Protein AF-0000000085029703 (afdb_homodimer)

Radius of gyration: 28.98 Å; Cα contacts (8 Å, |Δi|>4): 1474; chains: 2; bounding box: 60×81×65 Å

Structure (mmCIF, N/CA/C/O backbone):
data_AF-0000000085029703-model_v1
#
loop_
_entity.id
_entity.type
_entity.pdbx_description
1 polymer 'Dicarboxylate carrier MatC domain protein'
#
loop_
_atom_site.group_PDB
_atom_site.id
_atom_site.type_symbol
_atom_site.label_atom_id
_atom_site.label_alt_id
_atom_site.label_comp_id
_atom_site.label_asym_id
_atom_site.label_entity_id
_atom_site.label_seq_id
_atom_site.pdbx_PDB_ins_code
_atom_site.Cartn_x
_atom_site.Cartn_y
_atom_site.Cartn_z
_atom_site.occupancy
_atom_site.B_iso_or_equiv
_atom_site.auth_seq_id
_atom_site.auth_comp_id
_atom_site.auth_asym_id
_atom_site.auth_atom_id
_atom_site.pdbx_PDB_model_num
ATOM 1 N N . MET A 1 1 ? -15.102 -6.289 33.5 1 56.34 1 MET A N 1
ATOM 2 C CA . MET A 1 1 ? -14.773 -4.988 32.938 1 56.34 1 MET A CA 1
ATOM 3 C C . MET A 1 1 ? -15.484 -4.785 31.609 1 56.34 1 MET A C 1
ATOM 5 O O . MET A 1 1 ? -15.562 -5.711 30.797 1 56.34 1 MET A O 1
ATOM 9 N N . GLU A 1 2 ? -16.281 -3.658 31.375 1 85 2 GLU A N 1
ATOM 10 C CA . GLU A 1 2 ? -17.109 -3.316 30.234 1 85 2 GLU A CA 1
ATOM 11 C C . GLU A 1 2 ? -16.281 -3.246 28.953 1 85 2 GLU A C 1
ATOM 13 O O . GLU A 1 2 ? -15.117 -2.852 28.984 1 85 2 GLU A O 1
ATOM 18 N N . LEU A 1 3 ? -16.703 -3.988 28 1 90 3 LEU A N 1
ATOM 19 C CA . LEU A 1 3 ? -16.047 -4.07 26.703 1 90 3 LEU A CA 1
ATOM 20 C C . LEU A 1 3 ? -15.602 -2.689 26.234 1 90 3 LEU A C 1
ATOM 22 O O . LEU A 1 3 ? -14.586 -2.562 25.547 1 90 3 LEU A O 1
ATOM 26 N N . GLY A 1 4 ? -16.297 -1.737 26.703 1 90.5 4 GLY A N 1
ATOM 27 C CA . GLY A 1 4 ? -15.914 -0.371 26.391 1 90.5 4 GLY A CA 1
ATOM 28 C C . GLY A 1 4 ? -14.602 0.05 27.016 1 90.5 4 GLY A C 1
ATOM 29 O O . GLY A 1 4 ? -13.75 0.652 26.344 1 90.5 4 GLY A O 1
ATOM 30 N N . ILE A 1 5 ? -14.398 -0.293 28.234 1 91.88 5 ILE A N 1
ATOM 31 C CA . ILE A 1 5 ? -13.172 0.04 28.953 1 91.88 5 ILE A CA 1
ATOM 32 C C . ILE A 1 5 ? -12 -0.741 28.359 1 91.88 5 ILE A C 1
ATOM 34 O O . ILE A 1 5 ? -10.914 -0.19 28.172 1 91.88 5 ILE A O 1
ATOM 38 N N . ILE A 1 6 ? -12.258 -1.948 28.078 1 93.44 6 ILE A N 1
ATOM 39 C CA . ILE A 1 6 ? -11.211 -2.805 27.547 1 93.44 6 ILE A CA 1
ATOM 40 C C . ILE A 1 6 ? -10.758 -2.268 26.188 1 93.44 6 ILE A C 1
ATOM 42 O O . ILE A 1 6 ? -9.555 -2.229 25.891 1 93.44 6 ILE A O 1
ATOM 46 N N . SER A 1 7 ? -11.742 -1.901 25.375 1 92.5 7 SER A N 1
ATOM 47 C CA . SER A 1 7 ? -11.406 -1.399 24.047 1 92.5 7 SER A CA 1
ATOM 48 C C . SER A 1 7 ? -10.57 -0.124 24.141 1 92.5 7 SER A C 1
ATOM 50 O O . SER A 1 7 ? -9.617 0.05 23.375 1 92.5 7 SER A O 1
ATOM 52 N N . LEU A 1 8 ? -10.883 0.703 25.062 1 90.44 8 LEU A N 1
ATOM 53 C CA . LEU A 1 8 ? -10.125 1.938 25.25 1 90.44 8 LEU A CA 1
ATOM 54 C C . LEU A 1 8 ? -8.734 1.648 25.797 1 90.44 8 LEU A C 1
ATOM 56 O O . LEU A 1 8 ? -7.762 2.301 25.406 1 90.44 8 LEU A O 1
ATOM 60 N N . LEU A 1 9 ? -8.633 0.787 26.672 1 93.12 9 LEU A N 1
ATOM 61 C CA . LEU A 1 9 ? -7.336 0.389 27.219 1 93.12 9 LEU A CA 1
ATOM 62 C C . LEU A 1 9 ? -6.445 -0.196 26.125 1 93.12 9 LEU A C 1
ATOM 64 O O . LEU A 1 9 ? -5.238 0.054 26.109 1 93.12 9 LEU A O 1
ATOM 68 N N . LEU A 1 10 ? -7.062 -0.987 25.297 1 94.38 10 LEU A N 1
ATOM 69 C CA . LEU A 1 10 ? -6.305 -1.574 24.188 1 94.38 10 LEU A CA 1
ATOM 70 C C . LEU A 1 10 ? -5.77 -0.492 23.266 1 94.38 10 LEU A C 1
ATOM 72 O O . LEU A 1 10 ? -4.656 -0.607 22.75 1 94.38 10 LEU A O 1
ATOM 76 N N . LEU A 1 11 ? -6.598 0.52 23.031 1 90.56 11 LEU A N 1
ATOM 77 C CA . LEU A 1 11 ? -6.133 1.641 22.219 1 90.56 11 LEU A CA 1
ATOM 78 C C . LEU A 1 11 ? -4.949 2.336 22.891 1 90.56 11 LEU A C 1
ATOM 80 O O . LEU A 1 11 ? -3.945 2.619 22.234 1 90.56 11 LEU A O 1
ATOM 84 N N . ALA A 1 12 ? -5.023 2.611 24.156 1 90.69 12 ALA A N 1
ATOM 85 C CA . ALA A 1 12 ? -3.939 3.24 24.906 1 90.69 12 ALA A CA 1
ATOM 86 C C . ALA A 1 12 ? -2.68 2.381 24.875 1 90.69 12 ALA A C 1
ATOM 88 O O . ALA A 1 12 ? -1.575 2.895 24.672 1 90.69 12 ALA A O 1
ATOM 89 N N . VAL A 1 13 ? -2.803 1.16 25.047 1 94.69 13 VAL A N 1
ATOM 90 C CA . VAL A 1 13 ? -1.682 0.227 25.016 1 94.69 13 VAL A CA 1
ATOM 91 C C . VAL A 1 13 ? -1.055 0.202 23.625 1 94.69 13 VAL A C 1
ATOM 93 O O . VAL A 1 13 ? 0.168 0.122 23.484 1 94.69 13 VAL A O 1
ATOM 96 N N . ALA A 1 14 ? -1.97 0.22 22.594 1 93.19 14 ALA A N 1
ATOM 97 C CA . ALA A 1 14 ? -1.461 0.235 21.219 1 93.19 14 ALA A CA 1
ATOM 98 C C . ALA A 1 14 ? -0.575 1.453 20.984 1 93.19 14 ALA A C 1
ATOM 100 O O . ALA A 1 14 ? 0.488 1.343 20.359 1 93.19 14 ALA A O 1
ATOM 101 N N . ILE A 1 15 ? -0.989 2.562 21.453 1 89.62 15 ILE A N 1
ATOM 102 C CA . ILE A 1 15 ? -0.232 3.801 21.297 1 89.62 15 ILE A CA 1
ATOM 103 C C . ILE A 1 15 ? 1.086 3.695 22.062 1 89.62 15 ILE A C 1
ATOM 105 O O . ILE A 1 15 ? 2.145 4.055 21.547 1 89.62 15 ILE A O 1
ATOM 109 N N . ALA A 1 16 ? 1.055 3.182 23.25 1 91.5 16 ALA A N 1
ATOM 110 C CA . ALA A 1 16 ? 2.252 3.012 24.062 1 91.5 16 ALA A CA 1
ATOM 111 C C . ALA A 1 16 ? 3.248 2.072 23.391 1 91.5 16 ALA A C 1
ATOM 113 O O . ALA A 1 16 ? 4.445 2.365 23.328 1 91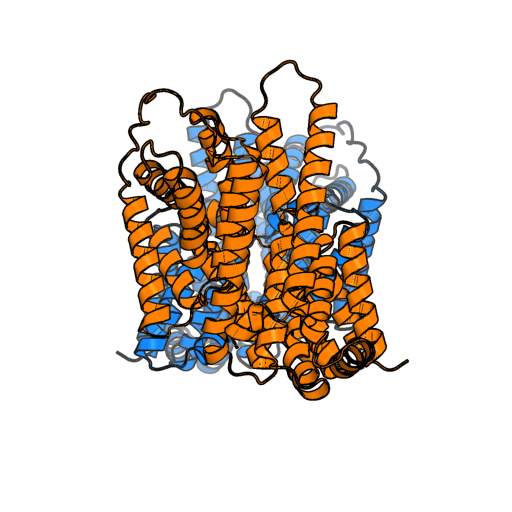.5 16 ALA A O 1
ATOM 114 N N . ILE A 1 17 ? 2.748 1.03 22.891 1 91.69 17 ILE A N 1
ATOM 115 C CA . ILE A 1 17 ? 3.607 0.062 22.219 1 91.69 17 ILE A CA 1
ATOM 116 C C . ILE A 1 17 ? 4.242 0.704 20.984 1 91.69 17 ILE A C 1
ATOM 118 O O . ILE A 1 17 ? 5.434 0.523 20.719 1 91.69 17 ILE A O 1
ATOM 122 N N . GLY A 1 18 ? 3.389 1.373 20.234 1 87.62 18 GLY A N 1
ATOM 123 C CA . GLY A 1 18 ? 3.916 2.07 19.062 1 87.62 18 GLY A CA 1
ATOM 124 C C . GLY A 1 18 ? 5.055 3.016 19.406 1 87.62 18 GLY A C 1
ATOM 125 O O . GLY A 1 18 ? 6.043 3.09 18.672 1 87.62 18 GLY A O 1
ATOM 126 N N . PHE A 1 19 ? 4.914 3.67 20.484 1 84.88 19 PHE A N 1
ATOM 127 C CA . PHE A 1 19 ? 5.906 4.66 20.875 1 84.88 19 PHE A CA 1
ATOM 128 C C . PHE A 1 19 ? 7.16 3.982 21.422 1 84.88 19 PHE A C 1
ATOM 130 O O . PHE A 1 19 ? 8.273 4.32 21.031 1 84.88 19 PHE A O 1
ATOM 137 N N . PHE A 1 20 ? 7.027 2.982 22.297 1 87.12 20 PHE A N 1
ATOM 138 C CA . PHE A 1 20 ? 8.164 2.393 23 1 87.12 20 PHE A CA 1
ATOM 139 C C . PHE A 1 20 ? 8.875 1.374 22.109 1 87.12 20 PHE A C 1
ATOM 141 O O . PHE A 1 20 ? 10.094 1.24 22.172 1 87.12 20 PHE A O 1
ATOM 148 N N . ARG A 1 21 ? 8.109 0.722 21.297 1 85.69 21 ARG A N 1
ATOM 149 C CA . ARG A 1 21 ? 8.703 -0.334 20.484 1 85.69 21 ARG A CA 1
ATOM 150 C C . ARG A 1 21 ? 8.922 0.135 19.047 1 85.69 21 ARG A C 1
ATOM 152 O O . ARG A 1 21 ? 9.398 -0.626 18.203 1 85.69 21 ARG A O 1
ATOM 159 N N . LYS A 1 22 ? 8.516 1.371 18.797 1 84.25 22 LYS A N 1
ATOM 160 C CA . LYS A 1 22 ? 8.695 1.951 17.469 1 84.25 22 LYS A CA 1
ATOM 161 C C . LYS A 1 22 ? 8.055 1.074 16.391 1 84.25 22 LYS A C 1
ATOM 163 O O . LYS A 1 22 ? 8.695 0.752 15.383 1 84.25 22 LYS A O 1
ATOM 168 N N . THR A 1 23 ? 6.949 0.57 16.703 1 89.25 23 THR A N 1
ATOM 169 C CA . THR A 1 23 ? 6.156 -0.233 15.781 1 89.25 23 THR A CA 1
ATOM 170 C C . THR A 1 23 ? 4.945 0.55 15.289 1 89.25 23 THR A C 1
ATOM 172 O O . THR A 1 23 ? 4.391 1.377 16.016 1 89.25 23 THR A O 1
ATOM 175 N N . ASN A 1 24 ? 4.598 0.287 14.07 1 90.81 24 ASN A N 1
ATOM 176 C CA . ASN A 1 24 ? 3.418 0.938 13.508 1 90.81 24 ASN A CA 1
ATOM 177 C C . ASN A 1 24 ? 2.186 0.698 14.375 1 90.81 24 ASN A C 1
ATOM 179 O O . ASN A 1 24 ? 1.762 -0.445 14.555 1 90.81 24 ASN A O 1
ATOM 183 N N . VAL A 1 25 ? 1.639 1.751 14.828 1 91.5 25 VAL A N 1
ATOM 184 C CA . VAL A 1 25 ? 0.515 1.675 15.75 1 91.5 25 VAL A CA 1
ATOM 185 C C . VAL A 1 25 ? -0.679 1.015 15.07 1 91.5 25 VAL A C 1
ATOM 187 O O . VAL A 1 25 ? -1.453 0.299 15.703 1 91.5 25 VAL A O 1
ATOM 190 N N . GLY A 1 26 ? -0.904 1.265 13.797 1 92.62 26 GLY A N 1
ATOM 191 C CA . GLY A 1 26 ? -1.99 0.657 13.047 1 92.62 26 GLY A CA 1
ATOM 192 C C . GLY A 1 26 ? -1.951 -0.86 13.062 1 92.62 26 GLY A C 1
ATOM 193 O O . GLY A 1 26 ? -2.986 -1.511 13.211 1 92.62 26 GLY A O 1
ATOM 194 N N . LEU A 1 27 ? -0.775 -1.431 12.922 1 93.56 27 LEU A N 1
ATOM 195 C CA . LEU A 1 27 ? -0.613 -2.879 12.969 1 93.56 27 LEU A CA 1
ATOM 196 C C . LEU A 1 27 ? -1.018 -3.436 14.328 1 93.56 27 LEU A C 1
ATOM 198 O O . LEU A 1 27 ? -1.692 -4.465 14.406 1 93.56 27 LEU A O 1
ATOM 202 N N . VAL A 1 28 ? -0.578 -2.77 15.359 1 94.44 28 VAL A N 1
ATOM 203 C CA . VAL A 1 28 ? -0.922 -3.197 16.719 1 94.44 28 VAL A CA 1
ATOM 204 C C . VAL A 1 28 ? -2.432 -3.098 16.922 1 94.44 28 VAL A C 1
ATOM 206 O O . VAL A 1 28 ? -3.041 -3.975 17.531 1 94.44 28 VAL A O 1
ATOM 209 N N . CYS A 1 29 ? -2.984 -2.043 16.375 1 94.31 29 CYS A N 1
ATOM 210 C CA . CYS A 1 29 ? -4.426 -1.855 16.484 1 94.31 29 CYS A CA 1
ATOM 211 C C . CYS A 1 29 ? -5.18 -2.959 15.758 1 94.31 29 CYS A C 1
ATOM 213 O O . CYS A 1 29 ? -6.238 -3.402 16.203 1 94.31 29 CYS A O 1
ATOM 215 N N . LEU A 1 30 ? -4.695 -3.408 14.641 1 93.94 30 LEU A N 1
ATOM 216 C CA . LEU A 1 30 ? -5.324 -4.504 13.914 1 93.94 30 LEU A CA 1
ATOM 217 C C . LEU A 1 30 ? -5.277 -5.793 14.727 1 93.94 30 LEU A C 1
ATOM 219 O O . LEU A 1 30 ? -6.25 -6.551 14.75 1 93.94 30 LEU A O 1
ATOM 223 N N . LEU A 1 31 ? -4.129 -6.059 15.367 1 94.81 31 LEU A N 1
ATOM 224 C CA . LEU A 1 31 ? -3.994 -7.207 16.266 1 94.81 31 LEU A CA 1
ATOM 225 C C . LEU A 1 31 ? -5.027 -7.148 17.375 1 94.81 31 LEU A C 1
ATOM 227 O O . LEU A 1 31 ? -5.73 -8.133 17.641 1 94.81 31 LEU A O 1
ATOM 231 N N . PHE A 1 32 ? -5.141 -6 18 1 96.5 32 PHE A N 1
ATOM 232 C CA . PHE A 1 32 ? -6.055 -5.848 19.125 1 96.5 32 PHE A CA 1
ATOM 233 C C . PHE A 1 32 ? -7.504 -5.895 18.656 1 96.5 32 PHE A C 1
ATOM 235 O O . PHE A 1 32 ? -8.375 -6.387 19.375 1 96.5 32 PHE A O 1
ATOM 242 N N . ALA A 1 33 ? -7.789 -5.316 17.484 1 94.75 33 ALA A N 1
ATOM 243 C CA . ALA A 1 33 ? -9.133 -5.418 16.922 1 94.75 33 ALA A CA 1
ATOM 244 C C . ALA A 1 33 ? -9.531 -6.875 16.703 1 94.75 33 ALA A C 1
ATOM 246 O O . ALA A 1 33 ? -10.664 -7.262 16.969 1 94.75 33 ALA A O 1
ATOM 247 N N . PHE A 1 34 ? -8.602 -7.688 16.203 1 94.38 34 PHE A N 1
ATOM 248 C CA . PHE A 1 34 ? -8.844 -9.102 15.961 1 94.38 34 PHE A CA 1
ATOM 249 C C . PHE A 1 34 ? -9.117 -9.836 17.266 1 94.38 34 PHE A C 1
ATOM 251 O O . PHE A 1 34 ? -10.102 -10.57 17.391 1 94.38 34 PHE A O 1
ATOM 258 N N . VAL A 1 35 ? -8.289 -9.594 18.266 1 94.12 35 VAL A N 1
ATOM 259 C CA . VAL A 1 35 ? -8.406 -10.266 19.562 1 94.12 35 VAL A CA 1
ATOM 260 C C . VAL A 1 35 ? -9.68 -9.812 20.266 1 94.12 35 VAL A C 1
ATOM 262 O O . VAL A 1 35 ? -10.461 -10.633 20.75 1 94.12 35 VAL A O 1
ATOM 265 N N . LEU A 1 36 ? -9.891 -8.516 20.297 1 94.5 36 LEU A N 1
ATOM 266 C CA . LEU A 1 36 ? -11.07 -7.965 20.953 1 94.5 36 LEU A CA 1
ATOM 267 C C . LEU A 1 36 ? -12.344 -8.43 20.25 1 94.5 36 LEU A C 1
ATOM 269 O O . LEU A 1 36 ? -13.336 -8.742 20.906 1 94.5 36 LEU A O 1
ATOM 273 N N . GLY A 1 37 ? -12.32 -8.344 18.906 1 93.31 37 GLY A N 1
ATOM 274 C CA . GLY A 1 37 ? -13.477 -8.82 18.156 1 93.31 37 GLY A CA 1
ATOM 275 C C . GLY A 1 37 ? -13.852 -10.25 18.484 1 93.31 37 GLY A C 1
ATOM 276 O O . GLY A 1 37 ? -15.031 -10.57 18.672 1 93.31 37 GLY A O 1
ATOM 277 N N . LYS A 1 38 ? -12.93 -11.141 18.641 1 91.06 38 LYS A N 1
ATOM 278 C CA . LYS A 1 38 ? -13.172 -12.539 18.953 1 91.06 38 LYS A CA 1
ATOM 279 C C . LYS A 1 38 ? -13.695 -12.703 20.391 1 91.06 38 LYS A C 1
ATOM 281 O O . LYS A 1 38 ? -14.625 -13.477 20.625 1 91.06 38 LYS A O 1
ATOM 286 N N . VAL A 1 39 ? -13.125 -11.969 21.297 1 91 39 VAL A N 1
ATOM 287 C CA . VAL A 1 39 ? -13.523 -12.062 22.703 1 91 39 VAL A CA 1
ATOM 288 C C . VAL A 1 39 ? -14.93 -11.484 22.875 1 91 39 VAL A C 1
ATOM 290 O O . VAL A 1 39 ? -15.719 -12 23.672 1 91 39 VAL A O 1
ATOM 293 N N . ALA A 1 40 ? -15.227 -10.445 22.141 1 92 40 ALA A N 1
ATOM 294 C CA . ALA A 1 40 ? -16.516 -9.781 22.25 1 92 40 ALA A CA 1
ATOM 295 C C . ALA A 1 40 ? -17.578 -10.484 21.406 1 92 40 ALA A C 1
ATOM 297 O O . ALA A 1 40 ? -18.75 -10.133 21.453 1 92 40 ALA A O 1
ATOM 298 N N . GLY A 1 41 ? -17.188 -11.438 20.578 1 91.56 41 GLY A N 1
ATOM 299 C CA . GLY A 1 41 ? -18.125 -12.164 19.734 1 91.56 41 GLY A CA 1
ATOM 300 C C . GLY A 1 41 ? -18.578 -11.375 18.531 1 91.56 41 GLY A C 1
ATOM 301 O O . GLY A 1 41 ? -19.703 -11.539 18.062 1 91.56 41 GLY A O 1
ATOM 302 N N . ILE A 1 42 ? -17.797 -10.461 18.125 1 92.12 42 ILE A N 1
ATOM 303 C CA . ILE A 1 42 ? -18.109 -9.664 16.953 1 92.12 42 ILE A CA 1
ATOM 304 C C . ILE A 1 42 ? -17.641 -10.383 15.688 1 92.12 42 ILE A C 1
ATOM 306 O O . ILE A 1 42 ? -16.484 -10.789 15.594 1 92.12 42 ILE A O 1
ATOM 310 N N . PRO A 1 43 ? -18.578 -10.547 14.773 1 91.31 43 PRO A N 1
ATOM 311 C CA . PRO A 1 43 ? -18.203 -11.219 13.531 1 91.31 43 PRO A CA 1
ATOM 312 C C . PRO A 1 43 ? -17.062 -10.508 12.797 1 91.31 43 PRO A C 1
ATOM 314 O O . PRO A 1 43 ? -16.969 -9.281 12.859 1 91.31 43 PRO A O 1
ATOM 317 N N . THR A 1 44 ? -16.25 -11.281 12.086 1 89.75 44 THR A N 1
ATOM 318 C CA . THR A 1 44 ? -15.086 -10.773 11.375 1 89.75 44 THR A CA 1
ATOM 319 C C . THR A 1 44 ? -15.492 -9.711 10.359 1 89.75 44 THR A C 1
ATOM 321 O O . THR A 1 44 ? -14.781 -8.719 10.18 1 89.75 44 THR A O 1
ATOM 324 N N . ALA A 1 45 ? -16.562 -9.938 9.727 1 86.38 45 ALA A N 1
ATOM 325 C CA . ALA A 1 45 ? -17.047 -8.984 8.734 1 86.38 45 ALA A CA 1
ATOM 326 C C . ALA A 1 45 ? -17.266 -7.605 9.367 1 86.38 45 ALA A C 1
ATOM 328 O O . ALA A 1 45 ? -16.984 -6.582 8.742 1 86.38 45 ALA A O 1
ATOM 329 N N . GLU A 1 46 ? -17.719 -7.637 10.531 1 89.88 46 GLU A N 1
ATOM 330 C CA . GLU A 1 46 ? -17.969 -6.387 11.234 1 89.88 46 GLU A CA 1
ATOM 331 C C . GLU A 1 46 ? -16.672 -5.707 11.633 1 89.88 46 GLU A C 1
ATOM 333 O O . GLU A 1 46 ? -16.578 -4.477 11.641 1 89.88 46 GLU A O 1
ATOM 338 N N . ILE A 1 47 ? -15.68 -6.465 12.031 1 91.5 47 ILE A N 1
ATOM 339 C CA . ILE A 1 47 ? -14.359 -5.93 12.352 1 91.5 47 ILE A CA 1
ATOM 340 C C . ILE A 1 47 ? -13.773 -5.242 11.117 1 91.5 47 ILE A C 1
ATOM 342 O O . ILE A 1 47 ? -13.273 -4.117 11.203 1 91.5 47 ILE A O 1
ATOM 346 N N . LEU A 1 48 ? -13.945 -5.871 9.992 1 88.56 48 LEU A N 1
ATOM 347 C CA . LEU A 1 48 ? -13.328 -5.41 8.75 1 88.56 48 LEU A CA 1
ATOM 348 C C . LEU A 1 48 ? -14.047 -4.18 8.211 1 88.56 48 LEU A C 1
ATOM 350 O O . LEU A 1 48 ? -13.5 -3.449 7.375 1 88.56 48 LEU A O 1
ATOM 354 N N . LYS A 1 49 ? -15.234 -3.961 8.703 1 86.81 49 LYS A N 1
ATOM 355 C CA . LYS A 1 49 ? -15.961 -2.754 8.312 1 86.81 49 LYS A CA 1
ATOM 356 C C . LYS A 1 49 ? -15.25 -1.502 8.812 1 86.81 49 LYS A C 1
ATOM 358 O O . LYS A 1 49 ? -15.484 -0.402 8.312 1 86.81 49 LYS A O 1
ATOM 363 N N . GLY A 1 50 ? -14.438 -1.719 9.797 1 87.12 50 GLY A N 1
ATOM 364 C CA . GLY A 1 50 ? -13.648 -0.603 10.297 1 87.12 50 GLY A CA 1
ATOM 365 C C . GLY A 1 50 ? -12.586 -0.14 9.32 1 87.12 50 GLY A C 1
ATOM 366 O O . GLY A 1 50 ? -12.078 0.978 9.43 1 87.12 50 GLY A O 1
ATOM 367 N N . PHE A 1 51 ? -12.242 -1.035 8.422 1 86.75 51 PHE A N 1
ATOM 368 C CA . PHE A 1 51 ? -11.367 -0.647 7.32 1 86.75 51 PHE A CA 1
ATOM 369 C C . PHE A 1 51 ? -12.156 0.083 6.238 1 86.75 51 PHE A C 1
ATOM 371 O O . PHE A 1 51 ? -12.844 -0.546 5.43 1 86.75 51 PHE A O 1
ATOM 378 N N . LYS A 1 52 ? -12.109 1.331 6.164 1 83.25 52 LYS A N 1
ATOM 379 C CA . LYS A 1 52 ? -12.906 2.164 5.262 1 83.25 52 LYS A CA 1
ATOM 380 C C . LYS A 1 52 ? -12.219 2.314 3.908 1 83.25 52 LYS A C 1
ATOM 382 O O . LYS A 1 52 ? -11.273 3.09 3.768 1 83.25 52 LYS A O 1
ATOM 387 N N . PRO A 1 53 ? -12.727 1.652 2.957 1 81.56 53 PRO A N 1
ATOM 388 C CA . PRO A 1 53 ? -12.07 1.664 1.649 1 81.56 53 PRO A CA 1
ATOM 389 C C . PRO A 1 53 ? -12.016 3.059 1.029 1 81.56 53 PRO A C 1
ATOM 391 O O . PRO A 1 53 ? -11.023 3.414 0.388 1 81.56 53 PRO A O 1
ATOM 394 N N . ASN A 1 54 ? -13.117 3.832 1.229 1 82.94 54 ASN A N 1
ATOM 395 C CA . ASN A 1 54 ? -13.164 5.168 0.642 1 82.94 54 ASN A CA 1
ATOM 396 C C . ASN A 1 54 ? -12.039 6.051 1.174 1 82.94 54 ASN A C 1
ATOM 398 O O . ASN A 1 54 ? -11.398 6.777 0.41 1 82.94 54 ASN A O 1
ATOM 402 N N . LEU A 1 55 ? -11.891 5.961 2.455 1 82.5 55 LEU A N 1
ATOM 403 C CA . LEU A 1 55 ? -10.82 6.738 3.062 1 82.5 55 LEU A CA 1
ATOM 404 C C . LEU A 1 55 ? -9.461 6.281 2.547 1 82.5 55 LEU A C 1
ATOM 406 O O . LEU A 1 55 ? -8.602 7.109 2.219 1 82.5 55 LEU A O 1
ATOM 410 N N . PHE A 1 56 ? -9.25 5.027 2.479 1 87.56 56 PHE A N 1
ATOM 411 C CA . PHE A 1 56 ? -7.98 4.457 2.045 1 87.56 56 PHE A CA 1
ATOM 412 C C . PHE A 1 56 ? -7.676 4.844 0.602 1 87.56 56 PHE A C 1
ATOM 414 O O . PHE A 1 56 ? -6.555 5.234 0.279 1 87.56 56 PHE A O 1
ATOM 421 N N . ILE A 1 57 ? -8.656 4.824 -0.284 1 86.62 57 ILE A N 1
ATOM 422 C CA . ILE A 1 57 ? -8.523 5.152 -1.698 1 86.62 57 ILE A CA 1
ATOM 423 C C . ILE A 1 57 ? -8.211 6.641 -1.855 1 86.62 57 ILE A C 1
ATOM 425 O O . ILE A 1 57 ? -7.363 7.023 -2.666 1 86.62 57 ILE A O 1
ATOM 429 N N . ASN A 1 58 ? -8.867 7.43 -1.111 1 87.25 58 ASN A N 1
ATOM 430 C CA . ASN A 1 58 ? -8.625 8.867 -1.16 1 87.25 58 ASN A CA 1
ATOM 431 C C . ASN A 1 58 ? -7.191 9.203 -0.766 1 87.25 58 ASN A C 1
ATOM 433 O O . ASN A 1 58 ? -6.512 9.961 -1.462 1 87.25 58 ASN A O 1
ATOM 437 N N . LEU A 1 59 ? -6.766 8.578 0.334 1 86.69 59 LEU A N 1
ATOM 438 C CA . LEU A 1 59 ? -5.418 8.836 0.825 1 86.69 59 LEU A CA 1
ATOM 439 C C . LEU A 1 59 ? -4.371 8.328 -0.161 1 86.69 59 LEU A C 1
ATOM 441 O O . LEU A 1 59 ? -3.406 9.039 -0.469 1 86.69 59 LEU A O 1
ATOM 445 N N . MET A 1 60 ? -4.621 7.203 -0.616 1 89.88 60 MET A N 1
ATOM 446 C CA . MET A 1 60 ? -3.676 6.594 -1.547 1 89.88 60 MET A CA 1
ATOM 447 C C . MET A 1 60 ? -3.625 7.367 -2.859 1 89.88 60 MET A C 1
ATOM 449 O O . MET A 1 60 ? -2.547 7.602 -3.408 1 89.88 60 MET A O 1
ATOM 453 N N . GLY A 1 61 ? -4.758 7.719 -3.42 1 91.38 61 GLY A N 1
ATOM 454 C CA . GLY A 1 61 ? -4.828 8.438 -4.68 1 91.38 61 GLY A CA 1
ATOM 455 C C . GLY A 1 61 ? -4.102 9.773 -4.648 1 91.38 61 GLY A C 1
ATOM 456 O O . GLY A 1 61 ? -3.262 10.047 -5.508 1 91.38 61 GLY A O 1
ATOM 457 N N . VAL A 1 62 ? -4.383 10.516 -3.65 1 89 62 VAL A N 1
ATOM 458 C CA . VAL A 1 62 ? -3.797 11.852 -3.555 1 89 62 VAL A CA 1
ATOM 459 C C . VAL A 1 62 ? -2.289 11.734 -3.33 1 89 62 VAL A C 1
ATOM 461 O O . VAL A 1 62 ? -1.509 12.477 -3.932 1 89 62 VAL A O 1
ATOM 464 N N . THR A 1 63 ? -1.881 10.82 -2.506 1 88.62 63 THR A N 1
ATOM 465 C CA . THR A 1 63 ? -0.458 10.688 -2.209 1 88.62 63 THR A CA 1
ATOM 466 C C . THR A 1 63 ? 0.3 10.156 -3.426 1 88.62 63 THR A C 1
ATOM 468 O O . THR A 1 63 ? 1.458 10.523 -3.645 1 88.62 63 THR A O 1
ATOM 471 N N . LEU A 1 64 ? -0.35 9.312 -4.176 1 92.12 64 LEU A N 1
ATOM 472 C CA . LEU A 1 64 ? 0.294 8.859 -5.402 1 92.12 64 LEU A CA 1
ATOM 473 C C . LEU A 1 64 ? 0.515 10.023 -6.359 1 92.12 64 LEU A C 1
ATOM 475 O O . LEU A 1 64 ? 1.602 10.172 -6.926 1 92.12 64 LEU A O 1
ATOM 479 N N . LEU A 1 65 ? -0.504 10.812 -6.598 1 92.62 65 LEU A N 1
ATOM 480 C CA . LEU A 1 65 ? -0.401 11.961 -7.488 1 92.62 65 LEU A CA 1
ATOM 481 C C . LEU A 1 65 ? 0.751 12.867 -7.078 1 92.62 65 LEU A C 1
ATOM 483 O O . LEU A 1 65 ? 1.568 13.266 -7.91 1 92.62 65 LEU A O 1
ATOM 487 N N . PHE A 1 66 ? 0.907 13.055 -5.879 1 88 66 PHE A N 1
ATOM 488 C CA . PHE A 1 66 ? 1.919 14 -5.426 1 88 66 PHE A CA 1
ATOM 489 C C . PHE A 1 66 ? 3.291 13.336 -5.371 1 88 66 PHE A C 1
ATOM 491 O O . PHE A 1 66 ? 4.316 14.016 -5.461 1 88 66 PHE A O 1
ATOM 498 N N . SER A 1 67 ? 3.254 12.031 -5.152 1 89.81 67 SER A N 1
ATOM 499 C CA . SER A 1 67 ? 4.523 11.328 -5.309 1 89.81 67 SER A CA 1
ATOM 500 C C . SER A 1 67 ? 5.082 11.508 -6.719 1 89.81 67 SER A C 1
ATOM 502 O O . SER A 1 67 ? 6.293 11.641 -6.898 1 89.81 67 SER A O 1
ATOM 504 N N . ILE A 1 68 ? 4.242 11.5 -7.715 1 94.06 68 ILE A N 1
ATOM 505 C CA . ILE A 1 68 ? 4.633 11.703 -9.102 1 94.06 68 ILE A CA 1
ATOM 506 C C . ILE A 1 68 ? 5.203 13.109 -9.281 1 94.06 68 ILE A C 1
ATOM 508 O O . ILE A 1 68 ? 6.27 13.281 -9.875 1 94.06 68 ILE A O 1
ATOM 512 N N . LEU A 1 69 ? 4.512 14.086 -8.711 1 92.44 69 LEU A N 1
ATOM 513 C CA . LEU A 1 69 ? 4.926 15.477 -8.844 1 92.44 69 LEU A CA 1
ATOM 514 C C . LEU A 1 69 ? 6.242 15.719 -8.109 1 92.44 69 LEU A C 1
ATOM 516 O O . LEU A 1 69 ? 7.062 16.531 -8.547 1 92.44 69 LEU A O 1
ATOM 520 N N . ASN A 1 70 ? 6.434 15.055 -7.016 1 88 70 ASN A N 1
ATOM 521 C CA . ASN A 1 70 ? 7.684 15.172 -6.273 1 88 70 ASN A CA 1
ATOM 522 C C . ASN A 1 70 ? 8.844 14.523 -7.027 1 88 70 ASN A C 1
ATOM 524 O O . ASN A 1 70 ? 9.945 15.086 -7.078 1 88 70 ASN A O 1
ATOM 528 N N . LYS A 1 71 ? 8.609 13.414 -7.57 1 90 71 LYS A N 1
ATOM 529 C CA . LYS A 1 71 ? 9.664 12.641 -8.227 1 90 71 LYS A CA 1
ATOM 530 C C . LYS A 1 71 ? 10.141 13.344 -9.492 1 90 71 LYS A C 1
ATOM 532 O O . LYS A 1 71 ? 11.32 13.258 -9.852 1 90 71 LYS A O 1
ATOM 537 N N . ASN A 1 72 ? 9.312 14.008 -10.18 1 94.19 72 ASN A N 1
ATOM 538 C CA . ASN A 1 72 ? 9.758 14.656 -11.406 1 94.19 72 ASN A CA 1
ATOM 539 C C . ASN A 1 72 ? 10.203 16.094 -11.164 1 94.19 72 ASN A C 1
ATOM 541 O O . ASN A 1 72 ? 10.477 16.828 -12.109 1 94.19 72 ASN A O 1
ATOM 545 N N . GLY A 1 73 ? 10.156 16.578 -9.891 1 91.06 73 GLY A N 1
ATOM 546 C CA . GLY A 1 73 ? 10.75 17.859 -9.508 1 91.06 73 GLY A CA 1
ATOM 547 C C . GLY A 1 73 ? 9.789 19.016 -9.617 1 91.06 73 GLY A C 1
ATOM 548 O O . GLY A 1 73 ? 10.172 20.172 -9.398 1 91.06 73 GLY A O 1
ATOM 549 N N . THR A 1 74 ? 8.57 18.75 -9.961 1 91.81 74 THR A N 1
ATOM 550 C CA . THR A 1 74 ? 7.594 19.812 -10.156 1 91.81 74 THR A CA 1
ATOM 551 C C . THR A 1 74 ? 7.395 20.609 -8.867 1 91.81 74 THR A C 1
ATOM 553 O O . THR A 1 74 ? 7.434 21.844 -8.883 1 91.81 74 THR A O 1
ATOM 556 N N . ILE A 1 75 ? 7.199 19.969 -7.75 1 87.88 75 ILE A N 1
ATOM 557 C CA . ILE A 1 75 ? 6.902 20.625 -6.48 1 87.88 75 ILE A CA 1
ATOM 558 C C . ILE A 1 75 ? 8.109 21.438 -6.027 1 87.88 75 ILE A C 1
ATOM 560 O O . ILE A 1 75 ? 7.965 22.562 -5.562 1 87.88 75 ILE A O 1
ATOM 564 N N . GLU A 1 76 ? 9.289 20.859 -6.133 1 86.88 76 GLU A N 1
ATOM 565 C CA . GLU A 1 76 ? 10.508 21.562 -5.734 1 86.88 76 GLU A CA 1
ATOM 566 C C . GLU A 1 76 ? 10.703 22.828 -6.551 1 86.88 76 GLU A C 1
ATOM 568 O O . GLU A 1 76 ? 11.023 23.891 -5.996 1 86.88 76 GLU A O 1
ATOM 573 N N . LEU A 1 77 ? 10.578 22.719 -7.852 1 89.81 77 LEU A N 1
ATOM 574 C CA . LEU A 1 77 ? 10.758 23.875 -8.711 1 89.81 77 LEU A CA 1
ATOM 575 C C . LEU A 1 77 ? 9.695 24.938 -8.43 1 89.81 77 LEU A C 1
ATOM 577 O O . LEU A 1 77 ? 9.992 26.141 -8.43 1 89.81 77 LEU A O 1
ATOM 581 N N . LEU A 1 78 ? 8.5 24.469 -8.273 1 87.44 78 LEU A N 1
ATOM 582 C CA . LEU A 1 78 ? 7.418 25.391 -7.938 1 87.44 78 LEU A CA 1
ATOM 583 C C . LEU A 1 78 ? 7.723 26.125 -6.645 1 87.44 78 LEU A C 1
ATOM 585 O O . LEU A 1 78 ? 7.508 27.344 -6.555 1 87.44 78 LEU A O 1
ATOM 589 N N . ALA A 1 79 ? 8.172 25.438 -5.648 1 84.69 79 ALA A N 1
ATOM 590 C CA . ALA A 1 79 ? 8.523 26.031 -4.359 1 84.69 79 ALA A CA 1
ATOM 591 C C . ALA A 1 79 ? 9.625 27.078 -4.512 1 84.69 79 ALA A C 1
ATOM 593 O O . ALA A 1 79 ? 9.523 28.172 -3.977 1 84.69 79 ALA A O 1
ATOM 594 N N . ARG A 1 80 ? 10.664 26.75 -5.223 1 84.62 80 ARG A N 1
ATOM 595 C CA . ARG A 1 80 ? 11.781 27.656 -5.441 1 84.62 80 ARG A CA 1
ATOM 596 C C . ARG A 1 80 ? 11.336 28.906 -6.188 1 84.62 80 ARG A C 1
ATOM 598 O O . ARG A 1 80 ? 11.812 30 -5.91 1 84.62 80 ARG A O 1
ATOM 605 N N . LYS A 1 81 ? 10.477 28.719 -7.102 1 87 81 LYS A N 1
ATOM 606 C CA . LYS A 1 81 ? 9.977 29.859 -7.871 1 87 81 LYS A CA 1
ATOM 607 C C . LYS A 1 81 ? 9.156 30.781 -6.988 1 87 81 LYS A C 1
ATOM 609 O O . LYS A 1 81 ? 9.164 32 -7.191 1 87 81 LYS A O 1
ATOM 614 N N . ILE A 1 82 ? 8.422 30.25 -6.105 1 84 82 ILE A N 1
ATOM 615 C CA . ILE A 1 82 ? 7.633 31.047 -5.184 1 84 82 ILE A CA 1
ATOM 616 C C . ILE A 1 82 ? 8.562 31.891 -4.301 1 84 82 ILE A C 1
ATOM 618 O O . ILE A 1 82 ? 8.352 33.094 -4.121 1 84 82 ILE A O 1
ATOM 622 N N . VAL A 1 83 ? 9.609 31.266 -3.801 1 81.56 83 VAL A N 1
ATOM 623 C CA . VAL A 1 83 ? 10.547 31.938 -2.91 1 81.56 83 VAL A CA 1
ATOM 624 C C . VAL A 1 83 ? 11.32 33 -3.686 1 81.56 83 VAL A C 1
ATOM 626 O O . VAL A 1 83 ? 11.641 34.062 -3.139 1 81.56 83 VAL A O 1
ATOM 629 N N . SER A 1 84 ? 11.625 32.719 -4.902 1 83.38 84 SER A N 1
ATOM 630 C CA . SER A 1 84 ? 12.375 33.656 -5.715 1 83.38 84 SER A CA 1
ATOM 631 C C . SER A 1 84 ? 11.57 34.938 -5.973 1 83.38 84 SER A C 1
ATOM 633 O O . SER A 1 84 ? 12.141 36 -6.207 1 83.38 84 SER A O 1
ATOM 635 N N . LEU A 1 85 ? 10.312 34.812 -5.984 1 83.69 85 LEU A N 1
ATOM 636 C CA . LEU A 1 85 ? 9.445 35.969 -6.219 1 83.69 85 LEU A CA 1
ATOM 637 C C . LEU A 1 85 ? 9.562 36.969 -5.078 1 83.69 85 LEU A C 1
ATOM 639 O O . LEU A 1 85 ? 9.234 38.125 -5.246 1 83.69 85 LEU A O 1
ATOM 643 N N . ALA A 1 86 ? 9.992 36.469 -3.895 1 83.25 86 ALA A N 1
ATOM 644 C CA . ALA A 1 86 ? 10.102 37.344 -2.729 1 83.25 86 ALA A CA 1
ATOM 645 C C . ALA A 1 86 ? 11.258 38.344 -2.895 1 83.25 86 ALA A C 1
ATOM 647 O O . ALA A 1 86 ? 11.297 39.375 -2.23 1 83.25 86 ALA A O 1
ATOM 648 N N . GLY A 1 87 ? 12.18 38.062 -3.828 1 78.31 87 GLY A N 1
ATOM 649 C CA . GLY A 1 87 ? 13.273 38.969 -4.109 1 78.31 87 GLY A CA 1
ATOM 650 C C . GLY A 1 87 ? 14.258 39.094 -2.957 1 78.31 87 GLY A C 1
ATOM 651 O O . GLY A 1 87 ? 14.711 38.094 -2.406 1 78.31 87 GLY A O 1
ATOM 652 N N . SER A 1 88 ? 14.625 40.469 -2.668 1 77.06 88 SER A N 1
ATOM 653 C CA . SER A 1 88 ? 15.641 40.75 -1.655 1 77.06 88 SER A CA 1
ATOM 654 C C . SER A 1 88 ? 15.031 41.406 -0.431 1 77.06 88 SER A C 1
ATOM 656 O O . SER A 1 88 ? 15.758 41.938 0.409 1 77.06 88 SER A O 1
ATOM 658 N N . ASN A 1 89 ? 13.789 41.344 -0.397 1 83.19 89 ASN A N 1
ATOM 659 C CA . ASN A 1 89 ? 13.148 41.969 0.749 1 83.19 89 ASN A CA 1
ATOM 660 C C . ASN A 1 89 ? 13.141 41.062 1.965 1 83.19 89 ASN A C 1
ATOM 662 O O . ASN A 1 89 ? 12.539 40 1.928 1 83.19 89 ASN A O 1
ATOM 666 N N . LYS A 1 90 ? 13.711 41.531 3.047 1 83.38 90 LYS A N 1
ATOM 667 C CA . LYS A 1 90 ? 13.922 40.75 4.246 1 83.38 90 LYS A CA 1
ATOM 668 C C . LYS A 1 90 ? 12.594 40.312 4.875 1 83.38 90 LYS A C 1
ATOM 670 O O . LYS A 1 90 ? 12.508 39.281 5.543 1 83.38 90 LYS A O 1
ATOM 675 N N . TYR A 1 91 ? 11.562 41.125 4.703 1 88.62 91 TYR A N 1
ATOM 676 C CA . TYR A 1 91 ? 10.273 40.812 5.293 1 88.62 91 TYR A CA 1
ATOM 677 C C . TYR A 1 91 ? 9.461 39.906 4.371 1 88.62 91 TYR A C 1
ATOM 679 O O . TYR A 1 91 ? 8.57 39.188 4.82 1 88.62 91 TYR A O 1
ATOM 687 N N . LEU A 1 92 ? 9.781 39.906 3.186 1 91.06 92 LEU A N 1
ATOM 688 C CA . LEU A 1 92 ? 8.984 39.156 2.217 1 91.06 92 LEU A CA 1
ATOM 689 C C . LEU A 1 92 ? 9.445 37.688 2.125 1 91.06 92 LEU A C 1
ATOM 691 O O . LEU A 1 92 ? 8.656 36.812 1.806 1 91.06 92 LEU A O 1
ATOM 695 N N . ILE A 1 93 ? 10.688 37.469 2.48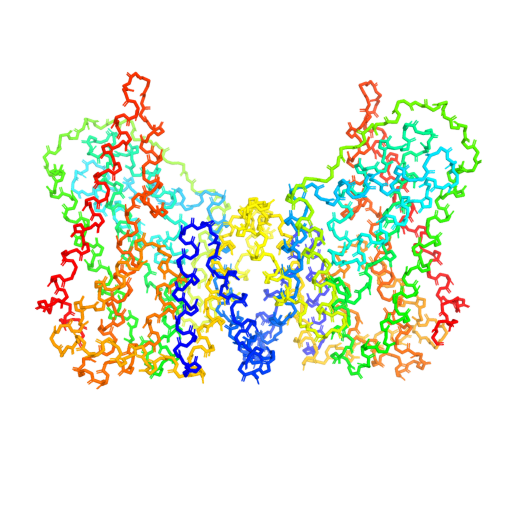 1 91.19 93 ILE A N 1
ATOM 696 C CA . ILE A 1 93 ? 11.242 36.125 2.34 1 91.19 93 ILE A CA 1
ATOM 697 C C . ILE A 1 93 ? 10.562 35.188 3.328 1 91.19 93 ILE A C 1
ATOM 699 O O . ILE A 1 93 ? 10.031 34.156 2.936 1 91.19 93 ILE A O 1
ATOM 703 N N . PRO A 1 94 ? 10.516 35.562 4.641 1 94.75 94 PRO A N 1
ATOM 704 C CA . PRO A 1 94 ? 9.805 34.688 5.57 1 94.75 94 PRO A CA 1
ATOM 705 C C . PRO A 1 94 ? 8.336 34.5 5.211 1 94.75 94 PRO A C 1
ATOM 707 O O . PRO A 1 94 ? 7.785 33.406 5.348 1 94.75 94 PRO A O 1
ATOM 710 N N . ILE A 1 95 ? 7.715 35.562 4.715 1 95.5 95 ILE A N 1
ATOM 711 C CA . ILE A 1 95 ? 6.316 35.5 4.305 1 95.5 95 ILE A CA 1
ATOM 712 C C . ILE A 1 95 ? 6.176 34.562 3.111 1 95.5 95 ILE A C 1
ATOM 714 O O . ILE A 1 95 ? 5.246 33.75 3.059 1 95.5 95 ILE A O 1
ATOM 718 N N . ALA A 1 96 ? 7.086 34.625 2.213 1 94.19 96 ALA A N 1
ATOM 719 C CA . ALA A 1 96 ? 7.066 33.781 1.032 1 94.19 96 ALA A CA 1
ATOM 720 C C . ALA A 1 96 ? 7.258 32.312 1.415 1 94.19 96 ALA A C 1
ATOM 722 O O . ALA A 1 96 ? 6.609 31.422 0.852 1 94.19 96 ALA A O 1
ATOM 723 N N . VAL A 1 97 ? 8.156 32.094 2.293 1 94.81 97 VAL A N 1
ATOM 724 C CA . VAL A 1 97 ? 8.422 30.734 2.744 1 94.81 97 VAL A CA 1
ATOM 725 C C . VAL A 1 97 ? 7.188 30.156 3.432 1 94.81 97 VAL A C 1
ATOM 727 O O . VAL A 1 97 ? 6.824 29 3.207 1 94.81 97 VAL A O 1
ATOM 730 N N . PHE A 1 98 ? 6.531 30.953 4.258 1 96.88 98 PHE A N 1
ATOM 731 C CA . PHE A 1 98 ? 5.293 30.531 4.902 1 96.88 98 PHE A CA 1
ATOM 732 C C . PHE A 1 98 ? 4.219 30.234 3.863 1 96.88 98 PHE A C 1
ATOM 734 O O . PHE A 1 98 ? 3.555 29.203 3.939 1 96.88 98 PHE A O 1
ATOM 741 N N . LEU A 1 99 ? 4.055 31.125 2.955 1 95.31 99 LEU A N 1
ATOM 742 C CA . LEU A 1 99 ? 3.016 31 1.939 1 95.31 99 LEU A CA 1
ATOM 743 C C . LEU A 1 99 ? 3.275 29.781 1.051 1 95.31 99 LEU A C 1
ATOM 745 O O . LEU A 1 99 ? 2.336 29.109 0.625 1 95.31 99 LEU A O 1
ATOM 749 N N . MET A 1 100 ? 4.488 29.594 0.757 1 93.25 100 MET A N 1
ATOM 750 C CA . MET A 1 100 ? 4.848 28.406 -0.022 1 93.25 100 MET A CA 1
ATOM 751 C C . MET A 1 100 ? 4.43 27.125 0.699 1 93.25 100 MET A C 1
ATOM 753 O O . MET A 1 100 ? 3.812 26.25 0.101 1 93.25 100 MET A O 1
ATOM 757 N N . GLY A 1 101 ? 4.742 27.031 1.949 1 95 101 GLY A N 1
ATOM 758 C CA . GLY A 1 101 ? 4.328 25.891 2.736 1 95 101 GLY A CA 1
ATOM 759 C C . GLY A 1 101 ? 2.82 25.719 2.799 1 95 101 GLY A C 1
ATOM 760 O O . GLY A 1 101 ? 2.299 24.625 2.564 1 95 101 GLY A O 1
ATOM 761 N N . ALA A 1 102 ? 2.152 26.781 3.035 1 96.06 102 ALA A N 1
ATOM 762 C CA . ALA A 1 102 ? 0.701 26.766 3.193 1 96.06 102 ALA A CA 1
ATOM 763 C C . ALA A 1 102 ? 0.011 26.406 1.881 1 96.06 102 ALA A C 1
ATOM 765 O O . ALA A 1 102 ? -0.869 25.547 1.85 1 96.06 102 ALA A O 1
ATOM 766 N N . LEU A 1 103 ? 0.374 27 0.836 1 93.56 103 LEU A N 1
ATOM 767 C CA . LEU A 1 103 ? -0.287 26.844 -0.454 1 93.56 103 LEU A CA 1
ATOM 768 C C . LEU A 1 103 ? 0.004 25.469 -1.043 1 93.56 103 LEU A C 1
ATOM 770 O O . LEU A 1 103 ? -0.908 24.781 -1.508 1 93.56 103 LEU A O 1
ATOM 774 N N . LEU A 1 104 ? 1.256 25.078 -0.985 1 91.31 104 LEU A N 1
ATOM 775 C CA . LEU A 1 104 ? 1.628 23.797 -1.585 1 91.31 104 LEU A CA 1
ATOM 776 C C . LEU A 1 104 ? 1.033 22.641 -0.799 1 91.31 104 LEU A C 1
ATOM 778 O O . LEU A 1 104 ? 0.682 21.609 -1.379 1 91.31 104 LEU A O 1
ATOM 782 N N . THR A 1 105 ? 0.935 22.812 0.463 1 93.69 105 THR A N 1
ATOM 783 C CA . THR A 1 105 ? 0.274 21.797 1.271 1 93.69 105 THR A CA 1
ATOM 784 C C . THR A 1 105 ? -1.221 21.75 0.967 1 93.69 105 THR A C 1
ATOM 786 O O . THR A 1 105 ? -1.789 20.672 0.776 1 93.69 105 THR A O 1
ATOM 789 N N . GLY A 1 106 ? -1.802 22.859 0.875 1 93.69 106 GLY A N 1
ATOM 790 C CA . GLY A 1 106 ? -3.248 23 0.805 1 93.69 106 GLY A CA 1
ATOM 791 C C . GLY A 1 106 ? -3.82 22.609 -0.544 1 93.69 106 GLY A C 1
ATOM 792 O O . GLY A 1 106 ? -5.008 22.312 -0.655 1 93.69 106 GLY A O 1
ATOM 793 N N . ILE A 1 107 ? -3.016 22.516 -1.52 1 87.56 107 ILE A N 1
ATOM 794 C CA . ILE A 1 107 ? -3.533 22.25 -2.857 1 87.56 107 ILE A CA 1
ATOM 795 C C . ILE A 1 107 ? -3.715 20.75 -3.045 1 87.56 107 ILE A C 1
ATOM 797 O O . ILE A 1 107 ? -4.297 20.297 -4.039 1 87.56 107 ILE A O 1
ATOM 801 N N . GLY A 1 108 ? -3.168 19.953 -2.059 1 84.06 108 GLY A N 1
ATOM 802 C CA . GLY A 1 108 ? -3.543 18.562 -2.242 1 84.06 108 GLY A CA 1
ATOM 803 C C . GLY A 1 108 ? -2.678 17.609 -1.45 1 84.06 108 GLY A C 1
ATOM 804 O O . GLY A 1 108 ? -3.189 16.812 -0.661 1 84.06 108 GLY A O 1
ATOM 805 N N . PRO A 1 109 ? -1.368 17.625 -1.587 1 79.44 109 PRO A N 1
ATOM 806 C CA . PRO A 1 109 ? -0.482 16.594 -1.034 1 79.44 109 PRO A CA 1
ATOM 807 C C . PRO A 1 109 ? -0.593 16.484 0.484 1 79.44 109 PRO A C 1
ATOM 809 O O . PRO A 1 109 ? -0.311 15.422 1.046 1 79.44 109 PRO A O 1
ATOM 812 N N . GLY A 1 110 ? -1.037 17.562 1.094 1 88.38 110 GLY A N 1
ATOM 813 C CA . GLY A 1 110 ? -1.004 17.562 2.547 1 88.38 110 GLY A CA 1
ATOM 814 C C . GLY A 1 110 ? 0.358 17.922 3.111 1 88.38 110 GLY A C 1
ATOM 815 O O . GLY A 1 110 ? 1.26 18.312 2.369 1 88.38 110 GLY A O 1
ATOM 816 N N . SER A 1 111 ? 0.461 17.797 4.395 1 89.81 111 SER A N 1
ATOM 817 C CA . SER A 1 111 ? 1.648 18.312 5.074 1 89.81 111 SER A CA 1
ATOM 818 C C . SER A 1 111 ? 2.775 17.281 5.059 1 89.81 111 SER A C 1
ATOM 820 O O . SER A 1 111 ? 3.953 17.641 5.055 1 89.81 111 SER A O 1
ATOM 822 N N . ILE A 1 112 ? 2.484 16.078 4.965 1 82.56 112 ILE A N 1
ATOM 823 C CA . ILE A 1 112 ? 3.477 15.023 5.164 1 82.56 112 ILE A CA 1
ATOM 824 C C . ILE A 1 112 ? 4.547 15.117 4.082 1 82.56 112 ILE A C 1
ATOM 826 O O . ILE A 1 112 ? 5.738 15.25 4.383 1 82.56 112 ILE A O 1
ATOM 830 N N . PRO A 1 113 ? 4.242 15.141 2.832 1 83.12 113 PRO A N 1
ATOM 831 C CA . PRO A 1 113 ? 5.305 15.25 1.831 1 83.12 113 PRO A CA 1
ATOM 832 C C . PRO A 1 113 ? 6 16.609 1.852 1 83.12 113 PRO A C 1
ATOM 834 O O . PRO A 1 113 ? 7.199 16.703 1.584 1 83.12 113 PRO A O 1
ATOM 837 N N . LEU A 1 114 ? 5.281 17.609 2.166 1 89.06 114 LEU A N 1
ATOM 838 C CA . LEU A 1 114 ? 5.859 18.938 2.1 1 89.06 114 LEU A CA 1
ATOM 839 C C . LEU A 1 114 ? 6.793 19.188 3.279 1 89.06 114 LEU A C 1
ATOM 841 O O . LEU A 1 114 ? 7.777 19.922 3.154 1 89.06 114 LEU A O 1
ATOM 845 N N . LEU A 1 115 ? 6.496 18.609 4.379 1 89.62 115 LEU A N 1
ATOM 846 C CA . LEU A 1 115 ? 7.367 18.75 5.543 1 89.62 115 LEU A CA 1
ATOM 847 C C . LEU A 1 115 ? 8.719 18.109 5.289 1 89.62 115 LEU A C 1
ATOM 849 O O . LEU A 1 115 ? 9.727 18.5 5.891 1 89.62 115 LEU A O 1
ATOM 853 N N . ALA A 1 116 ? 8.781 17.25 4.363 1 81.38 116 ALA A N 1
ATOM 854 C CA . ALA A 1 116 ? 10.031 16.562 4.02 1 81.38 116 ALA A CA 1
ATOM 855 C C . ALA A 1 116 ? 10.914 17.438 3.143 1 81.38 116 ALA A C 1
ATOM 857 O O . ALA A 1 116 ? 12.141 17.328 3.168 1 81.38 116 ALA A O 1
ATOM 858 N N . ILE A 1 117 ? 10.336 18.344 2.443 1 83.81 117 ILE A N 1
ATOM 859 C CA . ILE A 1 117 ? 11.117 19.125 1.487 1 83.81 117 ILE A CA 1
ATOM 860 C C . ILE A 1 117 ? 11.344 20.531 2.025 1 83.81 117 ILE A C 1
ATOM 862 O O . ILE A 1 117 ? 12.305 21.203 1.654 1 83.81 117 ILE A O 1
ATOM 866 N N . MET A 1 118 ? 10.508 20.969 2.91 1 90.69 118 MET A N 1
ATOM 867 C CA . MET A 1 118 ? 10.5 22.359 3.357 1 90.69 118 MET A CA 1
ATOM 868 C C . MET A 1 118 ? 11.828 22.719 4.012 1 90.69 118 MET A C 1
ATOM 870 O O . MET A 1 118 ? 12.43 23.75 3.668 1 90.69 118 MET A O 1
ATOM 874 N N . PRO A 1 119 ? 12.383 21.891 4.898 1 90.25 119 PRO A N 1
ATOM 875 C CA . PRO A 1 119 ? 13.664 22.25 5.504 1 90.25 119 PRO A CA 1
ATOM 876 C C . PRO A 1 119 ? 14.797 22.328 4.48 1 90.25 119 PRO A C 1
ATOM 878 O O . PRO A 1 119 ? 15.672 23.188 4.594 1 90.25 119 PRO A O 1
ATOM 881 N N . ALA A 1 120 ? 14.773 21.5 3.506 1 86.19 120 ALA A N 1
ATOM 882 C CA . ALA A 1 120 ? 15.812 21.453 2.48 1 86.19 120 ALA A CA 1
ATOM 883 C C . ALA A 1 120 ? 15.812 22.719 1.635 1 86.19 120 ALA A C 1
ATOM 885 O O . ALA A 1 120 ? 16.828 23.062 1.021 1 86.19 120 ALA A O 1
ATOM 886 N N . ILE A 1 121 ? 14.742 23.391 1.621 1 88.19 121 ILE A N 1
ATOM 887 C CA . ILE A 1 121 ? 14.633 24.625 0.851 1 88.19 121 ILE A CA 1
ATOM 888 C C . ILE A 1 121 ? 14.867 25.812 1.763 1 88.19 121 ILE A C 1
ATOM 890 O O . ILE A 1 121 ? 15.633 26.719 1.423 1 88.19 121 ILE A O 1
ATOM 894 N N . ALA A 1 122 ? 14.281 25.781 2.904 1 92.5 122 ALA A N 1
ATOM 895 C CA . ALA A 1 122 ? 14.281 26.922 3.811 1 92.5 122 ALA A CA 1
ATOM 896 C C . ALA A 1 122 ? 15.656 27.156 4.414 1 92.5 122 ALA A C 1
ATOM 898 O O . ALA A 1 122 ? 16.094 28.297 4.574 1 92.5 122 ALA A O 1
ATOM 899 N N . ILE A 1 123 ? 16.406 26.109 4.734 1 91 123 ILE A N 1
ATOM 900 C CA . ILE A 1 123 ? 17.656 26.219 5.484 1 91 123 ILE A CA 1
ATOM 901 C C . ILE A 1 123 ? 18.734 26.828 4.594 1 91 123 ILE A C 1
ATOM 903 O O . ILE A 1 123 ? 19.375 27.828 4.973 1 91 123 ILE A O 1
ATOM 907 N N . PRO A 1 124 ? 18.969 26.297 3.393 1 85.75 124 PRO A N 1
ATOM 908 C CA . PRO A 1 124 ? 19.953 26.969 2.535 1 85.75 124 PRO A CA 1
ATOM 909 C C . PRO A 1 124 ? 19.578 28.406 2.225 1 85.75 124 PRO A C 1
ATOM 911 O O . PRO A 1 124 ? 20.438 29.281 2.125 1 85.75 124 PRO A O 1
ATOM 914 N N . LEU A 1 125 ? 18.359 28.688 2.051 1 87.31 125 LEU A N 1
ATOM 915 C CA . LEU A 1 125 ? 17.891 30.047 1.807 1 87.31 125 LEU A CA 1
ATOM 916 C C . LEU A 1 125 ? 18.219 30.953 2.988 1 87.31 125 LEU A C 1
ATOM 918 O O . LEU A 1 125 ? 18.625 32.094 2.801 1 87.31 125 LEU A O 1
ATOM 922 N N . ALA A 1 126 ? 17.953 30.469 4.148 1 90.81 126 ALA A N 1
ATOM 923 C CA . ALA A 1 126 ? 18.25 31.234 5.359 1 90.81 126 ALA A CA 1
ATOM 924 C C . ALA A 1 126 ? 19.734 31.578 5.438 1 90.81 126 ALA A C 1
ATOM 926 O O . ALA A 1 126 ? 20.094 32.719 5.758 1 90.81 126 ALA A O 1
ATOM 927 N N . ARG A 1 127 ? 20.531 30.672 5.152 1 86.62 127 ARG A N 1
ATOM 928 C CA . ARG A 1 127 ? 21.969 30.891 5.195 1 86.62 127 ARG A CA 1
ATOM 929 C C . ARG A 1 127 ? 22.391 31.906 4.145 1 86.62 127 ARG A C 1
ATOM 931 O O . ARG A 1 127 ? 23.234 32.781 4.414 1 86.62 127 ARG A O 1
ATOM 938 N N . ALA A 1 128 ? 21.844 31.719 3.061 1 83.5 128 ALA A N 1
ATOM 939 C CA . ALA A 1 128 ? 22.203 32.594 1.951 1 83.5 128 ALA A CA 1
ATOM 940 C C . ALA A 1 128 ? 21.766 34.031 2.23 1 83.5 128 ALA A C 1
ATOM 942 O O . ALA A 1 128 ? 22.406 35 1.766 1 83.5 128 ALA A O 1
ATOM 943 N N . ARG A 1 129 ? 20.75 34.156 2.963 1 87.81 129 ARG A N 1
ATOM 944 C CA . ARG A 1 129 ? 20.188 35.5 3.119 1 87.81 129 ARG A CA 1
ATOM 945 C C . ARG A 1 129 ? 20.469 36.031 4.512 1 87.81 129 ARG A C 1
ATOM 947 O O . ARG A 1 129 ? 20.094 37.188 4.82 1 87.81 129 ARG A O 1
ATOM 954 N N . GLY A 1 130 ? 21.062 35.25 5.305 1 87.69 130 GLY A N 1
ATOM 955 C CA . GLY A 1 130 ? 21.531 35.719 6.594 1 87.69 130 GLY A CA 1
ATOM 956 C C . GLY A 1 130 ? 20.531 35.5 7.711 1 87.69 130 GLY A C 1
ATOM 957 O O . GLY A 1 130 ? 20.641 36.094 8.789 1 87.69 130 GLY A O 1
ATOM 958 N N . TYR A 1 131 ? 19.469 34.719 7.453 1 91.81 131 TYR A N 1
ATOM 959 C CA . TYR A 1 131 ? 18.516 34.375 8.5 1 91.81 131 TYR A CA 1
ATOM 960 C C . TYR A 1 131 ? 19.047 33.219 9.359 1 91.81 131 TYR A C 1
ATOM 962 O O . TYR A 1 131 ? 19.984 32.531 8.969 1 91.81 131 TYR A O 1
ATOM 970 N N . ASN A 1 132 ? 18.531 33.188 10.586 1 93.69 132 ASN A N 1
ATOM 971 C CA . ASN A 1 132 ? 18.688 31.953 11.328 1 93.69 132 ASN A CA 1
ATOM 972 C C . ASN A 1 132 ? 18.047 30.766 10.602 1 93.69 132 ASN A C 1
ATOM 974 O O . ASN A 1 132 ? 16.859 30.797 10.297 1 93.69 132 ASN A O 1
ATOM 978 N N . PRO A 1 133 ? 18.812 29.781 10.32 1 93.56 133 PRO A N 1
ATOM 979 C CA . PRO A 1 133 ? 18.266 28.656 9.555 1 93.56 133 PRO A CA 1
ATOM 980 C C . PRO A 1 133 ? 17.094 27.969 10.266 1 93.56 133 PRO A C 1
ATOM 982 O O . PRO A 1 133 ? 16.156 27.531 9.609 1 93.56 133 PRO A O 1
ATOM 985 N N . LEU A 1 134 ? 17.141 27.859 11.523 1 95.12 134 LEU A N 1
ATOM 986 C CA . LEU A 1 134 ? 16.047 27.25 12.273 1 95.12 134 LEU A CA 1
ATOM 987 C C . LEU A 1 134 ? 14.789 28.094 12.18 1 95.12 134 LEU A C 1
ATOM 989 O O . LEU A 1 134 ? 13.68 27.547 12.094 1 95.12 134 LEU A O 1
ATOM 993 N N . MET A 1 135 ? 14.938 29.328 12.18 1 95.94 135 MET A N 1
ATOM 994 C CA . MET A 1 135 ? 13.805 30.234 12.07 1 95.94 135 MET A CA 1
ATOM 995 C C . MET A 1 135 ? 13.016 29.984 10.789 1 95.94 135 MET A C 1
ATOM 997 O O . MET A 1 135 ? 11.805 29.766 10.828 1 95.94 135 MET A O 1
ATOM 1001 N N . LEU A 1 136 ? 13.719 29.984 9.703 1 95.19 136 LEU A N 1
ATOM 1002 C CA . LEU A 1 136 ? 13.039 29.875 8.414 1 95.19 136 LEU A CA 1
ATOM 1003 C C . LEU A 1 136 ? 12.469 28.469 8.227 1 95.19 136 LEU A C 1
ATOM 1005 O O . LEU A 1 136 ? 11.422 28.312 7.59 1 95.19 136 LEU A O 1
ATOM 1009 N N . ALA A 1 137 ? 13.164 27.5 8.766 1 95.69 137 ALA A N 1
ATOM 1010 C CA . ALA A 1 137 ? 12.633 26.156 8.727 1 95.69 137 ALA A CA 1
ATOM 1011 C C . ALA A 1 137 ? 11.305 26.062 9.484 1 95.69 137 ALA A C 1
ATOM 1013 O O . ALA A 1 137 ? 10.336 25.484 8.984 1 95.69 137 ALA A O 1
ATOM 1014 N N . ILE A 1 138 ? 11.234 26.625 10.68 1 97.12 138 ILE A N 1
ATOM 1015 C CA . ILE A 1 138 ? 10.023 26.609 11.5 1 97.12 138 ILE A CA 1
ATOM 1016 C C . ILE A 1 138 ? 8.914 27.375 10.789 1 97.12 138 ILE A C 1
ATOM 1018 O O . ILE A 1 138 ? 7.762 26.938 10.773 1 97.12 138 ILE A O 1
ATOM 1022 N N . ILE A 1 139 ? 9.266 28.484 10.195 1 97.5 139 ILE A N 1
ATOM 1023 C CA . ILE A 1 139 ? 8.281 29.297 9.484 1 97.5 139 ILE A CA 1
ATOM 1024 C C . ILE A 1 139 ? 7.715 28.5 8.305 1 97.5 139 ILE A C 1
ATOM 1026 O O . ILE A 1 139 ? 6.5 28.469 8.102 1 97.5 139 ILE A O 1
ATOM 1030 N N . GLY A 1 140 ? 8.586 27.922 7.516 1 96.44 140 GLY A N 1
ATOM 1031 C CA . GLY A 1 140 ? 8.125 27.094 6.414 1 96.44 140 GLY A CA 1
ATOM 1032 C C . GLY A 1 140 ? 7.219 25.953 6.859 1 96.44 140 GLY A C 1
ATOM 1033 O O . GLY A 1 140 ? 6.156 25.734 6.273 1 96.44 140 GLY A O 1
ATOM 1034 N N . CYS A 1 141 ? 7.594 25.234 7.895 1 96.75 141 CYS A N 1
ATOM 1035 C CA . CYS A 1 141 ? 6.809 24.125 8.414 1 96.75 141 CYS A CA 1
ATOM 1036 C C . CYS A 1 141 ? 5.484 24.609 9 1 96.75 141 CYS A C 1
ATOM 1038 O O . CYS A 1 141 ? 4.473 23.922 8.914 1 96.75 141 CYS A O 1
ATOM 1040 N N . SER A 1 142 ? 5.539 25.781 9.633 1 97.5 142 SER A N 1
ATOM 1041 C CA . SER A 1 142 ? 4.305 26.359 10.141 1 97.5 142 SER A CA 1
ATOM 1042 C C . SER A 1 142 ? 3.324 26.656 9.008 1 97.5 142 SER A C 1
ATOM 1044 O O . SER A 1 142 ? 2.109 26.562 9.195 1 97.5 142 SER A O 1
ATOM 1046 N N . GLY A 1 143 ? 3.855 27.109 7.898 1 97.19 143 GLY A N 1
ATOM 1047 C CA . GLY A 1 143 ? 3.01 27.234 6.723 1 97.19 143 GLY A CA 1
ATOM 1048 C C . GLY A 1 143 ? 2.346 25.922 6.324 1 97.19 143 GLY A C 1
ATOM 1049 O O . GLY A 1 143 ? 1.149 25.891 6.027 1 97.19 143 GLY A O 1
ATOM 1050 N N . CYS A 1 144 ? 3.098 24.859 6.352 1 96.31 144 CYS A N 1
ATOM 1051 C CA . CYS A 1 144 ? 2.555 23.531 6.062 1 96.31 144 CYS A CA 1
ATOM 1052 C C . CYS A 1 144 ? 1.454 23.172 7.051 1 96.31 144 CYS A C 1
ATOM 1054 O O . CYS A 1 144 ? 0.425 22.609 6.66 1 96.31 144 CYS A O 1
ATOM 1056 N N . PHE A 1 145 ? 1.666 23.516 8.352 1 97.19 145 PHE A N 1
ATOM 1057 C CA . PHE A 1 145 ? 0.66 23.266 9.375 1 97.19 145 PHE A CA 1
ATOM 1058 C C . PHE A 1 145 ? -0.635 24 9.055 1 97.19 145 PHE A C 1
ATOM 1060 O O . PHE A 1 145 ? -1.725 23.438 9.188 1 97.19 145 PHE A O 1
ATOM 1067 N N . GLY A 1 146 ? -0.466 25.188 8.648 1 96.44 146 GLY A N 1
ATOM 1068 C CA . GLY A 1 146 ? -1.624 26.016 8.344 1 96.44 146 GLY A CA 1
ATOM 1069 C C . GLY A 1 146 ? -2.463 25.469 7.207 1 96.44 146 GLY A C 1
ATOM 1070 O O . GLY A 1 146 ? -3.693 25.516 7.258 1 96.44 146 GLY A O 1
ATOM 1071 N N . GLY A 1 147 ? -1.849 24.953 6.188 1 95.44 147 GLY A N 1
ATOM 1072 C CA . GLY A 1 147 ? -2.545 24.469 5.008 1 95.44 147 GLY A CA 1
ATOM 1073 C C . GLY A 1 147 ? -3.014 23.031 5.145 1 95.44 147 GLY A C 1
ATOM 1074 O O . GLY A 1 147 ? -3.652 22.484 4.238 1 95.44 147 GLY A O 1
ATOM 1075 N N . ARG A 1 148 ? -2.82 22.438 6.191 1 94.69 148 ARG A N 1
ATOM 1076 C CA . ARG A 1 148 ? -2.938 21 6.41 1 94.69 148 ARG A CA 1
ATOM 1077 C C . ARG A 1 148 ? -4.391 20.547 6.34 1 94.69 148 ARG A C 1
ATOM 1079 O O . ARG A 1 148 ? -4.68 19.422 5.93 1 94.69 148 ARG A O 1
ATOM 1086 N N . MET A 1 149 ? -5.344 21.438 6.684 1 96.06 149 MET A N 1
ATOM 1087 C CA . MET A 1 149 ? -6.73 21.016 6.852 1 96.06 149 MET A CA 1
ATOM 1088 C C . MET A 1 149 ? -7.578 21.438 5.652 1 96.06 149 MET A C 1
ATOM 1090 O O . MET A 1 149 ? -8.797 21.547 5.758 1 96.06 149 MET A O 1
ATOM 1094 N N . SER A 1 150 ? -6.891 21.641 4.52 1 93.44 150 SER A N 1
ATOM 1095 C CA . SER A 1 150 ? -7.645 21.828 3.285 1 93.44 150 SER A CA 1
ATOM 1096 C C . SER A 1 150 ? -8.523 20.625 2.982 1 93.44 150 SER A C 1
ATOM 1098 O O . SER A 1 150 ? -8.172 19.484 3.318 1 93.44 150 SER A O 1
ATOM 1100 N N . PRO A 1 151 ? -9.727 20.828 2.389 1 89.62 151 PRO A N 1
ATOM 1101 C CA . PRO A 1 151 ? -10.68 19.734 2.168 1 89.62 151 PRO A CA 1
ATOM 1102 C C . PRO A 1 151 ? -10.18 18.703 1.158 1 89.62 151 PRO A C 1
ATOM 1104 O O . PRO A 1 151 ? -10.773 17.641 1.024 1 89.62 151 PRO A O 1
ATOM 1107 N N . ILE A 1 152 ? -9.078 18.938 0.46 1 88 152 ILE A N 1
ATOM 1108 C CA . ILE A 1 152 ? -8.609 18 -0.559 1 88 152 ILE A CA 1
ATOM 1109 C C . ILE A 1 152 ? -7.305 17.359 -0.106 1 88 152 ILE A C 1
ATOM 1111 O O . ILE A 1 152 ? -6.707 16.562 -0.841 1 88 152 ILE A O 1
ATOM 1115 N N . THR A 1 153 ? -6.812 17.734 1.069 1 91.81 153 THR A N 1
ATOM 1116 C CA . THR A 1 153 ? -5.617 17.109 1.617 1 91.81 153 THR A CA 1
ATOM 1117 C C . THR A 1 153 ? -5.977 15.805 2.334 1 91.81 153 THR A C 1
ATOM 1119 O O . THR A 1 153 ? -7.105 15.641 2.805 1 91.81 153 THR A O 1
ATOM 1122 N N . PRO A 1 154 ? -5.043 14.859 2.379 1 88.94 154 PRO A N 1
ATOM 1123 C CA . PRO A 1 154 ? -5.309 13.633 3.133 1 88.94 154 PRO A CA 1
ATOM 1124 C C . PRO A 1 154 ? -5.719 13.906 4.578 1 88.94 154 PRO A C 1
ATOM 1126 O O . PRO A 1 154 ? -6.621 13.25 5.098 1 88.94 154 PRO A O 1
ATOM 1129 N N . GLU A 1 155 ? -5.113 14.852 5.246 1 93.44 155 GLU A N 1
ATOM 1130 C CA . GLU A 1 155 ? -5.426 15.188 6.629 1 93.44 155 GLU A CA 1
ATOM 1131 C C . GLU A 1 155 ? -6.828 15.781 6.75 1 93.44 155 GLU A C 1
ATOM 1133 O O . GLU A 1 155 ? -7.57 15.445 7.672 1 93.44 155 GLU A O 1
ATOM 1138 N N . GLY A 1 156 ? -7.129 16.656 5.832 1 93.81 156 GLY A N 1
ATOM 1139 C CA . GLY A 1 156 ? -8.477 17.203 5.816 1 93.81 156 GLY A CA 1
ATOM 1140 C C . GLY A 1 156 ? -9.547 16.172 5.543 1 93.81 156 GLY A C 1
ATOM 1141 O O . GLY A 1 156 ? -10.547 16.094 6.262 1 93.81 156 GLY A O 1
ATOM 1142 N N . LEU A 1 157 ? -9.305 15.375 4.547 1 89.69 157 LEU A N 1
ATOM 1143 C CA . LEU A 1 157 ? -10.258 14.336 4.176 1 89.69 157 LEU A CA 1
ATOM 1144 C C . LEU A 1 157 ? -10.555 13.414 5.359 1 89.69 157 LEU A C 1
ATOM 1146 O O . LEU A 1 157 ? -11.711 13.094 5.621 1 89.69 157 LEU A O 1
ATOM 1150 N N . LEU A 1 158 ? -9.57 13.023 6.02 1 91.19 158 LEU A N 1
ATOM 1151 C CA . LEU A 1 158 ? -9.742 12.148 7.176 1 91.19 158 LEU A CA 1
ATOM 1152 C C . LEU A 1 158 ? -10.516 12.852 8.281 1 91.19 158 LEU A C 1
ATOM 1154 O O . LEU A 1 158 ? -11.484 12.305 8.82 1 91.19 158 LEU A O 1
ATOM 1158 N N . SER A 1 159 ? -10.078 14.023 8.625 1 94.56 159 SER A N 1
ATOM 1159 C CA . SER A 1 159 ? -10.688 14.766 9.727 1 94.56 159 SER A CA 1
ATOM 1160 C C . SER A 1 159 ? -12.164 15.016 9.469 1 94.56 159 SER A C 1
ATOM 1162 O O . SER A 1 159 ? -13 14.805 10.359 1 94.56 159 SER A O 1
ATOM 1164 N N . TYR A 1 160 ? -12.469 15.398 8.305 1 93.81 160 TYR A N 1
ATOM 1165 C CA . TYR A 1 160 ? -13.859 15.727 7.984 1 93.81 160 TYR A CA 1
ATOM 1166 C C . TYR A 1 160 ? -14.703 14.461 7.883 1 93.81 160 TYR A C 1
ATOM 1168 O O . TYR A 1 160 ? -15.891 14.469 8.219 1 93.81 160 TYR A O 1
ATOM 1176 N N . ASP A 1 161 ? -14.094 13.43 7.438 1 89.94 161 ASP A N 1
ATOM 1177 C CA . ASP A 1 161 ? -14.789 12.148 7.441 1 89.94 161 ASP A CA 1
ATOM 1178 C C . ASP A 1 161 ? -15.117 11.703 8.867 1 89.94 161 ASP A C 1
ATOM 1180 O O . ASP A 1 161 ? -16.203 11.188 9.133 1 89.94 161 ASP A O 1
ATOM 1184 N N . LEU A 1 162 ? -14.25 11.859 9.75 1 91.44 162 LEU A N 1
ATOM 1185 C CA . LEU A 1 162 ? -14.438 11.484 11.141 1 91.44 162 LEU A CA 1
ATOM 1186 C C . LEU A 1 162 ? -15.531 12.336 11.789 1 91.44 162 LEU A C 1
ATOM 1188 O O . LEU A 1 162 ? -16.328 11.828 12.578 1 91.44 162 LEU A O 1
ATOM 1192 N N . LEU A 1 163 ? -15.578 13.594 11.469 1 93.69 163 LEU A N 1
ATOM 1193 C CA . LEU A 1 163 ? -16.609 14.477 11.992 1 93.69 163 LEU A CA 1
ATOM 1194 C C . LEU A 1 163 ? -17.984 14.086 11.453 1 93.69 163 LEU A C 1
ATOM 1196 O O . LEU A 1 163 ? -18.969 14.078 12.188 1 93.69 163 LEU A O 1
ATOM 1200 N N . ARG A 1 164 ? -17.984 13.766 10.188 1 90.69 164 ARG A N 1
ATOM 1201 C CA . ARG A 1 164 ? -19.234 13.336 9.562 1 90.69 164 ARG A CA 1
ATOM 1202 C C . ARG A 1 164 ? -19.766 12.07 10.234 1 90.69 164 ARG A C 1
ATOM 1204 O O . ARG A 1 164 ? -20.969 11.953 10.477 1 90.69 164 ARG A O 1
ATOM 1211 N N . GLN A 1 165 ? -18.922 11.25 10.539 1 84.62 165 GLN A N 1
ATOM 1212 C CA . GLN A 1 165 ? -19.312 9.992 11.18 1 84.62 165 GLN A CA 1
ATOM 1213 C C . GLN A 1 165 ? -19.859 10.234 12.578 1 84.62 165 GLN A C 1
ATOM 1215 O O . GLN A 1 165 ? -20.641 9.438 13.094 1 84.62 165 GLN A O 1
ATOM 1220 N N . SER A 1 166 ? -19.453 11.312 13.18 1 87.38 166 SER A N 1
ATOM 1221 C CA . SER A 1 166 ? -19.938 11.648 14.523 1 87.38 166 SER A CA 1
ATOM 1222 C C . SER A 1 166 ? -21.266 12.398 14.469 1 87.38 166 SER A C 1
ATOM 1224 O O . SER A 1 166 ? -21.797 12.797 15.508 1 87.38 166 SER A O 1
ATOM 1226 N N . GLY A 1 167 ? -21.734 12.641 13.242 1 88.69 167 GLY A N 1
ATOM 1227 C CA . GLY A 1 167 ? -23.047 13.258 13.078 1 88.69 167 GLY A CA 1
ATOM 1228 C C . GLY A 1 167 ? -22.969 14.758 12.867 1 88.69 167 GLY A C 1
ATOM 1229 O O . GLY A 1 167 ? -24 15.445 12.922 1 88.69 167 GLY A O 1
ATOM 1230 N N . LEU A 1 168 ? -21.797 15.25 12.617 1 92.81 168 LEU A N 1
ATOM 1231 C CA . LEU A 1 168 ? -21.641 16.688 12.406 1 92.81 168 LEU A CA 1
ATOM 1232 C C . LEU A 1 168 ? -21.641 17.016 10.914 1 92.81 168 LEU A C 1
ATOM 1234 O O . LEU A 1 168 ? -21.344 16.156 10.078 1 92.81 168 LEU A O 1
ATOM 1238 N N . ASP A 1 169 ? -22.062 18.234 10.602 1 91.44 169 ASP A N 1
ATOM 1239 C CA . ASP A 1 169 ? -21.953 18.719 9.227 1 91.44 169 ASP A CA 1
ATOM 1240 C C . ASP A 1 169 ? -20.516 19.031 8.867 1 91.44 169 ASP A C 1
ATOM 1242 O O . ASP A 1 169 ? -20 20.109 9.188 1 91.44 169 ASP A O 1
ATOM 1246 N N . ALA A 1 170 ? -19.922 18.172 8.156 1 88.12 170 ALA A N 1
ATOM 1247 C CA . ALA A 1 170 ? -18.516 18.266 7.812 1 88.12 170 ALA A CA 1
ATOM 1248 C C . ALA A 1 170 ? -18.25 19.453 6.875 1 88.12 170 ALA A C 1
ATOM 1250 O O . ALA A 1 170 ? -17.234 20.141 6.996 1 88.12 170 ALA A O 1
ATOM 1251 N N . VAL A 1 171 ? -19.156 19.719 5.996 1 86.5 171 VAL A N 1
ATOM 1252 C CA . VAL A 1 171 ? -19 20.781 5.008 1 86.5 171 VAL A CA 1
ATOM 1253 C C . VAL A 1 171 ? -18.969 22.125 5.711 1 86.5 171 VAL A C 1
ATOM 1255 O O . VAL A 1 171 ? -18.125 22.984 5.406 1 86.5 171 VAL A O 1
ATOM 1258 N N . ALA A 1 172 ? -19.812 22.234 6.664 1 87.88 172 ALA A N 1
ATOM 1259 C CA . ALA A 1 172 ? -19.891 23.484 7.418 1 87.88 172 ALA A CA 1
ATOM 1260 C C . ALA A 1 172 ? -18.672 23.656 8.312 1 87.88 172 ALA A C 1
ATOM 1262 O O . ALA A 1 172 ? -18.266 24.797 8.602 1 87.88 172 ALA A O 1
ATOM 1263 N N . ALA A 1 173 ? -18.047 22.594 8.695 1 93.12 173 ALA A N 1
ATOM 1264 C CA . ALA A 1 173 ? -16.938 22.625 9.633 1 93.12 173 ALA A CA 1
ATOM 1265 C C . ALA A 1 173 ? -15.625 22.984 8.93 1 93.12 173 ALA A C 1
ATOM 1267 O O . ALA A 1 173 ? -14.664 23.406 9.57 1 93.12 173 ALA A O 1
ATOM 1268 N N . VAL A 1 174 ? -15.562 22.844 7.625 1 93 174 VAL A N 1
ATOM 1269 C CA . VAL A 1 174 ? -14.336 23.016 6.852 1 93 174 VAL A CA 1
ATOM 1270 C C . VAL A 1 174 ? -13.789 24.422 7.055 1 93 174 VAL A C 1
ATOM 1272 O O . VAL A 1 174 ? -12.617 24.594 7.402 1 93 174 VAL A O 1
ATOM 1275 N N . ARG A 1 175 ? -14.633 25.406 6.863 1 92.81 175 ARG A N 1
ATOM 1276 C CA . ARG A 1 175 ? -14.188 26.797 6.926 1 92.81 175 ARG A CA 1
ATOM 1277 C C . ARG A 1 175 ? -13.594 27.125 8.297 1 92.81 175 ARG A C 1
ATOM 1279 O O . ARG A 1 175 ? -12.523 27.734 8.391 1 92.81 175 ARG A O 1
ATOM 1286 N N . SER A 1 176 ? -14.297 26.75 9.328 1 95.38 176 SER A N 1
ATOM 1287 C CA . SER A 1 176 ? -13.883 27.094 10.688 1 95.38 176 SER A CA 1
ATOM 1288 C C . SER A 1 176 ? -12.594 26.375 11.07 1 95.38 176 SER A C 1
ATOM 1290 O O . SER A 1 176 ? -11.672 26.984 11.602 1 95.38 176 SER A O 1
ATOM 1292 N N . ILE A 1 177 ? -12.492 25.109 10.812 1 96.12 177 ILE A N 1
ATOM 1293 C CA . ILE A 1 177 ? -11.336 24.312 11.195 1 96.12 177 ILE A CA 1
ATOM 1294 C C . ILE A 1 177 ? -10.117 24.75 10.398 1 96.12 177 ILE A C 1
ATOM 1296 O O . ILE A 1 177 ? -9.031 24.922 10.953 1 96.12 177 ILE A O 1
ATOM 1300 N N . TYR A 1 178 ? -10.32 24.938 9.102 1 96.44 178 TYR A N 1
ATOM 1301 C CA . TYR A 1 178 ? -9.227 25.375 8.242 1 96.44 178 TYR A CA 1
ATOM 1302 C C . TYR A 1 178 ? -8.719 26.75 8.656 1 96.44 178 TYR A C 1
ATOM 1304 O O . TYR A 1 178 ? -7.508 26.984 8.711 1 96.44 178 TYR A O 1
ATOM 1312 N N . THR A 1 179 ? -9.633 27.703 8.953 1 96.56 179 THR A N 1
ATOM 1313 C CA . THR A 1 179 ? -9.266 29.062 9.367 1 96.56 179 THR A CA 1
ATOM 1314 C C . THR A 1 179 ? -8.516 29.031 10.695 1 96.56 179 THR A C 1
ATOM 1316 O O . THR A 1 179 ? -7.492 29.703 10.844 1 96.56 179 THR A O 1
ATOM 1319 N N . ALA A 1 180 ? -9.047 28.297 11.656 1 97 180 ALA A N 1
ATOM 1320 C CA . ALA A 1 180 ? -8.391 28.188 12.953 1 97 180 ALA A CA 1
ATOM 1321 C C . ALA A 1 180 ? -6.98 27.625 12.812 1 97 180 ALA A C 1
ATOM 1323 O O . ALA A 1 180 ? -6.043 28.109 13.453 1 97 180 ALA A O 1
ATOM 1324 N N . GLN A 1 181 ? -6.836 26.578 12 1 97.31 181 GLN A N 1
ATOM 1325 C CA . GLN A 1 181 ? -5.531 25.969 11.781 1 97.31 181 GLN A CA 1
ATOM 1326 C C . GLN A 1 181 ? -4.566 26.953 11.117 1 97.31 181 GLN A C 1
ATOM 1328 O O . GLN A 1 181 ? -3.389 27 11.477 1 97.31 181 GLN A O 1
ATOM 1333 N N . MET A 1 182 ? -5.07 27.688 10.133 1 97.38 182 MET A N 1
ATOM 1334 C CA . MET A 1 182 ? -4.266 28.688 9.43 1 97.38 182 MET A CA 1
ATOM 1335 C C . MET A 1 182 ? -3.795 29.766 10.391 1 97.38 182 MET A C 1
ATOM 1337 O O . MET A 1 182 ? -2.621 30.156 10.383 1 97.38 182 MET A O 1
ATOM 1341 N N . ILE A 1 183 ? -4.645 30.25 11.203 1 97.38 183 ILE A N 1
ATOM 1342 C CA . ILE A 1 183 ? -4.309 31.281 12.172 1 97.38 183 ILE A CA 1
ATOM 1343 C C . ILE A 1 183 ? -3.217 30.766 13.109 1 97.38 183 ILE A C 1
ATOM 1345 O O . ILE A 1 183 ? -2.277 31.484 13.438 1 97.38 183 ILE A O 1
ATOM 1349 N N . SER A 1 184 ? -3.359 29.531 13.57 1 97.44 184 SER A N 1
ATOM 1350 C CA . SER A 1 184 ? -2.35 28.938 14.438 1 97.44 184 SER A CA 1
ATOM 1351 C C . SER A 1 184 ? -0.993 28.859 13.75 1 97.44 184 SER A C 1
ATOM 1353 O O . SER A 1 184 ? 0.041 29.125 14.367 1 97.44 184 SER A O 1
ATOM 1355 N N . GLY A 1 185 ? -1.025 28.453 12.445 1 97.56 185 GLY A N 1
ATOM 1356 C CA . GLY A 1 185 ? 0.214 28.453 11.68 1 97.56 185 GLY A CA 1
ATOM 1357 C C . GLY A 1 185 ? 0.853 29.828 11.594 1 97.56 185 GLY A C 1
ATOM 1358 O O . GLY A 1 185 ? 2.068 29.969 11.75 1 97.56 185 GLY A O 1
ATOM 1359 N N . ILE A 1 186 ? 0.087 30.859 11.367 1 97.81 186 ILE A N 1
ATOM 1360 C CA . ILE A 1 186 ? 0.564 32.219 11.266 1 97.81 186 ILE A CA 1
ATOM 1361 C C . ILE A 1 186 ? 1.155 32.688 12.602 1 97.81 186 ILE A C 1
ATOM 1363 O O . ILE A 1 186 ? 2.213 33.312 12.641 1 97.81 186 ILE A O 1
ATOM 1367 N N . LEU A 1 187 ? 0.481 32.312 13.688 1 97.69 187 LEU A N 1
ATOM 1368 C CA . LEU A 1 187 ? 0.947 32.719 15.016 1 97.69 187 LEU A CA 1
ATOM 1369 C C . LEU A 1 187 ? 2.309 32.094 15.312 1 97.69 187 LEU A C 1
ATOM 1371 O O . LEU A 1 187 ? 3.184 32.75 15.883 1 97.69 187 LEU A O 1
ATOM 1375 N N . ILE A 1 188 ? 2.48 30.859 14.969 1 97.69 188 ILE A N 1
ATOM 1376 C CA . ILE A 1 188 ? 3.756 30.188 15.195 1 97.69 188 ILE A CA 1
ATOM 1377 C C . ILE A 1 188 ? 4.844 30.844 14.352 1 97.69 188 ILE A C 1
ATOM 1379 O O . ILE A 1 188 ? 5.957 31.062 14.82 1 97.69 188 ILE A O 1
ATOM 1383 N N . ALA A 1 189 ? 4.512 31.078 13.07 1 97.81 189 ALA A N 1
ATOM 1384 C CA . ALA A 1 189 ? 5.465 31.734 12.172 1 97.81 189 ALA A CA 1
ATOM 1385 C C . ALA A 1 189 ? 5.875 33.094 12.719 1 97.81 189 ALA A C 1
ATOM 1387 O O . ALA A 1 189 ? 7.055 33.438 12.695 1 97.81 189 ALA A O 1
ATOM 1388 N N . LEU A 1 190 ? 4.949 33.875 13.188 1 97.19 190 LEU A N 1
ATOM 1389 C CA . LEU A 1 190 ? 5.219 35.188 13.75 1 97.19 190 LEU A CA 1
ATOM 1390 C C . LEU A 1 190 ? 6.074 35.094 15.008 1 97.19 190 LEU A C 1
ATOM 1392 O O . LEU A 1 190 ? 6.984 35.875 15.219 1 97.19 190 LEU A O 1
ATOM 1396 N N . ALA A 1 191 ? 5.73 34.125 15.852 1 97.25 191 ALA A N 1
ATOM 1397 C CA . ALA A 1 191 ? 6.516 33.906 17.062 1 97.25 191 ALA A CA 1
ATOM 1398 C C . ALA A 1 191 ? 7.969 33.594 16.719 1 97.25 191 ALA A C 1
ATOM 1400 O O . ALA A 1 191 ? 8.891 34.094 17.375 1 97.25 191 ALA A O 1
ATOM 1401 N N . ALA A 1 192 ? 8.172 32.719 15.758 1 97.19 192 ALA A N 1
ATOM 1402 C CA . ALA A 1 192 ? 9.523 32.375 15.344 1 97.19 192 ALA A CA 1
ATOM 1403 C C . ALA A 1 192 ? 10.258 33.594 14.781 1 97.19 192 ALA A C 1
ATOM 1405 O O . ALA A 1 192 ? 11.438 33.812 15.078 1 97.19 192 ALA A O 1
ATOM 1406 N N . PHE A 1 193 ? 9.594 34.375 13.945 1 96.81 193 PHE A N 1
ATOM 1407 C CA . PHE A 1 193 ? 10.172 35.562 13.336 1 96.81 193 PHE A CA 1
ATOM 1408 C C . PHE A 1 193 ? 10.633 36.531 14.398 1 96.81 193 PHE A C 1
ATOM 1410 O O . PHE A 1 193 ? 11.719 37.125 14.289 1 96.81 193 PHE A O 1
ATOM 1417 N N . VAL A 1 194 ? 9.859 36.719 15.43 1 95.75 194 VAL A N 1
ATOM 1418 C CA . VAL A 1 194 ? 10.156 37.656 16.484 1 95.75 194 VAL A CA 1
ATOM 1419 C C . VAL A 1 194 ? 11.234 37.094 17.406 1 95.75 194 VAL A C 1
ATOM 1421 O O . VAL A 1 194 ? 12.172 37.812 17.797 1 95.75 194 VAL A O 1
ATOM 1424 N N . TYR A 1 195 ? 11.086 35.844 17.797 1 96.25 195 TYR A N 1
ATOM 1425 C CA . TYR A 1 195 ? 12.008 35.188 18.734 1 96.25 195 TYR A CA 1
ATOM 1426 C C . TYR A 1 195 ? 13.43 35.219 18.188 1 96.25 195 TYR A C 1
ATOM 1428 O O . TYR A 1 195 ? 14.383 35.5 18.922 1 96.25 195 TYR A O 1
ATOM 1436 N N . TYR A 1 196 ? 13.633 34.938 16.906 1 95.88 196 TYR A N 1
ATOM 1437 C CA . TYR A 1 196 ? 14.969 34.844 16.328 1 95.88 196 TYR A CA 1
ATOM 1438 C C . TYR A 1 196 ? 15.375 36.188 15.734 1 95.88 196 TYR A C 1
ATOM 1440 O O . TYR A 1 196 ? 16.359 36.281 15.008 1 95.88 196 TYR A O 1
ATOM 1448 N N . LYS A 1 197 ? 14.578 37.188 15.906 1 93.94 197 LYS A N 1
ATOM 1449 C CA . LYS A 1 197 ? 14.867 38.562 15.492 1 93.94 197 LYS A CA 1
ATOM 1450 C C . LYS A 1 197 ? 15.094 38.656 13.984 1 93.94 197 LYS A C 1
ATOM 1452 O O . LYS A 1 197 ? 16.078 39.219 13.523 1 93.94 197 LYS A O 1
ATO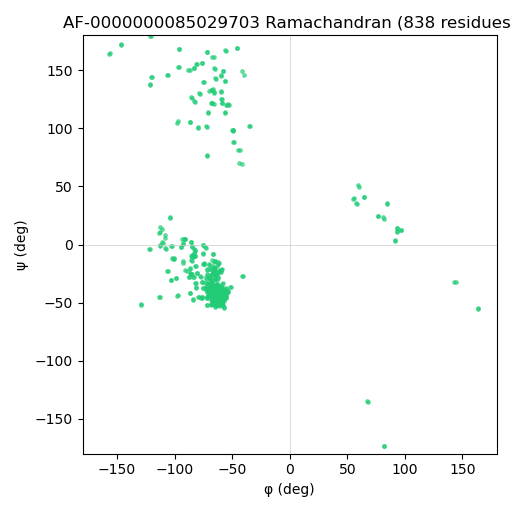M 1457 N N . GLY A 1 198 ? 14.188 38.094 13.289 1 91.56 198 GLY A N 1
ATOM 1458 C CA . GLY A 1 198 ? 14.266 38.125 11.836 1 91.56 198 GLY A CA 1
ATOM 1459 C C . GLY A 1 198 ? 14.203 39.531 11.25 1 91.56 198 GLY A C 1
ATOM 1460 O O . GLY A 1 198 ? 14.664 39.75 10.125 1 91.56 198 GLY A O 1
ATOM 1461 N N . TYR A 1 199 ? 13.75 40.469 12.039 1 89.88 199 TYR A N 1
ATOM 1462 C CA . TYR A 1 199 ? 13.586 41.844 11.562 1 89.88 199 TYR A CA 1
ATOM 1463 C C . TYR A 1 199 ? 14.906 42.594 11.641 1 89.88 199 TYR A C 1
ATOM 1465 O O . TYR A 1 199 ? 15.039 43.688 11.07 1 89.88 199 TYR A O 1
ATOM 1473 N N . ARG A 1 200 ? 15.93 42 12.227 1 89 200 ARG A N 1
ATOM 1474 C CA . ARG A 1 200 ? 17.188 42.719 12.406 1 89 200 ARG A CA 1
ATOM 1475 C C . ARG A 1 200 ? 18.266 42.188 11.469 1 89 200 ARG A C 1
ATOM 1477 O O . ARG A 1 200 ? 19.406 42.656 11.484 1 89 200 ARG A O 1
ATOM 1484 N N . ILE A 1 201 ? 17.906 41.375 10.625 1 85.5 201 ILE A N 1
ATOM 1485 C CA . ILE A 1 201 ? 18.922 40.75 9.781 1 85.5 201 ILE A CA 1
ATOM 1486 C C . ILE A 1 201 ? 19.391 41.75 8.727 1 85.5 201 ILE A C 1
ATOM 1488 O O . ILE A 1 201 ? 18.625 42.625 8.297 1 85.5 201 ILE A O 1
ATOM 1492 N N . GLN A 1 202 ? 20.703 41.719 8.508 1 76.69 202 GLN A N 1
ATOM 1493 C CA . GLN A 1 202 ? 21.297 42.469 7.398 1 76.69 202 GLN A CA 1
ATOM 1494 C C . GLN A 1 202 ? 21.531 41.562 6.188 1 76.69 202 GLN A C 1
ATOM 1496 O O . GLN A 1 202 ? 22.344 40.656 6.242 1 76.69 202 GLN A O 1
ATOM 1501 N N . MET A 1 203 ? 20.625 41.75 5.207 1 75.88 203 MET A N 1
ATOM 1502 C CA . MET A 1 203 ? 20.672 40.875 4.039 1 75.88 203 MET A CA 1
ATOM 1503 C C . MET A 1 203 ? 21.953 41.094 3.242 1 75.88 203 MET A C 1
ATOM 1505 O O . MET A 1 203 ? 22.344 42.25 2.98 1 75.88 203 MET A O 1
ATOM 1509 N N . PRO A 1 204 ? 22.672 39.938 3.145 1 69.69 204 PRO A N 1
ATOM 1510 C CA . PRO A 1 204 ? 23.859 40.094 2.312 1 69.69 204 PRO A CA 1
ATOM 1511 C C . PRO A 1 204 ? 23.547 40.594 0.914 1 69.69 204 PRO A C 1
ATOM 1513 O O . PRO A 1 204 ? 22.422 40.469 0.438 1 69.69 204 PRO A O 1
ATOM 1516 N N . GLU A 1 205 ? 24.406 41.5 0.359 1 59.06 205 GLU A N 1
ATOM 1517 C CA . GLU A 1 205 ? 24.266 42.062 -0.982 1 59.06 205 GLU A CA 1
ATOM 1518 C C . GLU A 1 205 ? 23.812 41 -1.977 1 59.06 205 GLU A C 1
ATOM 1520 O O . GLU A 1 205 ? 24.047 39.781 -1.766 1 59.06 205 GLU A O 1
ATOM 1525 N N . LYS A 1 206 ? 23.016 41.375 -2.965 1 57.28 206 LYS A N 1
ATOM 1526 C CA . LYS A 1 206 ? 22.312 40.594 -3.979 1 57.28 206 LYS A CA 1
ATOM 1527 C C . LYS A 1 206 ? 23.188 39.469 -4.539 1 57.28 206 LYS A C 1
ATOM 1529 O O . LYS A 1 206 ? 24.234 39.75 -5.141 1 57.28 206 LYS A O 1
ATOM 1534 N N . GLY A 1 207 ? 23.531 38.438 -3.842 1 51.31 207 GLY A N 1
ATOM 1535 C CA . GLY A 1 207 ? 24.266 37.406 -4.562 1 51.31 207 GLY A CA 1
ATOM 1536 C C . GLY A 1 207 ? 23.531 36.906 -5.801 1 51.31 207 GLY A C 1
ATOM 1537 O O . GLY A 1 207 ? 22.438 37.375 -6.102 1 51.31 207 GLY A O 1
ATOM 1538 N N . THR A 1 208 ? 24.266 36.094 -6.773 1 50.31 208 THR A N 1
ATOM 1539 C CA . THR A 1 208 ? 23.859 35.562 -8.078 1 50.31 208 THR A CA 1
ATOM 1540 C C . THR A 1 208 ? 22.5 34.875 -8 1 50.31 208 THR A C 1
ATOM 1542 O O . THR A 1 208 ? 22.312 33.938 -7.234 1 50.31 208 THR A O 1
ATOM 1545 N N . GLU A 1 209 ? 21.422 35.656 -8.188 1 56.59 209 GLU A N 1
ATOM 1546 C CA . GLU A 1 209 ? 20.109 35.062 -8.367 1 56.59 209 GLU A CA 1
ATOM 1547 C C . GLU A 1 209 ? 20.203 33.75 -9.141 1 56.59 209 GLU A C 1
ATOM 1549 O O . GLU A 1 209 ? 20.828 33.688 -10.195 1 56.59 209 GLU A O 1
ATOM 1554 N N . GLU A 1 210 ? 20.125 32.688 -8.43 1 60.53 210 GLU A N 1
ATOM 1555 C CA . GLU A 1 210 ? 20.078 31.422 -9.133 1 60.53 210 GLU A CA 1
ATOM 1556 C C . GLU A 1 210 ? 19.031 31.438 -10.242 1 60.53 210 GLU A C 1
ATOM 1558 O O . GLU A 1 210 ? 17.891 31.812 -10.008 1 60.53 210 GLU A O 1
ATOM 1563 N N . LYS A 1 211 ? 19.516 31.703 -11.531 1 69.75 211 LYS A N 1
ATOM 1564 C CA . LYS A 1 211 ? 18.609 31.562 -12.672 1 69.75 211 LYS A CA 1
ATOM 1565 C C . LYS A 1 211 ? 17.875 30.219 -12.625 1 69.75 211 LYS A C 1
ATOM 1567 O O . LYS A 1 211 ? 18.484 29.172 -12.719 1 69.75 211 LYS A O 1
ATOM 1572 N N . LEU A 1 212 ? 16.578 30.297 -12.086 1 82.06 212 LEU A N 1
ATOM 1573 C CA . LEU A 1 212 ? 15.766 29.094 -12.031 1 82.06 212 LEU A CA 1
ATOM 1574 C C . LEU A 1 212 ? 15.359 28.641 -13.438 1 82.06 212 LEU A C 1
ATOM 1576 O O . LEU A 1 212 ? 15.086 29.484 -14.297 1 82.06 212 LEU A O 1
ATOM 1580 N N . SER A 1 213 ? 15.508 27.375 -13.75 1 85.38 213 SER A N 1
ATOM 1581 C CA . SER A 1 213 ? 15.133 26.812 -15.047 1 85.38 213 SER A CA 1
ATOM 1582 C C . SER A 1 213 ? 13.625 26.875 -15.258 1 85.38 213 SER A C 1
ATOM 1584 O O . SER A 1 213 ? 12.859 27.031 -14.297 1 85.38 213 SER A O 1
ATOM 1586 N N . GLY A 1 214 ? 13.188 26.953 -16.469 1 89.81 214 GLY A N 1
ATOM 1587 C CA . GLY A 1 214 ? 11.773 26.844 -16.797 1 89.81 214 GLY A CA 1
ATOM 1588 C C . GLY A 1 214 ? 11.211 25.453 -16.531 1 89.81 214 GLY A C 1
ATOM 1589 O O . GLY A 1 214 ? 11.969 24.516 -16.25 1 89.81 214 GLY A O 1
ATOM 1590 N N . PHE A 1 215 ? 9.898 25.406 -16.438 1 93.38 215 PHE A N 1
ATOM 1591 C CA . PHE A 1 215 ? 9.25 24.109 -16.266 1 93.38 215 PHE A CA 1
ATOM 1592 C C . PHE A 1 215 ? 9.422 23.25 -17.516 1 93.38 215 PHE A C 1
ATOM 1594 O O . PHE A 1 215 ? 9.305 23.75 -18.625 1 93.38 215 PHE A O 1
ATOM 1601 N N . THR A 1 216 ? 9.773 22.047 -17.375 1 93.12 216 THR A N 1
ATOM 1602 C CA . THR A 1 216 ? 9.836 21.094 -18.484 1 93.12 216 THR A CA 1
ATOM 1603 C C . THR A 1 216 ? 8.438 20.703 -18.953 1 93.12 216 THR A C 1
ATOM 1605 O O . THR A 1 216 ? 7.445 21.031 -18.297 1 93.12 216 THR A O 1
ATOM 1608 N N . GLY A 1 217 ? 8.383 20.094 -20.109 1 93.94 217 GLY A N 1
ATOM 1609 C CA . GLY A 1 217 ? 7.109 19.641 -20.609 1 93.94 217 GLY A CA 1
ATOM 1610 C C . GLY A 1 217 ? 6.379 18.719 -19.656 1 93.94 217 GLY A C 1
ATOM 1611 O O . GLY A 1 217 ? 5.168 18.859 -19.453 1 93.94 217 GLY A O 1
ATOM 1612 N N . GLN A 1 218 ? 7.121 17.875 -19.094 1 93.75 218 GLN A N 1
ATOM 1613 C CA . GLN A 1 218 ? 6.543 16.922 -18.141 1 93.75 218 GLN A CA 1
ATOM 1614 C C . GLN A 1 218 ? 6.055 17.625 -16.891 1 93.75 218 GLN A C 1
ATOM 1616 O O . GLN A 1 218 ? 5.035 17.25 -16.297 1 93.75 218 GLN A O 1
ATOM 1621 N N . GLN A 1 219 ? 6.793 18.625 -16.469 1 95.56 219 GLN A N 1
ATOM 1622 C CA . GLN A 1 219 ? 6.398 19.375 -15.281 1 95.56 219 GLN A CA 1
ATOM 1623 C C . GLN A 1 219 ? 5.156 20.219 -15.555 1 95.56 219 GLN A C 1
ATOM 1625 O O . GLN A 1 219 ? 4.297 20.359 -14.688 1 95.56 219 GLN A O 1
ATOM 1630 N N . LEU A 1 220 ? 5.074 20.766 -16.734 1 95.75 220 LEU A N 1
ATOM 1631 C CA . LEU A 1 220 ? 3.887 21.516 -17.109 1 95.75 220 LEU A CA 1
ATOM 1632 C C . LEU A 1 220 ? 2.664 20.609 -17.172 1 95.75 220 LEU A C 1
ATOM 1634 O O . LEU A 1 220 ? 1.563 21 -16.797 1 95.75 220 LEU A O 1
ATOM 1638 N N . LEU A 1 221 ? 2.859 19.453 -17.703 1 96.12 221 LEU A N 1
ATOM 1639 C CA . LEU A 1 221 ? 1.782 18.469 -17.719 1 96.12 221 LEU A CA 1
ATOM 1640 C C . LEU A 1 221 ? 1.339 18.109 -16.312 1 96.12 221 LEU A C 1
ATOM 1642 O O . LEU A 1 221 ? 0.145 17.938 -16.047 1 96.12 221 LEU A O 1
ATOM 1646 N N . SER A 1 222 ? 2.283 17.984 -15.43 1 95.56 222 SER A N 1
ATOM 1647 C CA . SER A 1 222 ? 1.995 17.688 -14.031 1 95.56 222 SER A CA 1
ATOM 1648 C C . SER A 1 222 ? 1.203 18.812 -13.375 1 95.56 222 SER A C 1
ATOM 1650 O O . SER A 1 222 ? 0.271 18.562 -12.609 1 95.56 222 SER A O 1
ATOM 1652 N N . LEU A 1 223 ? 1.608 20.031 -13.664 1 94.69 223 LEU A N 1
ATOM 1653 C CA . LEU A 1 223 ? 0.876 21.172 -13.133 1 94.69 223 LEU A CA 1
ATOM 1654 C C . LEU A 1 223 ? -0.544 21.219 -13.688 1 94.69 223 LEU A C 1
ATOM 1656 O O . LEU A 1 223 ? -1.486 21.547 -12.969 1 94.69 223 LEU A O 1
ATOM 1660 N N . LEU A 1 224 ? -0.687 20.906 -14.922 1 96 224 LEU A N 1
ATOM 1661 C CA . LEU A 1 224 ? -2.014 20.812 -15.523 1 96 224 LEU A CA 1
ATOM 1662 C C . LEU A 1 224 ? -2.842 19.719 -14.852 1 96 224 LEU A C 1
ATOM 1664 O O . LEU A 1 224 ? -4.039 19.906 -14.617 1 96 224 LEU A O 1
ATOM 1668 N N . GLY A 1 225 ? -2.201 18.609 -14.625 1 94.88 225 GLY A N 1
ATOM 1669 C CA . GLY A 1 225 ? -2.881 17.531 -13.906 1 94.88 225 GLY A CA 1
ATOM 1670 C C . GLY A 1 225 ? -3.387 17.969 -12.539 1 94.88 225 GLY A C 1
ATOM 1671 O O . GLY A 1 225 ? -4.508 17.625 -12.148 1 94.88 225 GLY A O 1
ATOM 1672 N N . LEU A 1 226 ? -2.555 18.672 -11.852 1 91.38 226 LEU A N 1
ATOM 1673 C CA . LEU A 1 226 ? -2.943 19.203 -10.547 1 91.38 226 LEU A CA 1
ATOM 1674 C C . LEU A 1 226 ? -4.145 20.141 -10.664 1 91.38 226 LEU A C 1
ATOM 1676 O O . LEU A 1 226 ? -5.062 20.078 -9.844 1 91.38 226 LEU A O 1
ATOM 1680 N N . LEU A 1 227 ? -4.145 21 -11.625 1 93.12 227 LEU A N 1
ATOM 1681 C CA . LEU A 1 227 ? -5.246 21.922 -11.859 1 93.12 227 LEU A CA 1
ATOM 1682 C C . LEU A 1 227 ? -6.531 21.172 -12.188 1 93.12 227 LEU A C 1
ATOM 1684 O O . LEU A 1 227 ? -7.602 21.516 -11.68 1 93.12 227 LEU A O 1
ATOM 1688 N N . VAL A 1 228 ? -6.43 20.203 -13.031 1 94.69 228 VAL A N 1
ATOM 1689 C CA . VAL A 1 228 ? -7.59 19.406 -13.414 1 94.69 228 VAL A CA 1
ATOM 1690 C C . VAL A 1 228 ? -8.172 18.719 -12.188 1 94.69 228 VAL A C 1
ATOM 1692 O O . VAL A 1 228 ? -9.391 18.688 -12 1 94.69 228 VAL A O 1
ATOM 1695 N N . MET A 1 229 ? -7.316 18.141 -11.367 1 91.94 229 MET A N 1
ATOM 1696 C CA . MET A 1 229 ? -7.758 17.484 -10.148 1 91.94 229 MET A CA 1
ATOM 1697 C C . MET A 1 229 ? -8.492 18.453 -9.227 1 91.94 229 MET A C 1
ATOM 1699 O O . MET A 1 229 ? -9.578 18.141 -8.727 1 91.94 229 MET A O 1
ATOM 1703 N N . ALA A 1 230 ? -7.934 19.641 -9.039 1 88.12 230 ALA A N 1
ATOM 1704 C CA . ALA A 1 230 ? -8.531 20.656 -8.172 1 88.12 230 ALA A CA 1
ATOM 1705 C C . ALA A 1 230 ? -9.898 21.078 -8.703 1 88.12 230 ALA A C 1
ATOM 1707 O O . ALA A 1 230 ? -10.867 21.172 -7.938 1 88.12 230 ALA A O 1
ATOM 1708 N N . VAL A 1 231 ? -10.008 21.312 -9.977 1 91.19 231 VAL A N 1
ATOM 1709 C CA . VAL A 1 231 ? -11.25 21.781 -10.586 1 91.19 231 VAL A CA 1
ATOM 1710 C C . VAL A 1 231 ? -12.312 20.688 -10.492 1 91.19 231 VAL A C 1
ATOM 1712 O O . VAL A 1 231 ? -13.453 20.969 -10.109 1 91.19 231 VAL A O 1
ATOM 1715 N N . LEU A 1 232 ? -11.953 19.453 -10.781 1 91.44 232 LEU A N 1
ATOM 1716 C CA . LEU A 1 232 ? -12.922 18.359 -10.758 1 91.44 232 LEU A CA 1
ATOM 1717 C C . LEU A 1 232 ? -13.422 18.109 -9.336 1 91.44 232 LEU A C 1
ATOM 1719 O O . LEU A 1 232 ? -14.609 17.859 -9.133 1 91.44 232 LEU A O 1
ATOM 1723 N N . VAL A 1 233 ? -12.578 18.203 -8.328 1 88.19 233 VAL A N 1
ATOM 1724 C CA . VAL A 1 233 ? -12.938 17.891 -6.953 1 88.19 233 VAL A CA 1
ATOM 1725 C C . VAL A 1 233 ? -13.703 19.062 -6.34 1 88.19 233 VAL A C 1
ATOM 1727 O O . VAL A 1 233 ? -14.758 18.875 -5.723 1 88.19 233 VAL A O 1
ATOM 1730 N N . ILE A 1 234 ? -13.242 20.312 -6.535 1 81.88 234 ILE A N 1
ATOM 1731 C CA . ILE A 1 234 ? -13.805 21.469 -5.855 1 81.88 234 ILE A CA 1
ATOM 1732 C C . ILE A 1 234 ? -15.031 21.969 -6.621 1 81.88 234 ILE A C 1
ATOM 1734 O O . ILE A 1 234 ? -16.094 22.188 -6.031 1 81.88 234 ILE A O 1
ATOM 1738 N N . ALA A 1 235 ? -14.922 22.125 -7.953 1 86.44 235 ALA A N 1
ATOM 1739 C CA . ALA A 1 235 ? -16 22.703 -8.75 1 86.44 235 ALA A CA 1
ATOM 1740 C C . ALA A 1 235 ? -17.062 21.672 -9.078 1 86.44 235 ALA A C 1
ATOM 1742 O O . ALA A 1 235 ? -18.266 21.969 -9.039 1 86.44 235 ALA A O 1
ATOM 1743 N N . PHE A 1 236 ? -16.672 20.438 -9.328 1 90.31 236 PHE A N 1
ATOM 1744 C CA . PHE A 1 236 ? -17.625 19.438 -9.781 1 90.31 236 PHE A CA 1
ATOM 1745 C C . PHE A 1 236 ? -17.891 18.391 -8.703 1 90.31 236 PHE A C 1
ATOM 1747 O O . PHE A 1 236 ? -18.578 17.406 -8.938 1 90.31 236 PHE A O 1
ATOM 1754 N N . LYS A 1 237 ? -17.297 18.5 -7.551 1 86.12 237 LYS A N 1
ATOM 1755 C CA . LYS A 1 237 ? -17.531 17.688 -6.367 1 86.12 237 LYS A CA 1
ATOM 1756 C C . LYS A 1 237 ? -17.297 16.203 -6.664 1 86.12 237 LYS A C 1
ATOM 1758 O O . LYS A 1 237 ? -18.062 15.352 -6.234 1 86.12 237 LYS A O 1
ATOM 1763 N N . GLN A 1 238 ? -16.328 16 -7.496 1 90.06 238 GLN A N 1
ATOM 1764 C CA . GLN A 1 238 ? -15.961 14.617 -7.797 1 90.06 238 GLN A CA 1
ATOM 1765 C C . GLN A 1 238 ? -15.156 14 -6.66 1 90.06 238 GLN A C 1
ATOM 1767 O O . GLN A 1 238 ? -14.594 14.719 -5.828 1 90.06 238 GLN A O 1
ATOM 1772 N N . ASN A 1 239 ? -15.203 12.688 -6.598 1 89.25 239 ASN A N 1
ATOM 1773 C CA . ASN A 1 239 ? -14.445 11.969 -5.578 1 89.25 239 ASN A CA 1
ATOM 1774 C C . ASN A 1 239 ? -12.945 12.25 -5.691 1 89.25 239 ASN A C 1
ATOM 1776 O O . ASN A 1 239 ? -12.367 12.125 -6.773 1 89.25 239 ASN A O 1
ATOM 1780 N N . VAL A 1 240 ? -12.375 12.555 -4.582 1 88.06 240 VAL A N 1
ATOM 1781 C CA . VAL A 1 240 ? -10.984 12.984 -4.547 1 88.06 240 VAL A CA 1
ATOM 1782 C C . VAL A 1 240 ? -10.07 11.828 -4.945 1 88.06 240 VAL A C 1
ATOM 1784 O O . VAL A 1 240 ? -9.156 11.992 -5.75 1 88.06 240 VAL A O 1
ATOM 1787 N N . GLY A 1 241 ? -10.312 10.648 -4.387 1 89.56 241 GLY A N 1
ATOM 1788 C CA . GLY A 1 241 ? -9.477 9.484 -4.641 1 89.56 241 GLY A CA 1
ATOM 1789 C C . GLY A 1 241 ? -9.492 9.047 -6.094 1 89.56 241 GLY A C 1
ATOM 1790 O O . GLY A 1 241 ? -8.445 8.938 -6.727 1 89.56 241 GLY A O 1
ATOM 1791 N N . LEU A 1 242 ? -10.617 8.867 -6.641 1 91.56 242 LEU A N 1
ATOM 1792 C CA . LEU A 1 242 ? -10.766 8.406 -8.023 1 91.56 242 LEU A CA 1
ATOM 1793 C C . LEU A 1 242 ? -10.188 9.43 -9 1 91.56 242 LEU A C 1
ATOM 1795 O O . LEU A 1 242 ? -9.547 9.055 -9.977 1 91.56 242 LEU A O 1
ATOM 1799 N N . THR A 1 243 ? -10.438 10.672 -8.719 1 93.25 243 THR A N 1
ATOM 1800 C CA . THR A 1 243 ? -9.914 11.734 -9.57 1 93.25 243 THR A CA 1
ATOM 1801 C C . THR A 1 243 ? -8.391 11.75 -9.547 1 93.25 243 THR A C 1
ATOM 1803 O O . THR A 1 243 ? -7.746 11.859 -10.586 1 93.25 243 THR A O 1
ATOM 1806 N N . SER A 1 244 ? -7.852 11.641 -8.359 1 92.94 244 SER A N 1
ATOM 1807 C CA . SER A 1 244 ? -6.398 11.664 -8.219 1 92.94 244 SER A CA 1
ATOM 1808 C C . SER A 1 244 ? -5.758 10.461 -8.906 1 92.94 244 SER A C 1
ATOM 1810 O O . SER A 1 244 ? -4.715 10.594 -9.555 1 92.94 244 SER A O 1
ATOM 1812 N N . PHE A 1 245 ? -6.355 9.305 -8.789 1 93.69 245 PHE A N 1
ATOM 1813 C CA . PHE A 1 245 ? -5.852 8.117 -9.477 1 93.69 245 PHE A CA 1
ATOM 1814 C C . PHE A 1 245 ? -5.895 8.305 -10.984 1 93.69 245 PHE A C 1
ATOM 1816 O O . PHE A 1 245 ? -4.969 7.902 -11.695 1 93.69 245 PHE A O 1
ATOM 1823 N N . SER A 1 246 ? -6.945 8.859 -11.453 1 95.12 246 SER A N 1
ATOM 1824 C CA . SER A 1 246 ? -7.133 9.062 -12.883 1 95.12 246 SER A CA 1
ATOM 1825 C C . SER A 1 246 ? -6.07 9.992 -13.461 1 95.12 246 SER A C 1
ATOM 1827 O O . SER A 1 246 ? -5.469 9.703 -14.492 1 95.12 246 SER A O 1
ATOM 1829 N N . VAL A 1 247 ? -5.926 11.07 -12.781 1 95.69 247 VAL A N 1
ATOM 1830 C CA . VAL A 1 247 ? -4.91 12.023 -13.219 1 95.69 247 VAL A CA 1
ATOM 1831 C C . VAL A 1 247 ? -3.531 11.367 -13.164 1 95.69 247 VAL A C 1
ATOM 1833 O O . VAL A 1 247 ? -2.715 11.547 -14.07 1 95.69 247 VAL A O 1
ATOM 1836 N N . SER A 1 248 ? -3.275 10.633 -12.086 1 95.62 248 SER A N 1
ATOM 1837 C CA . SER A 1 248 ? -2.004 9.93 -11.945 1 95.62 248 SER A CA 1
ATOM 1838 C C . SER A 1 248 ? -1.784 8.953 -13.094 1 95.62 248 SER A C 1
ATOM 1840 O O . SER A 1 248 ? -0.676 8.844 -13.625 1 95.62 248 SER A O 1
ATOM 1842 N N . ALA A 1 249 ? -2.818 8.234 -13.422 1 95 249 ALA A N 1
ATOM 1843 C CA . ALA A 1 249 ? -2.732 7.273 -14.523 1 95 249 ALA A CA 1
ATOM 1844 C C . ALA A 1 249 ? -2.32 7.965 -15.82 1 95 249 ALA A C 1
ATOM 1846 O O . ALA A 1 249 ? -1.44 7.48 -16.531 1 95 249 ALA A O 1
ATOM 1847 N N . ILE A 1 250 ? -2.893 9.047 -16.125 1 95.88 250 ILE A N 1
ATOM 1848 C CA . ILE A 1 250 ? -2.609 9.789 -17.359 1 95.88 250 ILE A CA 1
ATOM 1849 C C . ILE A 1 250 ? -1.166 10.297 -17.328 1 95.88 250 ILE A C 1
ATOM 1851 O O . ILE A 1 250 ? -0.448 10.188 -18.328 1 95.88 250 ILE A O 1
ATOM 1855 N N . LEU A 1 251 ? -0.752 10.82 -16.203 1 96.12 251 LEU A N 1
ATOM 1856 C CA . LEU A 1 251 ? 0.606 11.336 -16.078 1 96.12 251 LEU A CA 1
ATOM 1857 C C . LEU A 1 251 ? 1.632 10.227 -16.25 1 96.12 251 LEU A C 1
ATOM 1859 O O . LEU A 1 251 ? 2.654 10.414 -16.922 1 96.12 251 LEU A O 1
ATOM 1863 N N . LEU A 1 252 ? 1.372 9.125 -15.656 1 93.94 252 LEU A N 1
ATOM 1864 C CA . LEU A 1 252 ? 2.309 8.008 -15.75 1 93.94 252 LEU A CA 1
ATOM 1865 C C . LEU A 1 252 ? 2.336 7.438 -17.156 1 93.94 252 LEU A C 1
ATOM 1867 O O . LEU A 1 252 ? 3.385 7 -17.641 1 93.94 252 LEU A O 1
ATOM 1871 N N . MET A 1 253 ? 1.187 7.43 -17.844 1 92.69 253 MET A N 1
ATOM 1872 C CA . MET A 1 253 ? 1.13 6.992 -19.234 1 92.69 253 MET A CA 1
ATOM 1873 C C . MET A 1 253 ? 1.974 7.898 -20.125 1 92.69 253 MET A C 1
ATOM 1875 O O . MET A 1 253 ? 2.516 7.453 -21.141 1 92.69 253 MET A O 1
ATOM 1879 N N . CYS A 1 254 ? 2.094 9.109 -19.703 1 93.75 254 CYS A N 1
ATOM 1880 C CA . CYS A 1 254 ? 2.889 10.086 -20.438 1 93.75 254 CYS A CA 1
ATOM 1881 C C . CYS A 1 254 ? 4.332 10.094 -19.953 1 93.75 254 CYS A C 1
ATOM 1883 O O . CYS A 1 254 ? 5.105 10.984 -20.312 1 93.75 254 CYS A O 1
ATOM 1885 N N . HIS A 1 255 ? 4.676 9.219 -19.062 1 92.44 255 HIS A N 1
ATOM 1886 C CA . HIS A 1 255 ? 6.031 9.008 -18.562 1 92.44 255 HIS A CA 1
ATOM 1887 C C . HIS A 1 255 ? 6.531 10.242 -17.812 1 92.44 255 HIS A C 1
ATOM 1889 O O . HIS A 1 255 ? 7.688 10.641 -17.969 1 92.44 255 HIS A O 1
ATOM 1895 N N . ALA A 1 256 ? 5.605 10.789 -17.047 1 93.06 256 ALA A N 1
ATOM 1896 C CA . ALA A 1 256 ? 5.965 11.961 -16.25 1 93.06 256 ALA A CA 1
ATOM 1897 C C . ALA A 1 256 ? 6.926 11.586 -15.125 1 93.06 256 ALA A C 1
ATOM 1899 O O . ALA A 1 256 ? 7.68 12.43 -14.633 1 93.06 256 ALA A O 1
ATOM 1900 N N . ALA A 1 257 ? 6.812 10.375 -14.68 1 92.94 257 ALA A N 1
ATOM 1901 C CA . ALA A 1 257 ? 7.695 9.859 -13.641 1 92.94 257 ALA A CA 1
ATOM 1902 C C . ALA A 1 257 ? 7.766 8.336 -13.688 1 92.94 257 ALA A C 1
ATOM 1904 O O . ALA A 1 257 ? 6.977 7.695 -14.391 1 92.94 257 ALA A O 1
ATOM 1905 N N . SER A 1 258 ? 8.805 7.82 -12.992 1 91.31 258 SER A N 1
ATOM 1906 C CA . SER A 1 258 ? 8.891 6.367 -12.852 1 91.31 258 SER A CA 1
ATOM 1907 C C . SER A 1 258 ? 7.762 5.832 -11.977 1 91.31 258 SER A C 1
ATOM 1909 O O . SER A 1 258 ? 7.578 6.281 -10.844 1 91.31 258 SER A O 1
ATOM 1911 N N . GLU A 1 259 ? 6.961 4.922 -12.539 1 91.25 259 GLU A N 1
ATOM 1912 C CA . GLU A 1 259 ? 5.848 4.336 -11.805 1 91.25 259 GLU A CA 1
ATOM 1913 C C . GLU A 1 259 ? 6.328 3.627 -10.539 1 91.25 259 GLU A C 1
ATOM 1915 O O . GLU A 1 259 ? 5.746 3.799 -9.469 1 91.25 259 GLU A O 1
ATOM 1920 N N . LYS A 1 260 ? 7.301 2.85 -10.656 1 86.38 260 LYS A N 1
ATOM 1921 C CA . LYS A 1 260 ? 7.848 2.088 -9.539 1 86.38 260 LYS A CA 1
ATOM 1922 C C . LYS A 1 260 ? 8.297 3.012 -8.406 1 86.38 260 LYS A C 1
ATOM 1924 O O . LYS A 1 260 ? 7.945 2.801 -7.246 1 86.38 260 LYS A O 1
ATOM 1929 N N . ASP A 1 261 ? 8.969 4.043 -8.773 1 89.69 261 ASP A N 1
ATOM 1930 C CA . ASP A 1 261 ? 9.484 4.973 -7.777 1 89.69 261 ASP A CA 1
ATOM 1931 C C . ASP A 1 261 ? 8.359 5.777 -7.133 1 89.69 261 ASP A C 1
ATOM 1933 O O . ASP A 1 261 ? 8.422 6.102 -5.945 1 89.69 261 ASP A O 1
ATOM 1937 N N . SER A 1 262 ? 7.387 6.078 -7.922 1 91.88 262 SER A N 1
ATOM 1938 C CA . SER A 1 262 ? 6.254 6.84 -7.402 1 91.88 262 SER A CA 1
ATOM 1939 C C . SER A 1 262 ? 5.449 6.023 -6.398 1 91.88 262 SER A C 1
ATOM 1941 O O . SER A 1 262 ? 4.996 6.551 -5.383 1 91.88 262 SER A O 1
ATOM 1943 N N . LEU A 1 263 ? 5.273 4.789 -6.633 1 89.69 263 LEU A N 1
ATOM 1944 C CA . LEU A 1 263 ? 4.539 3.916 -5.727 1 89.69 263 LEU A CA 1
ATOM 1945 C C . LEU A 1 263 ? 5.324 3.689 -4.438 1 89.69 263 LEU A C 1
ATOM 1947 O O . LEU A 1 263 ? 4.746 3.666 -3.348 1 89.69 263 LEU A O 1
ATOM 1951 N N . LYS A 1 264 ? 6.605 3.578 -4.594 1 85.44 264 LYS A N 1
ATOM 1952 C CA . LYS A 1 264 ? 7.465 3.359 -3.434 1 85.44 264 LYS A CA 1
ATOM 1953 C C . LYS A 1 264 ? 7.48 4.586 -2.525 1 85.44 264 LYS A C 1
ATOM 1955 O O . LYS A 1 264 ? 7.684 4.465 -1.315 1 85.44 264 LYS A O 1
ATOM 1960 N N . ALA A 1 265 ? 7.219 5.707 -3.107 1 87 265 ALA A N 1
ATOM 1961 C CA . ALA A 1 265 ? 7.312 6.961 -2.365 1 87 265 ALA A CA 1
ATOM 1962 C C . ALA A 1 265 ? 6.043 7.215 -1.558 1 87 265 ALA A C 1
ATOM 1964 O O . ALA A 1 265 ? 6.008 8.109 -0.707 1 87 265 ALA A O 1
ATOM 1965 N N . ILE A 1 266 ? 5.004 6.434 -1.776 1 88.62 266 ILE A N 1
ATOM 1966 C CA . ILE A 1 266 ? 3.779 6.559 -0.994 1 88.62 266 ILE A CA 1
ATOM 1967 C C . ILE A 1 266 ? 4.059 6.188 0.461 1 88.62 266 ILE A C 1
ATOM 1969 O O . ILE A 1 266 ? 4.762 5.211 0.737 1 88.62 266 ILE A O 1
ATOM 1973 N N . PRO A 1 267 ? 3.629 7.023 1.405 1 86.56 267 PRO A N 1
ATOM 1974 C CA . PRO A 1 267 ? 3.803 6.676 2.818 1 86.56 267 PRO A CA 1
ATOM 1975 C C . PRO A 1 267 ? 2.867 5.555 3.268 1 86.56 267 PRO A C 1
ATOM 1977 O O . PRO A 1 267 ? 1.94 5.793 4.047 1 86.56 267 PRO A O 1
ATOM 1980 N N . TRP A 1 268 ? 3.154 4.402 2.926 1 87.06 268 TRP A N 1
ATOM 1981 C CA . TRP A 1 268 ? 2.316 3.234 3.184 1 87.06 268 TRP A CA 1
ATOM 1982 C C . TRP A 1 268 ? 2.143 3.008 4.68 1 87.06 268 TRP A C 1
ATOM 1984 O O . TRP A 1 268 ? 1.098 2.527 5.125 1 87.06 268 TRP A O 1
ATOM 1994 N N . GLY A 1 269 ? 3.182 3.311 5.465 1 86.5 269 GLY A N 1
ATOM 1995 C CA . GLY A 1 269 ? 3.076 3.199 6.91 1 86.5 269 GLY A CA 1
ATOM 1996 C C . GLY A 1 269 ? 1.956 4.043 7.496 1 86.5 269 GLY A C 1
ATOM 1997 O O . GLY A 1 269 ? 1.24 3.594 8.391 1 86.5 269 GLY A O 1
ATOM 1998 N N . VAL A 1 270 ? 1.826 5.188 6.949 1 85.38 270 VAL A N 1
ATOM 1999 C CA . VAL A 1 270 ? 0.797 6.105 7.426 1 85.38 270 VAL A CA 1
ATOM 2000 C C . VAL A 1 270 ? -0.583 5.582 7.031 1 85.38 270 VAL A C 1
ATOM 2002 O O . VAL A 1 270 ? -1.523 5.629 7.828 1 85.38 270 VAL A O 1
ATOM 2005 N N . LEU A 1 271 ? -0.703 5.098 5.793 1 88.5 271 LEU A N 1
ATOM 2006 C CA . LEU A 1 271 ? -1.977 4.566 5.32 1 88.5 271 LEU A CA 1
ATOM 2007 C C . LEU A 1 271 ? -2.416 3.377 6.168 1 88.5 271 LEU A C 1
ATOM 2009 O O . LEU A 1 271 ? -3.588 3.273 6.539 1 88.5 271 LEU A O 1
ATOM 2013 N N . LEU A 1 272 ? -1.487 2.535 6.512 1 89.5 272 LEU A N 1
ATOM 2014 C CA . LEU A 1 272 ? -1.775 1.379 7.355 1 89.5 272 LEU A CA 1
ATOM 2015 C C . LEU A 1 272 ? -2.152 1.815 8.766 1 89.5 272 LEU A C 1
ATOM 2017 O O . LEU A 1 272 ? -3.035 1.22 9.391 1 89.5 272 LEU A O 1
ATOM 2021 N N . MET A 1 273 ? -1.441 2.83 9.219 1 88.44 273 MET A N 1
ATOM 2022 C CA . MET A 1 273 ? -1.72 3.346 10.555 1 88.44 273 MET A CA 1
ATOM 2023 C C . MET A 1 273 ? -3.146 3.875 10.648 1 88.44 273 MET A C 1
ATOM 2025 O O . MET A 1 273 ? -3.891 3.51 11.562 1 88.44 273 MET A O 1
ATOM 2029 N N . VAL A 1 274 ? -3.543 4.668 9.719 1 87.5 274 VAL A N 1
ATOM 2030 C CA . VAL A 1 274 ? -4.879 5.258 9.703 1 87.5 274 VAL A CA 1
ATOM 2031 C C . VAL A 1 274 ? -5.93 4.156 9.609 1 87.5 274 VAL A C 1
ATOM 2033 O O . VAL A 1 274 ? -6.93 4.176 10.328 1 87.5 274 VAL A O 1
ATOM 2036 N N . SER A 1 275 ? -5.734 3.197 8.734 1 89.81 275 SER A N 1
ATOM 2037 C CA . SER A 1 275 ? -6.68 2.107 8.531 1 89.81 275 SER A CA 1
ATOM 2038 C C . SER A 1 275 ? -6.773 1.214 9.758 1 89.81 275 SER A C 1
ATOM 2040 O O . SER A 1 275 ? -7.863 0.782 10.141 1 89.81 275 SER A O 1
ATOM 2042 N N . GLY A 1 276 ? -5.652 0.887 10.391 1 91.75 276 GLY A N 1
ATOM 2043 C CA . GLY A 1 276 ? -5.637 0.049 11.586 1 91.75 276 GLY A CA 1
ATOM 2044 C C . GLY A 1 276 ? -6.309 0.697 12.781 1 91.75 276 GLY A C 1
ATOM 2045 O O . GLY A 1 276 ? -7.141 0.074 13.445 1 91.75 276 GLY A O 1
ATOM 2046 N N . VAL A 1 277 ? -5.945 1.964 12.984 1 90.62 277 VAL A N 1
ATOM 2047 C CA . VAL A 1 277 ? -6.539 2.68 14.109 1 90.62 277 VAL A CA 1
ATOM 2048 C C . VAL A 1 277 ? -8.047 2.828 13.891 1 90.62 277 VAL A C 1
ATOM 2050 O O . VAL A 1 277 ? -8.836 2.666 14.82 1 90.62 277 VAL A O 1
ATOM 2053 N N . SER A 1 278 ? -8.422 3.098 12.664 1 89.56 278 SER A N 1
ATOM 2054 C CA . SER A 1 278 ? -9.844 3.203 12.344 1 89.56 278 SER A CA 1
ATOM 2055 C C . SER A 1 278 ? -10.57 1.893 12.617 1 89.56 278 SER A C 1
ATOM 2057 O O . SER A 1 278 ? -11.719 1.898 13.07 1 89.56 278 SER A O 1
ATOM 2059 N N . THR A 1 279 ? -9.945 0.811 12.336 1 91.75 279 THR A N 1
ATOM 2060 C CA . THR A 1 279 ? -10.547 -0.499 12.562 1 91.75 279 THR A CA 1
ATOM 2061 C C . THR A 1 279 ? -10.773 -0.741 14.047 1 91.75 279 THR A C 1
ATOM 2063 O O . THR A 1 279 ? -11.836 -1.202 14.453 1 91.75 279 THR A O 1
ATOM 2066 N N . LEU A 1 280 ? -9.773 -0.461 14.891 1 92.88 280 LEU A N 1
ATOM 2067 C CA . LEU A 1 280 ? -9.938 -0.624 16.328 1 92.88 280 LEU A CA 1
ATOM 2068 C C . LEU A 1 280 ? -10.961 0.371 16.875 1 92.88 280 LEU A C 1
ATOM 2070 O O . LEU A 1 280 ? -11.766 0.028 17.734 1 92.88 280 LEU A O 1
ATOM 2074 N N . MET A 1 281 ? -10.953 1.567 16.328 1 88.88 281 MET A N 1
ATOM 2075 C CA . MET A 1 281 ? -11.883 2.598 16.797 1 88.88 281 MET A CA 1
ATOM 2076 C C . MET A 1 281 ? -13.32 2.207 16.484 1 88.88 281 MET A C 1
ATOM 2078 O O . MET A 1 281 ? -14.234 2.533 17.25 1 88.88 281 MET A O 1
ATOM 2082 N N . ASN A 1 282 ? -13.5 1.562 15.328 1 89.44 282 ASN A N 1
ATOM 2083 C CA . ASN A 1 282 ? -14.836 1.043 15.023 1 89.44 282 ASN A CA 1
ATOM 2084 C C . ASN A 1 282 ? -15.352 0.131 16.125 1 89.44 282 ASN A C 1
ATOM 2086 O O . ASN A 1 282 ? -16.531 0.177 16.469 1 89.44 282 ASN A O 1
ATOM 2090 N N . LEU A 1 283 ? -14.516 -0.642 16.703 1 92.5 283 LEU A N 1
ATOM 2091 C CA . LEU A 1 283 ? -14.891 -1.526 17.797 1 92.5 283 LEU A CA 1
ATOM 2092 C C . LEU A 1 283 ? -15.086 -0.739 19.094 1 92.5 283 LEU A C 1
ATOM 2094 O O . LEU A 1 283 ? -15.953 -1.065 19.906 1 92.5 283 LEU A O 1
ATOM 2098 N N . VAL A 1 284 ? -14.266 0.242 19.297 1 89.75 284 VAL A N 1
ATOM 2099 C CA . VAL A 1 284 ? -14.406 1.099 20.469 1 89.75 284 VAL A CA 1
ATOM 2100 C C . VAL A 1 284 ? -15.773 1.767 20.469 1 89.75 284 VAL A C 1
ATOM 2102 O O . VAL A 1 284 ? -16.438 1.832 21.5 1 89.75 284 VAL A O 1
ATOM 2105 N N . ILE A 1 285 ? -16.188 2.199 19.344 1 86.06 285 ILE A N 1
ATOM 2106 C CA . ILE A 1 285 ? -17.5 2.83 19.203 1 86.06 285 ILE A CA 1
ATOM 2107 C C . ILE A 1 285 ? -18.594 1.805 19.469 1 86.06 285 ILE A C 1
ATOM 2109 O O . ILE A 1 285 ? -19.531 2.07 20.234 1 86.06 285 ILE A O 1
ATOM 2113 N N . LYS A 1 286 ? -18.453 0.623 18.938 1 88.06 286 LYS A N 1
ATOM 2114 C CA . LYS A 1 286 ? -19.469 -0.412 19.031 1 88.06 286 LYS A CA 1
ATOM 2115 C C . LYS A 1 286 ? -19.578 -0.948 20.469 1 88.06 286 LYS A C 1
ATOM 2117 O O . LYS A 1 286 ? -20.641 -1.374 20.891 1 88.06 286 LYS A O 1
ATOM 2122 N N . THR A 1 287 ? -18.531 -0.892 21.172 1 91.19 287 THR A N 1
ATOM 2123 C CA . THR A 1 287 ? -18.516 -1.469 22.516 1 91.19 287 THR A CA 1
ATOM 2124 C C . THR A 1 287 ? -18.828 -0.405 23.562 1 91.19 287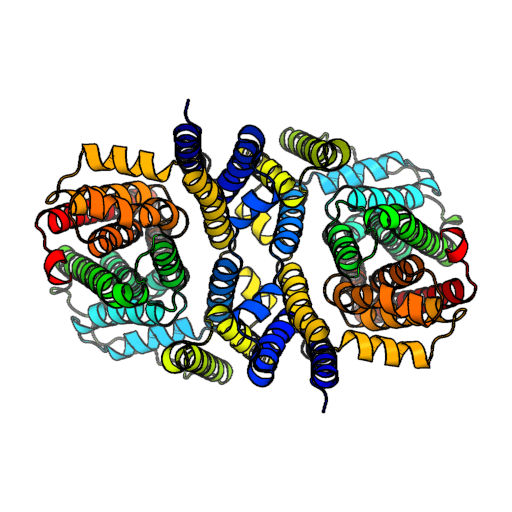 THR A C 1
ATOM 2126 O O . THR A 1 287 ? -18.781 -0.677 24.766 1 91.19 287 THR A O 1
ATOM 2129 N N . GLY A 1 288 ? -19.016 0.854 23.078 1 87.38 288 GLY A N 1
ATOM 2130 C CA . GLY A 1 288 ? -19.391 1.921 23.984 1 87.38 288 GLY A CA 1
ATOM 2131 C C . GLY A 1 288 ? -18.203 2.693 24.531 1 87.38 288 GLY A C 1
ATOM 2132 O O . GLY A 1 288 ? -18.328 3.406 25.531 1 87.38 288 GLY A O 1
ATOM 2133 N N . GLY A 1 289 ? -17.125 2.529 23.969 1 88 289 GLY A N 1
ATOM 2134 C CA . GLY A 1 289 ? -15.914 3.193 24.422 1 88 289 GLY A CA 1
ATOM 2135 C C . GLY A 1 289 ? -15.984 4.703 24.312 1 88 289 GLY A C 1
ATOM 2136 O O . GLY A 1 289 ? -15.43 5.418 25.141 1 88 289 GLY A O 1
ATOM 2137 N N . ILE A 1 290 ? -16.625 5.238 23.359 1 84.56 290 ILE A N 1
ATOM 2138 C CA . ILE A 1 290 ? -16.719 6.676 23.141 1 84.56 290 ILE A CA 1
ATOM 2139 C C . ILE A 1 290 ? -17.453 7.336 24.297 1 84.56 290 ILE A C 1
ATOM 2141 O O . ILE A 1 290 ? -17.078 8.422 24.75 1 84.56 290 ILE A O 1
ATOM 2145 N N . LYS A 1 291 ? -18.516 6.664 24.688 1 84.88 291 LYS A N 1
ATOM 2146 C CA . LYS A 1 291 ? -19.266 7.184 25.828 1 84.88 291 LYS A CA 1
ATOM 2147 C C . LYS A 1 291 ? -18.391 7.27 27.062 1 84.88 291 LYS A C 1
ATOM 2149 O O . LYS A 1 291 ? -18.453 8.25 27.812 1 84.88 291 LYS A O 1
ATOM 2154 N N . LEU A 1 292 ? -17.625 6.281 27.219 1 86.19 292 LEU A N 1
ATOM 2155 C CA . LEU A 1 292 ? -16.75 6.246 28.391 1 86.19 292 LEU A CA 1
ATOM 2156 C C . LEU A 1 292 ? -15.656 7.305 28.281 1 86.19 292 LEU A C 1
ATOM 2158 O O . LEU A 1 292 ? -15.312 7.953 29.266 1 86.19 292 LEU A O 1
ATOM 2162 N N . LEU A 1 293 ? -15.125 7.414 27.094 1 83.12 293 LEU A N 1
ATOM 2163 C CA . LEU A 1 293 ? -14.086 8.422 26.875 1 83.12 293 LEU A CA 1
ATOM 2164 C C . LEU A 1 293 ? -14.641 9.828 27.078 1 83.12 293 LEU A C 1
ATOM 2166 O O . LEU A 1 293 ? -13.984 10.68 27.672 1 83.12 293 LEU A O 1
ATOM 2170 N N . THR A 1 294 ? -15.797 10.031 26.625 1 83.69 294 THR A N 1
ATOM 2171 C CA . THR A 1 294 ? -16.469 11.32 26.797 1 83.69 294 THR A CA 1
ATOM 2172 C C . THR A 1 294 ? -16.719 11.602 28.266 1 83.69 294 THR A C 1
ATOM 2174 O O . THR A 1 294 ? -16.484 12.719 28.734 1 83.69 294 THR A O 1
ATOM 2177 N N . ALA A 1 295 ? -17.141 10.609 28.906 1 84.31 295 ALA A N 1
ATOM 2178 C CA . ALA A 1 295 ? -17.406 10.758 30.328 1 84.31 295 ALA A CA 1
ATOM 2179 C C . ALA A 1 295 ? -16.125 11.07 31.094 1 84.31 295 ALA A C 1
ATOM 2181 O O . ALA A 1 295 ? -16.125 11.914 32 1 84.31 295 ALA A O 1
ATOM 2182 N N . ALA A 1 296 ? -15.07 10.422 30.75 1 83.06 296 ALA A N 1
ATOM 2183 C CA . ALA A 1 296 ? -13.781 10.633 31.406 1 83.06 296 ALA A CA 1
ATOM 2184 C C . ALA A 1 296 ? -13.273 12.055 31.188 1 83.06 296 ALA A C 1
ATOM 2186 O O . ALA A 1 296 ? -12.828 12.719 32.125 1 83.06 296 ALA A O 1
ATOM 2187 N N . LEU A 1 297 ? -13.391 12.555 29.984 1 82.69 297 LEU A N 1
ATOM 2188 C CA . LEU A 1 297 ? -12.906 13.891 29.656 1 82.69 297 LEU A CA 1
ATOM 2189 C C . LEU A 1 297 ? -13.797 14.961 30.266 1 82.69 297 LEU A C 1
ATOM 2191 O O . LEU A 1 297 ? -13.297 16 30.703 1 82.69 297 LEU A O 1
ATOM 2195 N N . SER A 1 298 ? -15.062 14.656 30.266 1 83.62 298 SER A N 1
ATOM 2196 C CA . SER A 1 298 ? -16.031 15.625 30.781 1 83.62 298 SER A CA 1
ATOM 2197 C C . SER A 1 298 ? -15.852 15.867 32.281 1 83.62 298 SER A C 1
ATOM 2199 O O . SER A 1 298 ? -16.25 16.906 32.781 1 83.62 298 SER A O 1
ATOM 2201 N N . THR A 1 299 ? -15.258 14.867 32.906 1 83.62 299 THR A N 1
ATOM 2202 C CA . THR A 1 299 ? -15.086 15 34.344 1 83.62 299 THR A CA 1
ATOM 2203 C C . THR A 1 299 ? -14.164 16.172 34.688 1 83.62 299 THR A C 1
ATOM 2205 O O . THR A 1 299 ? -14.281 16.781 35.75 1 83.62 299 THR A O 1
ATOM 2208 N N . PHE A 1 300 ? -13.297 16.484 33.75 1 81.81 300 PHE A N 1
ATOM 2209 C CA . PHE A 1 300 ? -12.328 17.547 34.031 1 81.81 300 PHE A CA 1
ATOM 2210 C C . PHE A 1 300 ? -12.578 18.766 33.156 1 81.81 300 PHE A C 1
ATOM 2212 O O . PHE A 1 300 ? -11.734 19.656 33.094 1 81.81 300 PHE A O 1
ATOM 2219 N N . MET A 1 301 ? -13.727 18.719 32.5 1 88.06 301 MET A N 1
ATOM 2220 C CA . MET A 1 301 ? -13.969 19.781 31.531 1 88.06 301 MET A CA 1
ATOM 2221 C C . MET A 1 301 ? -15.242 20.547 31.891 1 88.06 301 MET A C 1
ATOM 2223 O O . MET A 1 301 ? -16.156 20 32.5 1 88.06 301 MET A O 1
ATOM 2227 N N . ASN A 1 302 ? -15.219 21.781 31.781 1 88.06 302 ASN A N 1
ATOM 2228 C CA . ASN A 1 302 ? -16.422 22.609 31.75 1 88.06 302 ASN A CA 1
ATOM 2229 C C . ASN A 1 302 ? -16.5 23.422 30.453 1 88.06 302 ASN A C 1
ATOM 2231 O O . ASN A 1 302 ? -15.688 23.25 29.562 1 88.06 302 ASN A O 1
ATOM 2235 N N . SER A 1 303 ? -17.578 24.203 30.328 1 87.69 303 SER A N 1
ATOM 2236 C CA . SER A 1 303 ? -17.828 24.938 29.094 1 87.69 303 SER A CA 1
ATOM 2237 C C . SER A 1 303 ? -16.688 25.891 28.781 1 87.69 303 SER A C 1
ATOM 2239 O O . SER A 1 303 ? -16.422 26.188 27.609 1 87.69 303 SER A O 1
ATOM 2241 N N . TYR A 1 304 ? -15.891 26.281 29.766 1 88.81 304 TYR A N 1
ATOM 2242 C CA . TYR A 1 304 ? -14.828 27.266 29.562 1 88.81 304 TYR A CA 1
ATOM 2243 C C . TYR A 1 304 ? -13.484 26.578 29.375 1 88.81 304 TYR A C 1
ATOM 2245 O O . TYR A 1 304 ? -12.617 27.109 28.656 1 88.81 304 TYR A O 1
ATOM 2253 N N . THR A 1 305 ? -13.297 25.438 29.938 1 92.62 305 THR A N 1
ATOM 2254 C CA . THR A 1 305 ? -11.984 24.812 29.922 1 92.62 305 THR A CA 1
ATOM 2255 C C . THR A 1 305 ? -11.906 23.734 28.844 1 92.62 305 THR A C 1
ATOM 2257 O O . THR A 1 305 ? -10.812 23.281 28.5 1 92.62 305 THR A O 1
ATOM 2260 N N . ALA A 1 306 ? -13.039 23.359 28.281 1 94.94 306 ALA A N 1
ATOM 2261 C CA . ALA A 1 306 ? -13.117 22.219 27.375 1 94.94 306 ALA A CA 1
ATOM 2262 C C . ALA A 1 306 ? -12.18 22.406 26.188 1 94.94 306 ALA A C 1
ATOM 2264 O O . ALA A 1 306 ? -11.414 21.5 25.844 1 94.94 306 ALA A O 1
ATOM 2265 N N . PRO A 1 307 ? -12.195 23.594 25.562 1 95.5 307 PRO A N 1
ATOM 2266 C CA . PRO A 1 307 ? -11.289 23.766 24.422 1 95.5 307 PRO A CA 1
ATOM 2267 C C . PRO A 1 307 ? -9.82 23.641 24.812 1 95.5 307 PRO A C 1
ATOM 2269 O O . PRO A 1 307 ? -9.031 23.031 24.094 1 95.5 307 PRO A O 1
ATOM 2272 N N . ALA A 1 308 ? -9.453 24.156 25.953 1 95.44 308 ALA A N 1
ATOM 2273 C CA . ALA A 1 308 ? -8.07 24.109 26.438 1 95.44 308 ALA A CA 1
ATOM 2274 C C . ALA A 1 308 ? -7.652 22.672 26.75 1 95.44 308 ALA A C 1
ATOM 2276 O O . ALA A 1 308 ? -6.543 22.25 26.406 1 95.44 308 ALA A O 1
ATOM 2277 N N . VAL A 1 309 ? -8.516 21.969 27.391 1 94.69 309 VAL A N 1
ATOM 2278 C CA . VAL A 1 309 ? -8.227 20.594 27.766 1 94.69 309 VAL A CA 1
ATOM 2279 C C . VAL A 1 309 ? -8.07 19.734 26.5 1 94.69 309 VAL A C 1
ATOM 2281 O O . VAL A 1 309 ? -7.164 18.906 26.406 1 94.69 309 VAL A O 1
ATOM 2284 N N . MET A 1 310 ? -8.961 19.922 25.531 1 95.25 310 MET A N 1
ATOM 2285 C CA . MET A 1 310 ? -8.906 19.156 24.281 1 95.25 310 MET A CA 1
ATOM 2286 C C . MET A 1 310 ? -7.621 19.469 23.516 1 95.25 310 MET A C 1
ATOM 2288 O O . MET A 1 310 ? -6.98 18.562 22.984 1 95.25 310 MET A O 1
ATOM 2292 N N . ALA A 1 311 ? -7.262 20.703 23.453 1 95.81 311 ALA A N 1
ATOM 2293 C CA . ALA A 1 311 ? -6.031 21.125 22.781 1 95.81 311 ALA A CA 1
ATOM 2294 C C . ALA A 1 311 ? -4.809 20.5 23.453 1 95.81 311 ALA A C 1
ATOM 2296 O O . ALA A 1 311 ? -3.916 19.984 22.781 1 95.81 311 ALA A O 1
ATOM 2297 N N . CYS A 1 312 ? -4.754 20.578 24.734 1 94.62 312 CYS A N 1
ATOM 2298 C CA . CYS A 1 312 ? -3.635 20.047 25.5 1 94.62 312 CYS A CA 1
ATOM 2299 C C . CYS A 1 312 ? -3.531 18.531 25.359 1 94.62 312 CYS A C 1
ATOM 2301 O O . CYS A 1 312 ? -2.443 18 25.141 1 94.62 312 CYS A O 1
ATOM 2303 N N . THR A 1 313 ? -4.68 17.891 25.469 1 92.69 313 THR A N 1
ATOM 2304 C CA . THR A 1 313 ? -4.707 16.438 25.328 1 92.69 313 THR A CA 1
ATOM 2305 C C . THR A 1 313 ? -4.227 16 23.953 1 92.69 313 THR A C 1
ATOM 2307 O O . THR A 1 313 ? -3.395 15.109 23.828 1 92.69 313 THR A O 1
ATOM 2310 N N . ALA A 1 314 ? -4.766 16.625 22.922 1 95.69 314 ALA A N 1
ATOM 2311 C CA . ALA A 1 314 ? -4.371 16.312 21.562 1 95.69 314 ALA A CA 1
ATOM 2312 C C . ALA A 1 314 ? -2.885 16.578 21.344 1 95.69 314 ALA A C 1
ATOM 2314 O O . ALA A 1 314 ? -2.189 15.773 20.719 1 95.69 314 ALA A O 1
ATOM 2315 N N . GLY A 1 315 ? -2.391 17.688 21.859 1 95.38 315 GLY A N 1
ATOM 2316 C CA . GLY A 1 315 ? -0.99 18.062 21.719 1 95.38 315 GLY A CA 1
ATOM 2317 C C . GLY A 1 315 ? -0.047 17.094 22.406 1 95.38 315 GLY A C 1
ATOM 2318 O O . GLY A 1 315 ? 0.977 16.703 21.844 1 95.38 315 GLY A O 1
ATOM 2319 N N . VAL A 1 316 ? -0.344 16.703 23.594 1 91.62 316 VAL A N 1
ATOM 2320 C CA . VAL A 1 316 ? 0.481 15.766 24.344 1 91.62 316 VAL A CA 1
ATOM 2321 C C . VAL A 1 316 ? 0.505 14.414 23.641 1 91.62 316 VAL A C 1
ATOM 2323 O O . VAL A 1 316 ? 1.565 13.805 23.484 1 91.62 316 VAL A O 1
ATOM 2326 N N . MET A 1 317 ? -0.669 13.992 23.219 1 90.5 317 MET A N 1
ATOM 2327 C CA . MET A 1 317 ? -0.742 12.734 22.469 1 90.5 317 MET A CA 1
ATOM 2328 C C . MET A 1 317 ? 0.108 12.805 21.203 1 90.5 317 MET A C 1
ATOM 2330 O O . MET A 1 317 ? 0.762 11.828 20.844 1 90.5 317 MET A O 1
ATOM 2334 N N . SER A 1 318 ? 0.107 13.922 20.578 1 92.81 318 SER A N 1
ATOM 2335 C CA . SER A 1 318 ? 0.805 14.109 19.312 1 92.81 318 SER A CA 1
ATOM 2336 C C . SER A 1 318 ? 2.316 14.125 19.516 1 92.81 318 SER A C 1
ATOM 2338 O O . SER A 1 318 ? 3.074 13.859 18.578 1 92.81 318 SER A O 1
ATOM 2340 N N . LEU A 1 319 ? 2.791 14.414 20.703 1 88.06 319 LEU A N 1
ATOM 2341 C CA . LEU A 1 319 ? 4.219 14.352 21 1 88.06 319 LEU A CA 1
ATOM 2342 C C . LEU A 1 319 ? 4.742 12.93 20.844 1 88.06 319 LEU A C 1
ATOM 2344 O O . LEU A 1 319 ? 5.918 12.727 20.531 1 88.06 319 LEU A O 1
ATOM 2348 N N . PHE A 1 320 ? 3.811 11.969 21 1 82.06 320 PHE A N 1
ATOM 2349 C CA . PHE A 1 320 ? 4.273 10.586 21.062 1 82.06 320 PHE A CA 1
ATOM 2350 C C . PHE A 1 320 ? 3.639 9.758 19.953 1 82.06 320 PHE A C 1
ATOM 2352 O O . PHE A 1 320 ? 3.893 8.555 19.844 1 82.06 320 PHE A O 1
ATOM 2359 N N . SER A 1 321 ? 2.801 10.352 19.234 1 86.19 321 SER A N 1
ATOM 2360 C CA . SER A 1 321 ? 2.102 9.602 18.203 1 86.19 321 SER A CA 1
ATOM 2361 C C . SER A 1 321 ? 1.808 10.477 16.984 1 86.19 321 SER A C 1
ATOM 2363 O O . SER A 1 321 ? 2.027 11.688 17.016 1 86.19 321 SER A O 1
ATOM 2365 N N . SER A 1 322 ? 1.349 9.867 15.961 1 87.75 322 SER A N 1
ATOM 2366 C CA . SER A 1 322 ? 1.02 10.555 14.719 1 87.75 322 SER A CA 1
ATOM 2367 C C . SER A 1 322 ? -0.32 11.273 14.82 1 87.75 322 SER A C 1
ATOM 2369 O O . SER A 1 322 ? -1.295 10.719 15.328 1 87.75 322 SER A O 1
ATOM 2371 N N . GLY A 1 323 ? -0.331 12.531 14.453 1 91.31 323 GLY A N 1
ATOM 2372 C CA . GLY A 1 323 ? -1.586 13.266 14.398 1 91.31 323 GLY A CA 1
ATOM 2373 C C . GLY A 1 323 ? -2.617 12.609 13.492 1 91.31 323 GLY A C 1
ATOM 2374 O O . GLY A 1 323 ? -3.693 12.219 13.953 1 91.31 323 GLY A O 1
ATOM 2375 N N . LEU A 1 324 ? -2.215 12.383 12.289 1 89.5 324 LEU A N 1
ATOM 2376 C CA . LEU A 1 324 ? -3.088 11.812 11.273 1 89.5 324 LEU A CA 1
ATOM 2377 C C . LEU A 1 324 ? -3.451 10.375 11.609 1 89.5 324 LEU A C 1
ATOM 2379 O O . LEU A 1 324 ? -4.605 9.969 11.461 1 89.5 324 LEU A O 1
ATOM 2383 N N . GLY A 1 325 ? -2.555 9.672 12.102 1 88.12 325 GLY A N 1
ATOM 2384 C CA . GLY A 1 325 ? -2.734 8.242 12.266 1 88.12 325 GLY A CA 1
ATOM 2385 C C . GLY A 1 325 ? -3.4 7.871 13.578 1 88.12 325 GLY A C 1
ATOM 2386 O O . GLY A 1 325 ? -4.082 6.848 13.664 1 88.12 325 GLY A O 1
ATOM 2387 N N . VAL A 1 326 ? -3.217 8.695 14.594 1 90.62 326 VAL A N 1
ATOM 2388 C CA . VAL A 1 326 ? -3.654 8.25 15.906 1 90.62 326 VAL A CA 1
ATOM 2389 C C . VAL A 1 326 ? -4.523 9.32 16.562 1 90.62 326 VAL A C 1
ATOM 2391 O O . VAL A 1 326 ? -5.68 9.07 16.906 1 90.62 326 VAL A O 1
ATOM 2394 N N . VAL A 1 327 ? -4.078 10.516 16.625 1 93.75 327 VAL A N 1
ATOM 2395 C CA . VAL A 1 327 ? -4.73 11.555 17.406 1 93.75 327 VAL A CA 1
ATOM 2396 C C . VAL A 1 327 ? -6.098 11.875 16.812 1 93.75 327 VAL A C 1
ATOM 2398 O O . VAL A 1 327 ? -7.109 11.859 17.516 1 93.75 327 VAL A O 1
ATOM 2401 N N . PHE A 1 328 ? -6.18 12.109 15.516 1 96 328 PHE A N 1
ATOM 2402 C CA . PHE A 1 328 ? -7.422 12.492 14.859 1 96 328 PHE A CA 1
ATOM 2403 C C . PHE A 1 328 ? -8.445 11.359 14.938 1 96 328 PHE A C 1
ATOM 2405 O O . PHE A 1 328 ? -9.555 11.555 15.43 1 96 328 PHE A O 1
ATOM 2412 N N . PRO A 1 329 ? -8.039 10.172 14.555 1 91.12 329 PRO A N 1
ATOM 2413 C CA . PRO A 1 329 ? -9.016 9.078 14.617 1 91.12 329 PRO A CA 1
ATOM 2414 C C . PRO A 1 329 ? -9.5 8.797 16.031 1 91.12 329 PRO A C 1
ATOM 2416 O O . PRO A 1 329 ? -10.617 8.32 16.234 1 91.12 329 PRO A O 1
ATOM 2419 N N . THR A 1 330 ? -8.727 9.164 17.031 1 89.75 330 THR A N 1
ATOM 2420 C CA . THR A 1 330 ? -9.055 8.844 18.422 1 89.75 330 THR A CA 1
ATOM 2421 C C . THR A 1 330 ? -9.969 9.914 19.016 1 89.75 330 THR A C 1
ATOM 2423 O O . THR A 1 330 ? -10.945 9.594 19.703 1 89.75 330 THR A O 1
ATOM 2426 N N . LEU A 1 331 ? -9.727 11.117 18.766 1 93.56 331 LEU A N 1
ATOM 2427 C CA . LEU A 1 331 ? -10.367 12.172 19.531 1 93.56 331 LEU A CA 1
ATOM 2428 C C . LEU A 1 331 ? -11.5 12.812 18.75 1 93.56 331 LEU A C 1
ATOM 2430 O O . LEU A 1 331 ? -12.492 13.266 19.328 1 93.56 331 LEU A O 1
ATOM 2434 N N . LEU A 1 332 ? -11.43 12.867 17.453 1 94.69 332 LEU A N 1
ATOM 2435 C CA . LEU A 1 332 ? -12.406 13.602 16.656 1 94.69 332 LEU A CA 1
ATOM 2436 C C . LEU A 1 332 ? -13.781 12.953 16.766 1 94.69 332 LEU A C 1
ATOM 2438 O O . LEU A 1 332 ? -14.797 13.648 16.844 1 94.69 332 LEU A O 1
ATOM 2442 N N . PRO A 1 333 ? -13.836 11.664 16.812 1 90.81 333 PRO A N 1
ATOM 2443 C CA . PRO A 1 333 ? -15.156 11.047 16.922 1 90.81 333 PRO A CA 1
ATOM 2444 C C . PRO A 1 333 ? -15.859 11.375 18.234 1 90.81 333 PRO A C 1
ATOM 2446 O O . PRO A 1 333 ? -17.062 11.18 18.359 1 90.81 333 PRO A O 1
ATOM 2449 N N . THR A 1 334 ? -15.203 11.891 19.219 1 91.25 334 THR A N 1
ATOM 2450 C CA . THR A 1 334 ? -15.766 12.148 20.547 1 91.25 334 THR A CA 1
ATOM 2451 C C . THR A 1 334 ? -16.312 13.578 20.625 1 91.25 334 THR A C 1
ATOM 2453 O O . THR A 1 334 ? -17.047 13.906 21.562 1 91.25 334 THR A O 1
ATOM 2456 N N . VAL A 1 335 ? -15.961 14.414 19.734 1 94.31 335 VAL A N 1
ATOM 2457 C CA . VAL A 1 335 ? -16.141 15.852 19.922 1 94.31 335 VAL A CA 1
ATOM 2458 C C . VAL A 1 335 ? -17.641 16.188 19.875 1 94.31 335 VAL A C 1
ATOM 2460 O O . VAL A 1 335 ? -18.078 17.109 20.562 1 94.31 335 VAL A O 1
ATOM 2463 N N . ALA A 1 336 ? -18.422 15.5 19.078 1 93 336 ALA A N 1
ATOM 2464 C CA . ALA A 1 336 ? -19.859 15.773 19 1 93 336 ALA A CA 1
ATOM 2465 C C . ALA A 1 336 ? -20.531 15.516 20.344 1 93 336 ALA A C 1
ATOM 2467 O O . ALA A 1 336 ? -21.25 16.375 20.859 1 93 336 ALA A O 1
ATOM 2468 N N . SER A 1 337 ? -20.312 14.352 20.906 1 90.69 337 SER A N 1
ATOM 2469 C CA . SER A 1 337 ? -20.906 13.984 22.188 1 90.69 337 SER A CA 1
ATOM 2470 C C . SER A 1 337 ? -20.344 14.844 23.328 1 90.69 337 SER A C 1
ATOM 2472 O O . SER A 1 337 ? -21.094 15.234 24.234 1 90.69 337 SER A O 1
ATOM 2474 N N . LEU A 1 338 ? -19.094 15.109 23.266 1 92.06 338 LEU A N 1
ATOM 2475 C CA . LEU A 1 338 ? -18.453 15.922 24.297 1 92.06 338 LEU A CA 1
ATOM 2476 C C . LEU A 1 338 ? -19 17.344 24.281 1 92.06 338 LEU A C 1
ATOM 2478 O O . LEU A 1 338 ? -19.234 17.938 25.344 1 92.06 338 LEU A O 1
ATOM 2482 N N . GLY A 1 339 ? -19.094 17.906 23.062 1 93.5 339 GLY A N 1
ATOM 2483 C CA . GLY A 1 339 ? -19.656 19.234 22.938 1 93.5 339 GLY A CA 1
ATOM 2484 C C . GLY A 1 339 ? -21.047 19.359 23.547 1 93.5 339 GLY A C 1
ATOM 2485 O O . GLY A 1 339 ? -21.359 20.344 24.219 1 93.5 339 GLY A O 1
ATOM 2486 N N . GLN A 1 340 ? -21.859 18.406 23.297 1 89.69 340 GLN A N 1
ATOM 2487 C CA . GLN A 1 340 ? -23.219 18.375 23.844 1 89.69 340 GLN A CA 1
ATOM 2488 C C . GLN A 1 340 ? -23.203 18.266 25.359 1 89.69 340 GLN A C 1
ATOM 2490 O O . GLN A 1 340 ? -23.984 18.906 26.047 1 89.69 340 GLN A O 1
ATOM 2495 N N . SER A 1 341 ? -22.328 17.516 25.859 1 88.69 341 SER A N 1
ATOM 2496 C CA . SER A 1 341 ? -22.266 17.25 27.297 1 88.69 341 SER A CA 1
ATOM 2497 C C . SER A 1 341 ? -21.781 18.469 28.062 1 88.69 341 SER A C 1
ATOM 2499 O O . SER A 1 341 ? -22.266 18.75 29.156 1 88.69 341 SER A O 1
ATOM 2501 N N . VAL A 1 342 ? -20.797 19.156 27.516 1 91.81 342 VAL A N 1
ATOM 2502 C CA . VAL A 1 342 ? -20.156 20.234 28.266 1 91.81 342 VAL A CA 1
ATOM 2503 C C . VAL A 1 342 ? -20.703 21.578 27.797 1 91.81 342 VAL A C 1
ATOM 2505 O O . VAL A 1 342 ? -20.453 22.609 28.422 1 91.81 342 VAL A O 1
ATOM 2508 N N . GLY A 1 343 ? -21.406 21.625 26.719 1 91.38 343 GLY A N 1
ATOM 2509 C CA . GLY A 1 343 ? -22.031 22.844 26.234 1 91.38 343 GLY A CA 1
ATOM 2510 C C . GLY A 1 343 ? -21.094 23.703 25.406 1 91.38 343 GLY A C 1
ATOM 2511 O O . GLY A 1 343 ? -21.047 24.922 25.578 1 91.38 343 GLY A O 1
ATOM 2512 N N . VAL A 1 344 ? -20.25 23.141 24.656 1 94 344 VAL A N 1
ATOM 2513 C CA . VAL A 1 344 ? -19.328 23.828 23.766 1 94 344 VAL A CA 1
ATOM 2514 C C . VAL A 1 344 ? -19.578 23.375 22.328 1 94 344 VAL A C 1
ATOM 2516 O O . VAL A 1 344 ? -20.016 22.25 22.094 1 94 344 VAL A O 1
ATOM 2519 N N . ASN A 1 345 ? -19.438 24.297 21.375 1 94.81 345 ASN A N 1
ATOM 2520 C CA . ASN A 1 345 ? -19.547 23.953 19.969 1 94.81 345 ASN A CA 1
ATOM 2521 C C . ASN A 1 345 ? -18.609 22.812 19.594 1 94.81 345 ASN A C 1
ATOM 2523 O O . ASN A 1 345 ? -17.375 22.938 19.719 1 94.81 345 ASN A O 1
ATOM 2527 N N . PRO A 1 346 ? -19.141 21.719 19.094 1 95.31 346 PRO A N 1
ATOM 2528 C CA . PRO A 1 346 ? -18.312 20.562 18.75 1 95.31 346 PRO A CA 1
ATOM 2529 C C . PRO A 1 346 ? -17.234 20.891 17.719 1 95.31 346 PRO A C 1
ATOM 2531 O O . PRO A 1 346 ? -16.141 20.312 17.734 1 95.31 346 PRO A O 1
ATOM 2534 N N . VAL A 1 347 ? -17.531 21.781 16.812 1 96.25 347 VAL A N 1
ATOM 2535 C CA . VAL A 1 347 ? -16.578 22.156 15.781 1 96.25 347 VAL A CA 1
ATOM 2536 C C . VAL A 1 347 ? -15.375 22.875 16.406 1 96.25 347 VAL A C 1
ATOM 2538 O O . VAL A 1 347 ? -14.242 22.734 15.938 1 96.25 347 VAL A O 1
ATOM 2541 N N . GLU A 1 348 ? -15.633 23.672 17.438 1 95.75 348 GLU A N 1
ATOM 2542 C CA . GLU A 1 348 ? -14.539 24.312 18.156 1 95.75 348 GLU A CA 1
ATOM 2543 C C . GLU A 1 348 ? -13.641 23.266 18.828 1 95.75 348 GLU A C 1
ATOM 2545 O O . GLU A 1 348 ? -12.414 23.359 18.734 1 95.75 348 GLU A O 1
ATOM 2550 N N . LEU A 1 349 ? -14.227 22.297 19.453 1 95.62 349 LEU A N 1
ATOM 2551 C CA . LEU A 1 349 ? -13.461 21.219 20.078 1 95.62 349 LEU A CA 1
ATOM 2552 C C . LEU A 1 349 ? -12.656 20.453 19.031 1 95.62 349 LEU A C 1
ATOM 2554 O O . LEU A 1 349 ? -11.5 20.109 19.266 1 95.62 349 LEU A O 1
ATOM 2558 N N . GLY A 1 350 ? -13.312 20.172 17.891 1 96.44 350 GLY A N 1
ATOM 2559 C CA . GLY A 1 350 ? -12.609 19.516 16.797 1 96.44 350 GLY A CA 1
ATOM 2560 C C . GLY A 1 350 ? -11.406 20.312 16.312 1 96.44 350 GLY A C 1
ATOM 2561 O O . GLY A 1 350 ? -10.359 19.734 16 1 96.44 350 GLY A O 1
ATOM 2562 N N . SER A 1 351 ? -11.547 21.594 16.234 1 97.06 351 SER A N 1
ATOM 2563 C CA . SER A 1 351 ? -10.445 22.469 15.828 1 97.06 351 SER A CA 1
ATOM 2564 C C . SER A 1 351 ? -9.281 22.375 16.797 1 97.06 351 SER A C 1
ATOM 2566 O O . SER A 1 351 ? -8.117 22.375 16.391 1 97.06 351 SER A O 1
ATOM 2568 N N . MET A 1 352 ? -9.578 22.312 18.062 1 96.69 352 MET A N 1
ATOM 2569 C CA . MET A 1 352 ? -8.531 22.188 19.078 1 96.69 352 MET A CA 1
ATOM 2570 C C . MET A 1 352 ? -7.797 20.859 18.938 1 96.69 352 MET A C 1
ATOM 2572 O O . MET A 1 352 ? -6.578 20.797 19.125 1 96.69 352 MET A O 1
ATOM 2576 N N . VAL A 1 353 ? -8.539 19.812 18.578 1 96.69 353 VAL A N 1
ATOM 2577 C CA . VAL A 1 353 ? -7.938 18.5 18.375 1 96.69 353 VAL A CA 1
ATOM 2578 C C . VAL A 1 353 ? -6.965 18.547 17.203 1 96.69 353 VAL A C 1
ATOM 2580 O O . VAL A 1 353 ? -5.828 18.094 17.297 1 96.69 353 VAL A O 1
ATOM 2583 N N . VAL A 1 354 ? -7.426 19.141 16.125 1 97.25 354 VAL A N 1
ATOM 2584 C CA . VAL A 1 354 ? -6.629 19.141 14.898 1 97.25 354 VAL A CA 1
ATOM 2585 C C . VAL A 1 354 ? -5.41 20.047 15.078 1 97.25 354 VAL A C 1
ATOM 2587 O O . VAL A 1 354 ? -4.309 19.703 14.641 1 97.25 354 VAL A O 1
ATOM 2590 N N . ILE A 1 355 ? -5.578 21.188 15.734 1 97.44 355 ILE A N 1
ATOM 2591 C CA . ILE A 1 355 ? -4.469 22.109 15.953 1 97.44 355 ILE A CA 1
ATOM 2592 C C . ILE A 1 355 ? -3.457 21.469 16.906 1 97.44 355 ILE A C 1
ATOM 2594 O O . ILE A 1 355 ? -2.262 21.438 16.609 1 97.44 355 ILE A O 1
ATOM 2598 N N . GLY A 1 356 ? -3.953 21 18.016 1 96.31 356 GLY A N 1
ATOM 2599 C CA . GLY A 1 356 ? -3.078 20.328 18.969 1 96.31 356 GLY A CA 1
ATOM 2600 C C . GLY A 1 356 ? -2.338 19.141 18.375 1 96.31 356 GLY A C 1
ATOM 2601 O O . GLY A 1 356 ? -1.14 18.969 18.609 1 96.31 356 GLY A O 1
ATOM 2602 N N . GLY A 1 357 ? -3.072 18.375 17.578 1 95.5 357 GLY A N 1
ATOM 2603 C CA . GLY A 1 357 ? -2.492 17.203 16.953 1 95.5 357 GLY A CA 1
ATOM 2604 C C . GLY A 1 357 ? -1.532 17.547 15.828 1 95.5 357 GLY A C 1
ATOM 2605 O O . GLY A 1 357 ? -0.925 16.641 15.234 1 95.5 357 GLY A O 1
ATOM 2606 N N . THR A 1 358 ? -1.334 18.75 15.477 1 95.75 358 THR A N 1
ATOM 2607 C CA . THR A 1 358 ? -0.521 19.188 14.344 1 95.75 358 THR A CA 1
ATOM 2608 C C . THR A 1 358 ? 0.726 19.922 14.82 1 95.75 358 THR A C 1
ATOM 2610 O O . THR A 1 358 ? 1.842 19.594 14.414 1 95.75 358 THR A O 1
ATOM 2613 N N . ILE A 1 359 ? 0.625 20.812 15.75 1 94.44 359 ILE A N 1
ATOM 2614 C CA . ILE A 1 359 ? 1.635 21.828 16.016 1 94.44 359 ILE A CA 1
ATOM 2615 C C . ILE A 1 359 ? 2.805 21.219 16.766 1 94.44 359 ILE A C 1
ATOM 2617 O O . ILE A 1 359 ? 3.936 21.703 16.688 1 94.44 359 ILE A O 1
ATOM 2621 N N . THR A 1 360 ? 2.592 20.172 17.547 1 93.25 360 THR A N 1
ATOM 2622 C CA . THR A 1 360 ? 3.672 19.562 18.312 1 93.25 360 THR A CA 1
ATOM 2623 C C . THR A 1 360 ? 4.582 18.734 17.422 1 93.25 360 THR A C 1
ATOM 2625 O O . THR A 1 360 ? 5.594 18.203 17.875 1 93.25 360 THR A O 1
ATOM 2628 N N . GLY A 1 361 ? 4.285 18.688 16.188 1 91 361 GLY A N 1
ATOM 2629 C CA . GLY A 1 361 ? 5.113 18.016 15.203 1 91 361 GLY A CA 1
ATOM 2630 C C . GLY A 1 361 ? 6.504 18.594 15.078 1 91 361 GLY A C 1
ATOM 2631 O O . GLY A 1 361 ? 7.414 17.953 14.555 1 91 361 GLY A O 1
ATOM 2632 N N . ILE A 1 362 ? 6.711 19.75 15.578 1 93.38 362 ILE A N 1
ATOM 2633 C CA . ILE A 1 362 ? 8 20.422 15.492 1 93.38 362 ILE A CA 1
ATOM 2634 C C . ILE A 1 362 ? 8.984 19.797 16.469 1 93.38 362 ILE A C 1
ATOM 2636 O O . ILE A 1 362 ? 10.195 20.031 16.375 1 93.38 362 ILE A O 1
ATOM 2640 N N . SER A 1 363 ? 8.484 18.891 17.297 1 92.75 363 SER A N 1
ATOM 2641 C CA . SER A 1 363 ? 9.352 18.188 18.234 1 92.75 363 SER A CA 1
ATOM 2642 C C . SER A 1 363 ? 10.359 17.312 17.516 1 92.75 363 SER A C 1
ATOM 2644 O O . SER A 1 363 ? 10.039 16.703 16.484 1 92.75 363 SER A O 1
ATOM 2646 N N . PRO A 1 364 ? 11.641 17.234 18.078 1 90 364 PRO A N 1
ATOM 2647 C CA . PRO A 1 364 ? 12.664 16.422 17.422 1 90 364 PRO A CA 1
ATOM 2648 C C . PRO A 1 364 ? 12.352 14.93 17.469 1 90 364 PRO A C 1
ATOM 2650 O O . PRO A 1 364 ? 12.961 14.148 16.734 1 90 364 PRO A O 1
ATOM 2653 N N . ILE A 1 365 ? 11.406 14.57 18.297 1 84.06 365 ILE A N 1
ATOM 2654 C CA . ILE A 1 365 ? 11.008 13.172 18.406 1 84.06 365 ILE A CA 1
ATOM 2655 C C . ILE A 1 365 ? 9.953 12.852 17.344 1 84.06 365 ILE A C 1
ATOM 2657 O O . ILE A 1 365 ? 9.703 11.688 17.047 1 84.06 365 ILE A O 1
ATOM 2661 N N . SER A 1 366 ? 9.406 13.891 16.75 1 86.5 366 SER A N 1
ATOM 2662 C CA . SER A 1 366 ? 8.445 13.734 15.672 1 86.5 366 SER A CA 1
ATOM 2663 C C . SER A 1 366 ? 9.117 13.836 14.312 1 86.5 366 SER A C 1
ATOM 2665 O O . SER A 1 366 ? 10.289 14.227 14.219 1 86.5 366 SER A O 1
ATOM 2667 N N . THR A 1 367 ? 8.414 13.492 13.344 1 79.75 367 THR A N 1
ATOM 2668 C CA . THR A 1 367 ? 8.977 13.43 12 1 79.75 367 THR A CA 1
ATOM 2669 C C . THR A 1 367 ? 9.438 14.812 11.539 1 79.75 367 THR A C 1
ATOM 2671 O O . THR A 1 367 ? 10.539 14.953 11 1 79.75 367 THR A O 1
ATOM 2674 N N . THR A 1 368 ? 8.664 15.82 11.734 1 88.69 368 THR A N 1
ATOM 2675 C CA . THR A 1 368 ? 8.992 17.172 11.273 1 88.69 368 THR A CA 1
ATOM 2676 C C . THR A 1 368 ? 10.234 17.688 11.977 1 88.69 368 THR A C 1
ATOM 2678 O O . THR A 1 368 ? 11.18 18.141 11.328 1 88.69 368 THR A O 1
ATOM 2681 N N . GLY A 1 369 ? 10.266 17.641 13.289 1 90.56 369 GLY A N 1
ATOM 2682 C CA . GLY A 1 369 ? 11.43 18.078 14.047 1 90.56 369 GLY A CA 1
ATOM 2683 C C . GLY A 1 369 ? 12.68 17.281 13.742 1 90.56 369 GLY A C 1
ATOM 2684 O O . GLY A 1 369 ? 13.773 17.844 13.648 1 90.56 369 GLY A O 1
ATOM 2685 N N . GLY A 1 370 ? 12.547 16.078 13.609 1 87.94 370 GLY A N 1
ATOM 2686 C CA . GLY A 1 370 ? 13.672 15.227 13.234 1 87.94 370 GLY A CA 1
ATOM 2687 C C . GLY A 1 370 ? 14.273 15.609 11.898 1 87.94 370 GLY A C 1
ATOM 2688 O O . GLY A 1 370 ? 15.5 15.617 11.75 1 87.94 370 GLY A O 1
ATOM 2689 N N . LEU A 1 371 ? 13.414 15.906 10.969 1 86.81 371 LEU A N 1
ATOM 2690 C CA . LEU A 1 371 ? 13.883 16.281 9.633 1 86.81 371 LEU A CA 1
ATOM 2691 C C . LEU A 1 371 ? 14.586 17.625 9.656 1 86.81 371 LEU A C 1
ATOM 2693 O O . LEU A 1 371 ? 15.586 17.828 8.969 1 86.81 371 LEU A O 1
ATOM 2697 N N . ILE A 1 372 ? 14.055 18.5 10.391 1 92 372 ILE A N 1
ATOM 2698 C CA . ILE A 1 372 ? 14.719 19.797 10.555 1 92 372 ILE A CA 1
ATOM 2699 C C . ILE A 1 372 ? 16.125 19.594 11.125 1 92 372 ILE A C 1
ATOM 2701 O O . ILE A 1 372 ? 17.094 20.125 10.594 1 92 372 ILE A O 1
ATOM 2705 N N . MET A 1 373 ? 16.188 18.812 12.156 1 88.62 373 MET A N 1
ATOM 2706 C CA . MET A 1 373 ? 17.453 18.547 12.812 1 88.62 373 MET A CA 1
ATOM 2707 C C . MET A 1 373 ? 18.422 17.828 11.859 1 88.62 373 MET A C 1
ATOM 2709 O O . MET A 1 373 ? 19.609 18.188 11.797 1 88.62 373 MET A O 1
ATOM 2713 N N . ALA A 1 374 ? 17.969 16.938 11.156 1 85.81 374 ALA A N 1
ATOM 2714 C CA . ALA A 1 374 ? 18.797 16.188 10.227 1 85.81 374 ALA A CA 1
ATOM 2715 C C . ALA A 1 374 ? 19.359 17.094 9.133 1 85.81 374 ALA A C 1
ATOM 2717 O O . ALA A 1 374 ? 20.531 17 8.773 1 85.81 374 ALA A O 1
ATOM 2718 N N . THR A 1 375 ? 18.5 17.922 8.602 1 87.56 375 THR A N 1
ATOM 2719 C CA . THR A 1 375 ? 18.922 18.812 7.531 1 87.56 375 THR A CA 1
ATOM 2720 C C . THR A 1 375 ? 19.938 19.828 8.039 1 87.56 375 THR A C 1
ATOM 2722 O O . THR A 1 375 ? 20.906 20.125 7.352 1 87.56 375 THR A O 1
ATOM 2725 N N . LEU A 1 376 ? 19.766 20.328 9.188 1 88.88 376 LEU A N 1
ATOM 2726 C CA . LEU A 1 376 ? 20.688 21.312 9.766 1 88.88 376 LEU A CA 1
ATOM 2727 C C . LEU A 1 376 ? 22.031 20.672 10.07 1 88.88 376 LEU A C 1
ATOM 2729 O O . LEU A 1 376 ? 23.078 21.312 9.867 1 88.88 376 LEU A O 1
ATOM 2733 N N . MET A 1 377 ? 22 19.469 10.562 1 83.19 377 MET A N 1
ATOM 2734 C CA . MET A 1 377 ? 23.234 18.766 10.891 1 83.19 377 MET A CA 1
ATOM 2735 C C . MET A 1 377 ? 24.016 18.406 9.633 1 83.19 377 MET A C 1
ATOM 2737 O O . MET A 1 377 ? 25.25 18.359 9.641 1 83.19 377 MET A O 1
ATOM 2741 N N . ALA A 1 378 ? 23.328 18.109 8.641 1 78.06 378 ALA A N 1
ATOM 2742 C CA . ALA A 1 378 ? 23.969 17.766 7.375 1 78.06 378 ALA A CA 1
ATOM 2743 C C . ALA A 1 378 ? 24.609 19 6.738 1 78.06 378 ALA A C 1
ATOM 2745 O O . ALA A 1 378 ? 25.609 18.891 6.027 1 78.06 378 ALA A O 1
ATOM 2746 N N . ASP A 1 379 ? 24.016 20.062 6.883 1 70.06 379 ASP A N 1
ATOM 2747 C CA . ASP A 1 379 ? 24.469 21.328 6.297 1 70.06 379 ASP A CA 1
ATOM 2748 C C . ASP A 1 379 ? 25.703 21.859 7.027 1 70.06 379 ASP A C 1
ATOM 2750 O O . ASP A 1 379 ? 26.469 22.641 6.469 1 70.06 379 ASP A O 1
ATOM 2754 N N . GLU A 1 380 ? 25.859 21.531 8.297 1 58.72 380 GLU A N 1
ATOM 2755 C CA . GLU A 1 380 ? 26.938 22.094 9.094 1 58.72 380 GLU A CA 1
ATOM 2756 C C . GLU A 1 380 ? 28.281 21.531 8.672 1 58.72 380 GLU A C 1
ATOM 2758 O O . GLU A 1 380 ? 28.391 20.344 8.367 1 58.72 380 GLU A O 1
ATOM 2763 N N . THR A 1 381 ? 29.109 22.484 8.094 1 48.28 381 THR A N 1
ATOM 2764 C CA . THR A 1 381 ? 30.484 22.25 7.672 1 48.28 381 THR A CA 1
ATOM 2765 C C . THR A 1 381 ? 31.25 21.5 8.758 1 48.28 381 THR A C 1
ATOM 2767 O O . THR A 1 381 ? 30.875 21.531 9.93 1 48.28 381 THR A O 1
ATOM 2770 N N . GLU A 1 382 ? 32.531 20.984 8.391 1 44.44 382 GLU A N 1
ATOM 2771 C CA . GLU A 1 382 ? 33.688 20.312 9 1 44.44 382 GLU A CA 1
ATOM 2772 C C . GLU A 1 382 ? 34.25 21.125 10.164 1 44.44 382 GLU A C 1
ATOM 2774 O O . GLU A 1 382 ? 34.281 22.344 10.109 1 44.44 382 GLU A O 1
ATOM 2779 N N . GLY A 1 383 ? 34.188 20.688 11.414 1 48.47 383 GLY A N 1
ATOM 2780 C CA . GLY A 1 383 ? 35.094 21.094 12.469 1 48.47 383 GLY A CA 1
ATOM 2781 C C . GLY A 1 383 ? 34.438 21.219 13.828 1 48.47 383 GLY A C 1
ATOM 2782 O O . GLY A 1 383 ? 35.094 21.422 14.844 1 48.47 383 GLY A O 1
ATOM 2783 N N . THR A 1 384 ? 33.219 21.594 13.836 1 51.19 384 THR A N 1
ATOM 2784 C CA . THR A 1 384 ? 32.719 21.922 15.156 1 51.19 384 THR A CA 1
ATOM 2785 C C . THR A 1 384 ? 32.156 20.688 15.844 1 51.19 384 THR A C 1
ATOM 2787 O O . THR A 1 384 ? 31.938 19.656 15.203 1 51.19 384 THR A O 1
ATOM 2790 N N . ASP A 1 385 ? 32.188 20.547 17.219 1 66.56 385 ASP A N 1
ATOM 2791 C CA . ASP A 1 385 ? 31.625 19.531 18.094 1 66.56 385 ASP A CA 1
ATOM 2792 C C . ASP A 1 385 ? 30.203 19.156 17.688 1 66.56 385 ASP A C 1
ATOM 2794 O O . ASP A 1 385 ? 29.234 19.734 18.188 1 66.56 385 ASP A O 1
ATOM 2798 N N . LYS A 1 386 ? 30 18.312 16.719 1 70.94 386 LYS A N 1
ATOM 2799 C CA . LYS A 1 386 ? 28.75 17.875 16.125 1 70.94 386 LYS A CA 1
ATOM 2800 C C . LYS A 1 386 ? 27.766 17.391 17.188 1 70.94 386 LYS A C 1
ATOM 2802 O O . LYS A 1 386 ? 26.578 17.688 17.125 1 70.94 386 LYS A O 1
ATOM 2807 N N . LYS A 1 387 ? 28.391 16.766 18.156 1 66.56 387 LYS A N 1
ATOM 2808 C CA . LYS A 1 387 ? 27.531 16.188 19.203 1 66.56 387 LYS A CA 1
ATOM 2809 C C . LYS A 1 387 ? 26.922 17.281 20.078 1 66.56 387 LYS A C 1
ATOM 2811 O O . LYS A 1 387 ? 25.75 17.203 20.438 1 66.56 387 LYS A O 1
ATOM 2816 N N . GLY A 1 388 ? 27.688 18.141 20.453 1 69.81 388 GLY A N 1
ATOM 2817 C CA . GLY A 1 388 ? 27.172 19.266 21.219 1 69.81 388 GLY A CA 1
ATOM 2818 C C . GLY A 1 388 ? 26.141 20.078 20.469 1 69.81 388 GLY A C 1
ATOM 2819 O O . GLY A 1 388 ? 25.125 20.469 21.047 1 69.81 388 GLY A O 1
ATOM 2820 N N . GLU A 1 389 ? 26.281 20.281 19.312 1 79.81 389 GLU A N 1
ATOM 2821 C CA . GLU A 1 389 ? 25.344 21.047 18.484 1 79.81 389 GLU A CA 1
ATOM 2822 C C . GLU A 1 389 ? 24.031 20.281 18.297 1 79.81 389 GLU A C 1
ATOM 2824 O O . GLU A 1 389 ? 22.953 20.891 18.266 1 79.81 389 GLU A O 1
ATOM 2829 N N . GLU A 1 390 ? 24.172 19.031 18.141 1 84.44 390 GLU A N 1
ATOM 2830 C CA . GLU A 1 390 ? 22.984 18.188 18 1 84.44 390 GLU A CA 1
ATOM 2831 C C . GLU A 1 390 ? 22.094 18.266 19.234 1 84.44 390 GLU A C 1
ATOM 2833 O O . GLU A 1 390 ? 20.875 18.375 19.125 1 84.44 390 GLU A O 1
ATOM 2838 N N . MET A 1 391 ? 22.719 18.203 20.391 1 85.38 391 MET A N 1
ATOM 2839 C CA . MET A 1 391 ? 21.969 18.281 21.625 1 85.38 391 MET A CA 1
ATOM 2840 C C . MET A 1 391 ? 21.328 19.656 21.797 1 85.38 391 MET A C 1
ATOM 2842 O O . MET A 1 391 ? 20.203 19.766 22.281 1 85.38 391 MET A O 1
ATOM 2846 N N . LYS A 1 392 ? 22.016 20.656 21.469 1 88.94 392 LYS A N 1
ATOM 2847 C CA . LYS A 1 392 ? 21.469 22 21.562 1 88.94 392 LYS A CA 1
ATOM 2848 C C . LYS A 1 392 ? 20.25 22.156 20.656 1 88.94 392 LYS A C 1
ATOM 2850 O O . LYS A 1 392 ? 19.25 22.734 21.047 1 88.94 392 LYS A O 1
ATOM 2855 N N . LEU A 1 393 ? 20.375 21.672 19.469 1 90.81 393 LEU A N 1
ATOM 2856 C CA . LEU A 1 393 ? 19.266 21.734 18.516 1 90.81 393 LEU A CA 1
ATOM 2857 C C . LEU A 1 393 ? 18.078 20.906 19.016 1 90.81 393 LEU A C 1
ATOM 2859 O O . LEU A 1 393 ? 16.922 21.328 18.875 1 90.81 393 LEU A O 1
ATOM 2863 N N . PHE A 1 394 ? 18.391 19.703 19.547 1 90.44 394 PHE A N 1
ATOM 2864 C CA . PHE A 1 394 ? 17.375 18.828 20.125 1 90.44 394 PHE A CA 1
ATOM 2865 C C . PHE A 1 394 ? 16.594 19.562 21.219 1 90.44 394 PHE A C 1
ATOM 2867 O O . PHE A 1 394 ? 15.359 19.547 21.219 1 90.44 394 PHE A O 1
ATOM 2874 N N . MET A 1 395 ? 17.281 20.234 22.047 1 91.25 395 MET A N 1
ATOM 2875 C CA . MET A 1 395 ? 16.656 20.953 23.156 1 91.25 395 MET A CA 1
ATOM 2876 C C . MET A 1 395 ? 15.875 22.156 22.656 1 91.25 395 MET A C 1
ATOM 2878 O O . MET A 1 395 ? 14.789 22.469 23.156 1 91.25 395 MET A O 1
ATOM 2882 N N . GLU A 1 396 ? 16.375 22.812 21.734 1 93.94 396 GLU A N 1
ATOM 2883 C CA . GLU A 1 396 ? 15.711 23.984 21.188 1 93.94 396 GLU A CA 1
ATOM 2884 C C . GLU A 1 396 ? 14.383 23.609 20.547 1 93.94 396 GLU A C 1
ATOM 2886 O O . GLU A 1 396 ? 13.375 24.297 20.75 1 93.94 396 GLU A O 1
ATOM 2891 N N . LEU A 1 397 ? 14.359 22.578 19.766 1 94.94 397 LEU A N 1
ATOM 2892 C CA . LEU A 1 397 ? 13.133 22.125 19.125 1 94.94 397 LEU A CA 1
ATOM 2893 C C . LEU A 1 397 ? 12.133 21.609 20.156 1 94.94 397 LEU A C 1
ATOM 2895 O O . LEU A 1 397 ? 10.922 21.781 19.984 1 94.94 397 LEU A O 1
ATOM 2899 N N . THR A 1 398 ? 12.672 20.938 21.156 1 92.88 398 THR A N 1
ATOM 2900 C CA . THR A 1 398 ? 11.805 20.469 22.234 1 92.88 398 THR A CA 1
ATOM 2901 C C . THR A 1 398 ? 11.141 21.641 22.938 1 92.88 398 THR A C 1
ATOM 2903 O O . THR A 1 398 ? 9.938 21.609 23.219 1 92.88 398 THR A O 1
ATOM 2906 N N . VAL A 1 399 ? 11.875 22.656 23.188 1 94.38 399 VAL A N 1
ATOM 2907 C CA . VAL A 1 399 ? 11.344 23.859 23.844 1 94.38 399 VAL A CA 1
ATOM 2908 C C . VAL A 1 399 ? 10.297 24.5 22.938 1 94.38 399 VAL A C 1
ATOM 2910 O O . VAL A 1 399 ? 9.258 24.969 23.422 1 94.38 399 VAL A O 1
ATOM 2913 N N . TRP A 1 400 ? 10.539 24.547 21.703 1 95.69 400 TRP A N 1
ATOM 2914 C CA . TRP A 1 400 ? 9.562 25.094 20.75 1 95.69 400 TRP A CA 1
ATOM 2915 C C . TRP A 1 400 ? 8.273 24.281 20.781 1 95.69 400 TRP A C 1
ATOM 2917 O O . TRP A 1 400 ? 7.176 24.844 20.828 1 95.69 400 TRP A O 1
ATOM 2927 N N . ALA A 1 401 ? 8.375 22.969 20.703 1 95.88 401 ALA A N 1
ATOM 2928 C CA . ALA A 1 401 ? 7.195 22.109 20.688 1 95.88 401 ALA A CA 1
ATOM 2929 C C . ALA A 1 401 ? 6.363 22.281 21.953 1 95.88 401 ALA A C 1
ATOM 2931 O O . ALA A 1 401 ? 5.145 22.469 21.875 1 95.88 401 ALA A O 1
ATOM 2932 N N . LEU A 1 402 ? 7.02 22.234 23.062 1 94.38 402 LEU A N 1
ATOM 2933 C CA . LEU A 1 402 ? 6.324 22.359 24.344 1 94.38 402 LEU A CA 1
ATOM 2934 C C . LEU A 1 402 ? 5.812 23.797 24.531 1 94.38 402 LEU A C 1
ATOM 2936 O O . LEU A 1 402 ? 4.715 24 25.062 1 94.38 402 LEU A O 1
ATOM 2940 N N . GLY A 1 403 ? 6.652 24.766 24.203 1 95.88 403 GLY A N 1
ATOM 2941 C CA . GLY A 1 403 ? 6.242 26.156 24.297 1 95.88 403 GLY A CA 1
ATOM 2942 C C . GLY A 1 403 ? 5.004 26.484 23.484 1 95.88 403 GLY A C 1
ATOM 2943 O O . GLY A 1 403 ? 4.074 27.125 23.984 1 95.88 403 GLY A O 1
ATOM 2944 N N . ILE A 1 404 ? 4.949 26.031 22.234 1 96.44 404 ILE A N 1
ATOM 2945 C CA . ILE A 1 404 ? 3.809 26.297 21.359 1 96.44 404 ILE A CA 1
ATOM 2946 C C . ILE A 1 404 ? 2.566 25.609 21.922 1 96.44 404 ILE A C 1
ATOM 2948 O O . ILE A 1 404 ? 1.454 26.125 21.812 1 96.44 404 ILE A O 1
ATOM 2952 N N . LEU A 1 405 ? 2.756 24.406 22.469 1 96.12 405 LEU A N 1
ATOM 2953 C CA . LEU A 1 405 ? 1.634 23.688 23.062 1 96.12 405 LEU A CA 1
ATOM 2954 C C . LEU A 1 405 ? 1.056 24.453 24.234 1 96.12 405 LEU A C 1
ATOM 2956 O O . LEU A 1 405 ? -0.165 24.562 24.375 1 96.12 405 LEU A O 1
ATOM 2960 N N . VAL A 1 406 ? 1.928 25 25.094 1 96.31 406 VAL A N 1
ATOM 2961 C CA . VAL A 1 406 ? 1.491 25.781 26.25 1 96.31 406 VAL A CA 1
ATOM 2962 C C . VAL A 1 406 ? 0.736 27.016 25.766 1 96.31 406 VAL A C 1
ATOM 2964 O O . VAL A 1 406 ? -0.334 27.344 26.297 1 96.31 406 VAL A O 1
ATOM 2967 N N . VAL A 1 407 ? 1.266 27.703 24.797 1 96.5 407 VAL A N 1
ATOM 2968 C CA . VAL A 1 407 ? 0.639 28.906 24.266 1 96.5 407 VAL A CA 1
ATOM 2969 C C . VAL A 1 407 ? -0.719 28.562 23.656 1 96.5 407 VAL A C 1
ATOM 2971 O O . VAL A 1 407 ? -1.696 29.281 23.859 1 96.5 407 VAL A O 1
ATOM 2974 N N . LEU A 1 408 ? -0.789 27.484 22.906 1 95.88 408 LEU A N 1
ATOM 2975 C CA . LEU A 1 408 ? -2.047 27.047 22.312 1 95.88 408 LEU A CA 1
ATOM 2976 C C . LEU A 1 408 ? -3.086 26.766 23.391 1 95.88 408 LEU A C 1
ATOM 2978 O O . LEU A 1 408 ? -4.238 27.188 23.266 1 95.88 408 LEU A O 1
ATOM 2982 N N . THR A 1 409 ? -2.688 26.047 24.438 1 95.44 409 THR A N 1
ATOM 2983 C CA . THR A 1 409 ? -3.586 25.688 25.531 1 95.44 409 THR A CA 1
ATOM 2984 C C . THR A 1 409 ? -4.113 26.953 26.219 1 95.44 409 THR A C 1
ATOM 2986 O O . THR A 1 409 ? -5.305 27.047 26.516 1 95.44 409 THR A O 1
ATOM 2989 N N . LEU A 1 410 ? -3.256 27.891 26.391 1 96.06 410 LEU A N 1
ATOM 2990 C CA . LEU A 1 410 ? -3.645 29.141 27.031 1 96.06 410 LEU A CA 1
ATOM 2991 C C . LEU A 1 410 ? -4.594 29.938 26.125 1 96.06 410 LEU A C 1
ATOM 2993 O O . LEU A 1 410 ? -5.594 30.469 26.594 1 96.06 410 LEU A O 1
ATOM 2997 N N . LEU A 1 411 ? -4.293 30 24.859 1 96.12 411 LEU A N 1
ATOM 2998 C CA . LEU A 1 411 ? -5.137 30.719 23.922 1 96.12 411 LEU A CA 1
ATOM 2999 C C . LEU A 1 411 ? -6.52 30.078 23.812 1 96.12 411 LEU A C 1
ATOM 3001 O O . LEU A 1 411 ? -7.531 30.781 23.75 1 96.12 411 LEU A O 1
ATOM 3005 N N . ALA A 1 412 ? -6.551 28.766 23.734 1 95.06 412 ALA A N 1
ATOM 3006 C CA . ALA A 1 412 ? -7.816 28.047 23.688 1 95.06 412 ALA A CA 1
ATOM 3007 C C . ALA A 1 412 ? -8.641 28.281 24.953 1 95.06 412 ALA A C 1
ATOM 3009 O O . ALA A 1 412 ? -9.859 28.453 24.875 1 95.06 412 ALA A O 1
ATOM 3010 N N . GLY A 1 413 ? -8 28.297 26.109 1 92.81 413 GLY A N 1
ATOM 3011 C CA . GLY A 1 413 ? -8.672 28.531 27.375 1 92.81 413 GLY A CA 1
ATOM 3012 C C . GLY A 1 413 ? -9.211 29.938 27.516 1 92.81 413 GLY A C 1
ATOM 3013 O O . GLY A 1 413 ? -10.25 30.156 28.156 1 92.81 413 GLY A O 1
ATOM 3014 N N . LEU A 1 414 ? -8.508 30.906 26.906 1 93.88 414 LEU A N 1
ATOM 3015 C CA . LEU A 1 414 ? -8.922 32.312 26.969 1 93.88 414 LEU A CA 1
ATOM 3016 C C . LEU A 1 414 ? -10 32.625 25.938 1 93.88 414 LEU A C 1
ATOM 3018 O O . LEU A 1 414 ? -10.539 33.719 25.906 1 93.88 414 LEU A O 1
ATOM 3022 N N . GLY A 1 415 ? -10.312 31.641 25.109 1 92.56 415 GLY A N 1
ATOM 3023 C CA . GLY A 1 415 ? -11.367 31.812 24.125 1 92.56 415 GLY A CA 1
ATOM 3024 C C . GLY A 1 415 ? -10.906 32.531 22.875 1 92.56 415 GLY A C 1
ATOM 3025 O O . GLY A 1 415 ? -11.719 33.156 22.172 1 92.56 415 GLY A O 1
ATOM 3026 N N . PHE A 1 416 ? -9.664 32.531 22.609 1 93.12 416 PHE A N 1
ATOM 3027 C CA . PHE A 1 416 ? -9.109 33.219 21.453 1 93.12 416 PHE A CA 1
ATOM 3028 C C . PHE A 1 416 ? -9.75 32.719 20.172 1 93.12 416 PHE A C 1
ATOM 3030 O O . PHE A 1 416 ? -10.094 33.5 19.281 1 93.12 416 PHE A O 1
ATOM 3037 N N . TYR A 1 417 ? -9.984 31.5 20.031 1 93.38 417 TYR A N 1
ATOM 3038 C CA . TYR A 1 417 ? -10.484 30.891 18.797 1 93.38 417 TYR A CA 1
ATOM 3039 C C . TYR A 1 417 ? -12 30.969 18.734 1 93.38 417 TYR A C 1
ATOM 3041 O O . TYR A 1 417 ? -12.602 30.688 17.688 1 93.38 417 TYR A O 1
ATOM 3049 N N . LYS A 1 418 ? -12.703 31.344 19.766 1 90.62 418 LYS A N 1
ATOM 3050 C CA . LYS A 1 418 ? -14.164 31.406 19.812 1 90.62 418 LYS A CA 1
ATOM 3051 C C . LYS A 1 418 ? -14.703 32.375 18.781 1 90.62 418 LYS A C 1
ATOM 3053 O O . LYS A 1 418 ? -15.844 32.25 18.328 1 90.62 418 LYS A O 1
ATOM 3058 N N . ILE A 1 419 ? -13.875 33.25 18.391 1 88.12 419 ILE A N 1
ATOM 3059 C CA . ILE A 1 419 ? -14.281 34.25 17.422 1 88.12 419 ILE A CA 1
ATOM 3060 C C . ILE A 1 419 ? -14.602 33.594 16.078 1 88.12 419 ILE A C 1
ATOM 3062 O O . ILE A 1 419 ? -15.391 34.156 15.297 1 88.12 419 ILE A O 1
ATOM 3066 N N . ILE A 1 420 ? -14.156 32.469 15.844 1 91.5 420 ILE A N 1
ATOM 3067 C CA . ILE A 1 420 ? -14.297 31.781 14.562 1 91.5 420 ILE A CA 1
ATOM 3068 C C . ILE A 1 420 ? -15.586 30.969 14.547 1 91.5 420 ILE A C 1
ATOM 3070 O O . ILE A 1 420 ? -16.141 30.672 13.477 1 91.5 420 ILE A O 1
ATOM 3074 N N . PHE A 1 421 ? -16 30.672 15.719 1 88.31 421 PHE A N 1
ATOM 3075 C CA . PHE A 1 421 ? -17.078 29.703 15.828 1 88.31 421 PHE A CA 1
ATOM 3076 C C . PHE A 1 421 ? -18.359 30.375 16.328 1 88.31 421 PHE A C 1
ATOM 3078 O O . PHE A 1 421 ? -19.469 29.953 15.969 1 88.31 421 PHE A O 1
ATOM 3085 N N . MET B 1 1 ? -23.891 1.953 -28.719 1 56.22 1 MET B N 1
ATOM 3086 C CA . MET B 1 1 ? -23.141 0.778 -28.281 1 56.22 1 MET B CA 1
ATOM 3087 C C . MET B 1 1 ? -23.422 0.452 -26.812 1 56.22 1 MET B C 1
ATOM 3089 O O . MET B 1 1 ? -23.531 1.354 -25.984 1 56.22 1 MET B O 1
ATOM 3093 N N . GLU B 1 2 ? -23.844 -0.826 -26.453 1 85 2 GLU B N 1
ATOM 3094 C CA . GLU B 1 2 ? -24.281 -1.32 -25.141 1 85 2 GLU B CA 1
ATOM 3095 C C . GLU B 1 2 ? -23.172 -1.165 -24.109 1 85 2 GLU B C 1
ATOM 3097 O O . GLU B 1 2 ? -21.984 -1.288 -24.422 1 85 2 GLU B O 1
ATOM 3102 N N . LEU B 1 3 ? -23.5 -0.517 -23.062 1 89.88 3 LEU B N 1
ATOM 3103 C CA . LEU B 1 3 ? -22.594 -0.255 -21.953 1 89.88 3 LEU B CA 1
ATOM 3104 C C . LEU B 1 3 ? -21.734 -1.484 -21.656 1 89.88 3 LEU B C 1
ATOM 3106 O O . LEU B 1 3 ? -20.594 -1.358 -21.234 1 89.88 3 LEU B O 1
ATOM 3110 N N . GLY B 1 4 ? -22.297 -2.58 -21.984 1 90.69 4 GLY B N 1
ATOM 3111 C CA . GLY B 1 4 ? -21.562 -3.816 -21.797 1 90.69 4 GLY B CA 1
ATOM 3112 C C . GLY B 1 4 ? -20.375 -3.949 -22.734 1 90.69 4 GLY B C 1
ATOM 3113 O O . GLY B 1 4 ? -19.281 -4.328 -22.312 1 90.69 4 GLY B O 1
ATOM 3114 N N . ILE B 1 5 ? -20.578 -3.605 -23.969 1 91.94 5 ILE B N 1
ATOM 3115 C CA . ILE B 1 5 ? -19.516 -3.674 -24.969 1 91.94 5 ILE B CA 1
ATOM 3116 C C . ILE B 1 5 ? -18.453 -2.633 -24.656 1 91.94 5 ILE B C 1
ATOM 3118 O O . ILE B 1 5 ? -17.25 -2.918 -24.75 1 91.94 5 ILE B O 1
ATOM 3122 N N . ILE B 1 6 ? -18.891 -1.509 -24.297 1 93.5 6 ILE B N 1
ATOM 3123 C CA . ILE B 1 6 ? -17.953 -0.423 -24 1 93.5 6 ILE B CA 1
ATOM 3124 C C . ILE B 1 6 ? -17.078 -0.808 -22.812 1 93.5 6 ILE B C 1
ATOM 3126 O O . ILE B 1 6 ? -15.867 -0.57 -22.828 1 93.5 6 ILE B O 1
ATOM 3130 N N . SER B 1 7 ? -17.734 -1.367 -21.797 1 92.56 7 SER B N 1
ATOM 3131 C CA . SER B 1 7 ? -16.969 -1.745 -20.609 1 92.56 7 SER B CA 1
ATOM 3132 C C . SER B 1 7 ? -15.922 -2.801 -20.938 1 92.56 7 SER B C 1
ATOM 3134 O O . SER B 1 7 ? -14.797 -2.732 -20.438 1 92.56 7 SER B O 1
ATOM 3136 N N . LEU B 1 8 ? -16.266 -3.697 -21.781 1 90.44 8 LEU B N 1
ATOM 3137 C CA . LEU B 1 8 ? -15.32 -4.738 -22.188 1 90.44 8 LEU B CA 1
ATOM 3138 C C . LEU B 1 8 ? -14.203 -4.152 -23.047 1 90.44 8 LEU B C 1
ATOM 3140 O O . LEU B 1 8 ? -13.039 -4.555 -22.922 1 90.44 8 LEU B O 1
ATOM 3144 N N . LEU B 1 9 ? -14.516 -3.316 -23.906 1 93.19 9 LEU B N 1
ATOM 3145 C CA . LEU B 1 9 ? -13.516 -2.65 -24.734 1 93.19 9 LEU B CA 1
ATOM 3146 C C . LEU B 1 9 ? -12.539 -1.851 -23.875 1 93.19 9 LEU B C 1
ATOM 3148 O O . LEU B 1 9 ? -11.344 -1.82 -24.172 1 93.19 9 LEU B O 1
ATOM 3152 N N . LEU B 1 10 ? -13.102 -1.201 -22.891 1 94.44 10 LEU B N 1
ATOM 3153 C CA . LEU B 1 10 ? -12.242 -0.427 -22 1 94.44 10 LEU B CA 1
ATOM 3154 C C . LEU B 1 10 ? -11.266 -1.336 -21.25 1 94.44 10 LEU B C 1
ATOM 3156 O O . LEU B 1 10 ? -10.117 -0.958 -21.016 1 94.44 10 LEU B O 1
ATOM 3160 N N . LEU B 1 11 ? -11.766 -2.5 -20.859 1 90.5 11 LEU B N 1
ATOM 3161 C CA . LEU B 1 11 ? -10.875 -3.465 -20.219 1 90.5 11 LEU B CA 1
ATOM 3162 C C . LEU B 1 11 ? -9.766 -3.891 -21.172 1 90.5 11 LEU B C 1
ATOM 3164 O O . LEU B 1 11 ? -8.594 -3.924 -20.797 1 90.5 11 LEU B O 1
ATOM 3168 N N . ALA B 1 12 ? -10.086 -4.211 -22.391 1 90.75 12 ALA B N 1
ATOM 3169 C CA . ALA B 1 12 ? -9.102 -4.594 -23.406 1 90.75 12 ALA B CA 1
ATOM 3170 C C . ALA B 1 12 ? -8.102 -3.471 -23.656 1 90.75 12 ALA B C 1
ATOM 3172 O O . ALA B 1 12 ? -6.895 -3.717 -23.75 1 90.75 12 ALA B O 1
ATOM 3173 N N . VAL B 1 13 ? -8.539 -2.312 -23.75 1 94.69 13 VAL B N 1
ATOM 3174 C CA . VAL B 1 13 ? -7.688 -1.15 -23.969 1 94.69 13 VAL B CA 1
ATOM 3175 C C . VAL B 1 13 ? -6.762 -0.948 -22.781 1 94.69 13 VAL B C 1
ATOM 3177 O O . VAL B 1 13 ? -5.594 -0.587 -22.938 1 94.69 13 VAL B O 1
ATOM 3180 N N . ALA B 1 14 ? -7.363 -1.15 -21.547 1 93.12 14 ALA B N 1
ATOM 3181 C CA . ALA B 1 14 ? -6.547 -1.013 -20.344 1 93.12 14 ALA B CA 1
ATOM 3182 C C . ALA B 1 14 ? -5.375 -1.991 -20.359 1 93.12 14 ALA B C 1
ATOM 3184 O O . ALA B 1 14 ? -4.25 -1.626 -20.031 1 93.12 14 ALA B O 1
ATOM 3185 N N . ILE B 1 15 ? -5.633 -3.174 -20.766 1 89.5 15 ILE B N 1
ATOM 3186 C CA . ILE B 1 15 ? -4.602 -4.203 -20.828 1 89.5 15 ILE B CA 1
ATOM 3187 C C . ILE B 1 15 ? -3.57 -3.824 -21.891 1 89.5 15 ILE B C 1
ATOM 3189 O O . ILE B 1 15 ? -2.363 -3.922 -21.656 1 89.5 15 ILE B O 1
ATOM 3193 N N . ALA B 1 16 ? -4.004 -3.365 -23.016 1 91.38 16 ALA B N 1
ATOM 3194 C CA . ALA B 1 16 ? -3.115 -2.949 -24.094 1 91.38 16 ALA B CA 1
ATOM 3195 C C . ALA B 1 16 ? -2.223 -1.793 -23.656 1 91.38 16 ALA B C 1
ATOM 3197 O O . ALA B 1 16 ? -1.014 -1.806 -23.906 1 91.38 16 ALA B O 1
ATOM 3198 N N . ILE B 1 17 ? -2.805 -0.887 -23 1 91.56 17 ILE B N 1
ATOM 3199 C CA . ILE B 1 17 ? -2.047 0.267 -22.531 1 91.56 17 ILE B CA 1
ATOM 3200 C C . ILE B 1 17 ? -1.001 -0.182 -21.516 1 91.56 17 ILE B C 1
ATOM 3202 O O . ILE B 1 17 ? 0.146 0.269 -21.547 1 91.56 17 ILE B O 1
ATOM 3206 N N . GLY B 1 18 ? -1.468 -1 -20.609 1 87.62 18 GLY B N 1
ATOM 3207 C CA . GLY B 1 18 ? -0.527 -1.53 -19.625 1 87.62 18 GLY B CA 1
ATOM 3208 C C . GLY B 1 18 ? 0.677 -2.199 -20.266 1 87.62 18 GLY B C 1
ATOM 3209 O O . GLY B 1 18 ? 1.807 -2.025 -19.797 1 87.62 18 GLY B O 1
ATOM 3210 N N . PHE B 1 19 ? 0.44 -2.902 -21.312 1 85.06 19 PHE B N 1
ATOM 3211 C CA . PHE B 1 19 ? 1.501 -3.652 -21.969 1 85.06 19 PHE B CA 1
ATOM 3212 C C . PHE B 1 19 ? 2.393 -2.723 -22.781 1 85.06 19 PHE B C 1
ATOM 3214 O O . PHE B 1 19 ? 3.619 -2.791 -22.688 1 85.06 19 PHE B O 1
ATOM 3221 N N . PHE B 1 20 ? 1.822 -1.8 -23.547 1 87.12 20 PHE B N 1
ATOM 3222 C CA . PHE B 1 20 ? 2.59 -0.984 -24.484 1 87.12 20 PHE B CA 1
ATOM 3223 C C . PHE B 1 20 ? 3.242 0.191 -23.766 1 87.12 20 PHE B C 1
ATOM 3225 O O . PHE B 1 20 ? 4.352 0.598 -24.109 1 87.12 20 PHE B O 1
ATOM 3232 N N . ARG B 1 21 ? 2.578 0.68 -22.766 1 85.62 21 ARG B N 1
ATOM 3233 C CA . ARG B 1 21 ? 3.098 1.864 -22.078 1 85.62 21 ARG B CA 1
ATOM 3234 C C . ARG B 1 21 ? 3.754 1.493 -20.75 1 85.62 21 ARG B C 1
ATOM 3236 O O . ARG B 1 21 ? 4.242 2.363 -20.031 1 85.62 21 ARG B O 1
ATOM 3243 N N . LYS B 1 22 ? 3.717 0.205 -20.453 1 84.19 22 LYS B N 1
ATOM 3244 C CA . LYS B 1 22 ? 4.34 -0.285 -19.234 1 84.19 22 LYS B CA 1
ATOM 3245 C C . LYS B 1 22 ? 3.801 0.454 -18 1 84.19 22 LYS B C 1
ATOM 3247 O O . LYS B 1 22 ? 4.574 0.937 -17.172 1 84.19 22 LYS B O 1
ATOM 3252 N N . THR B 1 23 ? 2.568 0.695 -18.031 1 89.19 23 THR B N 1
ATOM 3253 C CA . THR B 1 23 ? 1.865 1.323 -16.922 1 89.19 23 THR B CA 1
ATOM 3254 C C . THR B 1 23 ? 1.019 0.3 -16.172 1 89.19 23 THR B C 1
ATOM 3256 O O . THR B 1 23 ? 0.5 -0.645 -16.766 1 89.19 23 THR B O 1
ATOM 3259 N N . ASN B 1 24 ? 0.938 0.507 -14.891 1 90.75 24 ASN B N 1
ATOM 3260 C CA . ASN B 1 24 ? 0.107 -0.379 -14.078 1 90.75 24 ASN B CA 1
ATOM 3261 C C . ASN B 1 24 ? -1.321 -0.448 -14.609 1 90.75 24 ASN B C 1
ATOM 3263 O O . ASN B 1 24 ? -2.023 0.564 -14.648 1 90.75 24 ASN B O 1
ATOM 3267 N N . VAL B 1 25 ? -1.71 -1.614 -14.953 1 91.5 25 VAL B N 1
ATOM 3268 C CA . VAL B 1 25 ? -3.014 -1.82 -15.57 1 91.5 25 VAL B CA 1
ATOM 3269 C C . VAL B 1 25 ? -4.121 -1.427 -14.602 1 91.5 25 VAL B C 1
ATOM 3271 O O . VAL B 1 25 ? -5.168 -0.921 -15.008 1 91.5 25 VAL B O 1
ATOM 3274 N N . GLY B 1 26 ? -3.967 -1.685 -13.32 1 92.69 26 GLY B N 1
ATOM 3275 C CA . GLY B 1 26 ? -4.945 -1.316 -12.312 1 92.69 26 GLY B CA 1
ATOM 3276 C C . GLY B 1 26 ? -5.254 0.168 -12.289 1 92.69 26 GLY B C 1
ATOM 3277 O O . GLY B 1 26 ? -6.418 0.564 -12.164 1 92.69 26 GLY B O 1
ATOM 3278 N N . LEU B 1 27 ? -4.238 0.994 -12.43 1 93.62 27 LEU B N 1
ATOM 3279 C CA . LEU B 1 27 ? -4.422 2.441 -12.461 1 93.62 27 LEU B CA 1
ATOM 3280 C C . LEU B 1 27 ? -5.262 2.852 -13.664 1 93.62 27 LEU B C 1
ATOM 3282 O O . LEU B 1 27 ? -6.152 3.699 -13.547 1 93.62 27 LEU B O 1
ATOM 3286 N N . VAL B 1 28 ? -4.953 2.275 -14.797 1 94.44 28 VAL B N 1
ATOM 3287 C CA . VAL B 1 28 ? -5.703 2.576 -16 1 94.44 28 VAL B CA 1
ATOM 3288 C C . VAL B 1 28 ? -7.156 2.131 -15.836 1 94.44 28 VAL B C 1
ATOM 3290 O O . VAL B 1 28 ? -8.078 2.83 -16.266 1 94.44 28 VAL B O 1
ATOM 3293 N N . CYS B 1 29 ? -7.309 0.993 -15.211 1 94.31 29 CYS B N 1
ATOM 3294 C CA . CYS B 1 29 ? -8.656 0.481 -14.969 1 94.31 29 CYS B CA 1
ATOM 3295 C C . CYS B 1 29 ? -9.43 1.405 -14.039 1 94.31 29 CYS B C 1
ATOM 3297 O O . CYS B 1 29 ? -10.641 1.584 -14.203 1 94.31 29 CYS B O 1
ATOM 3299 N N . LEU B 1 30 ? -8.805 1.983 -13.062 1 93.94 30 LEU B N 1
ATOM 3300 C CA . LEU B 1 30 ? -9.469 2.93 -12.172 1 93.94 30 LEU B CA 1
ATOM 3301 C C . LEU B 1 30 ? -9.914 4.176 -12.938 1 93.94 30 LEU B C 1
ATOM 3303 O O . LEU B 1 30 ? -11.008 4.691 -12.703 1 93.94 30 LEU B O 1
ATOM 3307 N N . LEU B 1 31 ? -9.039 4.668 -13.836 1 94.88 31 LEU B N 1
ATOM 3308 C CA . LEU B 1 31 ? -9.391 5.793 -14.695 1 94.88 31 LEU B CA 1
ATOM 3309 C C . LEU B 1 31 ? -10.625 5.477 -15.531 1 94.88 31 LEU B C 1
ATOM 3311 O O . LEU B 1 31 ? -11.57 6.266 -15.578 1 94.88 31 LEU B O 1
ATOM 3315 N N . PHE B 1 32 ? -10.625 4.316 -16.141 1 96.56 32 PHE B N 1
ATOM 3316 C CA . PHE B 1 32 ? -11.727 3.932 -17.016 1 96.56 32 PHE B CA 1
ATOM 3317 C C . PHE B 1 32 ? -12.992 3.664 -16.203 1 96.56 32 PHE B C 1
ATOM 3319 O O . PHE B 1 32 ? -14.102 3.928 -16.672 1 96.56 32 PHE B O 1
ATOM 3326 N N . ALA B 1 33 ? -12.852 3.064 -15.016 1 94.81 33 ALA B N 1
ATOM 3327 C CA . ALA B 1 33 ? -14.008 2.873 -14.141 1 94.81 33 ALA B CA 1
ATOM 3328 C C . ALA B 1 33 ? -14.656 4.211 -13.789 1 94.81 33 ALA B C 1
ATOM 3330 O O . ALA B 1 33 ? -15.883 4.324 -13.773 1 94.81 33 ALA B O 1
ATOM 3331 N N . PHE B 1 34 ? -13.836 5.223 -13.508 1 94.44 34 PHE B N 1
ATOM 3332 C CA . PHE B 1 34 ? -14.328 6.555 -13.172 1 94.44 34 PHE B CA 1
ATOM 3333 C C . PHE B 1 34 ? -15.07 7.172 -14.352 1 94.44 34 PHE B C 1
ATOM 3335 O O . PHE B 1 34 ? -16.188 7.652 -14.203 1 94.44 34 PHE B O 1
ATOM 3342 N N . VAL B 1 35 ? -14.477 7.094 -15.531 1 94.19 35 VAL B N 1
ATOM 3343 C CA . VAL B 1 35 ? -15.047 7.688 -16.734 1 94.19 35 VAL B CA 1
ATOM 3344 C C . VAL B 1 35 ? -16.312 6.938 -17.125 1 94.19 35 VAL B C 1
ATOM 3346 O O . VAL B 1 35 ? -17.359 7.551 -17.375 1 94.19 35 VAL B O 1
ATOM 3349 N N . LEU B 1 36 ? -16.234 5.629 -17.141 1 94.5 36 LEU B N 1
ATOM 3350 C CA . LEU B 1 36 ? -17.391 4.805 -17.5 1 94.5 36 LEU B CA 1
ATOM 3351 C C . LEU B 1 36 ? -18.516 4.992 -16.5 1 94.5 36 LEU B C 1
ATOM 3353 O O . LEU B 1 36 ? -19.688 5.051 -16.875 1 94.5 36 LEU B O 1
ATOM 3357 N N . GLY B 1 37 ? -18.156 4.949 -15.195 1 93.38 37 GLY B N 1
ATOM 3358 C CA . GLY B 1 37 ? -19.172 5.176 -14.18 1 93.38 37 GLY B CA 1
ATOM 3359 C C . GLY B 1 37 ? -19.922 6.48 -14.367 1 93.38 37 GLY B C 1
ATOM 3360 O O . GLY B 1 37 ? -21.141 6.516 -14.242 1 93.38 37 GLY B O 1
ATOM 3361 N N . LYS B 1 38 ? -19.281 7.539 -14.719 1 91.19 38 LYS B N 1
ATOM 3362 C CA . LYS B 1 38 ? -19.906 8.844 -14.93 1 91.19 38 LYS B CA 1
ATOM 3363 C C . LYS B 1 38 ? -20.781 8.836 -16.172 1 91.19 38 LYS B C 1
ATOM 3365 O O . LYS B 1 38 ? -21.891 9.375 -16.172 1 91.19 38 LYS B O 1
ATOM 3370 N N . VAL B 1 39 ? -20.297 8.242 -17.219 1 91.12 39 VAL B N 1
ATOM 3371 C CA . VAL B 1 39 ? -21.031 8.195 -18.484 1 91.12 39 VAL B CA 1
ATOM 3372 C C . VAL B 1 39 ? -22.281 7.316 -18.328 1 91.12 39 VAL B C 1
ATOM 3374 O O . VAL B 1 39 ? -23.328 7.617 -18.891 1 91.12 39 VAL B O 1
ATOM 3377 N N . ALA B 1 40 ? -22.141 6.258 -17.578 1 92.06 40 ALA B N 1
ATOM 3378 C CA . ALA B 1 40 ? -23.25 5.312 -17.375 1 92.06 40 ALA B CA 1
ATOM 3379 C C . ALA B 1 40 ? -24.188 5.781 -16.281 1 92.06 40 ALA B C 1
ATOM 3381 O O . ALA B 1 40 ? -25.234 5.172 -16.047 1 92.06 40 ALA B O 1
ATOM 3382 N N . GLY B 1 41 ? -23.828 6.828 -15.547 1 91.56 41 GLY B N 1
ATOM 3383 C CA . GLY B 1 41 ? -24.672 7.352 -14.477 1 91.56 41 GLY B CA 1
ATOM 3384 C C . GLY B 1 41 ? -24.625 6.508 -13.219 1 91.56 41 GLY B C 1
ATOM 3385 O O . GLY B 1 41 ? -25.625 6.426 -12.484 1 91.56 41 GLY B O 1
ATOM 3386 N N . ILE B 1 42 ? -23.594 5.809 -13.039 1 92.25 42 ILE B N 1
ATOM 3387 C CA . ILE B 1 42 ? -23.438 4.988 -11.844 1 92.25 42 ILE B CA 1
ATOM 3388 C C . ILE B 1 42 ? -22.844 5.828 -10.719 1 92.25 42 ILE B C 1
ATOM 3390 O O . ILE B 1 42 ? -21.812 6.492 -10.898 1 92.25 42 ILE B O 1
ATOM 3394 N N . PRO B 1 43 ? -23.531 5.809 -9.594 1 91.38 43 PRO B N 1
ATOM 3395 C CA . PRO B 1 43 ? -23.016 6.582 -8.461 1 91.38 43 PRO B CA 1
ATOM 3396 C C . PRO B 1 43 ? -21.609 6.164 -8.055 1 91.38 43 PRO B C 1
ATOM 3398 O O . PRO B 1 43 ? -21.25 4.988 -8.172 1 91.38 43 PRO B O 1
ATOM 3401 N N . THR B 1 44 ? -20.844 7.109 -7.535 1 89.69 44 THR B N 1
ATOM 3402 C CA . THR B 1 44 ? -19.453 6.906 -7.148 1 89.69 44 THR B CA 1
ATOM 3403 C C . THR B 1 44 ? -19.344 5.805 -6.094 1 89.69 44 THR B C 1
ATOM 3405 O O . THR B 1 44 ? -18.406 5.004 -6.125 1 89.69 44 THR B O 1
ATOM 3408 N N . ALA B 1 45 ? -20.266 5.805 -5.219 1 86.38 45 ALA B N 1
ATOM 3409 C CA . ALA B 1 45 ? -20.25 4.789 -4.168 1 86.38 45 ALA B CA 1
ATOM 3410 C C . ALA B 1 45 ? -20.312 3.387 -4.762 1 86.38 45 ALA B C 1
ATOM 3412 O O . ALA B 1 45 ? -19.656 2.465 -4.254 1 86.38 45 ALA B O 1
ATOM 3413 N N . GLU B 1 46 ? -21.031 3.279 -5.777 1 89.81 46 GLU B N 1
ATOM 3414 C CA . GLU B 1 46 ? -21.156 1.985 -6.438 1 89.81 46 GLU B CA 1
ATOM 3415 C C . GLU B 1 46 ? -19.875 1.608 -7.164 1 89.81 46 GLU B C 1
ATOM 3417 O O . GLU B 1 46 ? -19.516 0.431 -7.23 1 89.81 46 GLU B O 1
ATOM 3422 N N . ILE B 1 47 ? -19.203 2.559 -7.773 1 91.56 47 ILE B N 1
ATOM 3423 C CA . ILE B 1 47 ? -17.922 2.33 -8.422 1 91.56 47 ILE B CA 1
ATOM 3424 C C . ILE B 1 47 ? -16.906 1.829 -7.395 1 91.56 47 ILE B C 1
ATOM 3426 O O . ILE B 1 47 ? -16.219 0.841 -7.633 1 91.56 47 ILE B O 1
ATOM 3430 N N . LEU B 1 48 ? -16.938 2.438 -6.23 1 88.69 48 LEU B N 1
ATOM 3431 C CA . LEU B 1 48 ? -15.945 2.166 -5.191 1 88.69 48 LEU B CA 1
ATOM 3432 C C . LEU B 1 48 ? -16.219 0.819 -4.531 1 88.69 48 LEU B C 1
ATOM 3434 O O . LEU B 1 48 ? -15.328 0.258 -3.879 1 88.69 48 LEU B O 1
ATOM 3438 N N . LYS B 1 49 ? -17.406 0.323 -4.723 1 86.81 49 LYS B N 1
ATOM 3439 C CA . LYS B 1 49 ? -17.719 -1.005 -4.203 1 86.81 49 LYS B CA 1
ATOM 3440 C C . LYS B 1 49 ? -16.891 -2.078 -4.898 1 86.81 49 LYS B C 1
ATOM 3442 O O . LYS B 1 49 ? -16.734 -3.184 -4.379 1 86.81 49 LYS B O 1
ATOM 3447 N N . GLY B 1 50 ? -16.422 -1.718 -6.043 1 87.19 50 GLY B N 1
ATOM 3448 C CA . GLY B 1 50 ? -15.555 -2.641 -6.754 1 87.19 50 GLY B CA 1
ATOM 3449 C C . GLY B 1 50 ? -14.203 -2.818 -6.09 1 87.19 50 GLY B C 1
ATOM 3450 O O . GLY B 1 50 ? -13.492 -3.793 -6.355 1 87.19 50 GLY B O 1
ATOM 3451 N N . PHE B 1 51 ? -13.867 -1.843 -5.289 1 86.81 51 PHE B N 1
ATOM 3452 C CA . PHE B 1 51 ? -12.68 -1.989 -4.453 1 86.81 51 PHE B CA 1
ATOM 3453 C C . PHE B 1 51 ? -12.984 -2.846 -3.229 1 86.81 51 PHE B C 1
ATOM 3455 O O . PHE B 1 51 ? -13.555 -2.361 -2.252 1 86.81 51 PHE B O 1
ATOM 3462 N N . LYS B 1 52 ? -12.656 -4.051 -3.203 1 83.25 52 LYS B N 1
ATOM 3463 C CA . LYS B 1 52 ? -13 -5.016 -2.162 1 83.25 52 LYS B CA 1
ATOM 3464 C C . LYS B 1 52 ? -11.984 -4.969 -1.02 1 83.25 52 LYS B C 1
ATOM 3466 O O . LYS B 1 52 ? -10.883 -5.512 -1.134 1 83.25 52 LYS B O 1
ATOM 3471 N N . PRO B 1 53 ? -12.383 -4.41 0.043 1 81.5 53 PRO B N 1
ATOM 3472 C CA . PRO B 1 53 ? -11.438 -4.234 1.147 1 81.5 53 PRO B CA 1
ATOM 3473 C C . PRO B 1 53 ? -10.922 -5.559 1.699 1 81.5 53 PRO B C 1
ATOM 3475 O O . PRO B 1 53 ? -9.75 -5.664 2.072 1 81.5 53 PRO B O 1
ATOM 3478 N N . ASN B 1 54 ? -11.836 -6.57 1.753 1 82.81 54 ASN B N 1
ATOM 3479 C CA . ASN B 1 54 ? -11.438 -7.863 2.299 1 82.81 54 ASN B CA 1
ATOM 3480 C C . ASN B 1 54 ? -10.305 -8.492 1.487 1 82.81 54 ASN B C 1
ATOM 3482 O O . ASN B 1 54 ? -9.352 -9.031 2.053 1 82.81 54 ASN B O 1
ATOM 3486 N N . LEU B 1 55 ? -10.5 -8.406 0.211 1 82.44 55 LEU B N 1
ATOM 3487 C CA . LEU B 1 55 ? -9.453 -8.938 -0.66 1 82.44 55 LEU B CA 1
ATOM 3488 C C . LEU B 1 55 ? -8.148 -8.172 -0.48 1 82.44 55 LEU B C 1
ATOM 3490 O O . LEU B 1 55 ? -7.078 -8.773 -0.394 1 82.44 55 LEU B O 1
ATOM 3494 N N . PHE B 1 56 ? -8.219 -6.895 -0.432 1 87.5 56 PHE B N 1
ATOM 3495 C CA . PHE B 1 56 ? -7.047 -6.039 -0.305 1 87.5 56 PHE B CA 1
ATOM 3496 C C . PHE B 1 56 ? -6.324 -6.309 1.01 1 87.5 56 PHE B C 1
ATOM 3498 O O . PHE B 1 56 ? -5.094 -6.422 1.037 1 87.5 56 PHE B O 1
ATOM 3505 N N . ILE B 1 57 ? -7.039 -6.488 2.105 1 86.5 57 ILE B N 1
ATOM 3506 C CA . ILE B 1 57 ? -6.492 -6.734 3.434 1 86.5 57 ILE B CA 1
ATOM 3507 C C . ILE B 1 57 ? -5.824 -8.109 3.471 1 86.5 57 ILE B C 1
ATOM 3509 O O . ILE B 1 57 ? -4.742 -8.266 4.035 1 86.5 57 ILE B O 1
ATOM 3513 N N . ASN B 1 58 ? -6.453 -9.047 2.891 1 87.25 58 ASN B N 1
ATOM 3514 C CA . ASN B 1 58 ? -5.887 -10.391 2.84 1 87.25 58 ASN B CA 1
ATOM 3515 C C . ASN B 1 58 ? -4.555 -10.406 2.1 1 87.25 58 ASN B C 1
ATOM 3517 O O . ASN B 1 58 ? -3.574 -10.977 2.588 1 87.25 58 ASN B O 1
ATOM 3521 N N . LEU B 1 59 ? -4.562 -9.742 0.948 1 86.69 59 LEU B N 1
ATOM 3522 C CA . LEU B 1 59 ? -3.35 -9.711 0.137 1 86.69 59 LEU B CA 1
ATOM 3523 C C . LEU B 1 59 ? -2.236 -8.953 0.854 1 86.69 59 LEU B C 1
ATOM 3525 O O . LEU B 1 59 ? -1.093 -9.414 0.896 1 86.69 59 LEU B O 1
ATOM 3529 N N . MET B 1 60 ? -2.615 -7.883 1.391 1 89.81 60 MET B N 1
ATOM 3530 C CA . MET B 1 60 ? -1.636 -7.051 2.082 1 89.81 60 MET B CA 1
ATOM 3531 C C . MET B 1 60 ? -1.095 -7.758 3.32 1 89.81 60 MET B C 1
ATOM 3533 O O . MET B 1 60 ? 0.108 -7.727 3.582 1 89.81 60 MET B O 1
ATOM 3537 N N . GLY B 1 61 ? -1.944 -8.352 4.125 1 91.38 61 GLY B N 1
ATOM 3538 C CA . GLY B 1 61 ? -1.541 -9.031 5.344 1 91.38 61 GLY B CA 1
ATOM 3539 C C . GLY B 1 61 ? -0.565 -10.172 5.098 1 91.38 61 GLY B C 1
ATOM 3540 O O . GLY B 1 61 ? 0.5 -10.227 5.719 1 91.38 61 GLY B O 1
ATOM 3541 N N . VAL B 1 62 ? -0.907 -10.984 4.18 1 89 62 VAL B N 1
ATOM 3542 C CA . VAL B 1 62 ? -0.078 -12.156 3.904 1 89 62 VAL B CA 1
ATOM 3543 C C . VAL B 1 62 ? 1.264 -11.711 3.324 1 89 62 VAL B C 1
ATOM 3545 O O . VAL B 1 62 ? 2.312 -12.242 3.697 1 89 62 VAL B O 1
ATOM 3548 N N . THR B 1 63 ? 1.244 -10.75 2.455 1 88.5 63 THR B N 1
ATOM 3549 C CA . THR B 1 63 ? 2.486 -10.305 1.825 1 88.5 63 THR B CA 1
ATOM 3550 C C . THR B 1 63 ? 3.379 -9.594 2.834 1 88.5 63 THR B C 1
ATOM 3552 O O . THR B 1 63 ? 4.605 -9.68 2.756 1 88.5 63 THR B O 1
ATOM 3555 N N . LEU B 1 64 ? 2.76 -8.883 3.744 1 92.06 64 LEU B N 1
ATOM 3556 C CA . LEU B 1 64 ? 3.566 -8.266 4.793 1 92.06 64 LEU B CA 1
ATOM 3557 C C . LEU B 1 64 ? 4.27 -9.328 5.633 1 92.06 64 LEU B C 1
ATOM 3559 O O . LEU B 1 64 ? 5.465 -9.211 5.91 1 92.06 64 LEU B O 1
ATOM 3563 N N . LEU B 1 65 ? 3.543 -10.32 6.078 1 92.56 65 LEU B N 1
ATOM 3564 C CA . LEU B 1 65 ? 4.117 -11.391 6.887 1 92.56 65 LEU B CA 1
ATOM 3565 C C . LEU B 1 65 ? 5.305 -12.031 6.176 1 92.56 65 LEU B C 1
ATOM 3567 O O . LEU B 1 65 ? 6.371 -12.203 6.773 1 92.56 65 LEU B O 1
ATOM 3571 N N . PHE B 1 66 ? 5.199 -12.203 4.977 1 87.88 66 PHE B N 1
ATOM 3572 C CA . PHE B 1 66 ? 6.254 -12.906 4.262 1 87.88 66 PHE B CA 1
ATOM 3573 C C . PHE B 1 66 ? 7.387 -11.953 3.895 1 87.88 66 PHE B C 1
ATOM 3575 O O . PHE B 1 66 ? 8.531 -12.375 3.717 1 87.88 66 PHE B O 1
ATOM 3582 N N . SER B 1 67 ? 7.008 -10.703 3.73 1 89.75 67 SER B N 1
ATOM 3583 C CA . SER B 1 67 ? 8.086 -9.727 3.596 1 89.75 67 SER B CA 1
ATOM 3584 C C . SER B 1 67 ? 8.992 -9.734 4.82 1 89.75 67 SER B C 1
ATOM 3586 O O . SER B 1 67 ? 10.211 -9.586 4.695 1 89.75 67 SER B O 1
ATOM 3588 N N . ILE B 1 68 ? 8.438 -9.883 5.992 1 94.06 68 ILE B N 1
ATOM 3589 C CA . ILE B 1 68 ? 9.195 -9.953 7.238 1 94.06 68 ILE B CA 1
ATOM 3590 C C . ILE B 1 68 ? 10.094 -11.188 7.23 1 94.06 68 ILE B C 1
ATOM 3592 O O . ILE B 1 68 ? 11.281 -11.102 7.535 1 94.06 68 ILE B O 1
ATOM 3596 N N . LEU B 1 69 ? 9.516 -12.312 6.812 1 92.38 69 LEU B N 1
ATOM 3597 C CA . LEU B 1 69 ? 10.258 -13.57 6.797 1 92.38 69 LEU B CA 1
ATOM 3598 C C . LEU B 1 69 ? 11.375 -13.531 5.758 1 92.38 69 LEU B C 1
ATOM 3600 O O . LEU B 1 69 ? 12.438 -14.117 5.965 1 92.38 69 LEU B O 1
ATOM 3604 N N . ASN B 1 70 ? 11.141 -12.867 4.676 1 88 70 ASN B N 1
ATOM 3605 C CA . ASN B 1 70 ? 12.172 -12.719 3.65 1 88 70 ASN B CA 1
ATOM 3606 C C . ASN B 1 70 ? 13.305 -11.805 4.113 1 88 70 ASN B C 1
ATOM 3608 O O . ASN B 1 70 ? 14.477 -12.094 3.883 1 88 70 ASN B O 1
ATOM 3612 N N . LYS B 1 71 ? 12.961 -10.758 4.73 1 90 71 LYS B N 1
ATOM 3613 C CA . LYS B 1 71 ? 13.945 -9.758 5.129 1 90 71 LYS B CA 1
ATOM 3614 C C . LYS B 1 71 ? 14.867 -10.289 6.223 1 90 71 LYS B C 1
ATOM 3616 O O . LYS B 1 71 ? 16.047 -9.93 6.281 1 90 71 LYS B O 1
ATOM 3621 N N . ASN B 1 72 ? 14.391 -11.109 7.066 1 94.19 72 ASN B N 1
ATOM 3622 C CA . ASN B 1 72 ? 15.258 -11.602 8.133 1 94.19 72 ASN B CA 1
ATOM 3623 C C . ASN B 1 72 ? 15.945 -12.906 7.738 1 94.19 72 ASN B C 1
ATOM 3625 O O . ASN B 1 72 ? 16.609 -13.539 8.562 1 94.19 72 ASN B O 1
ATOM 3629 N N . GLY B 1 73 ? 15.711 -13.438 6.516 1 90.94 73 GLY B N 1
ATOM 3630 C CA . GLY B 1 73 ? 16.469 -14.547 5.961 1 90.94 73 GLY B CA 1
ATOM 3631 C C . GLY B 1 73 ? 15.844 -15.898 6.273 1 90.94 73 GLY B C 1
ATOM 3632 O O . GLY B 1 73 ? 16.406 -16.938 5.93 1 90.94 73 GLY B O 1
ATOM 3633 N N . THR B 1 74 ? 14.719 -15.898 6.895 1 91.75 74 THR B N 1
ATOM 3634 C CA . THR B 1 74 ? 14.078 -17.156 7.293 1 91.75 74 THR B CA 1
ATOM 3635 C C . THR B 1 74 ? 13.766 -18.016 6.07 1 91.75 74 THR B C 1
ATOM 3637 O O . THR B 1 74 ? 14.086 -19.203 6.043 1 91.75 74 THR B O 1
ATOM 3640 N N . ILE B 1 75 ? 13.164 -17.453 5.059 1 87.75 75 ILE B N 1
ATOM 3641 C CA . ILE B 1 75 ? 12.734 -18.203 3.879 1 87.75 75 ILE B CA 1
ATOM 3642 C C . ILE B 1 75 ? 13.945 -18.734 3.125 1 87.75 75 ILE B C 1
ATOM 3644 O O . ILE B 1 75 ? 13.953 -19.875 2.678 1 87.75 75 ILE B O 1
ATOM 3648 N N . GLU B 1 76 ? 14.945 -17.906 2.949 1 86.81 76 GLU B N 1
ATOM 3649 C CA . GLU B 1 76 ? 16.156 -18.312 2.248 1 86.81 76 GLU B CA 1
ATOM 3650 C C . GLU B 1 76 ? 16.828 -19.484 2.955 1 86.81 76 GLU B C 1
ATOM 3652 O O . GLU B 1 76 ? 17.234 -20.453 2.309 1 86.81 76 GLU B O 1
ATOM 3657 N N . LEU B 1 77 ? 17 -19.359 4.254 1 89.69 77 LEU B N 1
ATOM 3658 C CA . LEU B 1 77 ? 17.641 -20.438 5.012 1 89.69 77 LEU B CA 1
ATOM 3659 C C . LEU B 1 77 ? 16.812 -21.703 4.969 1 89.69 77 LEU B C 1
ATOM 3661 O O . LEU B 1 77 ? 17.359 -22.812 4.855 1 89.69 77 LEU B O 1
ATOM 3665 N N . LEU B 1 78 ? 15.531 -21.531 5.121 1 87.31 78 LEU B N 1
ATOM 3666 C CA . LEU B 1 78 ? 14.641 -22.688 5.027 1 87.31 78 LEU B CA 1
ATOM 3667 C C . LEU B 1 78 ? 14.789 -23.375 3.678 1 87.31 78 LEU B C 1
ATOM 3669 O O . LEU B 1 78 ? 14.836 -24.609 3.607 1 87.31 78 LEU B O 1
ATOM 3673 N N . ALA B 1 79 ? 14.812 -22.625 2.617 1 84.62 79 ALA B N 1
ATOM 3674 C CA . ALA B 1 79 ? 14.961 -23.156 1.265 1 84.62 79 ALA B CA 1
ATOM 3675 C C . ALA B 1 79 ? 16.281 -23.922 1.117 1 84.62 79 ALA B C 1
ATOM 3677 O O . ALA B 1 79 ? 16.297 -25.031 0.588 1 84.62 79 ALA B O 1
ATOM 3678 N N . ARG B 1 80 ? 17.344 -23.344 1.571 1 84.5 80 ARG B N 1
ATOM 3679 C CA . ARG B 1 80 ? 18.672 -23.969 1.486 1 84.5 80 ARG B CA 1
ATOM 3680 C C . ARG B 1 80 ? 18.703 -25.266 2.279 1 84.5 80 ARG B C 1
ATOM 3682 O O . ARG B 1 80 ? 19.344 -26.25 1.86 1 84.5 80 ARG B O 1
ATOM 3689 N N . LYS B 1 81 ? 18.078 -25.25 3.377 1 86.94 81 LYS B N 1
ATOM 3690 C CA . LYS B 1 81 ? 18.047 -26.453 4.207 1 86.94 81 LYS B CA 1
ATOM 3691 C C . LYS B 1 81 ? 17.266 -27.578 3.527 1 86.94 81 LYS B C 1
ATOM 3693 O O . LYS B 1 81 ? 17.609 -28.75 3.682 1 86.94 81 LYS B O 1
ATOM 3698 N N . ILE B 1 82 ? 16.25 -27.234 2.867 1 83.88 82 ILE B N 1
ATOM 3699 C CA . ILE B 1 82 ? 15.461 -28.234 2.139 1 83.88 82 ILE B CA 1
ATOM 3700 C C . ILE B 1 82 ? 16.312 -28.859 1.035 1 83.88 82 ILE B C 1
ATOM 3702 O O . ILE B 1 82 ? 16.328 -30.078 0.877 1 83.88 82 ILE B O 1
ATOM 3706 N N . VAL B 1 83 ? 17.031 -28.031 0.31 1 81.62 83 VAL B N 1
ATOM 3707 C CA . VAL B 1 83 ? 17.859 -28.5 -0.8 1 81.62 83 VAL B CA 1
ATOM 3708 C C . VAL B 1 83 ? 19.016 -29.344 -0.266 1 81.62 83 VAL B C 1
ATOM 3710 O O . VAL B 1 83 ? 19.422 -30.312 -0.903 1 81.62 83 VAL B O 1
ATOM 3713 N N . SER B 1 84 ? 19.531 -28.938 0.853 1 83.38 84 SER B N 1
ATOM 3714 C CA . SER B 1 84 ? 20.656 -29.672 1.429 1 83.38 84 SER B CA 1
ATOM 3715 C C . SER B 1 84 ? 20.25 -31.078 1.836 1 83.38 84 SER B C 1
ATOM 3717 O O . SER B 1 84 ? 21.078 -31.984 1.885 1 83.38 84 SER B O 1
ATOM 3719 N N . LEU B 1 85 ? 19.031 -31.25 2.162 1 83.62 85 LEU B N 1
ATOM 3720 C CA . LEU B 1 85 ? 18.531 -32.562 2.564 1 83.62 85 LEU B CA 1
ATOM 3721 C C . LEU B 1 85 ? 18.594 -33.531 1.399 1 83.62 85 LEU B C 1
ATOM 3723 O O . LEU B 1 85 ? 18.578 -34.75 1.606 1 83.62 85 LEU B O 1
ATOM 3727 N N . ALA B 1 86 ? 18.578 -33 0.164 1 83.19 86 ALA B N 1
ATOM 3728 C CA . ALA B 1 86 ? 18.594 -33.844 -1.021 1 83.19 86 ALA B CA 1
ATOM 3729 C C . ALA B 1 86 ? 19.953 -34.531 -1.183 1 83.19 86 ALA B C 1
ATOM 3731 O O . ALA B 1 86 ? 20.047 -35.562 -1.874 1 83.19 86 ALA B O 1
ATOM 3732 N N . GLY B 1 87 ? 20.984 -34.031 -0.491 1 78.25 87 GLY B N 1
ATOM 3733 C CA . GLY B 1 87 ? 22.281 -34.688 -0.519 1 78.25 87 GLY B CA 1
ATOM 3734 C C . GLY B 1 87 ? 22.953 -34.594 -1.88 1 78.25 87 GLY B C 1
ATOM 3735 O O . GLY B 1 87 ? 23.016 -33.531 -2.494 1 78.25 87 GLY B O 1
ATOM 3736 N N . SER B 1 88 ? 23.547 -35.844 -2.311 1 77 88 SER B N 1
ATOM 3737 C CA . SER B 1 88 ? 24.312 -35.906 -3.549 1 77 88 SER B CA 1
ATOM 3738 C C . SER B 1 88 ? 23.594 -36.75 -4.605 1 77 88 SER B C 1
ATOM 3740 O O . SER B 1 88 ? 24.188 -37.125 -5.613 1 77 88 SER B O 1
ATOM 3742 N N . ASN B 1 89 ? 22.391 -36.969 -4.328 1 83.19 89 ASN B N 1
ATOM 3743 C CA . ASN B 1 89 ? 21.656 -37.75 -5.301 1 83.19 89 ASN B CA 1
ATOM 3744 C C . ASN B 1 89 ? 21.141 -36.906 -6.449 1 83.19 89 ASN B C 1
ATOM 3746 O O . ASN B 1 89 ? 20.344 -35.969 -6.234 1 83.19 89 ASN B O 1
ATOM 3750 N N . LYS B 1 90 ? 21.516 -37.281 -7.656 1 83.25 90 LYS B N 1
ATOM 3751 C CA . LYS B 1 90 ? 21.234 -36.469 -8.844 1 83.25 90 LYS B CA 1
ATOM 3752 C C . LYS B 1 90 ? 19.734 -36.375 -9.109 1 83.25 90 LYS B C 1
ATOM 3754 O O . LYS B 1 90 ? 19.25 -35.438 -9.703 1 83.25 90 LYS B O 1
ATOM 3759 N N . TYR B 1 91 ? 18.984 -37.406 -8.711 1 88.62 91 TYR B N 1
ATOM 3760 C CA . TYR B 1 91 ? 17.547 -37.375 -8.945 1 88.62 91 TYR B CA 1
ATOM 3761 C C . TYR B 1 91 ? 16.812 -36.656 -7.82 1 88.62 91 TYR B C 1
ATOM 3763 O O . TYR B 1 91 ? 15.703 -36.156 -8.016 1 88.62 91 TYR B O 1
ATOM 3771 N N . LEU B 1 92 ? 17.406 -36.562 -6.746 1 91.12 92 LEU B N 1
ATOM 3772 C CA . LEU B 1 92 ? 16.734 -36 -5.586 1 91.12 92 LEU B CA 1
ATOM 3773 C C . LEU B 1 92 ? 16.859 -34.469 -5.566 1 91.12 92 LEU B C 1
ATOM 3775 O O . LEU B 1 92 ? 16 -33.781 -5.039 1 91.12 92 LEU B O 1
ATOM 3779 N N . ILE B 1 93 ? 17.906 -34 -6.215 1 91.19 93 ILE B N 1
ATOM 3780 C CA . ILE B 1 93 ? 18.156 -32.562 -6.172 1 91.19 93 ILE B CA 1
ATOM 3781 C C . ILE B 1 93 ? 17.062 -31.812 -6.934 1 91.19 93 ILE B C 1
ATOM 3783 O O . ILE B 1 93 ? 16.422 -30.906 -6.398 1 91.19 93 ILE B O 1
ATOM 3787 N N . PRO B 1 94 ? 16.781 -32.219 -8.211 1 94.69 94 PRO B N 1
ATOM 3788 C CA . PRO B 1 94 ? 15.695 -31.547 -8.914 1 94.69 94 PRO B CA 1
ATOM 3789 C C . PRO B 1 94 ? 14.352 -31.703 -8.195 1 94.69 94 PRO B C 1
ATOM 3791 O O . PRO B 1 94 ? 13.555 -30.766 -8.164 1 94.69 94 PRO B O 1
ATOM 3794 N N . ILE B 1 95 ? 14.117 -32.844 -7.605 1 95.5 95 ILE B N 1
ATOM 3795 C CA . ILE B 1 95 ? 12.883 -33.094 -6.867 1 95.5 95 ILE B CA 1
ATOM 3796 C C . ILE B 1 95 ? 12.828 -32.188 -5.645 1 95.5 95 ILE B C 1
ATOM 3798 O O . ILE B 1 95 ? 11.773 -31.594 -5.344 1 95.5 95 ILE B O 1
ATOM 3802 N N . ALA B 1 96 ? 13.93 -32.031 -5 1 94.19 96 ALA B N 1
ATOM 3803 C CA . ALA B 1 96 ? 14.008 -31.172 -3.826 1 94.19 96 ALA B CA 1
ATOM 3804 C C . ALA B 1 96 ? 13.758 -29.703 -4.199 1 94.19 96 ALA B C 1
ATOM 3806 O O . ALA B 1 96 ? 13.086 -28.984 -3.469 1 94.19 96 ALA B O 1
ATOM 3807 N N . VAL B 1 97 ? 14.336 -29.312 -5.266 1 94.75 97 VAL B N 1
ATOM 3808 C CA . VAL B 1 97 ? 14.172 -27.938 -5.727 1 94.75 97 VAL B CA 1
ATOM 3809 C C . VAL B 1 97 ? 12.711 -27.672 -6.078 1 94.75 97 VAL B C 1
ATOM 3811 O O . VAL B 1 97 ? 12.164 -26.625 -5.734 1 94.75 97 VAL B O 1
ATOM 3814 N N . PHE B 1 98 ? 12.078 -28.641 -6.742 1 96.81 98 PHE B N 1
ATOM 3815 C CA . PHE B 1 98 ? 10.656 -28.531 -7.051 1 96.81 98 PHE B CA 1
ATOM 3816 C C . PHE B 1 98 ? 9.828 -28.438 -5.777 1 96.81 98 PHE B C 1
ATOM 3818 O O . PHE B 1 98 ? 8.945 -27.578 -5.656 1 96.81 98 PHE B O 1
ATOM 3825 N N . LEU B 1 99 ? 10.094 -29.328 -4.875 1 95.19 99 LEU B N 1
ATOM 3826 C CA . LEU B 1 99 ? 9.328 -29.406 -3.635 1 95.19 99 LEU B CA 1
ATOM 3827 C C . LEU B 1 99 ? 9.516 -28.141 -2.801 1 95.19 99 LEU B C 1
ATOM 3829 O O . LEU B 1 99 ? 8.586 -27.672 -2.141 1 95.19 99 LEU B O 1
ATOM 3833 N N . MET B 1 100 ? 10.688 -27.672 -2.803 1 93.25 100 MET B N 1
ATOM 3834 C CA . MET B 1 100 ? 10.953 -26.406 -2.1 1 93.25 100 MET B CA 1
ATOM 3835 C C . MET B 1 100 ? 10.094 -25.281 -2.662 1 93.25 100 MET B C 1
ATOM 3837 O O . MET B 1 100 ? 9.461 -24.547 -1.905 1 93.25 100 MET B O 1
ATOM 3841 N N . GLY B 1 101 ? 10.062 -25.156 -3.953 1 94.94 101 GLY B N 1
ATOM 3842 C CA . GLY B 1 101 ? 9.219 -24.156 -4.582 1 94.94 101 GLY B CA 1
ATOM 3843 C C . GLY B 1 101 ? 7.746 -24.328 -4.273 1 94.94 101 GLY B C 1
ATOM 3844 O O . GLY B 1 101 ? 7.066 -23.375 -3.887 1 94.94 101 GLY B O 1
ATOM 3845 N N . ALA B 1 102 ? 7.305 -25.531 -4.363 1 96.06 102 ALA B N 1
ATOM 3846 C CA . ALA B 1 102 ? 5.891 -25.844 -4.164 1 96.06 102 ALA B CA 1
ATOM 3847 C C . ALA B 1 102 ? 5.48 -25.609 -2.713 1 96.06 102 ALA B C 1
ATOM 3849 O O . ALA B 1 102 ? 4.461 -24.969 -2.441 1 96.06 102 ALA B O 1
ATOM 3850 N N . LEU B 1 103 ? 6.207 -26.078 -1.806 1 93.5 103 LEU B N 1
ATOM 3851 C CA . LEU B 1 103 ? 5.863 -26.047 -0.388 1 93.5 103 LEU B CA 1
ATOM 3852 C C . LEU B 1 103 ? 5.969 -24.625 0.152 1 93.5 103 LEU B C 1
ATOM 3854 O O . LEU B 1 103 ? 5.066 -24.141 0.846 1 93.5 103 LEU B O 1
ATOM 3858 N N . LEU B 1 104 ? 7.047 -23.969 -0.197 1 91.19 104 LEU B N 1
ATOM 3859 C CA . LEU B 1 104 ? 7.258 -22.609 0.33 1 91.19 104 LEU B CA 1
ATOM 3860 C C . LEU B 1 104 ? 6.238 -21.641 -0.253 1 91.19 104 LEU B C 1
ATOM 3862 O O . LEU B 1 104 ? 5.816 -20.703 0.424 1 91.19 104 LEU B O 1
ATOM 3866 N N . THR B 1 105 ? 5.875 -21.875 -1.455 1 93.69 105 THR B N 1
ATOM 3867 C CA . THR B 1 105 ? 4.824 -21.047 -2.049 1 93.69 105 THR B CA 1
ATOM 3868 C C . THR B 1 105 ? 3.479 -21.344 -1.391 1 93.69 105 THR B C 1
ATOM 3870 O O . THR B 1 105 ? 2.744 -20.406 -1.038 1 93.69 105 THR B O 1
ATOM 3873 N N . GLY B 1 106 ? 3.201 -22.547 -1.188 1 93.69 106 GLY B N 1
ATOM 3874 C CA . GLY B 1 106 ? 1.887 -23.016 -0.772 1 93.69 106 GLY B CA 1
ATOM 3875 C C . GLY B 1 106 ? 1.588 -22.719 0.687 1 93.69 106 GLY B C 1
ATOM 3876 O O . GLY B 1 106 ? 0.424 -22.688 1.093 1 93.69 106 GLY B O 1
ATOM 3877 N N . ILE B 1 107 ? 2.568 -22.422 1.434 1 87.44 107 ILE B N 1
ATOM 3878 C CA . ILE B 1 107 ? 2.348 -22.234 2.863 1 87.44 107 ILE B CA 1
ATOM 3879 C C . ILE B 1 107 ? 1.879 -20.812 3.135 1 87.44 107 ILE B C 1
ATOM 3881 O O . ILE B 1 107 ? 1.479 -20.484 4.254 1 87.44 107 ILE B O 1
ATOM 3885 N N . GLY B 1 108 ? 1.975 -19.953 2.076 1 83.88 108 GLY B N 1
ATOM 3886 C CA . GLY B 1 108 ? 1.348 -18.672 2.389 1 83.88 108 GLY B CA 1
ATOM 3887 C C . GLY B 1 108 ? 1.745 -17.562 1.437 1 83.88 108 GLY B C 1
ATOM 3888 O O . GLY B 1 108 ? 0.885 -16.922 0.822 1 83.88 108 GLY B O 1
ATOM 3889 N N . PRO B 1 109 ? 3.02 -17.281 1.239 1 79.25 109 PRO B N 1
ATOM 3890 C CA . PRO B 1 109 ? 3.482 -16.094 0.519 1 79.25 109 PRO B CA 1
ATOM 3891 C C . PRO B 1 109 ? 2.98 -16.047 -0.923 1 79.25 109 PRO B C 1
ATOM 3893 O O . PRO B 1 109 ? 2.863 -14.961 -1.504 1 79.25 109 PRO B O 1
ATOM 3896 N N . GLY B 1 110 ? 2.664 -17.203 -1.436 1 88.38 110 GLY B N 1
ATOM 3897 C CA . GLY B 1 110 ? 2.342 -17.25 -2.854 1 88.38 110 GLY B CA 1
ATOM 3898 C C . GLY B 1 110 ? 3.57 -17.297 -3.742 1 88.38 110 GLY B C 1
ATOM 3899 O O . GLY B 1 110 ? 4.691 -17.453 -3.254 1 88.38 110 GLY B O 1
ATOM 3900 N N . SER B 1 111 ? 3.328 -17.203 -5.004 1 89.88 111 SER B N 1
ATOM 3901 C CA . SER B 1 111 ? 4.395 -17.453 -5.969 1 89.88 111 SER B CA 1
ATOM 3902 C C . SER B 1 111 ? 5.234 -16.188 -6.195 1 89.88 111 SER B C 1
ATOM 3904 O O . SER B 1 111 ? 6.426 -16.281 -6.492 1 89.88 111 SER B O 1
ATOM 3906 N N . ILE B 1 112 ? 4.711 -15.086 -5.984 1 82.5 112 ILE B N 1
ATOM 3907 C CA . ILE B 1 112 ? 5.363 -13.844 -6.387 1 82.5 112 ILE B CA 1
ATOM 3908 C C . ILE B 1 112 ? 6.66 -13.664 -5.598 1 82.5 112 ILE B C 1
ATOM 3910 O O . ILE B 1 112 ? 7.734 -13.531 -6.184 1 82.5 112 ILE B O 1
ATOM 3914 N N . PRO B 1 113 ? 6.672 -13.711 -4.32 1 83.06 113 PRO B N 1
ATOM 3915 C CA . PRO B 1 113 ? 7.945 -13.555 -3.611 1 83.06 113 PRO B CA 1
ATOM 3916 C C . PRO B 1 113 ? 8.898 -14.719 -3.846 1 83.06 113 PRO B C 1
ATOM 3918 O O . PRO B 1 113 ? 10.117 -14.531 -3.883 1 83.06 113 PRO B O 1
ATOM 3921 N N . LEU B 1 114 ? 8.375 -15.859 -4.012 1 89 114 LEU B N 1
ATOM 3922 C CA . LEU B 1 114 ? 9.234 -17.031 -4.129 1 89 114 LEU B CA 1
ATOM 3923 C C . LEU B 1 114 ? 9.883 -17.094 -5.512 1 89 114 LEU B C 1
ATOM 3925 O O . LEU B 1 114 ? 11.008 -17.578 -5.656 1 89 114 LEU B O 1
ATOM 3929 N N . LEU B 1 115 ? 9.203 -16.625 -6.492 1 89.75 115 LEU B N 1
ATOM 3930 C CA . LEU B 1 115 ? 9.773 -16.594 -7.836 1 89.75 115 LEU B CA 1
ATOM 3931 C C . LEU B 1 115 ? 10.961 -15.641 -7.898 1 89.75 115 LEU B C 1
ATOM 3933 O O . LEU B 1 115 ? 11.844 -15.805 -8.742 1 89.75 115 LEU B O 1
ATOM 3937 N N . ALA B 1 116 ? 11.039 -14.766 -6.988 1 81.25 116 ALA B N 1
ATOM 3938 C CA . ALA B 1 116 ? 12.141 -13.805 -6.938 1 81.25 116 ALA B CA 1
ATOM 3939 C C . ALA B 1 116 ? 13.391 -14.43 -6.324 1 81.25 116 ALA B C 1
ATOM 3941 O O . ALA B 1 116 ? 14.516 -14.031 -6.641 1 81.25 116 ALA B O 1
ATOM 3942 N N . ILE B 1 117 ? 13.227 -15.422 -5.543 1 83.69 117 ILE B N 1
ATOM 3943 C CA . ILE B 1 117 ? 14.375 -15.969 -4.832 1 83.69 117 ILE B CA 1
ATOM 3944 C C . ILE B 1 117 ? 14.773 -17.312 -5.445 1 83.69 117 ILE B C 1
ATOM 3946 O O . ILE B 1 117 ? 15.93 -17.719 -5.336 1 83.69 117 ILE B O 1
ATOM 3950 N N . MET B 1 118 ? 13.875 -17.953 -6.105 1 90.75 118 MET B N 1
ATOM 3951 C CA . MET B 1 118 ? 14.078 -19.312 -6.578 1 90.75 118 MET B CA 1
ATOM 3952 C C . MET B 1 118 ? 15.25 -19.391 -7.543 1 90.75 118 MET B C 1
ATOM 3954 O O . MET B 1 118 ? 16.141 -20.234 -7.387 1 90.75 118 MET B O 1
ATOM 3958 N N . PRO B 1 119 ? 15.367 -18.484 -8.516 1 90.19 119 PRO B N 1
ATOM 3959 C CA . PRO B 1 119 ? 16.516 -18.562 -9.43 1 90.19 119 PRO B CA 1
ATOM 3960 C C . PRO B 1 119 ? 17.844 -18.359 -8.719 1 90.19 119 PRO B C 1
ATOM 3962 O O . PRO B 1 119 ? 18.844 -19 -9.062 1 90.19 119 PRO B O 1
ATOM 3965 N N . ALA B 1 120 ? 17.875 -17.516 -7.738 1 86.12 120 ALA B N 1
ATOM 3966 C CA . ALA B 1 120 ? 19.094 -17.203 -6.996 1 86.12 120 ALA B CA 1
ATOM 3967 C C . ALA B 1 120 ? 19.594 -18.422 -6.211 1 86.12 120 ALA B C 1
ATOM 3969 O O . ALA B 1 120 ? 20.766 -18.516 -5.871 1 86.12 120 ALA B O 1
ATOM 3970 N N . ILE B 1 121 ? 18.719 -19.312 -5.953 1 88 121 ILE B N 1
ATOM 3971 C CA . ILE B 1 121 ? 19.094 -20.516 -5.215 1 88 121 ILE B CA 1
ATOM 3972 C C . ILE B 1 121 ? 19.375 -21.656 -6.191 1 88 121 ILE B C 1
ATOM 3974 O O . ILE B 1 121 ? 20.375 -22.344 -6.074 1 88 121 ILE B O 1
ATOM 3978 N N . ALA B 1 122 ? 18.531 -21.781 -7.156 1 92.38 122 ALA B N 1
ATOM 3979 C CA . ALA B 1 122 ? 18.562 -22.922 -8.062 1 92.38 122 ALA B CA 1
ATOM 3980 C C . ALA B 1 122 ? 19.781 -22.844 -8.992 1 92.38 122 ALA B C 1
ATOM 3982 O O . ALA B 1 122 ? 20.406 -23.875 -9.281 1 92.38 122 ALA B O 1
ATOM 3983 N N . ILE B 1 123 ? 20.172 -21.672 -9.461 1 90.94 123 ILE B N 1
ATOM 3984 C CA . ILE B 1 123 ? 21.188 -21.516 -10.492 1 90.94 123 ILE B CA 1
ATOM 3985 C C . ILE B 1 123 ? 22.562 -21.844 -9.914 1 90.94 123 ILE B C 1
ATOM 3987 O O . ILE B 1 123 ? 23.297 -22.672 -10.461 1 90.94 123 ILE B O 1
ATOM 3991 N N . PRO B 1 124 ? 22.953 -21.234 -8.781 1 85.75 124 PRO B N 1
ATOM 3992 C CA . PRO B 1 124 ? 24.234 -21.641 -8.211 1 85.75 124 PRO B CA 1
ATOM 3993 C C . PRO B 1 124 ? 24.266 -23.125 -7.859 1 85.75 124 PRO B C 1
ATOM 3995 O O . PRO B 1 124 ? 25.312 -23.766 -7.996 1 85.75 124 PRO B O 1
ATOM 3998 N N . LEU B 1 125 ? 23.234 -23.672 -7.402 1 87.19 125 LEU B N 1
ATOM 3999 C CA . LEU B 1 125 ? 23.156 -25.094 -7.094 1 87.19 125 LEU B CA 1
ATOM 4000 C C . LEU B 1 125 ? 23.391 -25.938 -8.344 1 87.19 125 LEU B C 1
ATOM 4002 O O . LEU B 1 125 ? 24.078 -26.953 -8.305 1 87.19 125 LEU B O 1
ATOM 4006 N N . ALA B 1 126 ? 22.766 -25.547 -9.391 1 90.69 126 ALA B N 1
ATOM 4007 C CA . ALA B 1 126 ? 22.922 -26.266 -10.664 1 90.69 126 ALA B CA 1
ATOM 4008 C C . ALA B 1 126 ? 24.375 -26.266 -11.109 1 90.69 126 ALA B C 1
ATOM 4010 O O . ALA B 1 126 ? 24.906 -27.297 -11.531 1 90.69 126 ALA B O 1
ATOM 4011 N N . ARG B 1 127 ? 24.984 -25.188 -11 1 86.44 127 ARG B N 1
ATOM 4012 C CA . ARG B 1 127 ? 26.391 -25.078 -11.391 1 86.44 127 ARG B CA 1
ATOM 4013 C C . ARG B 1 127 ? 27.266 -25.953 -10.508 1 86.44 127 ARG B C 1
ATOM 4015 O O . ARG B 1 127 ? 28.188 -26.609 -10.992 1 86.44 127 ARG B O 1
ATOM 4022 N N . ALA B 1 128 ? 26.969 -25.875 -9.312 1 83.44 128 ALA B N 1
ATOM 4023 C CA . ALA B 1 128 ? 27.766 -26.609 -8.352 1 83.44 128 ALA B CA 1
ATOM 4024 C C . ALA B 1 128 ? 27.625 -28.109 -8.562 1 83.44 128 ALA B C 1
ATOM 4026 O O . ALA B 1 128 ? 28.562 -28.875 -8.289 1 83.44 128 ALA B O 1
ATOM 4027 N N . ARG B 1 129 ? 26.516 -28.469 -9.031 1 87.81 129 ARG B N 1
ATOM 4028 C CA . ARG B 1 129 ? 26.25 -29.906 -9.086 1 87.81 129 ARG B CA 1
ATOM 4029 C C . ARG B 1 129 ? 26.297 -30.422 -10.516 1 87.81 129 ARG B C 1
ATOM 4031 O O . ARG B 1 129 ? 26.109 -31.609 -10.766 1 87.81 129 ARG B O 1
ATOM 4038 N N . GLY B 1 130 ? 26.484 -29.516 -11.406 1 87.5 130 GLY B N 1
ATOM 4039 C CA . GLY B 1 130 ? 26.719 -29.922 -12.781 1 87.5 130 GLY B CA 1
ATOM 4040 C C . GLY B 1 130 ? 25.453 -29.969 -13.617 1 87.5 130 GLY B C 1
ATOM 4041 O O . GLY B 1 130 ? 25.438 -30.547 -14.711 1 87.5 130 GLY B O 1
ATOM 4042 N N . TYR B 1 131 ? 24.344 -29.422 -13.086 1 91.81 131 TYR B N 1
ATOM 4043 C CA . TYR B 1 131 ? 23.125 -29.328 -13.867 1 91.81 131 TYR B CA 1
ATOM 4044 C C . TYR B 1 131 ? 23.141 -28.125 -14.789 1 91.81 131 TYR B C 1
ATOM 4046 O O . TYR B 1 131 ? 23.953 -27.219 -14.609 1 91.81 131 TYR B O 1
ATOM 4054 N N . ASN B 1 132 ? 22.359 -28.234 -15.852 1 93.62 132 ASN B N 1
ATOM 4055 C CA . ASN B 1 132 ? 22.047 -27.016 -16.578 1 93.62 132 ASN B CA 1
ATOM 4056 C C . ASN B 1 132 ? 21.344 -25.984 -15.68 1 93.62 132 ASN B C 1
ATOM 4058 O O . ASN B 1 132 ? 20.297 -26.281 -15.094 1 93.62 132 ASN B O 1
ATOM 4062 N N . PRO B 1 133 ? 21.906 -24.844 -15.562 1 93.5 133 PRO B N 1
ATOM 4063 C CA . PRO B 1 133 ? 21.328 -23.859 -14.648 1 93.5 133 PRO B CA 1
ATOM 4064 C C . PRO B 1 133 ? 19.891 -23.484 -15.031 1 93.5 133 PRO B C 1
ATOM 4066 O O . PRO B 1 133 ? 19.062 -23.234 -14.156 1 93.5 133 PRO B O 1
ATOM 4069 N N . LEU B 1 134 ? 19.609 -23.391 -16.266 1 95.06 134 LEU B N 1
ATOM 4070 C CA . LEU B 1 134 ? 18.266 -23.062 -16.703 1 95.06 134 LEU B CA 1
ATOM 4071 C C . LEU B 1 134 ? 17.281 -24.172 -16.328 1 95.06 134 LEU B C 1
ATOM 4073 O O . LEU B 1 134 ? 16.141 -23.891 -15.969 1 95.06 134 LEU B O 1
ATOM 4077 N N . MET B 1 135 ? 17.703 -25.344 -16.406 1 95.94 135 MET B N 1
ATOM 4078 C CA . MET B 1 135 ? 16.859 -26.484 -16.062 1 95.94 135 MET B CA 1
ATOM 4079 C C . MET B 1 135 ? 16.375 -26.391 -14.617 1 95.94 135 MET B C 1
ATOM 4081 O O . MET B 1 135 ? 15.18 -26.453 -14.352 1 95.94 135 MET B O 1
ATOM 4085 N N . LEU B 1 136 ? 17.297 -26.203 -13.727 1 95.12 136 LEU B N 1
ATOM 4086 C CA . LEU B 1 136 ? 16.953 -26.203 -12.312 1 95.12 136 LEU B CA 1
ATOM 4087 C C . LEU B 1 136 ? 16.141 -24.969 -11.945 1 95.12 136 LEU B C 1
ATOM 4089 O O . LEU B 1 136 ? 15.266 -25.031 -11.07 1 95.12 136 LEU B O 1
ATOM 4093 N N . ALA B 1 137 ? 16.453 -23.875 -12.609 1 95.62 137 ALA B N 1
ATOM 4094 C CA . ALA B 1 137 ? 15.641 -22.672 -12.406 1 95.62 137 ALA B CA 1
ATOM 4095 C C . ALA B 1 137 ? 14.195 -22.906 -12.812 1 95.62 137 ALA B C 1
ATOM 4097 O O . ALA B 1 137 ? 13.266 -22.562 -12.078 1 95.62 137 ALA B O 1
ATOM 4098 N N . ILE B 1 138 ? 13.961 -23.516 -13.977 1 97.06 138 ILE B N 1
ATOM 4099 C CA . ILE B 1 138 ? 12.617 -23.797 -14.477 1 97.06 138 ILE B CA 1
ATOM 4100 C C . ILE B 1 138 ? 11.914 -24.781 -13.539 1 97.06 138 ILE B C 1
ATOM 4102 O O . ILE B 1 138 ? 10.734 -24.609 -13.227 1 97.06 138 ILE B O 1
ATOM 4106 N N . ILE B 1 139 ? 12.648 -25.766 -13.078 1 97.5 139 ILE B N 1
ATOM 4107 C CA . ILE B 1 139 ? 12.07 -26.766 -12.18 1 97.5 139 ILE B CA 1
ATOM 4108 C C . ILE B 1 139 ? 11.648 -26.094 -10.875 1 97.5 139 ILE B C 1
ATOM 4110 O O . ILE B 1 139 ? 10.547 -26.328 -10.383 1 97.5 139 ILE B O 1
ATOM 4114 N N . GLY B 1 140 ? 12.523 -25.297 -10.305 1 96.44 140 GLY B N 1
ATOM 4115 C CA . GLY B 1 140 ? 12.172 -24.562 -9.102 1 96.44 140 GLY B CA 1
ATOM 4116 C C . GLY B 1 140 ? 10.953 -23.688 -9.281 1 96.44 140 GLY B C 1
ATOM 4117 O O . GLY B 1 140 ? 10.039 -23.688 -8.445 1 96.44 140 GLY B O 1
ATOM 4118 N N . CYS B 1 141 ? 10.883 -22.922 -10.352 1 96.75 141 CYS B N 1
ATOM 4119 C CA . CYS B 1 141 ? 9.766 -22.031 -10.633 1 96.75 141 CYS B CA 1
ATOM 4120 C C . CYS B 1 141 ? 8.492 -22.828 -10.891 1 96.75 141 CYS B C 1
ATOM 4122 O O . CYS B 1 141 ? 7.395 -22.375 -10.547 1 96.75 141 CYS B O 1
ATOM 4124 N N . SER B 1 142 ? 8.656 -23.969 -11.555 1 97.5 142 SER B N 1
ATOM 4125 C CA . SER B 1 142 ? 7.496 -24.828 -11.766 1 97.5 142 SER B CA 1
ATOM 4126 C C . SER B 1 142 ? 6.914 -25.297 -10.438 1 97.5 142 SER B C 1
ATOM 4128 O O . SER B 1 142 ? 5.703 -25.5 -10.32 1 97.5 142 SER B O 1
ATOM 4130 N N . GLY B 1 143 ? 7.793 -25.578 -9.5 1 97.19 143 GLY B N 1
ATOM 4131 C CA . GLY B 1 143 ? 7.312 -25.859 -8.156 1 97.19 143 GLY B CA 1
ATOM 4132 C C . GLY B 1 143 ? 6.484 -24.734 -7.574 1 97.19 143 GLY B C 1
ATOM 4133 O O . GLY B 1 143 ? 5.422 -24.969 -6.996 1 97.19 143 GLY B O 1
ATOM 4134 N N . CYS B 1 144 ? 6.945 -23.531 -7.754 1 96.25 144 CYS B N 1
ATOM 4135 C CA . CYS B 1 144 ? 6.207 -22.359 -7.301 1 96.25 144 CYS B CA 1
ATOM 4136 C C . CYS B 1 144 ? 4.844 -22.266 -7.98 1 96.25 144 CYS B C 1
ATOM 4138 O O . CYS B 1 144 ? 3.844 -21.953 -7.34 1 96.25 144 CYS B O 1
ATOM 4140 N N . PHE B 1 145 ? 4.805 -22.594 -9.305 1 97.12 145 PHE B N 1
ATOM 4141 C CA . PHE B 1 145 ? 3.549 -22.609 -10.047 1 97.12 145 PHE B CA 1
ATOM 4142 C C . PHE B 1 145 ? 2.574 -23.625 -9.438 1 97.12 145 PHE B C 1
ATOM 4144 O O . PHE B 1 145 ? 1.388 -23.328 -9.281 1 97.12 145 PHE B O 1
ATOM 4151 N N . GLY B 1 146 ? 3.102 -24.719 -9.117 1 96.38 146 GLY B N 1
ATOM 4152 C CA . GLY B 1 146 ? 2.271 -25.781 -8.562 1 96.38 146 GLY B CA 1
ATOM 4153 C C . GLY B 1 146 ? 1.636 -25.406 -7.238 1 96.38 146 GLY B C 1
ATOM 4154 O O . GLY B 1 146 ? 0.47 -25.719 -6.996 1 96.38 146 GLY B O 1
ATOM 4155 N N . GLY B 1 147 ? 2.342 -24.734 -6.387 1 95.38 147 GLY B N 1
ATOM 4156 C CA . GLY B 1 147 ? 1.859 -24.375 -5.062 1 95.38 147 GLY B CA 1
ATOM 4157 C C . GLY B 1 147 ? 1.057 -23.094 -5.039 1 95.38 147 GLY B C 1
ATOM 4158 O O . GLY B 1 147 ? 0.555 -22.688 -3.988 1 95.38 147 GLY B O 1
ATOM 4159 N N . ARG B 1 148 ? 0.861 -22.516 -6.09 1 94.62 148 ARG B N 1
ATOM 4160 C CA . ARG B 1 148 ? 0.37 -21.141 -6.234 1 94.62 148 ARG B CA 1
ATOM 4161 C C . ARG B 1 148 ? -1.086 -21.031 -5.793 1 94.62 148 ARG B C 1
ATOM 4163 O O . ARG B 1 148 ? -1.512 -20 -5.289 1 94.62 148 ARG B O 1
ATOM 4170 N N . MET B 1 149 ? -1.873 -22.125 -5.918 1 96 149 MET B N 1
ATOM 4171 C CA . MET B 1 149 ? -3.318 -22.031 -5.73 1 96 149 MET B CA 1
ATOM 4172 C C . MET B 1 149 ? -3.727 -22.594 -4.375 1 96 149 MET B C 1
ATOM 4174 O O . MET B 1 149 ? -4.879 -22.984 -4.18 1 96 149 MET B O 1
ATOM 4178 N N . SER B 1 150 ? -2.752 -22.609 -3.451 1 93.44 150 SER B N 1
ATOM 4179 C CA . SER B 1 150 ? -3.121 -22.938 -2.076 1 93.44 150 SER B CA 1
ATOM 4180 C C . SER B 1 150 ? -4.148 -21.953 -1.531 1 93.44 150 SER B C 1
ATOM 4182 O O . SER B 1 150 ? -4.152 -20.781 -1.908 1 93.44 150 SER B O 1
ATOM 4184 N N . PRO B 1 151 ? -5.094 -22.422 -0.666 1 89.5 151 PRO B N 1
ATOM 4185 C CA . PRO B 1 151 ? -6.188 -21.562 -0.187 1 89.5 151 PRO B CA 1
ATOM 4186 C C . PRO B 1 151 ? -5.703 -20.422 0.697 1 89.5 151 PRO B C 1
ATOM 4188 O O . PRO B 1 151 ? -6.473 -19.5 0.998 1 89.5 151 PRO B O 1
ATOM 4191 N N . ILE B 1 152 ? -4.445 -20.375 1.097 1 87.88 152 ILE B N 1
ATOM 4192 C CA . ILE B 1 152 ? -3.973 -19.328 1.998 1 87.88 152 ILE B CA 1
ATOM 4193 C C . ILE B 1 152 ? -2.998 -18.406 1.261 1 87.88 152 ILE B C 1
ATOM 4195 O O . ILE B 1 152 ? -2.441 -17.484 1.85 1 87.88 152 ILE B O 1
ATOM 4199 N N . THR B 1 153 ? -2.729 -18.703 -0.013 1 91.75 153 THR B N 1
ATOM 4200 C CA . THR B 1 153 ? -1.883 -17.828 -0.815 1 91.75 153 THR B CA 1
ATOM 4201 C C . THR B 1 153 ? -2.691 -16.672 -1.383 1 91.75 153 THR B C 1
ATOM 4203 O O . THR B 1 153 ? -3.906 -16.781 -1.561 1 91.75 153 THR B O 1
ATOM 4206 N N . PRO B 1 154 ? -2.039 -15.531 -1.626 1 88.88 154 PRO B N 1
ATOM 4207 C CA . PRO B 1 154 ? -2.748 -14.414 -2.254 1 88.88 154 PRO B CA 1
ATOM 4208 C C . PRO B 1 154 ? -3.428 -14.812 -3.562 1 88.88 154 PRO B C 1
ATOM 4210 O O . PRO B 1 154 ? -4.559 -14.391 -3.828 1 88.88 154 PRO B O 1
ATOM 4213 N N . GLU B 1 155 ? -2.803 -15.609 -4.379 1 93.38 155 GLU B N 1
ATOM 4214 C CA . GLU B 1 155 ? -3.359 -16.047 -5.656 1 93.38 155 GLU B CA 1
ATOM 4215 C C . GLU B 1 155 ? -4.574 -16.953 -5.445 1 93.38 155 GLU B C 1
ATOM 4217 O O . GLU B 1 155 ? -5.578 -16.828 -6.148 1 93.38 155 GLU B O 1
ATOM 4222 N N . GLY B 1 156 ? -4.445 -17.844 -4.512 1 93.81 156 GLY B N 1
ATOM 4223 C CA . GLY B 1 156 ? -5.578 -18.703 -4.184 1 93.81 156 GLY B CA 1
ATOM 4224 C C . GLY B 1 156 ? -6.758 -17.922 -3.627 1 93.81 156 GLY B C 1
ATOM 4225 O O . GLY B 1 156 ? -7.891 -18.094 -4.082 1 93.81 156 GLY B O 1
ATOM 4226 N N . LEU B 1 157 ? -6.465 -17.078 -2.701 1 89.56 157 LEU B N 1
ATOM 4227 C CA . LEU B 1 157 ? -7.508 -16.266 -2.076 1 89.56 157 LEU B CA 1
ATOM 4228 C C . LEU B 1 157 ? -8.281 -15.477 -3.123 1 89.56 157 LEU B C 1
ATOM 4230 O O . LEU B 1 157 ? -9.516 -15.43 -3.09 1 89.56 157 LEU B O 1
ATOM 4234 N N . LEU B 1 158 ? -7.613 -14.891 -3.992 1 91.06 158 LEU B N 1
ATOM 4235 C CA . LEU B 1 158 ? -8.258 -14.102 -5.043 1 91.06 158 LEU B CA 1
ATOM 4236 C C . LEU B 1 158 ? -9.094 -15 -5.953 1 91.06 158 LEU B C 1
ATOM 4238 O O . LEU B 1 158 ? -10.258 -14.695 -6.223 1 91.06 158 LEU B O 1
ATOM 4242 N N . SER B 1 159 ? -8.492 -16.031 -6.422 1 94.56 159 SER B N 1
ATOM 4243 C CA . SER B 1 159 ? -9.164 -16.922 -7.363 1 94.56 159 SER B CA 1
ATOM 4244 C C . SER B 1 159 ? -10.445 -17.5 -6.766 1 94.56 159 SER B C 1
ATOM 4246 O O . SER B 1 159 ? -11.492 -17.516 -7.414 1 94.56 159 SER B O 1
ATOM 4248 N N . TYR B 1 160 ? -10.359 -17.922 -5.574 1 93.75 160 TYR B N 1
ATOM 4249 C CA . TYR B 1 160 ? -11.516 -18.531 -4.934 1 93.75 160 TYR B CA 1
ATOM 4250 C C . TYR B 1 160 ? -12.57 -17.5 -4.594 1 93.75 160 TYR B C 1
ATOM 4252 O O . TYR B 1 160 ? -13.773 -17.781 -4.633 1 93.75 160 TYR B O 1
ATOM 4260 N N . ASP B 1 161 ? -12.125 -16.344 -4.277 1 89.81 161 ASP B N 1
ATOM 4261 C CA . ASP B 1 161 ? -13.078 -15.258 -4.07 1 89.81 161 ASP B CA 1
ATOM 4262 C C . ASP B 1 161 ? -13.828 -14.938 -5.359 1 89.81 161 ASP B C 1
ATOM 4264 O O . ASP B 1 161 ? -15.039 -14.695 -5.332 1 89.81 161 ASP B O 1
ATOM 4268 N N . LEU B 1 162 ? -13.188 -14.922 -6.426 1 91.31 162 LEU B N 1
ATOM 4269 C CA . LEU B 1 162 ? -13.797 -14.633 -7.719 1 91.31 162 LEU B CA 1
ATOM 4270 C C . LEU B 1 162 ? -14.789 -15.719 -8.109 1 91.31 162 LEU B C 1
ATOM 4272 O O . LEU B 1 162 ? -15.852 -15.43 -8.664 1 91.31 162 LEU B O 1
ATOM 4276 N N . LEU B 1 163 ? -14.469 -16.953 -7.824 1 93.69 163 LEU B N 1
ATOM 4277 C CA . LEU B 1 163 ? -15.375 -18.062 -8.109 1 93.69 163 LEU B CA 1
ATOM 4278 C C . LEU B 1 163 ? -16.625 -17.969 -7.238 1 93.69 163 LEU B C 1
ATOM 4280 O O . LEU B 1 163 ? -17.734 -18.219 -7.715 1 93.69 163 LEU B O 1
ATOM 4284 N N . ARG B 1 164 ? -16.391 -17.641 -6.004 1 90.62 164 ARG B N 1
ATOM 4285 C CA . ARG B 1 164 ? -17.5 -17.484 -5.086 1 90.62 164 ARG B CA 1
ATOM 4286 C C . ARG B 1 164 ? -18.453 -16.391 -5.566 1 90.62 164 ARG B C 1
ATOM 4288 O O . ARG B 1 164 ? -19.672 -16.547 -5.508 1 90.62 164 ARG B O 1
ATOM 4295 N N . GLN B 1 165 ? -17.938 -15.398 -6.035 1 84.69 165 GLN B N 1
ATOM 4296 C CA . GLN B 1 165 ? -18.734 -14.281 -6.523 1 84.69 165 GLN B CA 1
ATOM 4297 C C . GLN B 1 165 ? -19.531 -14.68 -7.758 1 84.69 165 GLN B C 1
ATOM 4299 O O . GLN B 1 165 ? -20.578 -14.086 -8.039 1 84.69 165 GLN B O 1
ATOM 4304 N N . SER B 1 166 ? -19.062 -15.648 -8.469 1 87.44 166 SER B N 1
ATOM 4305 C CA . SER B 1 166 ? -19.75 -16.125 -9.664 1 87.44 166 SER B CA 1
ATOM 4306 C C . SER B 1 166 ? -20.828 -17.141 -9.312 1 87.44 166 SER B C 1
ATOM 4308 O O . SER B 1 166 ? -21.484 -17.688 -10.203 1 87.44 166 SER B O 1
ATOM 4310 N N . GLY B 1 167 ? -20.922 -17.453 -8.023 1 88.69 167 GLY B N 1
ATOM 4311 C CA . GLY B 1 167 ? -21.984 -18.344 -7.566 1 88.69 167 GLY B CA 1
ATOM 4312 C C . GLY B 1 167 ? -21.516 -19.797 -7.426 1 88.69 167 GLY B C 1
ATOM 4313 O O . GLY B 1 167 ? -22.344 -20.688 -7.254 1 88.69 167 GLY B O 1
ATOM 4314 N N . LEU B 1 168 ? -20.234 -20 -7.484 1 92.81 168 LEU B N 1
ATOM 4315 C CA . LEU B 1 168 ? -19.719 -21.344 -7.363 1 92.81 168 LEU B CA 1
ATOM 4316 C C . LEU B 1 168 ? -19.281 -21.641 -5.934 1 92.81 168 LEU B C 1
ATOM 4318 O O . LEU B 1 168 ? -19 -20.719 -5.168 1 92.81 168 LEU B O 1
ATOM 4322 N N . ASP B 1 169 ? -19.328 -22.906 -5.559 1 91.56 169 ASP B N 1
ATOM 4323 C CA . ASP B 1 169 ? -18.781 -23.328 -4.27 1 91.56 169 ASP B CA 1
ATOM 4324 C C . ASP B 1 169 ? -17.25 -23.297 -4.277 1 91.56 169 ASP B C 1
ATOM 4326 O O . ASP B 1 169 ? -16.609 -24.234 -4.742 1 91.56 169 ASP B O 1
ATOM 4330 N N . ALA B 1 170 ? -16.719 -22.297 -3.719 1 88.19 170 ALA B N 1
ATOM 4331 C CA . ALA B 1 170 ? -15.281 -22.078 -3.734 1 88.19 170 ALA B CA 1
ATOM 4332 C C . ALA B 1 170 ? -14.547 -23.141 -2.924 1 88.19 170 ALA B C 1
ATOM 4334 O O . ALA B 1 170 ? -13.461 -23.578 -3.309 1 88.19 170 ALA B O 1
ATOM 4335 N N . VAL B 1 171 ? -15.125 -23.578 -1.854 1 86.56 171 VAL B N 1
ATOM 4336 C CA . VAL B 1 171 ? -14.484 -24.547 -0.972 1 86.56 171 VAL B CA 1
ATOM 4337 C C . VAL B 1 171 ? -14.328 -25.875 -1.702 1 86.56 171 VAL B C 1
ATOM 4339 O O . VAL B 1 171 ? -13.266 -26.5 -1.638 1 86.56 171 VAL B O 1
ATOM 4342 N N . ALA B 1 172 ? -15.344 -26.188 -2.426 1 87.81 172 ALA B N 1
ATOM 4343 C CA . ALA B 1 172 ? -15.32 -27.438 -3.178 1 87.81 172 ALA B CA 1
ATOM 4344 C C . ALA B 1 172 ? -14.336 -27.359 -4.344 1 87.81 172 ALA B C 1
ATOM 4346 O O . ALA B 1 172 ? -13.766 -28.375 -4.758 1 87.81 172 ALA B O 1
ATOM 4347 N N . ALA B 1 173 ? -14.078 -26.188 -4.828 1 93.12 173 ALA B N 1
ATOM 4348 C CA . ALA B 1 173 ? -13.242 -25.984 -6.008 1 93.12 173 ALA B CA 1
ATOM 4349 C C . ALA B 1 173 ? -11.766 -26.016 -5.648 1 93.12 173 ALA B C 1
ATOM 4351 O O . ALA B 1 173 ? -10.914 -26.234 -6.516 1 93.12 173 ALA B O 1
ATOM 4352 N N . VAL B 1 174 ? -11.414 -25.844 -4.395 1 93.12 174 VAL B N 1
ATOM 4353 C CA . VAL B 1 174 ? -10.031 -25.703 -3.945 1 93.12 174 VAL B CA 1
ATOM 4354 C C . VAL B 1 174 ? -9.242 -26.969 -4.32 1 93.12 174 VAL B C 1
ATOM 4356 O O . VAL B 1 174 ? -8.188 -26.875 -4.945 1 93.12 174 VAL B O 1
ATOM 4359 N N . ARG B 1 175 ? -9.773 -28.109 -3.961 1 92.75 175 ARG B N 1
ATOM 4360 C CA . ARG B 1 175 ? -9.055 -29.359 -4.176 1 92.75 175 ARG B CA 1
ATOM 4361 C C . ARG B 1 175 ? -8.758 -29.578 -5.656 1 92.75 175 ARG B C 1
ATOM 4363 O O . ARG B 1 175 ? -7.633 -29.922 -6.027 1 92.75 175 ARG B O 1
ATOM 4370 N N . SER B 1 176 ? -9.75 -29.406 -6.469 1 95.38 176 SER B N 1
ATOM 4371 C CA . SER B 1 176 ? -9.617 -29.672 -7.895 1 95.38 176 SER B CA 1
ATOM 4372 C C . SER B 1 176 ? -8.656 -28.688 -8.555 1 95.38 176 SER B C 1
ATOM 4374 O O . SER B 1 176 ? -7.773 -29.094 -9.32 1 95.38 176 SER B O 1
ATOM 4376 N N . ILE B 1 177 ? -8.781 -27.422 -8.289 1 96.12 177 ILE B N 1
ATOM 4377 C CA . ILE B 1 177 ? -7.961 -26.391 -8.922 1 96.12 177 ILE B CA 1
ATOM 4378 C C . ILE B 1 177 ? -6.512 -26.531 -8.453 1 96.12 177 ILE B C 1
ATOM 4380 O O . ILE B 1 177 ? -5.586 -26.469 -9.266 1 96.12 177 ILE B O 1
ATOM 4384 N N . TYR B 1 178 ? -6.352 -26.734 -7.156 1 96.5 178 TYR B N 1
ATOM 4385 C CA . TYR B 1 178 ? -5.012 -26.891 -6.598 1 96.5 178 TYR B CA 1
ATOM 4386 C C . TYR B 1 178 ? -4.32 -28.125 -7.168 1 96.5 178 TYR B C 1
ATOM 4388 O O . TYR B 1 178 ? -3.141 -28.078 -7.52 1 96.5 178 TYR B O 1
ATOM 4396 N N . THR B 1 179 ? -5.047 -29.266 -7.27 1 96.56 179 THR B N 1
ATOM 4397 C CA . THR B 1 179 ? -4.496 -30.516 -7.801 1 96.56 179 THR B CA 1
ATOM 4398 C C . THR B 1 179 ? -4.117 -30.344 -9.273 1 96.56 179 THR B C 1
ATOM 4400 O O . THR B 1 179 ? -3.037 -30.781 -9.688 1 96.56 179 THR B O 1
ATOM 4403 N N . ALA B 1 180 ? -5.02 -29.766 -10.047 1 97 180 ALA B N 1
ATOM 4404 C CA . ALA B 1 180 ? -4.738 -29.562 -11.461 1 97 180 ALA B CA 1
ATOM 4405 C C . ALA B 1 180 ? -3.502 -28.688 -11.656 1 97 180 ALA B C 1
ATOM 4407 O O . ALA B 1 180 ? -2.666 -28.969 -12.516 1 97 180 ALA B O 1
ATOM 4408 N N . GLN B 1 181 ? -3.402 -27.625 -10.867 1 97.25 181 GLN B N 1
ATOM 4409 C CA . GLN B 1 181 ? -2.258 -26.719 -10.953 1 97.25 181 GLN B CA 1
ATOM 4410 C C . GLN B 1 181 ? -0.965 -27.438 -10.578 1 97.25 181 GLN B C 1
ATOM 4412 O O . GLN B 1 181 ? 0.073 -27.234 -11.211 1 97.25 181 GLN B O 1
ATOM 4417 N N . MET B 1 182 ? -1.034 -28.25 -9.516 1 97.31 182 MET B N 1
ATOM 4418 C CA . MET B 1 182 ? 0.119 -29.016 -9.062 1 97.31 182 MET B CA 1
ATOM 4419 C C . MET B 1 182 ? 0.576 -30 -10.141 1 97.31 182 MET B C 1
ATOM 4421 O O . MET B 1 182 ? 1.771 -30.094 -10.43 1 97.31 182 MET B O 1
ATOM 4425 N N . ILE B 1 183 ? -0.321 -30.672 -10.734 1 97.31 183 ILE B N 1
ATOM 4426 C CA . ILE B 1 183 ? -0.005 -31.625 -11.789 1 97.31 183 ILE B CA 1
ATOM 4427 C C . ILE B 1 183 ? 0.678 -30.891 -12.953 1 97.31 183 ILE B C 1
ATOM 4429 O O . ILE B 1 183 ? 1.651 -31.391 -13.516 1 97.31 183 ILE B O 1
ATOM 4433 N N . SER B 1 184 ? 0.161 -29.734 -13.32 1 97.38 184 SER B N 1
ATOM 4434 C CA . SER B 1 184 ? 0.768 -28.953 -14.398 1 97.38 184 SER B CA 1
ATOM 4435 C C . SER B 1 184 ? 2.201 -28.562 -14.055 1 97.38 184 SER B C 1
ATOM 4437 O O . SER B 1 184 ? 3.082 -28.594 -14.914 1 97.38 184 SER B O 1
ATOM 4439 N N . GLY B 1 185 ? 2.389 -28.125 -12.758 1 97.56 185 GLY B N 1
ATOM 4440 C CA . GLY B 1 185 ? 3.744 -27.844 -12.32 1 97.56 185 GLY B CA 1
ATOM 4441 C C . GLY B 1 185 ? 4.68 -29.031 -12.438 1 97.56 185 GLY B C 1
ATOM 4442 O O . GLY B 1 185 ? 5.816 -28.891 -12.891 1 97.56 185 GLY B O 1
ATOM 4443 N N . ILE B 1 186 ? 4.242 -30.188 -12.062 1 97.75 186 ILE B N 1
ATOM 4444 C CA . ILE B 1 186 ? 5.031 -31.422 -12.117 1 97.75 186 ILE B CA 1
ATOM 4445 C C . ILE B 1 186 ? 5.363 -31.75 -13.57 1 97.75 186 ILE B C 1
ATOM 4447 O O . ILE B 1 186 ? 6.496 -32.125 -13.891 1 97.75 186 ILE B O 1
ATOM 4451 N N . LEU B 1 187 ? 4.383 -31.609 -14.445 1 97.62 187 LEU B N 1
ATOM 4452 C CA . LEU B 1 187 ? 4.586 -31.906 -15.859 1 97.62 187 LEU B CA 1
ATOM 4453 C C . LEU B 1 187 ? 5.656 -31.016 -16.469 1 97.62 187 LEU B C 1
ATOM 4455 O O . LEU B 1 187 ? 6.496 -31.469 -17.25 1 97.62 187 LEU B O 1
ATOM 4459 N N . ILE B 1 188 ? 5.621 -29.75 -16.141 1 97.69 188 ILE B N 1
ATOM 4460 C CA . ILE B 1 188 ? 6.617 -28.812 -16.656 1 97.69 188 ILE B CA 1
ATOM 4461 C C . ILE B 1 188 ? 7.996 -29.172 -16.109 1 97.69 188 ILE B C 1
ATOM 4463 O O . ILE B 1 188 ? 8.984 -29.156 -16.844 1 97.69 188 ILE B O 1
ATOM 4467 N N . ALA B 1 189 ? 8.055 -29.453 -14.797 1 97.81 189 ALA B N 1
ATOM 4468 C CA . ALA B 1 189 ? 9.312 -29.844 -14.18 1 97.81 189 ALA B CA 1
ATOM 4469 C C . ALA B 1 189 ? 9.883 -31.094 -14.852 1 97.81 189 ALA B C 1
ATOM 4471 O O . ALA B 1 189 ? 11.078 -31.172 -15.125 1 97.81 189 ALA B O 1
ATOM 4472 N N . LEU B 1 190 ? 9.07 -32.094 -15.094 1 97.19 190 LEU B N 1
ATOM 4473 C CA . LEU B 1 190 ? 9.484 -33.312 -15.75 1 97.19 190 LEU B CA 1
ATOM 4474 C C . LEU B 1 190 ? 9.961 -33.062 -17.172 1 97.19 190 LEU B C 1
ATOM 4476 O O . LEU B 1 190 ? 10.945 -33.625 -17.625 1 97.19 190 LEU B O 1
ATOM 4480 N N . ALA B 1 191 ? 9.219 -32.219 -17.875 1 97.25 191 ALA B N 1
ATOM 4481 C CA . ALA B 1 191 ? 9.609 -31.859 -19.234 1 97.25 191 ALA B CA 1
ATOM 4482 C C . ALA B 1 191 ? 10.992 -31.219 -19.25 1 97.25 191 ALA B C 1
ATOM 4484 O O . ALA B 1 191 ? 11.812 -31.5 -20.125 1 97.25 191 ALA B O 1
ATOM 4485 N N . ALA B 1 192 ? 11.219 -30.297 -18.328 1 97.19 192 ALA B N 1
ATOM 4486 C CA . ALA B 1 192 ? 12.516 -29.641 -18.25 1 97.19 192 ALA B CA 1
ATOM 4487 C C . ALA B 1 192 ? 13.625 -30.641 -17.922 1 97.19 192 ALA B C 1
ATOM 4489 O O . ALA B 1 192 ? 14.711 -30.594 -18.5 1 97.19 192 ALA B O 1
ATOM 4490 N N . PHE B 1 193 ? 13.367 -31.516 -16.969 1 96.81 193 PHE B N 1
ATOM 4491 C CA . PHE B 1 193 ? 14.336 -32.531 -16.547 1 96.81 193 PHE B CA 1
ATOM 4492 C C . PHE B 1 193 ? 14.742 -33.406 -17.719 1 96.81 193 PHE B C 1
ATOM 4494 O O . PHE B 1 193 ? 15.922 -33.719 -17.891 1 96.81 193 PHE B O 1
ATOM 4501 N N . VAL B 1 194 ? 13.797 -33.781 -18.531 1 95.75 194 VAL B N 1
ATOM 4502 C CA . VAL B 1 194 ? 14.039 -34.688 -19.672 1 95.75 194 VAL B CA 1
ATOM 4503 C C . VAL B 1 194 ? 14.703 -33.906 -20.812 1 95.75 194 VAL B C 1
ATOM 4505 O O . VAL B 1 194 ? 15.656 -34.375 -21.422 1 95.75 194 VAL B O 1
ATOM 4508 N N . TYR B 1 195 ? 14.18 -32.719 -21.109 1 96.25 195 TYR B N 1
ATOM 4509 C CA . TYR B 1 195 ? 14.68 -31.922 -22.219 1 96.25 195 TYR B CA 1
ATOM 4510 C C . TYR B 1 195 ? 16.156 -31.609 -22.047 1 96.25 195 TYR B C 1
ATOM 4512 O O . TYR B 1 195 ? 16.938 -31.672 -23 1 96.25 195 TYR B O 1
ATOM 4520 N N . TYR B 1 196 ? 16.594 -31.234 -20.844 1 95.88 196 TYR B N 1
ATOM 4521 C CA . TYR B 1 196 ? 17.969 -30.844 -20.609 1 95.88 196 TYR B CA 1
ATOM 4522 C C . TYR B 1 196 ? 18.812 -32.031 -20.172 1 95.88 196 TYR B C 1
ATOM 4524 O O . TYR B 1 196 ? 19.938 -31.875 -19.703 1 95.88 196 TYR B O 1
ATOM 4532 N N . LYS B 1 197 ? 18.234 -33.188 -20.172 1 93.94 197 LYS B N 1
ATOM 4533 C CA . LYS B 1 197 ? 18.922 -34.469 -19.875 1 93.94 197 LYS B CA 1
ATOM 4534 C C . LYS B 1 197 ? 19.531 -34.438 -18.469 1 93.94 197 LYS B C 1
ATOM 4536 O O . LYS B 1 197 ? 20.703 -34.75 -18.281 1 93.94 197 LYS B O 1
ATOM 4541 N N . GLY B 1 198 ? 18.719 -34.094 -17.562 1 91.56 198 GLY B N 1
ATOM 4542 C CA . GLY B 1 198 ? 19.156 -34.062 -16.172 1 91.56 198 GLY B CA 1
ATOM 4543 C C . GLY B 1 198 ? 19.562 -35.406 -15.633 1 91.56 198 GLY B C 1
ATOM 4544 O O . GLY B 1 198 ? 20.312 -35.5 -14.664 1 91.56 198 GLY B O 1
ATOM 4545 N N . TYR B 1 199 ? 19.141 -36.469 -16.297 1 89.88 199 TYR B N 1
ATOM 4546 C CA . TYR B 1 199 ? 19.422 -37.812 -15.844 1 89.88 199 TYR B CA 1
ATOM 4547 C C . TYR B 1 199 ? 20.812 -38.281 -16.266 1 89.88 199 TYR B C 1
ATOM 4549 O O . TYR B 1 199 ? 21.328 -39.281 -15.781 1 89.88 199 TYR B O 1
ATOM 4557 N N . ARG B 1 200 ? 21.5 -37.469 -17.062 1 89 200 ARG B N 1
ATOM 4558 C CA . ARG B 1 200 ? 22.797 -37.875 -17.578 1 89 200 ARG B CA 1
ATOM 4559 C C . ARG B 1 200 ? 23.922 -37.094 -16.906 1 89 200 ARG B C 1
ATOM 4561 O O . ARG B 1 200 ? 25.094 -37.281 -17.219 1 89 200 ARG B O 1
ATOM 4568 N N . ILE B 1 201 ? 23.609 -36.344 -15.984 1 85.5 201 ILE B N 1
ATOM 4569 C CA . ILE B 1 201 ? 24.641 -35.5 -15.391 1 85.5 201 ILE B CA 1
ATOM 4570 C C . ILE B 1 201 ? 25.547 -36.344 -14.508 1 85.5 201 ILE B C 1
ATOM 4572 O O . ILE B 1 201 ? 25.125 -37.344 -13.922 1 85.5 201 ILE B O 1
ATOM 4576 N N . GLN B 1 202 ? 26.844 -36.031 -14.609 1 76.62 202 GLN B N 1
ATOM 4577 C CA . GLN B 1 202 ? 27.828 -36.594 -13.695 1 76.62 202 GLN B CA 1
ATOM 4578 C C . GLN B 1 202 ? 28.125 -35.625 -12.547 1 76.62 202 GLN B C 1
ATOM 4580 O O . GLN B 1 202 ? 28.672 -34.562 -12.766 1 76.62 202 GLN B O 1
ATOM 4585 N N . MET B 1 203 ? 27.578 -36 -11.383 1 75.88 203 MET B N 1
ATOM 4586 C CA . MET B 1 203 ? 27.703 -35.094 -10.234 1 75.88 203 MET B CA 1
ATOM 4587 C C . MET B 1 203 ? 29.156 -35 -9.781 1 75.88 203 MET B C 1
ATOM 4589 O O . MET B 1 203 ? 29.844 -36 -9.656 1 75.88 203 MET B O 1
ATOM 4593 N N . PRO B 1 204 ? 29.578 -33.688 -9.828 1 69.62 204 PRO B N 1
ATOM 4594 C CA . PRO B 1 204 ? 30.938 -33.531 -9.32 1 69.62 204 PRO B CA 1
ATOM 4595 C C . PRO B 1 204 ? 31.109 -34.062 -7.902 1 69.62 204 PRO B C 1
ATOM 4597 O O . PRO B 1 204 ? 30.125 -34.188 -7.16 1 69.62 204 PRO B O 1
ATOM 4600 N N . GLU B 1 205 ? 32.25 -34.719 -7.602 1 58.97 205 GLU B N 1
ATOM 4601 C CA . GLU B 1 205 ? 32.562 -35.281 -6.285 1 58.97 205 GLU B CA 1
ATOM 4602 C C . GLU B 1 205 ? 32.125 -34.312 -5.176 1 58.97 205 GLU B C 1
ATOM 4604 O O . GLU B 1 205 ? 32.031 -33.094 -5.398 1 58.97 205 GLU B O 1
ATOM 4609 N N . LYS B 1 206 ? 31.75 -34.844 -4.031 1 57.41 206 LYS B N 1
ATOM 4610 C CA . LYS B 1 206 ? 31.156 -34.25 -2.846 1 57.41 206 LYS B CA 1
ATOM 4611 C C . LYS B 1 206 ? 31.859 -32.938 -2.492 1 57.41 206 LYS B C 1
ATOM 4613 O O . LYS B 1 206 ? 33.031 -32.906 -2.166 1 57.41 206 LYS B O 1
ATOM 4618 N N . GLY B 1 207 ? 31.75 -31.859 -3.217 1 51.28 207 GLY B N 1
ATOM 4619 C CA . GLY B 1 207 ? 32.375 -30.656 -2.67 1 51.28 207 GLY B CA 1
ATOM 4620 C C . GLY B 1 207 ? 31.875 -30.312 -1.278 1 51.28 207 GLY B C 1
ATOM 4621 O O . GLY B 1 207 ? 31.031 -31.016 -0.723 1 51.28 207 GLY B O 1
ATOM 4622 N N . THR B 1 208 ? 32.625 -29.297 -0.495 1 50.53 208 THR B N 1
ATOM 4623 C CA . THR B 1 208 ? 32.438 -28.844 0.882 1 50.53 208 THR B CA 1
ATOM 4624 C C . THR B 1 208 ? 30.984 -28.5 1.161 1 50.53 208 THR B C 1
ATOM 4626 O O . THR B 1 208 ? 30.406 -27.625 0.498 1 50.53 208 THR B O 1
ATOM 4629 N N . GLU B 1 209 ? 30.188 -29.484 1.579 1 56.69 209 GLU B N 1
ATOM 4630 C CA . GLU B 1 209 ? 28.859 -29.203 2.09 1 56.69 209 GLU B CA 1
ATOM 4631 C C . GLU B 1 209 ? 28.844 -27.875 2.857 1 56.69 209 GLU B C 1
ATOM 4633 O O . GLU B 1 209 ? 29.688 -27.641 3.725 1 56.69 209 GLU B O 1
ATOM 4638 N N . GLU B 1 210 ? 28.359 -26.891 2.223 1 60.44 210 GLU B N 1
ATOM 4639 C CA . GLU B 1 210 ? 28.219 -25.625 2.953 1 60.44 210 GLU B CA 1
ATOM 4640 C C . GLU B 1 210 ? 27.5 -25.844 4.285 1 60.44 210 GLU B C 1
ATOM 4642 O O . GLU B 1 210 ? 26.453 -26.5 4.34 1 60.44 210 GLU B O 1
ATOM 4647 N N . LYS B 1 211 ? 28.312 -25.953 5.383 1 70 211 LYS B N 1
ATOM 4648 C CA . LYS B 1 211 ? 27.719 -26 6.711 1 70 211 LYS B CA 1
ATOM 4649 C C . LYS B 1 211 ? 26.703 -24.859 6.891 1 70 211 LYS B C 1
ATOM 4651 O O . LYS B 1 211 ? 27.062 -23.688 6.863 1 70 211 LYS B O 1
ATOM 4656 N N . LEU B 1 212 ? 25.391 -25.25 6.699 1 81.75 212 LEU B N 1
ATOM 4657 C CA . LEU B 1 212 ? 24.344 -24.266 6.883 1 81.75 212 LEU B CA 1
ATOM 4658 C C . LEU B 1 212 ? 24.188 -23.891 8.359 1 81.75 212 LEU B C 1
ATOM 4660 O O . LEU B 1 212 ? 24.344 -24.75 9.234 1 81.75 212 LEU B O 1
ATOM 4664 N N . SER B 1 213 ? 24.125 -22.609 8.648 1 85.31 213 SER B N 1
ATOM 4665 C CA . SER B 1 213 ? 23.953 -22.109 10.008 1 85.31 213 SER B CA 1
ATOM 4666 C C . SER B 1 213 ? 22.594 -22.516 10.578 1 85.31 213 SER B C 1
ATOM 4668 O O . SER B 1 213 ? 21.688 -22.859 9.828 1 85.31 213 SER B O 1
ATOM 4670 N N . GLY B 1 214 ? 22.5 -22.672 11.859 1 89.75 214 GLY B N 1
ATOM 4671 C CA . GLY B 1 214 ? 21.219 -22.859 12.523 1 89.75 214 GLY B CA 1
ATOM 4672 C C . GLY B 1 214 ? 20.312 -21.656 12.438 1 89.75 214 GLY B C 1
ATOM 4673 O O . GLY B 1 214 ? 20.75 -20.578 12.023 1 89.75 214 GLY B O 1
ATOM 4674 N N . PHE B 1 215 ? 19.047 -21.906 12.672 1 93.31 215 PHE B N 1
ATOM 4675 C CA . PHE B 1 215 ? 18.094 -20.797 12.695 1 93.31 215 PHE B CA 1
ATOM 4676 C C . PHE B 1 215 ? 18.359 -19.891 13.891 1 93.31 215 PHE B C 1
ATOM 4678 O O . PHE B 1 215 ? 18.641 -20.359 14.992 1 93.31 215 PHE B O 1
ATOM 4685 N N . THR B 1 216 ? 18.391 -18.625 13.711 1 93 216 THR B N 1
ATOM 4686 C CA . THR B 1 216 ? 18.5 -17.656 14.797 1 93 216 THR B CA 1
ATOM 4687 C C . THR B 1 216 ? 17.203 -17.578 15.602 1 93 216 THR B C 1
ATOM 4689 O O . THR B 1 216 ? 16.188 -18.125 15.188 1 93 216 THR B O 1
ATOM 4692 N N . GLY B 1 217 ? 17.312 -16.969 16.75 1 93.88 217 GLY B N 1
ATOM 4693 C CA . GLY B 1 217 ? 16.125 -16.797 17.562 1 93.88 217 GLY B CA 1
ATOM 4694 C C . GLY B 1 217 ? 14.992 -16.094 16.844 1 93.88 217 GLY B C 1
ATOM 4695 O O . GLY B 1 217 ? 13.836 -16.5 16.938 1 93.88 217 GLY B O 1
ATOM 4696 N N . GLN B 1 218 ? 15.367 -15.109 16.125 1 93.75 218 GLN B N 1
ATOM 4697 C CA . GLN B 1 218 ? 14.375 -14.344 15.383 1 93.75 218 GLN B CA 1
ATOM 4698 C C . GLN B 1 218 ? 13.766 -15.18 14.258 1 93.75 218 GLN B C 1
ATOM 4700 O O . GLN B 1 218 ? 12.578 -15.047 13.961 1 93.75 218 GLN B O 1
ATOM 4705 N N . GLN B 1 219 ? 14.586 -15.992 13.656 1 95.56 219 GLN B N 1
ATOM 4706 C CA . GLN B 1 219 ? 14.094 -16.844 12.578 1 95.56 219 GLN B CA 1
ATOM 4707 C C . GLN B 1 219 ? 13.18 -17.938 13.117 1 95.56 219 GLN B C 1
ATOM 4709 O O . GLN B 1 219 ? 12.195 -18.297 12.477 1 95.56 219 GLN B O 1
ATOM 4714 N N . LEU B 1 220 ? 13.516 -18.453 14.258 1 95.69 220 LEU B N 1
ATOM 4715 C CA . LEU B 1 220 ? 12.656 -19.453 14.891 1 95.69 220 LEU B CA 1
ATOM 4716 C C . LEU B 1 220 ? 11.312 -18.844 15.273 1 95.69 220 LEU B C 1
ATOM 4718 O O . LEU B 1 220 ? 10.273 -19.484 15.156 1 95.69 220 LEU B O 1
ATOM 4722 N N . LEU B 1 221 ? 11.367 -17.656 15.773 1 96.06 221 LEU B N 1
ATOM 4723 C CA . LEU B 1 221 ? 10.133 -16.938 16.094 1 96.06 221 LEU B CA 1
ATOM 4724 C C . LEU B 1 221 ? 9.289 -16.734 14.828 1 96.06 221 LEU B C 1
ATOM 4726 O O . LEU B 1 221 ? 8.062 -16.844 14.875 1 96.06 221 LEU B O 1
ATOM 4730 N N . SER B 1 222 ? 9.945 -16.438 13.75 1 95.44 222 SER B N 1
ATOM 4731 C CA . SER B 1 222 ? 9.266 -16.234 12.469 1 95.44 222 SER B CA 1
ATOM 4732 C C . SER B 1 222 ? 8.609 -17.531 12 1 95.44 222 SER B C 1
ATOM 4734 O O . SER B 1 222 ? 7.488 -17.516 11.484 1 95.44 222 SER B O 1
ATOM 4736 N N . LEU B 1 223 ? 9.328 -18.609 12.148 1 94.62 223 LEU B N 1
ATOM 4737 C CA . LEU B 1 223 ? 8.766 -19.906 11.781 1 94.62 223 LEU B CA 1
ATOM 4738 C C . LEU B 1 223 ? 7.574 -20.25 12.664 1 94.62 223 LEU B C 1
ATOM 4740 O O . LEU B 1 223 ? 6.582 -20.812 12.188 1 94.62 223 LEU B O 1
ATOM 4744 N N . LEU B 1 224 ? 7.672 -19.953 13.906 1 95.94 224 LEU B N 1
ATOM 4745 C CA . LEU B 1 224 ? 6.543 -20.156 14.812 1 95.94 224 LEU B CA 1
ATOM 4746 C C . LEU B 1 224 ? 5.352 -19.297 14.391 1 95.94 224 LEU B C 1
ATOM 4748 O O . LEU B 1 224 ? 4.207 -19.734 14.461 1 95.94 224 LEU B O 1
ATOM 4752 N N . GLY B 1 225 ? 5.648 -18.062 14.039 1 94.69 225 GLY B N 1
ATOM 4753 C CA . GLY B 1 225 ? 4.594 -17.203 13.539 1 94.69 225 GLY B CA 1
ATOM 4754 C C . GLY B 1 225 ? 3.879 -17.766 12.328 1 94.69 225 GLY B C 1
ATOM 4755 O O . GLY B 1 225 ? 2.652 -17.688 12.234 1 94.69 225 GLY B O 1
ATOM 4756 N N . LEU B 1 226 ? 4.652 -18.297 11.445 1 91.19 226 LEU B N 1
ATOM 4757 C CA . LEU B 1 226 ? 4.086 -18.922 10.258 1 91.19 226 LEU B CA 1
ATOM 4758 C C . LEU B 1 226 ? 3.191 -20.109 10.648 1 91.19 226 LEU B C 1
ATOM 4760 O O . LEU B 1 226 ? 2.111 -20.281 10.078 1 91.19 226 LEU B O 1
ATOM 4764 N N . LEU B 1 227 ? 3.619 -20.906 11.539 1 93.06 227 LEU B N 1
ATOM 4765 C CA . LEU B 1 227 ? 2.85 -22.062 12.008 1 93.06 227 LEU B CA 1
ATOM 4766 C C . LEU B 1 227 ? 1.549 -21.609 12.664 1 93.06 227 LEU B C 1
ATOM 4768 O O . LEU B 1 227 ? 0.491 -22.188 12.422 1 93.06 227 LEU B O 1
ATOM 4772 N N . VAL B 1 228 ? 1.637 -20.625 13.492 1 94.62 228 VAL B N 1
ATOM 4773 C CA . VAL B 1 228 ? 0.457 -20.094 14.172 1 94.62 228 VAL B CA 1
ATOM 4774 C C . VAL B 1 228 ? -0.547 -19.594 13.141 1 94.62 228 VAL B C 1
ATOM 4776 O O . VAL B 1 228 ? -1.749 -19.844 13.258 1 94.62 228 VAL B O 1
ATOM 4779 N N . MET B 1 229 ? -0.068 -18.859 12.148 1 91.81 229 MET B N 1
ATOM 4780 C CA . MET B 1 229 ? -0.935 -18.344 11.094 1 91.81 229 MET B CA 1
ATOM 4781 C C . MET B 1 229 ? -1.632 -19.484 10.359 1 91.81 229 MET B C 1
ATOM 4783 O O . MET B 1 229 ? -2.846 -19.438 10.148 1 91.81 229 MET B O 1
ATOM 4787 N N . ALA B 1 230 ? -0.886 -20.531 10.016 1 87.94 230 ALA B N 1
ATOM 4788 C CA . ALA B 1 230 ? -1.437 -21.672 9.289 1 87.94 230 ALA B CA 1
ATOM 4789 C C . ALA B 1 230 ? -2.502 -22.375 10.117 1 87.94 230 ALA B C 1
ATOM 4791 O O . ALA B 1 230 ? -3.576 -22.703 9.609 1 87.94 230 ALA B O 1
ATOM 4792 N N . VAL B 1 231 ? -2.242 -22.594 11.367 1 91.12 231 VAL B N 1
ATOM 4793 C CA . VAL B 1 231 ? -3.16 -23.297 12.25 1 91.12 231 VAL B CA 1
ATOM 4794 C C . VAL B 1 231 ? -4.434 -22.484 12.445 1 91.12 231 VAL B C 1
ATOM 4796 O O . VAL B 1 231 ? -5.543 -23.016 12.344 1 91.12 231 VAL B O 1
ATOM 4799 N N . LEU B 1 232 ? -4.297 -21.203 12.672 1 91.38 232 LEU B N 1
ATOM 4800 C CA . LEU B 1 232 ? -5.461 -20.359 12.914 1 91.38 232 LEU B CA 1
ATOM 4801 C C . LEU B 1 232 ? -6.336 -20.266 11.672 1 91.38 232 LEU B C 1
ATOM 4803 O O . LEU B 1 232 ? -7.562 -20.281 11.766 1 91.38 232 LEU B O 1
ATOM 4807 N N . VAL B 1 233 ? -5.766 -20.188 10.5 1 87.94 233 VAL B N 1
ATOM 4808 C CA . VAL B 1 233 ? -6.512 -20 9.258 1 87.94 233 VAL B CA 1
ATOM 4809 C C . VAL B 1 233 ? -7.121 -21.328 8.812 1 87.94 233 VAL B C 1
ATOM 4811 O O . VAL B 1 233 ? -8.305 -21.406 8.477 1 87.94 233 VAL B O 1
ATOM 4814 N N . ILE B 1 234 ? -6.355 -22.438 8.852 1 81.69 234 ILE B N 1
ATOM 4815 C CA . ILE B 1 234 ? -6.797 -23.703 8.297 1 81.69 234 ILE B CA 1
ATOM 4816 C C . ILE B 1 234 ? -7.652 -24.453 9.32 1 81.69 234 ILE B C 1
ATOM 4818 O O . ILE B 1 234 ? -8.742 -24.922 9 1 81.69 234 ILE B O 1
ATOM 4822 N N . ALA B 1 235 ? -7.199 -24.547 10.578 1 86.25 235 ALA B N 1
ATOM 4823 C CA . ALA B 1 235 ? -7.887 -25.328 11.602 1 86.25 235 ALA B CA 1
ATOM 4824 C C . ALA B 1 235 ? -9.055 -24.562 12.203 1 86.25 235 ALA B C 1
ATOM 4826 O O . ALA B 1 235 ? -10.125 -25.125 12.445 1 86.25 235 ALA B O 1
ATOM 4827 N N . PHE B 1 236 ? -8.898 -23.25 12.375 1 90.12 236 PHE B N 1
ATOM 4828 C CA . PHE B 1 236 ? -9.922 -22.5 13.086 1 90.12 236 PHE B CA 1
ATOM 4829 C C . PHE B 1 236 ? -10.664 -21.562 12.133 1 90.12 236 PHE B C 1
ATOM 4831 O O . PHE B 1 236 ? -11.469 -20.734 12.562 1 90.12 236 PHE B O 1
ATOM 4838 N N . LYS B 1 237 ? -10.352 -21.562 10.867 1 85.88 237 LYS B N 1
ATOM 4839 C CA . LYS B 1 237 ? -11.055 -20.844 9.805 1 85.88 237 LYS B CA 1
ATOM 4840 C C . LYS B 1 237 ? -11.078 -19.344 10.078 1 85.88 237 LYS B C 1
ATOM 4842 O O . LYS B 1 237 ? -12.109 -18.688 9.883 1 85.88 237 LYS B O 1
ATOM 4847 N N . GLN B 1 238 ? -10.008 -18.906 10.656 1 89.94 238 GLN B N 1
ATOM 4848 C CA . GLN B 1 238 ? -9.898 -17.469 10.898 1 89.94 238 GLN B CA 1
ATOM 4849 C C . GLN B 1 238 ? -9.555 -16.719 9.617 1 89.94 238 GLN B C 1
ATOM 4851 O O . GLN B 1 238 ? -9.07 -17.312 8.656 1 89.94 238 GLN B O 1
ATOM 4856 N N . ASN B 1 239 ? -9.906 -15.453 9.609 1 89.19 239 ASN B N 1
ATOM 4857 C CA . ASN B 1 239 ? -9.602 -14.609 8.461 1 89.19 239 ASN B CA 1
ATOM 4858 C C . ASN B 1 239 ? -8.102 -14.539 8.195 1 89.19 239 ASN B C 1
ATOM 4860 O O . ASN B 1 239 ? -7.316 -14.266 9.109 1 89.19 239 ASN B O 1
ATOM 4864 N N . VAL B 1 240 ? -7.77 -14.742 6.98 1 87.94 240 VAL B N 1
ATOM 4865 C CA . VAL B 1 240 ? -6.367 -14.852 6.594 1 87.94 240 VAL B CA 1
ATOM 4866 C C . VAL B 1 240 ? -5.676 -13.5 6.789 1 87.94 240 VAL B C 1
ATOM 4868 O O . VAL B 1 240 ? -4.574 -13.438 7.34 1 87.94 240 VAL B O 1
ATOM 4871 N N . GLY B 1 241 ? -6.297 -12.422 6.344 1 89.38 241 GLY B N 1
ATOM 4872 C CA . GLY B 1 241 ? -5.703 -11.094 6.422 1 89.38 241 GLY B CA 1
ATOM 4873 C C . GLY B 1 241 ? -5.465 -10.633 7.844 1 89.38 241 GLY B C 1
ATOM 4874 O O . GLY B 1 241 ? -4.34 -10.273 8.203 1 89.38 241 GLY B O 1
ATOM 4875 N N . LEU B 1 242 ? -6.438 -10.688 8.648 1 91.44 242 LEU B N 1
ATOM 4876 C CA . LEU B 1 242 ? -6.344 -10.234 10.031 1 91.44 242 LEU B CA 1
ATOM 4877 C C . LEU B 1 242 ? -5.332 -11.07 10.812 1 91.44 242 LEU B C 1
ATOM 4879 O O . LEU B 1 242 ? -4.566 -10.539 11.617 1 91.44 242 LEU B O 1
ATOM 4883 N N . THR B 1 243 ? -5.355 -12.352 10.562 1 93.19 243 THR B N 1
ATOM 4884 C CA . THR B 1 243 ? -4.418 -13.242 11.242 1 93.19 243 THR B CA 1
ATOM 4885 C C . THR B 1 243 ? -2.98 -12.914 10.836 1 93.19 243 THR B C 1
ATOM 4887 O O . THR B 1 243 ? -2.094 -12.852 11.688 1 93.19 243 THR B O 1
ATOM 4890 N N . SER B 1 244 ? -2.785 -12.727 9.562 1 92.94 244 SER B N 1
ATOM 4891 C CA . SER B 1 244 ? -1.443 -12.43 9.078 1 92.94 244 SER B CA 1
ATOM 4892 C C . SER B 1 244 ? -0.939 -11.094 9.625 1 92.94 244 SER B C 1
ATOM 4894 O O . SER B 1 244 ? 0.232 -10.969 9.984 1 92.94 244 SER B O 1
ATOM 4896 N N . PHE B 1 245 ? -1.788 -10.102 9.688 1 93.56 245 PHE B N 1
ATOM 4897 C CA . PHE B 1 245 ? -1.414 -8.812 10.266 1 93.56 245 PHE B CA 1
ATOM 4898 C C . PHE B 1 245 ? -1.042 -8.969 11.734 1 93.56 245 PHE B C 1
ATOM 4900 O O . PHE B 1 245 ? -0.087 -8.344 12.203 1 93.56 245 PHE B O 1
ATOM 4907 N N . SER B 1 246 ? -1.791 -9.727 12.414 1 95.06 246 SER B N 1
ATOM 4908 C CA . SER B 1 246 ? -1.573 -9.922 13.844 1 95.06 246 SER B CA 1
ATOM 4909 C C . SER B 1 246 ? -0.223 -10.578 14.109 1 95.06 246 SER B C 1
ATOM 4911 O O . SER B 1 246 ? 0.532 -10.133 14.977 1 95.06 246 SER B O 1
ATOM 4913 N N . VAL B 1 247 ? -0.011 -11.609 13.383 1 95.62 247 VAL B N 1
ATOM 4914 C CA . VAL B 1 247 ? 1.269 -12.297 13.531 1 95.62 247 VAL B CA 1
ATOM 4915 C C . VAL B 1 247 ? 2.408 -11.352 13.164 1 95.62 247 VAL B C 1
ATOM 4917 O O . VAL B 1 247 ? 3.441 -11.32 13.836 1 95.62 247 VAL B O 1
ATOM 4920 N N . SER B 1 248 ? 2.225 -10.609 12.086 1 95.5 248 SER B N 1
ATOM 4921 C CA . SER B 1 248 ? 3.232 -9.641 11.656 1 95.5 248 SER B CA 1
ATOM 4922 C C . SER B 1 248 ? 3.498 -8.609 12.75 1 95.5 248 SER B C 1
ATOM 4924 O O . SER B 1 248 ? 4.648 -8.242 12.992 1 95.5 248 SER B O 1
ATOM 4926 N N . ALA B 1 249 ? 2.438 -8.133 13.336 1 94.94 249 ALA B N 1
ATOM 4927 C CA . ALA B 1 249 ? 2.57 -7.148 14.414 1 94.94 249 ALA B CA 1
ATOM 4928 C C . ALA B 1 249 ? 3.432 -7.691 15.547 1 94.94 249 ALA B C 1
ATOM 4930 O O . ALA B 1 249 ? 4.328 -7 16.047 1 94.94 249 ALA B O 1
ATOM 4931 N N . ILE B 1 250 ? 3.217 -8.875 15.953 1 95.88 250 ILE B N 1
ATOM 4932 C CA . ILE B 1 250 ? 3.951 -9.5 17.047 1 95.88 250 ILE B CA 1
ATOM 4933 C C . ILE B 1 250 ? 5.418 -9.664 16.656 1 95.88 250 ILE B C 1
ATOM 4935 O O . ILE B 1 250 ? 6.316 -9.367 17.453 1 95.88 250 ILE B O 1
ATOM 4939 N N . LEU B 1 251 ? 5.652 -10.109 15.453 1 96.12 251 LEU B N 1
ATOM 4940 C CA . LEU B 1 251 ? 7.02 -10.312 14.992 1 96.12 251 LEU B CA 1
ATOM 4941 C C . LEU B 1 251 ? 7.781 -8.984 14.938 1 96.12 251 LEU B C 1
ATOM 4943 O O . LEU B 1 251 ? 8.945 -8.922 15.328 1 96.12 251 LEU B O 1
ATOM 4947 N N . LEU B 1 252 ? 7.137 -7.992 14.453 1 93.88 252 LEU B N 1
ATOM 4948 C CA . LEU B 1 252 ? 7.789 -6.695 14.344 1 93.88 252 LEU B CA 1
ATOM 4949 C C . LEU B 1 252 ? 8.031 -6.094 15.727 1 93.88 252 LEU B C 1
ATOM 4951 O O . LEU B 1 252 ? 9.039 -5.418 15.945 1 93.88 252 LEU B O 1
ATOM 4955 N N . MET B 1 253 ? 7.117 -6.32 16.656 1 92.62 253 MET B N 1
ATOM 4956 C CA . MET B 1 253 ? 7.305 -5.871 18.031 1 92.62 253 MET B CA 1
ATOM 4957 C C . MET B 1 253 ? 8.523 -6.535 18.656 1 92.62 253 MET B C 1
ATOM 4959 O O . MET B 1 253 ? 9.188 -5.949 19.516 1 92.62 253 MET B O 1
ATOM 4963 N N . CYS B 1 254 ? 8.805 -7.707 18.188 1 93.69 254 CYS B N 1
ATOM 4964 C CA . CYS B 1 254 ? 9.953 -8.453 18.688 1 93.69 254 CYS B CA 1
ATOM 4965 C C . CYS B 1 254 ? 11.203 -8.148 17.859 1 93.69 254 CYS B C 1
ATOM 4967 O O . CYS B 1 254 ? 12.219 -8.828 18 1 93.69 254 CYS B O 1
ATOM 4969 N N . HIS B 1 255 ? 11.109 -7.238 16.938 1 92.31 255 HIS B N 1
ATOM 4970 C CA . HIS B 1 255 ? 12.219 -6.746 16.125 1 92.31 255 HIS B CA 1
ATOM 4971 C C . HIS B 1 255 ? 12.789 -7.852 15.242 1 92.31 255 HIS B C 1
ATOM 4973 O O . HIS B 1 255 ? 14 -7.98 15.109 1 92.31 255 HIS B O 1
ATOM 4979 N N . ALA B 1 256 ? 11.852 -8.617 14.719 1 93.06 256 ALA B N 1
ATOM 4980 C CA . ALA B 1 256 ? 12.258 -9.695 13.82 1 93.06 256 ALA B CA 1
ATOM 4981 C C . ALA B 1 256 ? 12.805 -9.141 12.508 1 93.06 256 ALA B C 1
ATOM 4983 O O . ALA B 1 256 ? 13.594 -9.805 11.828 1 93.06 256 ALA B O 1
ATOM 4984 N N . ALA B 1 257 ? 12.312 -8.016 12.133 1 93 257 ALA B N 1
ATOM 4985 C CA . ALA B 1 257 ? 12.781 -7.336 10.93 1 93 257 ALA B CA 1
ATOM 4986 C C . ALA B 1 257 ? 12.508 -5.836 11.008 1 93 257 ALA B C 1
ATOM 4988 O O . ALA B 1 257 ? 11.789 -5.375 11.898 1 93 257 ALA B O 1
ATOM 4989 N N . SER B 1 258 ? 13.195 -5.109 10.094 1 91.44 258 SER B N 1
ATOM 4990 C CA . SER B 1 258 ? 12.914 -3.682 9.984 1 91.44 258 SER B CA 1
ATOM 4991 C C . SER B 1 258 ? 11.516 -3.438 9.43 1 91.44 258 SER B C 1
ATOM 4993 O O . SER B 1 258 ? 11.164 -3.947 8.359 1 91.44 258 SER B O 1
ATOM 4995 N N . GLU B 1 259 ? 10.695 -2.727 10.188 1 91.44 259 GLU B N 1
ATOM 4996 C CA . GLU B 1 259 ? 9.328 -2.428 9.766 1 91.44 259 GLU B CA 1
ATOM 4997 C C . GLU B 1 259 ? 9.32 -1.666 8.445 1 91.44 259 GLU B C 1
ATOM 4999 O O . GLU B 1 259 ? 8.547 -1.995 7.539 1 91.44 259 GLU B O 1
ATOM 5004 N N . LYS B 1 260 ? 10.094 -0.685 8.352 1 86.5 260 LYS B N 1
ATOM 5005 C CA . LYS B 1 260 ? 10.164 0.149 7.152 1 86.5 260 LYS B CA 1
ATOM 5006 C C . LYS B 1 260 ? 10.523 -0.681 5.922 1 86.5 260 LYS B C 1
ATOM 5008 O O . LYS B 1 260 ? 9.859 -0.588 4.891 1 86.5 260 LYS B O 1
ATOM 5013 N N . ASP B 1 261 ? 11.477 -1.531 6.086 1 89.81 261 ASP B N 1
ATOM 5014 C CA . ASP B 1 261 ? 11.93 -2.346 4.961 1 89.81 261 ASP B CA 1
ATOM 5015 C C . ASP B 1 261 ? 10.891 -3.4 4.59 1 89.81 261 ASP B C 1
ATOM 5017 O O . ASP B 1 261 ? 10.734 -3.74 3.416 1 89.81 261 ASP B O 1
ATOM 5021 N N . SER B 1 262 ? 10.234 -3.885 5.586 1 91.94 262 SER B N 1
ATOM 5022 C CA . SER B 1 262 ? 9.211 -4.898 5.336 1 91.94 262 SER B CA 1
ATOM 5023 C C . SER B 1 262 ? 8.023 -4.312 4.582 1 91.94 262 SER B C 1
ATOM 5025 O O . SER B 1 262 ? 7.465 -4.957 3.691 1 91.94 262 SER B O 1
ATOM 5027 N N . LEU B 1 263 ? 7.637 -3.145 4.883 1 89.75 263 LEU B N 1
ATOM 5028 C CA . LEU B 1 263 ? 6.523 -2.484 4.207 1 89.75 263 LEU B CA 1
ATOM 5029 C C . LEU B 1 263 ? 6.898 -2.125 2.773 1 89.75 263 LEU B C 1
ATOM 5031 O O . LEU B 1 263 ? 6.078 -2.268 1.859 1 89.75 263 LEU B O 1
ATOM 5035 N N . LYS B 1 264 ? 8.125 -1.72 2.613 1 85.44 264 LYS B N 1
ATOM 5036 C CA . LYS B 1 264 ? 8.602 -1.348 1.284 1 85.44 264 LYS B CA 1
ATOM 5037 C C . LYS B 1 264 ? 8.672 -2.564 0.365 1 85.44 264 LYS B C 1
ATOM 5039 O O . LYS B 1 264 ? 8.539 -2.436 -0.854 1 85.44 264 LYS B O 1
ATOM 5044 N N . ALA B 1 265 ? 8.82 -3.699 0.966 1 87.12 265 ALA B N 1
ATOM 5045 C CA . ALA B 1 265 ? 9.008 -4.922 0.187 1 87.12 265 ALA B CA 1
ATOM 5046 C C . ALA B 1 265 ? 7.672 -5.48 -0.292 1 87.12 265 ALA B C 1
ATOM 5048 O O . ALA B 1 265 ? 7.633 -6.383 -1.131 1 87.12 265 ALA B O 1
ATOM 5049 N N . ILE B 1 266 ? 6.57 -4.945 0.192 1 88.75 266 ILE B N 1
ATOM 5050 C CA . ILE B 1 266 ? 5.254 -5.363 -0.271 1 88.75 266 ILE B CA 1
ATOM 5051 C C . ILE B 1 266 ? 5.074 -4.98 -1.739 1 88.75 266 ILE B C 1
ATOM 5053 O O . ILE B 1 266 ? 5.453 -3.879 -2.15 1 88.75 266 ILE B O 1
ATOM 5057 N N . PRO B 1 267 ? 4.629 -5.922 -2.578 1 86.56 267 PRO B N 1
ATOM 5058 C CA . PRO B 1 267 ? 4.367 -5.582 -3.979 1 86.56 267 PRO B CA 1
ATOM 5059 C C . PRO B 1 267 ? 3.123 -4.715 -4.152 1 86.56 267 PRO B C 1
ATOM 5061 O O . PRO B 1 267 ? 2.109 -5.176 -4.684 1 86.56 267 PRO B O 1
ATOM 5064 N N . TRP B 1 268 ? 3.221 -3.514 -3.863 1 87.12 268 TRP B N 1
ATOM 5065 C CA . TRP B 1 268 ? 2.105 -2.572 -3.873 1 87.12 268 TRP B CA 1
ATOM 5066 C C . TRP B 1 268 ? 1.521 -2.434 -5.273 1 87.12 268 TRP B C 1
ATOM 5068 O O . TRP B 1 268 ? 0.319 -2.213 -5.434 1 87.12 268 TRP B O 1
ATOM 5078 N N . GLY B 1 269 ? 2.383 -2.512 -6.289 1 86.62 269 GLY B N 1
ATOM 5079 C CA . GLY B 1 269 ? 1.904 -2.467 -7.664 1 86.62 269 GLY B CA 1
ATOM 5080 C C . GLY B 1 269 ? 0.895 -3.555 -7.98 1 86.62 269 GLY B C 1
ATOM 5081 O O . GLY B 1 269 ? -0.102 -3.305 -8.656 1 86.62 269 GLY B O 1
ATOM 5082 N N . VAL B 1 270 ? 1.158 -4.691 -7.449 1 85.38 270 VAL B N 1
ATOM 5083 C CA . VAL B 1 270 ? 0.276 -5.828 -7.688 1 85.38 270 VAL B CA 1
ATOM 5084 C C . VAL B 1 270 ? -1.045 -5.621 -6.953 1 85.38 270 VAL B C 1
ATOM 5086 O O . VAL B 1 270 ? -2.117 -5.902 -7.496 1 85.38 270 VAL B O 1
ATOM 5089 N N . LEU B 1 271 ? -0.961 -5.141 -5.715 1 88.5 271 LEU B N 1
ATOM 5090 C CA . LEU B 1 271 ? -2.168 -4.898 -4.93 1 88.5 271 LEU B CA 1
ATOM 5091 C C . LEU B 1 271 ? -3.057 -3.861 -5.609 1 88.5 271 LEU B C 1
ATOM 5093 O O . LEU B 1 271 ? -4.277 -4.035 -5.684 1 88.5 271 LEU B O 1
ATOM 5097 N N . LEU B 1 272 ? -2.455 -2.84 -6.141 1 89.5 272 LEU B N 1
ATOM 5098 C CA . LEU B 1 272 ? -3.191 -1.802 -6.852 1 89.5 272 LEU B CA 1
ATOM 5099 C C . LEU B 1 272 ? -3.793 -2.35 -8.141 1 89.5 272 LEU B C 1
ATOM 5101 O O . LEU B 1 272 ? -4.91 -1.985 -8.516 1 89.5 272 LEU B O 1
ATOM 5105 N N . MET B 1 273 ? -3.004 -3.191 -8.781 1 88.44 273 MET B N 1
ATOM 5106 C CA . MET B 1 273 ? -3.475 -3.793 -10.023 1 88.44 273 MET B CA 1
ATOM 5107 C C . MET B 1 273 ? -4.723 -4.633 -9.781 1 88.44 273 MET B C 1
ATOM 5109 O O . MET B 1 273 ? -5.73 -4.473 -10.477 1 88.44 273 MET B O 1
ATOM 5113 N N . VAL B 1 274 ? -4.699 -5.473 -8.812 1 87.44 274 VAL B N 1
ATOM 5114 C CA . VAL B 1 274 ? -5.82 -6.348 -8.492 1 87.44 274 VAL B CA 1
ATOM 5115 C C . VAL B 1 274 ? -7.039 -5.508 -8.109 1 87.44 274 VAL B C 1
ATOM 5117 O O . VAL B 1 274 ? -8.148 -5.773 -8.57 1 87.44 274 VAL B O 1
ATOM 5120 N N . SER B 1 275 ? -6.852 -4.512 -7.285 1 89.88 275 SER B N 1
ATOM 5121 C CA . SER B 1 275 ? -7.941 -3.658 -6.824 1 89.88 275 SER B CA 1
ATOM 5122 C C . SER B 1 275 ? -8.531 -2.842 -7.969 1 89.88 275 SER B C 1
ATOM 5124 O O . SER B 1 275 ? -9.75 -2.676 -8.055 1 89.88 275 SER B O 1
ATOM 5126 N N . GLY B 1 276 ? -7.699 -2.283 -8.844 1 91.81 276 GLY B N 1
ATOM 5127 C CA . GLY B 1 276 ? -8.164 -1.498 -9.977 1 91.81 276 GLY B CA 1
ATOM 5128 C C . GLY B 1 276 ? -8.945 -2.314 -10.992 1 91.81 276 GLY B C 1
ATOM 5129 O O . GLY B 1 276 ? -10.031 -1.914 -11.414 1 91.81 276 GLY B O 1
ATOM 5130 N N . VAL B 1 277 ? -8.367 -3.475 -11.312 1 90.5 277 VAL B N 1
ATOM 5131 C CA . VAL B 1 277 ? -9.047 -4.336 -12.273 1 90.5 277 VAL B CA 1
ATOM 5132 C C . VAL B 1 277 ? -10.375 -4.816 -11.695 1 90.5 277 VAL B C 1
ATOM 5134 O O . VAL B 1 277 ? -11.383 -4.859 -12.406 1 90.5 277 VAL B O 1
ATOM 5137 N N . SER B 1 278 ? -10.375 -5.133 -10.43 1 89.5 278 SER B N 1
ATOM 5138 C CA . SER B 1 278 ? -11.609 -5.543 -9.773 1 89.5 278 SER B CA 1
ATOM 5139 C C . SER B 1 278 ? -12.656 -4.441 -9.828 1 89.5 278 SER B C 1
ATOM 5141 O O . SER B 1 278 ? -13.852 -4.715 -9.984 1 89.5 278 SER B O 1
ATOM 5143 N N . THR B 1 279 ? -12.242 -3.238 -9.672 1 91.75 279 THR B N 1
ATOM 5144 C CA . THR B 1 279 ? -13.164 -2.104 -9.711 1 91.75 279 THR B CA 1
ATOM 5145 C C . THR B 1 279 ? -13.789 -1.961 -11.094 1 91.75 279 THR B C 1
ATOM 5147 O O . THR B 1 279 ? -15 -1.764 -11.211 1 91.75 279 THR B O 1
ATOM 5150 N N . LEU B 1 280 ? -12.992 -2.029 -12.148 1 92.88 280 LEU B N 1
ATOM 5151 C CA . LEU B 1 280 ? -13.539 -1.95 -13.5 1 92.88 280 LEU B CA 1
ATOM 5152 C C . LEU B 1 280 ? -14.406 -3.166 -13.812 1 92.88 280 LEU B C 1
ATOM 5154 O O . LEU B 1 280 ? -15.453 -3.039 -14.445 1 92.88 280 LEU B O 1
ATOM 5158 N N . MET B 1 281 ? -14 -4.316 -13.328 1 88.88 281 MET B N 1
ATOM 5159 C CA . MET B 1 281 ? -14.75 -5.543 -13.578 1 88.88 281 MET B CA 1
ATOM 5160 C C . MET B 1 281 ? -16.125 -5.484 -12.922 1 88.88 281 MET B C 1
ATOM 5162 O O . MET B 1 281 ? -17.094 -6.027 -13.445 1 88.88 281 MET B O 1
ATOM 5166 N N . ASN B 1 282 ? -16.156 -4.863 -11.734 1 89.5 282 ASN B N 1
ATOM 5167 C CA . ASN B 1 282 ? -17.453 -4.656 -11.094 1 89.5 282 ASN B CA 1
ATOM 5168 C C . ASN B 1 282 ? -18.422 -3.912 -12.016 1 89.5 282 ASN B C 1
ATOM 5170 O O . ASN B 1 282 ? -19.609 -4.238 -12.062 1 89.5 282 ASN B O 1
ATOM 5174 N N . LEU B 1 283 ? -17.938 -2.982 -12.75 1 92.5 283 LEU B N 1
ATOM 5175 C CA . LEU B 1 283 ? -18.766 -2.234 -13.695 1 92.5 283 LEU B CA 1
ATOM 5176 C C . LEU B 1 283 ? -19.078 -3.076 -14.922 1 92.5 283 LEU B C 1
ATOM 5178 O O . LEU B 1 283 ? -20.172 -2.977 -15.484 1 92.5 283 LEU B O 1
ATOM 5182 N N . VAL B 1 284 ? -18.141 -3.852 -15.352 1 89.75 284 VAL B N 1
ATOM 5183 C CA . VAL B 1 284 ? -18.359 -4.746 -16.484 1 89.75 284 VAL B CA 1
ATOM 5184 C C . VAL B 1 284 ? -19.5 -5.707 -16.156 1 89.75 284 VAL B C 1
ATOM 5186 O O . VAL B 1 284 ? -20.375 -5.949 -17 1 89.75 284 VAL B O 1
ATOM 5189 N N . ILE B 1 285 ? -19.516 -6.195 -14.984 1 86.19 285 ILE B N 1
ATOM 5190 C CA . ILE B 1 285 ? -20.578 -7.098 -14.539 1 86.19 285 ILE B CA 1
ATOM 5191 C C . ILE B 1 285 ? -21.906 -6.359 -14.508 1 86.19 285 ILE B C 1
ATOM 5193 O O . ILE B 1 285 ? -22.922 -6.848 -15.031 1 86.19 285 ILE B O 1
ATOM 5197 N N . LYS B 1 286 ? -21.906 -5.164 -13.984 1 88.12 286 LYS B N 1
ATOM 5198 C CA . LYS B 1 286 ? -23.141 -4.391 -13.797 1 88.12 286 LYS B CA 1
ATOM 5199 C C . LYS B 1 286 ? -23.703 -3.934 -15.141 1 88.12 286 LYS B C 1
ATOM 5201 O O . LYS B 1 286 ? -24.922 -3.777 -15.281 1 88.12 286 LYS B O 1
ATOM 5206 N N . THR B 1 287 ? -22.875 -3.762 -16.094 1 91.25 287 THR B N 1
ATOM 5207 C CA . THR B 1 287 ? -23.328 -3.234 -17.375 1 91.25 287 THR B CA 1
ATOM 5208 C C . THR B 1 287 ? -23.641 -4.371 -18.344 1 91.25 287 THR B C 1
ATOM 5210 O O . THR B 1 287 ? -23.953 -4.129 -19.516 1 91.25 287 THR B O 1
ATOM 5213 N N . GLY B 1 288 ? -23.406 -5.629 -17.875 1 87.44 288 GLY B N 1
ATOM 5214 C CA . GLY B 1 288 ? -23.75 -6.777 -18.688 1 87.44 288 GLY B CA 1
ATOM 5215 C C . GLY B 1 288 ? -22.594 -7.277 -19.531 1 87.44 288 GLY B C 1
ATOM 5216 O O . GLY B 1 288 ? -22.781 -8.031 -20.484 1 87.44 288 GLY B O 1
ATOM 5217 N N . GLY B 1 289 ? -21.469 -6.855 -19.234 1 88.12 289 GLY B N 1
ATOM 5218 C CA . GLY B 1 289 ? -20.281 -7.238 -20 1 88.12 289 GLY B CA 1
ATOM 5219 C C . GLY B 1 289 ? -19.984 -8.727 -19.922 1 88.12 289 GLY B C 1
ATOM 5220 O O . GLY B 1 289 ? -19.5 -9.312 -20.891 1 88.12 289 GLY B O 1
ATOM 5221 N N . ILE B 1 290 ? -20.234 -9.367 -18.859 1 84.62 290 ILE B N 1
ATOM 5222 C CA . ILE B 1 290 ? -19.938 -10.781 -18.672 1 84.62 290 ILE B CA 1
ATOM 5223 C C . ILE B 1 290 ? -20.766 -11.625 -19.625 1 84.62 290 ILE B C 1
ATOM 5225 O O . ILE B 1 290 ? -20.266 -12.602 -20.203 1 84.62 290 ILE B O 1
ATOM 5229 N N . LYS B 1 291 ? -22 -11.219 -19.719 1 84.94 291 LYS B N 1
ATOM 5230 C CA . LYS B 1 291 ? -22.875 -11.93 -20.656 1 84.94 291 LYS B CA 1
ATOM 5231 C C . LYS B 1 291 ? -22.328 -11.844 -22.078 1 84.94 291 LYS B C 1
ATOM 5233 O O . LYS B 1 291 ? -22.344 -12.836 -22.812 1 84.94 291 LYS B O 1
ATOM 5238 N N . LEU B 1 292 ? -21.875 -10.711 -22.391 1 86.25 292 LEU B N 1
ATOM 5239 C CA . LEU B 1 292 ? -21.328 -10.508 -23.734 1 86.25 292 LEU B CA 1
ATOM 5240 C C . LEU B 1 292 ? -20.047 -11.289 -23.922 1 86.25 292 LEU B C 1
ATOM 5242 O O . LEU B 1 292 ? -19.812 -11.867 -24.984 1 86.25 292 LEU B O 1
ATOM 5246 N N . LEU B 1 293 ? -19.234 -11.234 -22.906 1 83.25 293 LEU B N 1
ATOM 5247 C CA . LEU B 1 293 ? -17.969 -11.969 -22.984 1 83.25 293 LEU B CA 1
ATOM 5248 C C . LEU B 1 293 ? -18.219 -13.469 -23.078 1 83.25 293 LEU B C 1
ATOM 5250 O O . LEU B 1 293 ? -17.547 -14.164 -23.844 1 83.25 293 LEU B O 1
ATOM 5254 N N . THR B 1 294 ? -19.156 -13.93 -22.359 1 83.75 294 THR B N 1
ATOM 5255 C CA . THR B 1 294 ? -19.531 -15.336 -22.406 1 83.75 294 THR B CA 1
ATOM 5256 C C . THR B 1 294 ? -20.062 -15.711 -23.781 1 83.75 294 THR B C 1
ATOM 5258 O O . THR B 1 294 ? -19.703 -16.75 -24.328 1 83.75 294 THR B O 1
ATOM 5261 N N . ALA B 1 295 ? -20.828 -14.867 -24.266 1 84.38 295 ALA B N 1
ATOM 5262 C CA . ALA B 1 295 ? -21.391 -15.109 -25.594 1 84.38 295 ALA B CA 1
ATOM 5263 C C . ALA B 1 295 ? -20.297 -15.141 -26.656 1 84.38 295 ALA B C 1
ATOM 5265 O O . ALA B 1 295 ? -20.328 -15.984 -27.562 1 84.38 295 ALA B O 1
ATOM 5266 N N . ALA B 1 296 ? -19.375 -14.25 -26.562 1 83.25 296 ALA B N 1
ATOM 5267 C CA . ALA B 1 296 ? -18.266 -14.18 -27.516 1 83.25 296 ALA B CA 1
ATOM 5268 C C . ALA B 1 296 ? -17.406 -15.445 -27.469 1 83.25 296 ALA B C 1
ATOM 5270 O O . ALA B 1 296 ? -17.062 -16.016 -28.5 1 83.25 296 ALA B O 1
ATOM 5271 N N . LEU B 1 297 ? -17.125 -15.938 -26.297 1 82.88 297 LEU B N 1
ATOM 5272 C CA . LEU B 1 297 ? -16.281 -17.109 -26.109 1 82.88 297 LEU B CA 1
ATOM 5273 C C . LEU B 1 297 ? -17.031 -18.375 -26.531 1 82.88 297 LEU B C 1
ATOM 5275 O O . LEU B 1 297 ? -16.422 -19.297 -27.109 1 82.88 297 LEU B O 1
ATOM 5279 N N . SER B 1 298 ? -18.297 -18.359 -26.219 1 83.62 298 SER B N 1
ATOM 5280 C CA . SER B 1 298 ? -19.109 -19.547 -26.516 1 83.62 298 SER B CA 1
ATOM 5281 C C . SER B 1 298 ? -19.25 -19.766 -28.016 1 83.62 298 SER B C 1
ATOM 5283 O O . SER B 1 298 ? -19.531 -20.891 -28.453 1 83.62 298 SER B O 1
ATOM 5285 N N . THR B 1 299 ? -19.062 -18.672 -28.75 1 83.69 299 THR B N 1
ATOM 5286 C CA . THR B 1 299 ? -19.219 -18.812 -30.188 1 83.69 299 THR B CA 1
ATOM 5287 C C . THR B 1 299 ? -18.156 -19.75 -30.766 1 83.69 299 THR B C 1
ATOM 5289 O O . THR B 1 299 ? -18.391 -20.391 -31.797 1 83.69 299 THR B O 1
ATOM 5292 N N . PHE B 1 300 ? -17.047 -19.844 -30.078 1 81.75 300 PHE B N 1
ATOM 5293 C CA . PHE B 1 300 ? -15.969 -20.656 -30.625 1 81.75 300 PHE B CA 1
ATOM 5294 C C . PHE B 1 300 ? -15.711 -21.891 -29.766 1 81.75 300 PHE B C 1
ATOM 5296 O O . PHE B 1 300 ? -14.703 -22.562 -29.922 1 81.75 300 PHE B O 1
ATOM 5303 N N . MET B 1 301 ? -16.641 -22.078 -28.844 1 88.06 301 MET B N 1
ATOM 5304 C CA . MET B 1 301 ? -16.406 -23.141 -27.891 1 88.06 301 MET B CA 1
ATOM 5305 C C . MET B 1 301 ? -17.516 -24.172 -27.922 1 88.06 301 MET B C 1
ATOM 5307 O O . MET B 1 301 ? -18.656 -23.859 -28.297 1 88.06 301 MET B O 1
ATOM 5311 N N . ASN B 1 302 ? -17.203 -25.391 -27.875 1 88.06 302 ASN B N 1
ATOM 5312 C CA . ASN B 1 302 ? -18.156 -26.453 -27.578 1 88.06 302 ASN B CA 1
ATOM 5313 C C . ASN B 1 302 ? -17.734 -27.234 -26.328 1 88.06 302 ASN B C 1
ATOM 5315 O O . ASN B 1 302 ? -16.797 -26.844 -25.641 1 88.06 302 ASN B O 1
ATOM 5319 N N . SER B 1 303 ? -18.547 -28.219 -25.969 1 87.75 303 SER B N 1
ATOM 5320 C CA . SER B 1 303 ? -18.312 -28.969 -24.734 1 87.75 303 SER B CA 1
ATOM 5321 C C . SER B 1 303 ? -16.953 -29.641 -24.734 1 87.75 303 SER B C 1
ATOM 5323 O O . SER B 1 303 ? -16.344 -29.828 -23.672 1 87.75 303 SER B O 1
ATOM 5325 N N . TYR B 1 304 ? -16.344 -29.859 -25.891 1 88.81 304 TYR B N 1
ATOM 5326 C CA . TYR B 1 304 ? -15.078 -30.578 -25.984 1 88.81 304 TYR B CA 1
ATOM 5327 C C . TYR B 1 304 ? -13.906 -29.609 -26.094 1 88.81 304 TYR B C 1
ATOM 5329 O O . TYR B 1 304 ? -12.805 -29.906 -25.625 1 88.81 304 TYR B O 1
ATOM 5337 N N . THR B 1 305 ? -14.133 -28.469 -26.641 1 92.69 305 THR B N 1
ATOM 5338 C CA . THR B 1 305 ? -13.023 -27.562 -26.938 1 92.69 305 THR B CA 1
ATOM 5339 C C . THR B 1 305 ? -12.938 -26.469 -25.875 1 92.69 305 THR B C 1
ATOM 5341 O O . THR B 1 305 ? -11.93 -25.766 -25.797 1 92.69 305 THR B O 1
ATOM 5344 N N . ALA B 1 306 ? -13.945 -26.344 -25.047 1 94.88 306 ALA B N 1
ATOM 5345 C CA . ALA B 1 306 ? -14.055 -25.219 -24.109 1 94.88 306 ALA B CA 1
ATOM 5346 C C . ALA B 1 306 ? -12.844 -25.156 -23.188 1 94.88 306 ALA B C 1
ATOM 5348 O O . ALA B 1 306 ? -12.234 -24.094 -23.016 1 94.88 306 ALA B O 1
ATOM 5349 N N . PRO B 1 307 ? -12.438 -26.297 -22.609 1 95.5 307 PRO B N 1
ATOM 5350 C CA . PRO B 1 307 ? -11.266 -26.219 -21.734 1 95.5 307 PRO B CA 1
ATOM 5351 C C . PRO B 1 307 ? -10 -25.781 -22.469 1 95.5 307 PRO B C 1
ATOM 5353 O O . PRO B 1 307 ? -9.227 -24.984 -21.938 1 95.5 307 PRO B O 1
ATOM 5356 N N . ALA B 1 308 ? -9.812 -26.234 -23.688 1 95.44 308 ALA B N 1
ATOM 5357 C CA . ALA B 1 308 ? -8.641 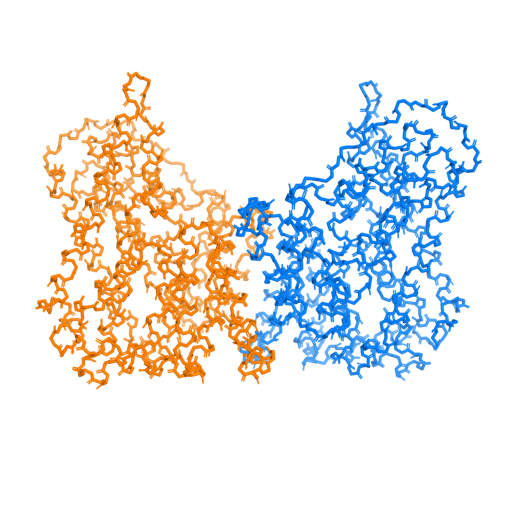-25.891 -24.484 1 95.44 308 ALA B CA 1
ATOM 5358 C C . ALA B 1 308 ? -8.648 -24.406 -24.828 1 95.44 308 ALA B C 1
ATOM 5360 O O . ALA B 1 308 ? -7.617 -23.734 -24.766 1 95.44 308 ALA B O 1
ATOM 5361 N N . VAL B 1 309 ? -9.781 -23.922 -25.234 1 94.69 309 VAL B N 1
ATOM 5362 C CA . VAL B 1 309 ? -9.914 -22.516 -25.609 1 94.69 309 VAL B CA 1
ATOM 5363 C C . VAL B 1 309 ? -9.648 -21.625 -24.406 1 94.69 309 VAL B C 1
ATOM 5365 O O . VAL B 1 309 ? -8.961 -20.609 -24.516 1 94.69 309 VAL B O 1
ATOM 5368 N N . MET B 1 310 ? -10.219 -21.984 -23.25 1 95.25 310 MET B N 1
ATOM 5369 C CA . MET B 1 310 ? -10.031 -21.203 -22.031 1 95.25 310 MET B CA 1
ATOM 5370 C C . MET B 1 310 ? -8.562 -21.188 -21.609 1 95.25 310 MET B C 1
ATOM 5372 O O . MET B 1 310 ? -8.031 -20.141 -21.219 1 95.25 310 MET B O 1
ATOM 5376 N N . ALA B 1 311 ? -7.926 -22.312 -21.672 1 95.75 311 ALA B N 1
ATOM 5377 C CA . ALA B 1 311 ? -6.512 -22.422 -21.328 1 95.75 311 ALA B CA 1
ATOM 5378 C C . ALA B 1 311 ? -5.66 -21.562 -22.266 1 95.75 311 ALA B C 1
ATOM 5380 O O . ALA B 1 311 ? -4.77 -20.828 -21.812 1 95.75 311 ALA B O 1
ATOM 5381 N N . CYS B 1 312 ? -5.906 -21.641 -23.531 1 94.62 312 CYS B N 1
ATOM 5382 C CA . CYS B 1 312 ? -5.16 -20.891 -24.547 1 94.62 312 CYS B CA 1
ATOM 5383 C C . CYS B 1 312 ? -5.367 -19.391 -24.375 1 94.62 312 CYS B C 1
ATOM 5385 O O . CYS B 1 312 ? -4.41 -18.625 -24.406 1 94.62 312 CYS B O 1
ATOM 5387 N N . THR B 1 313 ? -6.625 -19.031 -24.172 1 92.69 313 THR B N 1
ATOM 5388 C CA . THR B 1 313 ? -6.945 -17.609 -24 1 92.69 313 THR B CA 1
ATOM 5389 C C . THR B 1 313 ? -6.254 -17.047 -22.766 1 92.69 313 THR B C 1
ATOM 5391 O O . THR B 1 313 ? -5.641 -15.984 -22.812 1 92.69 313 THR B O 1
ATOM 5394 N N . ALA B 1 314 ? -6.375 -17.75 -21.656 1 95.69 314 ALA B N 1
ATOM 5395 C CA . ALA B 1 314 ? -5.738 -17.328 -20.422 1 95.69 314 ALA B CA 1
ATOM 5396 C C . ALA B 1 314 ? -4.223 -17.25 -20.578 1 95.69 314 ALA B C 1
ATOM 5398 O O . ALA B 1 314 ? -3.598 -16.297 -20.109 1 95.69 314 ALA B O 1
ATOM 5399 N N . GLY B 1 315 ? -3.645 -18.219 -21.234 1 95.31 315 GLY B N 1
ATOM 5400 C CA . GLY B 1 315 ? -2.205 -18.25 -21.453 1 95.31 315 GLY B CA 1
ATOM 5401 C C . GLY B 1 315 ? -1.703 -17.125 -22.312 1 95.31 315 GLY B C 1
ATOM 5402 O O . GLY B 1 315 ? -0.69 -16.484 -22 1 95.31 315 GLY B O 1
ATOM 5403 N N . VAL B 1 316 ? -2.352 -16.844 -23.391 1 91.5 316 VAL B N 1
ATOM 5404 C CA . VAL B 1 316 ? -1.972 -15.766 -24.281 1 91.5 316 VAL B CA 1
ATOM 5405 C C . VAL B 1 316 ? -2.084 -14.422 -23.562 1 91.5 316 VAL B C 1
ATOM 5407 O O . VAL B 1 316 ? -1.186 -13.578 -23.672 1 91.5 316 VAL B O 1
ATOM 5410 N N . MET B 1 317 ? -3.18 -14.266 -22.859 1 90.44 317 MET B N 1
ATOM 5411 C CA . MET B 1 317 ? -3.35 -13.039 -22.078 1 90.44 317 MET B CA 1
ATOM 5412 C C . MET B 1 317 ? -2.225 -12.875 -21.062 1 90.44 317 MET B C 1
ATOM 5414 O O . MET B 1 317 ? -1.735 -11.766 -20.844 1 90.44 317 MET B O 1
ATOM 5418 N N . SER B 1 318 ? -1.82 -13.953 -20.5 1 92.75 318 SER B N 1
ATOM 5419 C CA . SER B 1 318 ? -0.812 -13.938 -19.453 1 92.75 318 SER B CA 1
ATOM 5420 C C . SER B 1 318 ? 0.569 -13.617 -20 1 92.75 318 SER B C 1
ATOM 5422 O O . SER B 1 318 ? 1.451 -13.164 -19.266 1 92.75 318 SER B O 1
ATOM 5424 N N . LEU B 1 319 ? 0.789 -13.82 -21.281 1 87.94 319 LEU B N 1
ATOM 5425 C CA . LEU B 1 319 ? 2.049 -13.445 -21.922 1 87.94 319 LEU B CA 1
ATOM 5426 C C . LEU B 1 319 ? 2.258 -11.938 -21.859 1 87.94 319 LEU B C 1
ATOM 5428 O O . LEU B 1 319 ? 3.396 -11.461 -21.844 1 87.94 319 LEU B O 1
ATOM 5432 N N . PHE B 1 320 ? 1.126 -11.219 -21.734 1 81.88 320 PHE B N 1
ATOM 5433 C CA . PHE B 1 320 ? 1.235 -9.766 -21.875 1 81.88 320 PHE B CA 1
ATOM 5434 C C . PHE B 1 320 ? 0.72 -9.078 -20.609 1 81.88 320 PHE B C 1
ATOM 5436 O O . PHE B 1 320 ? 0.709 -7.844 -20.531 1 81.88 320 PHE B O 1
ATOM 5443 N N . SER B 1 321 ? 0.248 -9.82 -19.734 1 86 321 SER B N 1
ATOM 5444 C CA . SER B 1 321 ? -0.326 -9.219 -18.547 1 86 321 SER B CA 1
ATOM 5445 C C . SER B 1 321 ? -0.103 -10.102 -17.312 1 86 321 SER B C 1
ATOM 5447 O O . SER B 1 321 ? 0.393 -11.227 -17.438 1 86 321 SER B O 1
ATOM 5449 N N . SER B 1 322 ? -0.437 -9.578 -16.203 1 87.75 322 SER B N 1
ATOM 5450 C CA . SER B 1 322 ? -0.283 -10.297 -14.938 1 87.75 322 SER B CA 1
ATOM 5451 C C . SER B 1 322 ? -1.405 -11.312 -14.734 1 87.75 322 SER B C 1
ATOM 5453 O O . SER B 1 322 ? -2.576 -11 -14.961 1 87.75 322 SER B O 1
ATOM 5455 N N . GLY B 1 323 ? -1.043 -12.531 -14.406 1 91.31 323 GLY B N 1
ATOM 5456 C CA . GLY B 1 323 ? -2.045 -13.531 -14.07 1 91.31 323 GLY B CA 1
ATOM 5457 C C . GLY B 1 323 ? -2.947 -13.109 -12.922 1 91.31 323 GLY B C 1
ATOM 5458 O O . GLY B 1 323 ? -4.16 -12.984 -13.094 1 91.31 323 GLY B O 1
ATOM 5459 N N . LEU B 1 324 ? -2.322 -12.758 -11.844 1 89.56 324 LEU B N 1
ATOM 5460 C CA . LEU B 1 324 ? -3.027 -12.375 -10.625 1 89.56 324 LEU B CA 1
ATOM 5461 C C . LEU B 1 324 ? -3.781 -11.062 -10.828 1 89.56 324 LEU B C 1
ATOM 5463 O O . LEU B 1 324 ? -4.926 -10.93 -10.391 1 89.56 324 LEU B O 1
ATOM 5467 N N . GLY B 1 325 ? -3.211 -10.195 -11.5 1 88 325 GLY B N 1
ATOM 5468 C CA . GLY B 1 325 ? -3.748 -8.852 -11.57 1 88 325 GLY B CA 1
ATOM 5469 C C . GLY B 1 325 ? -4.781 -8.672 -12.664 1 88 325 GLY B C 1
ATOM 5470 O O . GLY B 1 325 ? -5.68 -7.836 -12.555 1 88 325 GLY B O 1
ATOM 5471 N N . VAL B 1 326 ? -4.668 -9.461 -13.727 1 90.69 326 VAL B N 1
ATOM 5472 C CA . VAL B 1 326 ? -5.504 -9.156 -14.883 1 90.69 326 VAL B CA 1
ATOM 5473 C C . VAL B 1 326 ? -6.242 -10.414 -15.328 1 90.69 326 VAL B C 1
ATOM 5475 O O . VAL B 1 326 ? -7.473 -10.438 -15.375 1 90.69 326 VAL B O 1
ATOM 5478 N N . VAL B 1 327 ? -5.562 -11.477 -15.531 1 93.75 327 VAL B N 1
ATOM 5479 C CA . VAL B 1 327 ? -6.137 -12.664 -16.156 1 93.75 327 VAL B CA 1
ATOM 5480 C C . VAL B 1 327 ? -7.211 -13.266 -15.25 1 93.75 327 VAL B C 1
ATOM 5482 O O . VAL B 1 327 ? -8.344 -13.5 -15.688 1 93.75 327 VAL B O 1
ATOM 5485 N N . PHE B 1 328 ? -6.922 -13.477 -13.992 1 95.94 328 PHE B N 1
ATOM 5486 C CA . PHE B 1 328 ? -7.848 -14.117 -13.062 1 95.94 328 PHE B CA 1
ATOM 5487 C C . PHE B 1 328 ? -9.086 -13.242 -12.852 1 95.94 328 PHE B C 1
ATOM 5489 O O . PHE B 1 328 ? -10.211 -13.695 -13.062 1 95.94 328 PHE B O 1
ATOM 5496 N N . PRO B 1 329 ? -8.883 -11.977 -12.547 1 91.06 329 PRO B N 1
ATOM 5497 C CA . PRO B 1 329 ? -10.062 -11.141 -12.328 1 91.06 329 PRO B CA 1
ATOM 5498 C C . PRO B 1 329 ? -10.93 -11.016 -13.586 1 91.06 329 PRO B C 1
ATOM 5500 O O . PRO B 1 329 ? -12.141 -10.805 -13.484 1 91.06 329 PRO B O 1
ATOM 5503 N N . THR B 1 330 ? -10.352 -11.219 -14.758 1 89.75 330 THR B N 1
ATOM 5504 C CA . THR B 1 330 ? -11.07 -11.016 -16.016 1 89.75 330 THR B CA 1
ATOM 5505 C C . THR B 1 330 ? -11.836 -12.281 -16.406 1 89.75 330 THR B C 1
ATOM 5507 O O . THR B 1 330 ? -13 -12.203 -16.797 1 89.75 330 THR B O 1
ATOM 5510 N N . LEU B 1 331 ? -11.273 -13.398 -16.25 1 93.56 331 LEU B N 1
ATOM 5511 C CA . LEU B 1 331 ? -11.828 -14.594 -16.875 1 93.56 331 LEU B CA 1
ATOM 5512 C C . LEU B 1 331 ? -12.562 -15.453 -15.852 1 93.56 331 LEU B C 1
ATOM 5514 O O . LEU B 1 331 ? -13.531 -16.141 -16.188 1 93.56 331 LEU B O 1
ATOM 5518 N N . LEU B 1 332 ? -12.172 -15.453 -14.625 1 94.69 332 LEU B N 1
ATOM 5519 C CA . LEU B 1 332 ? -12.742 -16.359 -13.641 1 94.69 332 LEU B CA 1
ATOM 5520 C C . LEU B 1 332 ? -14.211 -16.047 -13.391 1 94.69 332 LEU B C 1
ATOM 5522 O O . LEU B 1 332 ? -15.031 -16.953 -13.227 1 94.69 332 LEU B O 1
ATOM 5526 N N . PRO B 1 333 ? -14.555 -14.805 -13.383 1 90.75 333 PRO B N 1
ATOM 5527 C CA . PRO B 1 333 ? -15.969 -14.508 -13.148 1 90.75 333 PRO B CA 1
ATOM 5528 C C . PRO B 1 333 ? -16.875 -15.023 -14.266 1 90.75 333 PRO B C 1
ATOM 5530 O O . PRO B 1 333 ? -18.094 -15.102 -14.094 1 90.75 333 PRO B O 1
ATOM 5533 N N . THR B 1 334 ? -16.391 -15.398 -15.398 1 91.25 334 THR B N 1
ATOM 5534 C CA . THR B 1 334 ? -17.188 -15.812 -16.547 1 91.25 334 THR B CA 1
ATOM 5535 C C . THR B 1 334 ? -17.391 -17.328 -16.547 1 91.25 334 THR B C 1
ATOM 5537 O O . THR B 1 334 ? -18.234 -17.844 -17.266 1 91.25 334 THR B O 1
ATOM 5540 N N . VAL B 1 335 ? -16.656 -18.047 -15.773 1 94.38 335 VAL B N 1
ATOM 5541 C CA . VAL B 1 335 ? -16.547 -19.484 -15.953 1 94.38 335 VAL B CA 1
ATOM 5542 C C . VAL B 1 335 ? -17.859 -20.156 -15.57 1 94.38 335 VAL B C 1
ATOM 5544 O O . VAL B 1 335 ? -18.25 -21.172 -16.141 1 94.38 335 VAL B O 1
ATOM 5547 N N . ALA B 1 336 ? -18.562 -19.641 -14.57 1 93 336 ALA B N 1
ATOM 5548 C CA . ALA B 1 336 ? -19.844 -20.219 -14.164 1 93 336 ALA B CA 1
ATOM 5549 C C . ALA B 1 336 ? -20.859 -20.172 -15.297 1 93 336 ALA B C 1
ATOM 5551 O O . ALA B 1 336 ? -21.469 -21.188 -15.641 1 93 336 ALA B O 1
ATOM 5552 N N . SER B 1 337 ? -21.047 -19 -15.859 1 90.69 337 SER B N 1
ATOM 5553 C CA . SER B 1 337 ? -22 -18.812 -16.953 1 90.69 337 SER B CA 1
ATOM 5554 C C . SER B 1 337 ? -21.562 -19.562 -18.203 1 90.69 337 SER B C 1
ATOM 5556 O O . SER B 1 337 ? -22.391 -20.125 -18.922 1 90.69 337 SER B O 1
ATOM 5558 N N . LEU B 1 338 ? -20.297 -19.531 -18.469 1 92.06 338 LEU B N 1
ATOM 5559 C CA . LEU B 1 338 ? -19.766 -20.203 -19.641 1 92.06 338 LEU B CA 1
ATOM 5560 C C . LEU B 1 338 ? -19.953 -21.719 -19.531 1 92.06 338 LEU B C 1
ATOM 5562 O O . LEU B 1 338 ? -20.297 -22.375 -20.516 1 92.06 338 LEU B O 1
ATOM 5566 N N . GLY B 1 339 ? -19.625 -22.25 -18.344 1 93.5 339 GLY B N 1
ATOM 5567 C CA . GLY B 1 339 ? -19.828 -23.672 -18.125 1 93.5 339 GLY B CA 1
ATOM 5568 C C . GLY B 1 339 ? -21.25 -24.109 -18.375 1 93.5 339 GLY B C 1
ATOM 5569 O O . GLY B 1 339 ? -21.484 -25.172 -18.984 1 93.5 339 GLY B O 1
ATOM 5570 N N . GLN B 1 340 ? -22.172 -23.359 -17.922 1 89.62 340 GLN B N 1
ATOM 5571 C CA . GLN B 1 340 ? -23.578 -23.656 -18.125 1 89.62 340 GLN B CA 1
ATOM 5572 C C . GLN B 1 340 ? -23.969 -23.578 -19.594 1 89.62 340 GLN B C 1
ATOM 5574 O O . GLN B 1 340 ? -24.734 -24.422 -20.078 1 89.62 340 GLN B O 1
ATOM 5579 N N . SER B 1 341 ? -23.438 -22.672 -20.25 1 88.62 341 SER B N 1
ATOM 5580 C CA . SER B 1 341 ? -23.797 -22.438 -21.656 1 88.62 341 SER B CA 1
ATOM 5581 C C . SER B 1 341 ? -23.234 -23.531 -22.562 1 88.62 341 SER B C 1
ATOM 5583 O O . SER B 1 341 ? -23.891 -23.953 -23.516 1 88.62 341 SER B O 1
ATOM 5585 N N . VAL B 1 342 ? -22.031 -23.984 -22.297 1 91.81 342 VAL B N 1
ATOM 5586 C CA . VAL B 1 342 ? -21.375 -24.906 -23.203 1 91.81 342 VAL B CA 1
ATOM 5587 C C . VAL B 1 342 ? -21.453 -26.328 -22.656 1 91.81 342 VAL B C 1
ATOM 5589 O O . VAL B 1 342 ? -21.141 -27.297 -23.359 1 91.81 342 VAL B O 1
ATOM 5592 N N . GLY B 1 343 ? -21.859 -26.484 -21.422 1 91.38 343 GLY B N 1
ATOM 5593 C CA . GLY B 1 343 ? -22.047 -27.812 -20.844 1 91.38 343 GLY B CA 1
ATOM 5594 C C . GLY B 1 343 ? -20.766 -28.406 -20.297 1 91.38 343 GLY B C 1
ATOM 5595 O O . GLY B 1 343 ? -20.484 -29.594 -20.516 1 91.38 343 GLY B O 1
ATOM 5596 N N . VAL B 1 344 ? -19.922 -27.672 -19.781 1 94 344 VAL B N 1
ATOM 5597 C CA . VAL B 1 344 ? -18.688 -28.109 -19.156 1 94 344 VAL B CA 1
ATOM 5598 C C . VAL B 1 344 ? -18.656 -27.688 -17.688 1 94 344 VAL B C 1
ATOM 5600 O O . VAL B 1 344 ? -19.266 -26.672 -17.312 1 94 344 VAL B O 1
ATOM 5603 N N . ASN B 1 345 ? -18.094 -28.516 -16.828 1 94.81 345 ASN B N 1
ATOM 5604 C CA . ASN B 1 345 ? -17.922 -28.172 -15.422 1 94.81 345 ASN B CA 1
ATOM 5605 C C . ASN B 1 345 ? -17.203 -26.828 -15.25 1 94.81 345 ASN B C 1
ATOM 5607 O O . ASN B 1 345 ? -16.062 -26.672 -15.68 1 94.81 345 ASN B O 1
ATOM 5611 N N . PRO B 1 346 ? -17.844 -25.875 -14.602 1 95.38 346 PRO B N 1
ATOM 5612 C CA . PRO B 1 346 ? -17.234 -24.547 -14.43 1 95.38 346 PRO B CA 1
ATOM 5613 C C . PRO B 1 346 ? -15.891 -24.594 -13.703 1 95.38 346 PRO B C 1
ATOM 5615 O O . PRO B 1 346 ? -15.008 -23.781 -13.977 1 95.38 346 PRO B O 1
ATOM 5618 N N . VAL B 1 347 ? -15.75 -25.5 -12.797 1 96.19 347 VAL B N 1
ATOM 5619 C CA . VAL B 1 347 ? -14.508 -25.609 -12.031 1 96.19 347 VAL B CA 1
ATOM 5620 C C . VAL B 1 347 ? -13.375 -26.062 -12.945 1 96.19 347 VAL B C 1
ATOM 5622 O O . VAL B 1 347 ? -12.227 -25.656 -12.766 1 96.19 347 VAL B O 1
ATOM 5625 N N . GLU B 1 348 ? -13.688 -26.922 -13.914 1 95.81 348 GLU B N 1
ATOM 5626 C CA . GLU B 1 348 ? -12.695 -27.312 -14.906 1 95.81 348 GLU B CA 1
ATOM 5627 C C . GLU B 1 348 ? -12.234 -26.125 -15.734 1 95.81 348 GLU B C 1
ATOM 5629 O O . GLU B 1 348 ? -11.039 -25.922 -15.945 1 95.81 348 GLU B O 1
ATOM 5634 N N . LEU B 1 349 ? -13.172 -25.328 -16.172 1 95.56 349 LEU B N 1
ATOM 5635 C CA . LEU B 1 349 ? -12.844 -24.109 -16.922 1 95.56 349 LEU B CA 1
ATOM 5636 C C . LEU B 1 349 ? -12 -23.156 -16.078 1 95.56 349 LEU B C 1
ATOM 5638 O O . LEU B 1 349 ? -11.047 -22.562 -16.578 1 95.56 349 LEU B O 1
ATOM 5642 N N . GLY B 1 350 ? -12.398 -23 -14.805 1 96.38 350 GLY B N 1
ATOM 5643 C CA . GLY B 1 350 ? -11.617 -22.188 -13.891 1 96.38 350 GLY B CA 1
ATOM 5644 C C . GLY B 1 350 ? -10.188 -22.672 -13.742 1 96.38 350 GLY B C 1
ATOM 5645 O O . GLY B 1 350 ? -9.258 -21.859 -13.68 1 96.38 350 GLY B O 1
ATOM 5646 N N . SER B 1 351 ? -10.016 -23.938 -13.68 1 97.06 351 SER B N 1
ATOM 5647 C CA . SER B 1 351 ? -8.68 -24.531 -13.57 1 97.06 351 SER B CA 1
ATOM 5648 C C . SER B 1 351 ? -7.84 -24.203 -14.797 1 97.06 351 SER B C 1
ATOM 5650 O O . SER B 1 351 ? -6.645 -23.922 -14.68 1 97.06 351 SER B O 1
ATOM 5652 N N . MET B 1 352 ? -8.453 -24.25 -15.953 1 96.62 352 MET B N 1
ATOM 5653 C CA . MET B 1 352 ? -7.734 -23.922 -17.188 1 96.62 352 MET B CA 1
ATOM 5654 C C . MET B 1 352 ? -7.305 -22.453 -17.188 1 96.62 352 MET B C 1
ATOM 5656 O O . MET B 1 352 ? -6.219 -22.125 -17.672 1 96.62 352 MET B O 1
ATOM 5660 N N . VAL B 1 353 ? -8.156 -21.594 -16.625 1 96.69 353 VAL B N 1
ATOM 5661 C CA . VAL B 1 353 ? -7.832 -20.172 -16.547 1 96.69 353 VAL B CA 1
ATOM 5662 C C . VAL B 1 353 ? -6.617 -19.969 -15.633 1 96.69 353 VAL B C 1
ATOM 5664 O O . VAL B 1 353 ? -5.676 -19.266 -16 1 96.69 353 VAL B O 1
ATOM 5667 N N . VAL B 1 354 ? -6.656 -20.625 -14.492 1 97.19 354 VAL B N 1
ATOM 5668 C CA . VAL B 1 354 ? -5.605 -20.406 -13.5 1 97.19 354 VAL B CA 1
ATOM 5669 C C . VAL B 1 354 ? -4.297 -21.016 -13.992 1 97.19 354 VAL B C 1
ATOM 5671 O O . VAL B 1 354 ? -3.229 -20.422 -13.828 1 97.19 354 VAL B O 1
ATOM 5674 N N . ILE B 1 355 ? -4.352 -22.172 -14.633 1 97.44 355 ILE B N 1
ATOM 5675 C CA . ILE B 1 355 ? -3.15 -22.828 -15.148 1 97.44 355 ILE B CA 1
ATOM 5676 C C . ILE B 1 355 ? -2.572 -22 -16.297 1 97.44 355 ILE B C 1
ATOM 5678 O O . ILE B 1 355 ? -1.382 -21.672 -16.297 1 97.44 355 ILE B O 1
ATOM 5682 N N . GLY B 1 356 ? -3.428 -21.688 -17.234 1 96.31 356 GLY B N 1
ATOM 5683 C CA . GLY B 1 356 ? -2.986 -20.859 -18.359 1 96.31 356 GLY B CA 1
ATOM 5684 C C . GLY B 1 356 ? -2.408 -19.531 -17.922 1 96.31 356 GLY B C 1
ATOM 5685 O O . GLY B 1 356 ? -1.379 -19.094 -18.438 1 96.31 356 GLY B O 1
ATOM 5686 N N . GLY B 1 357 ? -3.074 -18.922 -16.938 1 95.5 357 GLY B N 1
ATOM 5687 C CA . GLY B 1 357 ? -2.639 -17.641 -16.438 1 95.5 357 GLY B CA 1
ATOM 5688 C C . GLY B 1 357 ? -1.385 -17.719 -15.586 1 95.5 357 GLY B C 1
ATOM 5689 O O . GLY B 1 357 ? -0.879 -16.703 -15.109 1 95.5 357 GLY B O 1
ATOM 5690 N N . THR B 1 358 ? -0.836 -18.844 -15.336 1 95.75 358 THR B N 1
ATOM 5691 C CA . THR B 1 358 ? 0.302 -19.047 -14.445 1 95.75 358 THR B CA 1
ATOM 5692 C C . THR B 1 358 ? 1.53 -19.5 -15.234 1 95.75 358 THR B C 1
ATOM 5694 O O . THR B 1 358 ? 2.607 -18.906 -15.094 1 95.75 358 THR B O 1
ATOM 5697 N N . ILE B 1 359 ? 1.407 -20.406 -16.125 1 94.44 359 ILE B N 1
ATOM 5698 C CA . ILE B 1 359 ? 2.529 -21.188 -16.656 1 94.44 359 ILE B CA 1
ATOM 5699 C C . ILE B 1 359 ? 3.303 -20.344 -17.672 1 94.44 359 ILE B C 1
ATOM 5701 O O . ILE B 1 359 ? 4.5 -20.547 -17.875 1 94.44 359 ILE B O 1
ATOM 5705 N N . THR B 1 360 ? 2.682 -19.391 -18.344 1 93.19 360 THR B N 1
ATOM 5706 C CA . THR B 1 360 ? 3.371 -18.562 -19.328 1 93.19 360 THR B CA 1
ATOM 5707 C C . THR B 1 360 ? 4.262 -17.531 -18.656 1 93.19 360 THR B C 1
ATOM 5709 O O . THR B 1 360 ? 4.98 -16.797 -19.328 1 93.19 360 THR B O 1
ATOM 5712 N N . GLY B 1 361 ? 4.273 -17.531 -17.375 1 90.94 361 GLY B N 1
ATOM 5713 C CA . GLY B 1 361 ? 5.137 -16.656 -16.609 1 90.94 361 GLY B CA 1
ATOM 5714 C C . GLY B 1 361 ? 6.613 -16.906 -16.844 1 90.94 361 GLY B C 1
ATOM 5715 O O . GLY B 1 361 ? 7.453 -16.047 -16.531 1 90.94 361 GLY B O 1
ATOM 5716 N N . ILE B 1 362 ? 6.941 -17.984 -17.422 1 93.38 362 ILE B N 1
ATOM 5717 C CA . ILE B 1 362 ? 8.336 -18.344 -17.688 1 93.38 362 ILE B CA 1
ATOM 5718 C C . ILE B 1 362 ? 8.875 -17.531 -18.844 1 93.38 362 ILE B C 1
ATOM 5720 O O . ILE B 1 362 ? 10.094 -17.469 -19.062 1 93.38 362 ILE B O 1
ATOM 5724 N N . SER B 1 363 ? 7.996 -16.797 -19.5 1 92.69 363 SER B N 1
ATOM 5725 C CA . SER B 1 363 ? 8.414 -15.93 -20.609 1 92.69 363 SER B CA 1
ATOM 5726 C C . SER B 1 363 ? 9.352 -14.828 -20.109 1 92.69 363 SER B C 1
ATOM 5728 O O . SER B 1 363 ? 9.164 -14.281 -19.016 1 92.69 363 SER B O 1
ATOM 5730 N N . PRO B 1 364 ? 10.414 -14.484 -20.969 1 89.94 364 PRO B N 1
ATOM 5731 C CA . PRO B 1 364 ? 11.352 -13.438 -20.562 1 89.94 364 PRO B CA 1
ATOM 5732 C C . PRO B 1 364 ? 10.703 -12.062 -20.469 1 89.94 364 PRO B C 1
ATOM 5734 O O . PRO B 1 364 ? 11.281 -11.141 -19.891 1 89.94 364 PRO B O 1
ATOM 5737 N N . ILE B 1 365 ? 9.523 -11.945 -21.047 1 83.62 365 ILE B N 1
ATOM 5738 C CA . ILE B 1 365 ? 8.805 -10.68 -21.016 1 83.62 365 ILE B CA 1
ATOM 5739 C C . ILE B 1 365 ? 8.008 -10.586 -19.719 1 83.62 365 ILE B C 1
ATOM 5741 O O . ILE B 1 365 ? 7.582 -9.492 -19.312 1 83.62 365 ILE B O 1
ATOM 5745 N N . SER B 1 366 ? 7.867 -11.703 -19.031 1 86.56 366 SER B N 1
ATOM 5746 C CA . SER B 1 366 ? 7.184 -11.75 -17.75 1 86.56 366 SER B CA 1
ATOM 5747 C C . SER B 1 366 ? 8.18 -11.656 -16.594 1 86.56 366 SER B C 1
ATOM 5749 O O . SER B 1 366 ? 9.391 -11.766 -16.797 1 86.56 366 SER B O 1
ATOM 5751 N N . THR B 1 367 ? 7.664 -11.461 -15.484 1 79.75 367 THR B N 1
ATOM 5752 C CA . THR B 1 367 ? 8.5 -11.234 -14.312 1 79.75 367 THR B CA 1
ATOM 5753 C C . THR B 1 367 ? 9.367 -12.453 -14.023 1 79.75 367 THR B C 1
ATOM 5755 O O . THR B 1 367 ? 10.562 -12.328 -13.766 1 79.75 367 THR B O 1
ATOM 5758 N N . THR B 1 368 ? 8.82 -13.617 -14.055 1 88.69 368 THR B N 1
ATOM 5759 C CA . THR B 1 368 ? 9.547 -14.836 -13.727 1 88.69 368 THR B CA 1
ATOM 5760 C C . THR B 1 368 ? 10.672 -15.078 -14.734 1 88.69 368 THR B C 1
ATOM 5762 O O . THR B 1 368 ? 11.828 -15.297 -14.344 1 88.69 368 THR B O 1
ATOM 5765 N N . GLY B 1 369 ? 10.367 -15.062 -16.016 1 90.44 369 GLY B N 1
ATOM 5766 C CA . GLY B 1 369 ? 11.383 -15.25 -17.031 1 90.44 369 GLY B CA 1
ATOM 5767 C C . GLY B 1 369 ? 12.453 -14.18 -17.016 1 90.44 369 GLY B C 1
ATOM 5768 O O . GLY B 1 369 ? 13.633 -14.469 -17.219 1 90.44 369 GLY B O 1
ATOM 5769 N N . GLY B 1 370 ? 12.086 -13.023 -16.812 1 87.88 370 GLY B N 1
ATOM 5770 C CA . GLY B 1 370 ? 13.039 -11.938 -16.703 1 87.88 370 GLY B CA 1
ATOM 5771 C C . GLY B 1 370 ? 14.023 -12.125 -15.562 1 87.88 370 GLY B C 1
ATOM 5772 O O . GLY B 1 370 ? 15.219 -11.859 -15.719 1 87.88 370 GLY B O 1
ATOM 5773 N N . LEU B 1 371 ? 13.508 -12.602 -14.469 1 86.69 371 LEU B N 1
ATOM 5774 C CA . LEU B 1 371 ? 14.359 -12.812 -13.297 1 86.69 371 LEU B CA 1
ATOM 5775 C C . LEU B 1 371 ? 15.32 -13.969 -13.539 1 86.69 371 LEU B C 1
ATOM 5777 O O . LEU B 1 371 ? 16.484 -13.914 -13.117 1 86.69 371 LEU B O 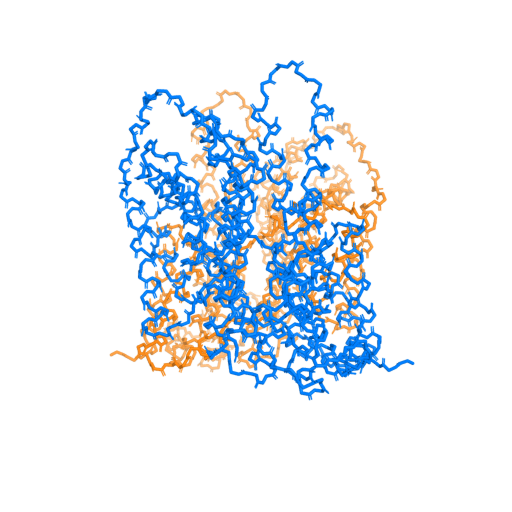1
ATOM 5781 N N . ILE B 1 372 ? 14.852 -14.961 -14.148 1 92 372 ILE B N 1
ATOM 5782 C CA . ILE B 1 372 ? 15.727 -16.062 -14.508 1 92 372 ILE B CA 1
ATOM 5783 C C . ILE B 1 372 ? 16.859 -15.562 -15.391 1 92 372 ILE B C 1
ATOM 5785 O O . ILE B 1 372 ? 18.031 -15.844 -15.125 1 92 372 ILE B O 1
ATOM 5789 N N . MET B 1 373 ? 16.5 -14.82 -16.375 1 88.56 373 MET B N 1
ATOM 5790 C CA . MET B 1 373 ? 17.469 -14.281 -17.312 1 88.56 373 MET B CA 1
ATOM 5791 C C . MET B 1 373 ? 18.453 -13.352 -16.609 1 88.56 373 MET B C 1
ATOM 5793 O O . MET B 1 373 ? 19.656 -13.414 -16.844 1 88.56 373 MET B O 1
ATOM 5797 N N . ALA B 1 374 ? 17.984 -12.562 -15.789 1 85.69 374 ALA B N 1
ATOM 5798 C CA . ALA B 1 374 ? 18.828 -11.617 -15.062 1 85.69 374 ALA B CA 1
ATOM 5799 C C . ALA B 1 374 ? 19.828 -12.344 -14.172 1 85.69 374 ALA B C 1
ATOM 5801 O O . ALA B 1 374 ? 21 -11.969 -14.102 1 85.69 374 ALA B O 1
ATOM 5802 N N . THR B 1 375 ? 19.344 -13.32 -13.477 1 87.56 375 THR B N 1
ATOM 5803 C CA . THR B 1 375 ? 20.188 -14.062 -12.562 1 87.56 375 THR B CA 1
ATOM 5804 C C . THR B 1 375 ? 21.266 -14.844 -13.328 1 87.56 375 THR B C 1
ATOM 5806 O O . THR B 1 375 ? 22.422 -14.883 -12.914 1 87.56 375 THR B O 1
ATOM 5809 N N . LEU B 1 376 ? 20.938 -15.391 -14.414 1 88.75 376 LEU B N 1
ATOM 5810 C CA . LEU B 1 376 ? 21.875 -16.156 -15.227 1 88.75 376 LEU B CA 1
ATOM 5811 C C . LEU B 1 376 ? 22.938 -15.242 -15.836 1 88.75 376 LEU B C 1
ATOM 5813 O O . LEU B 1 376 ? 24.109 -15.609 -15.906 1 88.75 376 LEU B O 1
ATOM 5817 N N . MET B 1 377 ? 22.516 -14.086 -16.266 1 82.94 377 MET B N 1
ATOM 5818 C CA . MET B 1 377 ? 23.453 -13.133 -16.875 1 82.94 377 MET B CA 1
ATOM 5819 C C . MET B 1 377 ? 24.406 -12.562 -15.828 1 82.94 377 MET B C 1
ATOM 5821 O O . MET B 1 377 ? 25.547 -12.258 -16.141 1 82.94 377 MET B O 1
ATOM 5825 N N . ALA B 1 378 ? 23.922 -12.406 -14.68 1 77.94 378 ALA B N 1
ATOM 5826 C CA . ALA B 1 378 ? 24.766 -11.898 -13.602 1 77.94 378 ALA B CA 1
ATOM 5827 C C . ALA B 1 378 ? 25.797 -12.945 -13.18 1 77.94 378 ALA B C 1
ATOM 5829 O O . ALA B 1 378 ? 26.891 -12.594 -12.727 1 77.94 378 ALA B O 1
ATOM 5830 N N . ASP B 1 379 ? 25.438 -14.109 -13.211 1 69.75 379 ASP B N 1
ATOM 5831 C CA . ASP B 1 379 ? 26.281 -15.227 -12.789 1 69.75 379 ASP B CA 1
ATOM 5832 C C . ASP B 1 379 ? 27.391 -15.484 -13.812 1 69.75 379 ASP B C 1
ATOM 5834 O O . ASP B 1 379 ? 28.438 -16.047 -13.477 1 69.75 379 ASP B O 1
ATOM 5838 N N . GLU B 1 380 ? 27.156 -15.188 -15.07 1 58.66 380 GLU B N 1
ATOM 5839 C CA . GLU B 1 380 ? 28.125 -15.523 -16.125 1 58.66 380 GLU B CA 1
ATOM 5840 C C . GLU B 1 380 ? 29.359 -14.648 -16.031 1 58.66 380 GLU B C 1
ATOM 5842 O O . GLU B 1 380 ? 29.266 -13.453 -15.719 1 58.66 380 GLU B O 1
ATOM 5847 N N . THR B 1 381 ? 30.5 -15.367 -15.703 1 48.41 381 THR B N 1
ATOM 5848 C CA . THR B 1 381 ? 31.844 -14.812 -15.633 1 48.41 381 THR B CA 1
ATOM 5849 C C . THR B 1 381 ? 32.125 -13.938 -16.859 1 48.41 381 THR B C 1
ATOM 5851 O O . THR B 1 381 ? 31.5 -14.094 -17.906 1 48.41 381 THR B O 1
ATOM 5854 N N . GLU B 1 382 ? 33.312 -13.133 -16.797 1 45.03 382 GLU B N 1
ATOM 5855 C CA . GLU B 1 382 ? 34.094 -12.242 -17.641 1 45.03 382 GLU B CA 1
ATOM 5856 C C . GLU B 1 382 ? 34.531 -12.938 -18.938 1 45.03 382 GLU B C 1
ATOM 5858 O O . GLU B 1 382 ? 34.875 -14.117 -18.922 1 45.03 382 GLU B O 1
ATOM 5863 N N . GLY B 1 383 ? 34.094 -12.555 -20.109 1 48.59 383 GLY B N 1
ATOM 5864 C CA . GLY B 1 383 ? 34.781 -12.773 -21.359 1 48.59 383 GLY B CA 1
ATOM 5865 C C . GLY B 1 383 ? 33.844 -13.086 -22.516 1 48.59 383 GLY B C 1
ATOM 5866 O O . GLY B 1 383 ? 34.281 -13.164 -23.672 1 48.59 383 GLY B O 1
ATOM 5867 N N . THR B 1 384 ? 32.781 -13.719 -22.234 1 51.25 384 THR B N 1
ATOM 5868 C CA . THR B 1 384 ? 32.031 -14.195 -23.406 1 51.25 384 THR B CA 1
ATOM 5869 C C . THR B 1 384 ? 31.078 -13.125 -23.906 1 51.25 384 THR B C 1
ATOM 5871 O O . THR B 1 384 ? 30.812 -12.141 -23.203 1 51.25 384 THR B O 1
ATOM 5874 N N . ASP B 1 385 ? 30.734 -13.031 -25.234 1 66.56 385 ASP B N 1
ATOM 5875 C CA . ASP B 1 385 ? 29.766 -12.172 -25.922 1 66.56 385 ASP B CA 1
ATOM 5876 C C . ASP B 1 385 ? 28.438 -12.117 -25.172 1 66.56 385 ASP B C 1
ATOM 5878 O O . ASP B 1 385 ? 27.547 -12.914 -25.422 1 66.56 385 ASP B O 1
ATOM 5882 N N . LYS B 1 386 ? 28.297 -11.32 -24.141 1 70.75 386 LYS B N 1
ATOM 5883 C CA . LYS B 1 386 ? 27.156 -11.156 -23.25 1 70.75 386 LYS B CA 1
ATOM 5884 C C . LYS B 1 386 ? 25.875 -10.938 -24.031 1 70.75 386 LYS B C 1
ATOM 5886 O O . LYS B 1 386 ? 24.828 -11.484 -23.672 1 70.75 386 LYS B O 1
ATOM 5891 N N . LYS B 1 387 ? 26.062 -10.219 -25.109 1 66.69 387 LYS B N 1
ATOM 5892 C CA . LYS B 1 387 ? 24.875 -9.883 -25.891 1 66.69 387 LYS B CA 1
ATOM 5893 C C . LYS B 1 387 ? 24.344 -11.109 -26.625 1 66.69 387 LYS B C 1
ATOM 5895 O O . LYS B 1 387 ? 23.125 -11.312 -26.688 1 66.69 387 LYS B O 1
ATOM 5900 N N . GLY B 1 388 ? 25.156 -11.773 -27.172 1 69.81 388 GLY B N 1
ATOM 5901 C CA . GLY B 1 388 ? 24.75 -13.008 -27.844 1 69.81 388 GLY B CA 1
ATOM 5902 C C . GLY B 1 388 ? 24.141 -14.016 -26.891 1 69.81 388 GLY B C 1
ATOM 5903 O O . GLY B 1 388 ? 23.125 -14.641 -27.203 1 69.81 388 GLY B O 1
ATOM 5904 N N . GLU B 1 389 ? 24.594 -14.156 -25.797 1 79.69 389 GLU B N 1
ATOM 5905 C CA . GLU B 1 389 ? 24.094 -15.086 -24.797 1 79.69 389 GLU B CA 1
ATOM 5906 C C . GLU B 1 389 ? 22.719 -14.633 -24.266 1 79.69 389 GLU B C 1
ATOM 5908 O O . GLU B 1 389 ? 21.859 -15.469 -24 1 79.69 389 GLU B O 1
ATOM 5913 N N . GLU B 1 390 ? 22.609 -13.375 -24.125 1 84.5 390 GLU B N 1
ATOM 5914 C CA . GLU B 1 390 ? 21.344 -12.828 -23.672 1 84.5 390 GLU B CA 1
ATOM 5915 C C . GLU B 1 390 ? 20.219 -13.148 -24.656 1 84.5 390 GLU B C 1
ATOM 5917 O O . GLU B 1 390 ? 19.109 -13.523 -24.25 1 84.5 390 GLU B O 1
ATOM 5922 N N . MET B 1 391 ? 20.516 -12.969 -25.922 1 85.31 391 MET B N 1
ATOM 5923 C CA . MET B 1 391 ? 19.531 -13.25 -26.953 1 85.31 391 MET B CA 1
ATOM 5924 C C . MET B 1 391 ? 19.188 -14.734 -27 1 85.31 391 MET B C 1
ATOM 5926 O O . MET B 1 391 ? 18.031 -15.109 -27.203 1 85.31 391 MET B O 1
ATOM 5930 N N . LYS B 1 392 ? 20.156 -15.539 -26.891 1 88.88 392 LYS B N 1
ATOM 5931 C CA . LYS B 1 392 ? 19.922 -16.984 -26.875 1 88.88 392 LYS B CA 1
ATOM 5932 C C . LYS B 1 392 ? 19.031 -17.391 -25.703 1 88.88 392 LYS B C 1
ATOM 5934 O O . LYS B 1 392 ? 18.109 -18.188 -25.859 1 88.88 392 LYS B O 1
ATOM 5939 N N . LEU B 1 393 ? 19.312 -16.844 -24.562 1 90.75 393 LEU B N 1
ATOM 5940 C CA . LEU B 1 393 ? 18.516 -17.141 -23.375 1 90.75 393 LEU B CA 1
ATOM 5941 C C . LEU B 1 393 ? 17.094 -16.609 -23.547 1 90.75 393 LEU B C 1
ATOM 5943 O O . LEU B 1 393 ? 16.125 -17.281 -23.141 1 90.75 393 LEU B O 1
ATOM 5947 N N . PHE B 1 394 ? 16.984 -15.383 -24.109 1 90.31 394 PHE B N 1
ATOM 5948 C CA . PHE B 1 394 ? 15.68 -14.789 -24.391 1 90.31 394 PHE B CA 1
ATOM 5949 C C . PHE B 1 394 ? 14.852 -15.703 -25.281 1 90.31 394 PHE B C 1
ATOM 5951 O O . PHE B 1 394 ? 13.688 -15.977 -24.984 1 90.31 394 PHE B O 1
ATOM 5958 N N . MET B 1 395 ? 15.445 -16.234 -26.281 1 91.25 395 MET B N 1
ATOM 5959 C CA . MET B 1 395 ? 14.75 -17.094 -27.219 1 91.25 395 MET B CA 1
ATOM 5960 C C . MET B 1 395 ? 14.406 -18.438 -26.578 1 91.25 395 MET B C 1
ATOM 5962 O O . MET B 1 395 ? 13.328 -18.984 -26.812 1 91.25 395 MET B O 1
ATOM 5966 N N . GLU B 1 396 ? 15.258 -18.938 -25.844 1 93.81 396 GLU B N 1
ATOM 5967 C CA . GLU B 1 396 ? 15.023 -20.219 -25.172 1 93.81 396 GLU B CA 1
ATOM 5968 C C . GLU B 1 396 ? 13.844 -20.141 -24.219 1 93.81 396 GLU B C 1
ATOM 5970 O O . GLU B 1 396 ? 12.992 -21.031 -24.188 1 93.81 396 GLU B O 1
ATOM 5975 N N . LEU B 1 397 ? 13.773 -19.109 -23.438 1 95 397 LEU B N 1
ATOM 5976 C CA . LEU B 1 397 ? 12.672 -18.938 -22.5 1 95 397 LEU B CA 1
ATOM 5977 C C . LEU B 1 397 ? 11.359 -18.688 -23.234 1 95 397 LEU B C 1
ATOM 5979 O O . LEU B 1 397 ? 10.297 -19.125 -22.781 1 95 397 LEU B O 1
ATOM 5983 N N . THR B 1 398 ? 11.477 -17.922 -24.312 1 92.69 398 THR B N 1
ATOM 5984 C CA . THR B 1 398 ? 10.297 -17.703 -25.141 1 92.69 398 THR B CA 1
ATOM 5985 C C . THR B 1 398 ? 9.758 -19.016 -25.688 1 92.69 398 THR B C 1
ATOM 5987 O O . THR B 1 398 ? 8.547 -19.266 -25.656 1 92.69 398 THR B O 1
ATOM 5990 N N . VAL B 1 399 ? 10.617 -19.844 -26.141 1 94.19 399 VAL B N 1
ATOM 5991 C CA . VAL B 1 399 ? 10.234 -21.141 -26.688 1 94.19 399 VAL B CA 1
ATOM 5992 C C . VAL B 1 399 ? 9.609 -22 -25.578 1 94.19 399 VAL B C 1
ATOM 5994 O O . VAL B 1 399 ? 8.625 -22.703 -25.797 1 94.19 399 VAL B O 1
ATOM 5997 N N . TRP B 1 400 ? 10.156 -21.953 -24.422 1 95.56 400 TRP B N 1
ATOM 5998 C CA . TRP B 1 400 ? 9.594 -22.672 -23.281 1 95.56 400 TRP B CA 1
ATOM 5999 C C . TRP B 1 400 ? 8.188 -22.188 -22.969 1 95.56 400 TRP B C 1
ATOM 6001 O O . TRP B 1 400 ? 7.27 -22.984 -22.766 1 95.56 400 TRP B O 1
ATOM 6011 N N . ALA B 1 401 ? 7.996 -20.891 -22.891 1 95.75 401 ALA B N 1
ATOM 6012 C CA . ALA B 1 401 ? 6.691 -20.312 -22.562 1 95.75 401 ALA B CA 1
ATOM 6013 C C . ALA B 1 401 ? 5.641 -20.703 -23.594 1 95.75 401 ALA B C 1
ATOM 6015 O O . ALA B 1 401 ? 4.555 -21.172 -23.234 1 95.75 401 ALA B O 1
ATOM 6016 N N . LEU B 1 402 ? 5.977 -20.531 -24.828 1 94.25 402 LEU B N 1
ATOM 6017 C CA . LEU B 1 402 ? 5.043 -20.859 -25.906 1 94.25 402 LEU B CA 1
ATOM 6018 C C . LEU B 1 402 ? 4.84 -22.375 -26.016 1 94.25 402 LEU B C 1
ATOM 6020 O O . LEU B 1 402 ? 3.723 -22.828 -26.266 1 94.25 402 LEU B O 1
ATOM 6024 N N . GLY B 1 403 ? 5.926 -23.125 -25.906 1 95.81 403 GLY B N 1
ATOM 6025 C CA . GLY B 1 403 ? 5.828 -24.562 -25.953 1 95.81 403 GLY B CA 1
ATOM 6026 C C . GLY B 1 403 ? 4.934 -25.141 -24.875 1 95.81 403 GLY B C 1
ATOM 6027 O O . GLY B 1 403 ? 4.086 -25.984 -25.141 1 95.81 403 GLY B O 1
ATOM 6028 N N . ILE B 1 404 ? 5.094 -24.688 -23.641 1 96.38 404 ILE B N 1
ATOM 6029 C CA . ILE B 1 404 ? 4.289 -25.172 -22.516 1 96.38 404 ILE B CA 1
ATOM 6030 C C . ILE B 1 404 ? 2.824 -24.797 -22.75 1 96.38 404 ILE B C 1
ATOM 6032 O O . ILE B 1 404 ? 1.921 -25.547 -22.375 1 96.38 404 ILE B O 1
ATOM 6036 N N . LEU B 1 405 ? 2.6 -23.609 -23.281 1 96.12 405 LEU B N 1
ATOM 6037 C CA . LEU B 1 405 ? 1.234 -23.188 -23.562 1 96.12 405 LEU B CA 1
ATOM 6038 C C . LEU B 1 405 ? 0.578 -24.094 -24.578 1 96.12 405 LEU B C 1
ATOM 6040 O O . LEU B 1 405 ? -0.584 -24.484 -24.422 1 96.12 405 LEU B O 1
ATOM 6044 N N . VAL B 1 406 ? 1.317 -24.438 -25.641 1 96.25 406 VAL B N 1
ATOM 6045 C CA . VAL B 1 406 ? 0.804 -25.344 -26.672 1 96.25 406 VAL B CA 1
ATOM 6046 C C . VAL B 1 406 ? 0.486 -26.703 -26.062 1 96.25 406 VAL B C 1
ATOM 6048 O O . VAL B 1 406 ? -0.579 -27.266 -26.312 1 96.25 406 VAL B O 1
ATOM 6051 N N . VAL B 1 407 ? 1.378 -27.219 -25.266 1 96.44 407 VAL B N 1
ATOM 6052 C CA . VAL B 1 407 ? 1.187 -28.516 -24.641 1 96.44 407 VAL B CA 1
ATOM 6053 C C . VAL B 1 407 ? -0.024 -28.484 -23.703 1 96.44 407 VAL B C 1
ATOM 6055 O O . VAL B 1 407 ? -0.831 -29.406 -23.688 1 96.44 407 VAL B O 1
ATOM 6058 N N . LEU B 1 408 ? -0.154 -27.422 -22.922 1 95.81 408 LEU B N 1
ATOM 6059 C CA . LEU B 1 408 ? -1.299 -27.266 -22.031 1 95.81 408 LEU B CA 1
ATOM 6060 C C . LEU B 1 408 ? -2.604 -27.25 -22.828 1 95.81 408 LEU B C 1
ATOM 6062 O O . LEU B 1 408 ? -3.568 -27.922 -22.438 1 95.81 408 LEU B O 1
ATOM 6066 N N . THR B 1 409 ? -2.645 -26.484 -23.922 1 95.38 409 THR B N 1
ATOM 6067 C CA . THR B 1 409 ? -3.838 -26.375 -24.75 1 95.38 409 THR B CA 1
ATOM 6068 C C . THR B 1 409 ? -4.219 -27.734 -25.328 1 95.38 409 THR B C 1
ATOM 6070 O O . THR B 1 409 ? -5.395 -28.109 -25.328 1 95.38 409 THR B O 1
ATOM 6073 N N . LEU B 1 410 ? -3.234 -28.469 -25.734 1 95.94 410 LEU B N 1
ATOM 6074 C CA . LEU B 1 410 ? -3.471 -29.797 -26.281 1 95.94 410 LEU B CA 1
ATOM 6075 C C . LEU B 1 410 ? -3.967 -30.75 -25.203 1 95.94 410 LEU B C 1
ATOM 6077 O O . LEU B 1 410 ? -4.906 -31.516 -25.438 1 95.94 410 LEU B O 1
ATOM 6081 N N . LEU B 1 411 ? -3.359 -30.703 -24.047 1 96.06 411 LEU B N 1
ATOM 6082 C CA . LEU B 1 411 ? -3.766 -31.578 -22.953 1 96.06 411 LEU B CA 1
ATOM 6083 C C . LEU B 1 411 ? -5.188 -31.266 -22.5 1 96.06 411 LEU B C 1
ATOM 6085 O O . LEU B 1 411 ? -5.969 -32.156 -22.203 1 96.06 411 LEU B O 1
ATOM 6089 N N . ALA B 1 412 ? -5.492 -30 -22.375 1 95 412 ALA B N 1
ATOM 6090 C CA . ALA B 1 412 ? -6.84 -29.578 -22 1 95 412 ALA B CA 1
ATOM 6091 C C . ALA B 1 412 ? -7.867 -30.031 -23.031 1 95 412 ALA B C 1
ATOM 6093 O O . ALA B 1 412 ? -8.961 -30.484 -22.672 1 95 412 ALA B O 1
ATOM 6094 N N . GLY B 1 413 ? -7.555 -29.938 -24.312 1 92.81 413 GLY B N 1
ATOM 6095 C CA . GLY B 1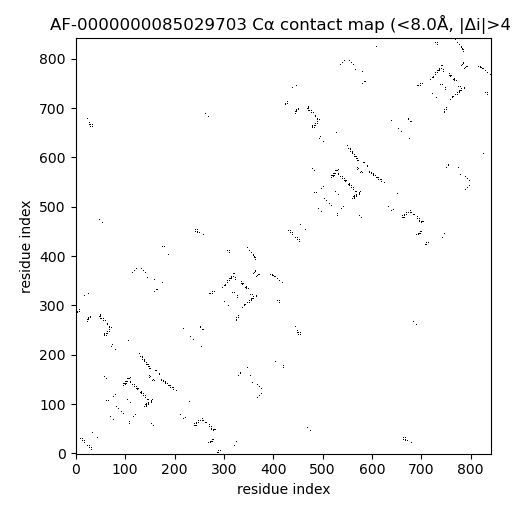 413 ? -8.445 -30.344 -25.391 1 92.81 413 GLY B CA 1
ATOM 6096 C C . GLY B 1 413 ? -8.664 -31.844 -25.438 1 92.81 413 GLY B C 1
ATOM 6097 O O . GLY B 1 413 ? -9.75 -32.312 -25.812 1 92.81 413 GLY B O 1
ATOM 6098 N N . LEU B 1 414 ? -7.625 -32.625 -25.031 1 93.75 414 LEU B N 1
ATOM 6099 C CA . LEU B 1 414 ? -7.719 -34.062 -25.047 1 93.75 414 LEU B CA 1
ATOM 6100 C C . LEU B 1 414 ? -8.414 -34.594 -23.781 1 93.75 414 LEU B C 1
ATOM 6102 O O . LEU B 1 414 ? -8.664 -35.781 -23.656 1 93.75 414 LEU B O 1
ATOM 6106 N N . GLY B 1 415 ? -8.734 -33.688 -22.875 1 92.56 415 GLY B N 1
ATOM 6107 C CA . GLY B 1 415 ? -9.453 -34.062 -21.672 1 92.56 415 GLY B CA 1
ATOM 6108 C C . GLY B 1 415 ? -8.555 -34.656 -20.594 1 92.56 415 GLY B C 1
ATOM 6109 O O . GLY B 1 415 ? -9.008 -35.406 -19.734 1 92.56 415 GLY B O 1
ATOM 6110 N N . PHE B 1 416 ? -7.316 -34.344 -20.641 1 93.06 416 PHE B N 1
ATOM 6111 C CA . PHE B 1 416 ? -6.355 -34.844 -19.672 1 93.06 416 PHE B CA 1
ATOM 6112 C C . PHE B 1 416 ? -6.766 -34.469 -18.25 1 93.06 416 PHE B C 1
ATOM 6114 O O . PHE B 1 416 ? -6.695 -35.281 -17.328 1 93.06 416 PHE B O 1
ATOM 6121 N N . TYR B 1 417 ? -7.223 -33.312 -18.031 1 93.38 417 TYR B N 1
ATOM 6122 C CA . TYR B 1 417 ? -7.539 -32.812 -16.703 1 93.38 417 TYR B CA 1
ATOM 6123 C C . TYR B 1 417 ? -8.938 -33.219 -16.266 1 93.38 417 TYR B C 1
ATOM 6125 O O . TYR B 1 417 ? -9.305 -33.062 -15.102 1 93.38 417 TYR B O 1
ATOM 6133 N N . LYS B 1 418 ? -9.766 -33.781 -17.109 1 90.62 418 LYS B N 1
ATOM 6134 C CA . LYS B 1 418 ? -11.133 -34.188 -16.812 1 90.62 418 LYS B CA 1
ATOM 6135 C C . LYS B 1 418 ? -11.172 -35.219 -15.695 1 90.62 418 LYS B C 1
ATOM 6137 O O . LYS B 1 418 ? -12.172 -35.344 -14.977 1 90.62 418 LYS B O 1
ATOM 6142 N N . ILE B 1 419 ? -10.094 -35.844 -15.539 1 88.06 419 ILE B N 1
ATOM 6143 C CA . ILE B 1 419 ? -10.016 -36.906 -14.539 1 88.06 419 ILE B CA 1
ATOM 6144 C C . ILE B 1 419 ? -10.125 -36.312 -13.141 1 88.06 419 ILE B C 1
ATOM 6146 O O . ILE B 1 419 ? -10.555 -37 -12.203 1 88.06 419 ILE B O 1
ATOM 6150 N N . ILE B 1 420 ? -9.914 -35.094 -12.984 1 91.44 420 ILE B N 1
ATOM 6151 C CA . ILE B 1 420 ? -9.875 -34.438 -11.688 1 91.44 420 ILE B CA 1
ATOM 6152 C C . ILE B 1 420 ? -11.273 -33.938 -11.328 1 91.44 420 ILE B C 1
ATOM 6154 O O . ILE B 1 420 ? -11.594 -33.75 -10.148 1 91.44 420 ILE B O 1
ATOM 6158 N N . PHE B 1 421 ? -12.031 -33.781 -12.352 1 88.44 421 PHE B N 1
ATOM 6159 C CA . PHE B 1 421 ? -13.297 -33.094 -12.156 1 88.44 421 PHE B CA 1
ATOM 6160 C C . PHE B 1 421 ? -14.469 -34.031 -12.336 1 88.44 421 PHE B C 1
ATOM 6162 O O . PHE B 1 421 ? -14.414 -34.969 -13.148 1 88.44 421 PHE B O 1
#

Foldseek 3Di:
DFLLVVLVVQLVVLLVCCQPVVDQSLVSLLVVLVVSCVVVVNDPVLLLVLQPVLLLLLQLLLLLLVLLLVQLCLLVLVLVVQQVVQPLDLVSNLVSLLQSLQVSQQLAAALVVVLLCSLVPQQVVCVQFVHDSVLSNLSNSLSSQLNRLHCRYSLVVLLLVLLVVLVDDSVVLSQLLSRLRNVLSVVLSVCSCVVRVSVPGDTDPRPPSPPRDDQDPLSVLSVVLSVQLSCCCPVVVDRSSVSSNVSSVVSVVVVSDDSVSSSVSRPVSQSSLQSSQSSSVSSSVVSCNLVVVLVVLLVPDAQQQLLLSLLLVLQVSLLRDALRRRQSSPPLSNLSVNCVVRVYDSSSSSSSNSNSNRQLCLQCSHPSVVSSLVSVLVPDDPDDPSPVVSVVSNVVSNCSSVVSSVVSSVCRSVCVSVVSD/DFLLVVLVVQLVVLLVCCQPVVDQSLVSLLVVLVVSCVVVVNDPVLLLVLQPVLLLLLQLLLLLLVLLLVQLCLLVLVLLVQQVVLPLDLVSNLVSLLQSLQVSQQLAAALVVVLLCSLVPQQVVCVQFVHDSVLSNLSNSLSSQLNRLHCRYSLVVLLLVLLVVLVDDSVVLSQLLSVLRNVLSVVLSVVSCVVRVSVPGDTDPRPDSPPRDDQDPLSVLSVVLSVQLSCCCPVVVDRNSVSSNVSSVVSVVVVSDDSVSSSVSRPVSQSSLQSSQSSSVSSSVVSCNLVVVLVVLLVPDAQQQLLLSLLLVLQVSLLRDALRRRQSSPPLSNLSVNCVVRVYDSSSSSSSNSNSNRQLCLQCSHPSVVSSLVSVLVPDDPDDPSPVVSVVSNVVSNCSSVVSSVVSSVCRSVCVSVVSD

pLDDT: mean 89.48, std 8.08, range [44.44, 97.81]

Nearest PDB structures (foldseek):
  6ol0-assembly2_B  TM=7.157E-01  e=2.888E-09  Vibrio cholerae O1 biovar El Tor str. N16961
  6okz-assembly2_A  TM=7.229E-01  e=4.417E-09  Vibrio cholerae O1 biovar El Tor str. N16961
  4f35-assembly2_A  TM=7.052E-01  e=1.451E-08  Vibrio cholerae
  7qha-assembly1_B  TM=6.956E-01  e=2.220E-08  Photobacterium profundum SS9
  8thi-assembly1_A  TM=6.910E-01  e=2.631E-08  Haemophilus influenzae Rd KW20

Sequence (842 aa):
MELGIISLLLLAVAIAIGFFRKTNVGLVCLLFAFVLGKVAGIPTAEILKGFKPNLFINLMGVTLLFSILNKNGTIELLARKIVSLAGSNKYLIPIAVFLMGALLTGIGPGSIPLLAIMPAIAIPLARARGYNPLMLAIIGCSGCFGGRMSPITPEGLLSYDLLRQSGLDAVAAVRSIYTAQMISGILIALAAFVYYKGYRIQMPEKGTEEKLSGFTGQQLLSLLGLLVMAVLVIAFKQNVGLTSFSVSAILLMCHAASEKDSLKAIPWGVLLMVSGVSTLMNLVIKTGGIKLLTAALSTFMNSYTAPAVMACTAGVMSLFSSGLGVVFPTLLPTVASLGQSVGVNPVELGSMVVIGGTITGISPISTTGGLIMATLMADETEGTDKKGEEMKLFMELTVWALGILVVLTLLAGLGFYKIIFMELGIISLLLLAVAIAIGFFRKTNVGLVCLLFAFVLGKVAGIPTAEILKGFKPNLFINLMGVTLLFSILNKNGTIELLARKIVSLAGSNKYLIPIAVFLMGALLTGIGPGSIPLLAIMPAIAIPLARARGYNPLMLAIIGCSGCFGGRMSPITPEGLLSYDLLRQSGLDAVAAVRSIYTAQMISGILIALAAFVYYKGYRIQMPEKGTEEKLSGFTGQQLLSLLGLLVMAVLVIAFKQNVGLTSFSVSAILLMCHAASEKDSLKAIPWGVLLMVSGVSTLMNLVIKTGGIKLLTAALSTFMNSYTAPAVMACTAGVMSLFSSGLGVVFPTLLPTVASLGQSVGVNPVELGSMVVIGGTITGISPISTTGGLIMATLMADETEGTDKKGEEMKLFMELTVWALGILVVLTLLAGLGFYKIIF

InterPro domains:
  IPR009827 Dicarboxylate carrier MatC N-terminal [PF07158] (1-147)

Secondary structure (DSSP, 8-state):
--HHHHHHHHHHHHHHHHHHHT--HHHHHHHHHHHHHHHHT--HHHHHTTS-HHHHHHHHHHHHHHHHHHHTTHHHHHHHHHHHTTTT-TTHHHHHHHHHHHHHHHTTT-HHHHHHHHHHHHHHHHHHHT--HHHHHHHHHHHHHHHTT-TTSHHHHHHHHHHHHTT--HHHHHHHHHHHHHHHHHHHHHHHHHHTTGGG----S------PPPPPHHHHHHHHHHHHHHIIIIIS---HHHHHHHHHHHHHHTTSS-HHHHHHTS-HHHHHHHHHHHHHHHHHHHTTHHHHHHHHHHTT--TTTHHHHHHHHHHHHHHHS-IIIIIHHHHGGGHHHHHHHHTS-HHHHHHHHHHHHHHGGGSTTSHHHHHHHHHHHHHS-TTS-HHHHHHHHHHHHHHHHHHHHHHHHHHHHTTGGGGG-/--HHHHHHHHHHHHHHHHHHHT--HHHHHHHHHHHHHHHHT--HHHHHTTS-HHHHHHHHHHHHHHHHHHHTTHHHHHHHHHHHTTTT-TTHHHHHHHHHHHHHHHTTT-HHHHHHHHHHHHHHHHHHHT--HHHHHHHHHHHHHHHTT-TTSHHHHHHHHHHHHTT--HHHHHHHHHHHHHHHHHHHHHHHHHHTTGGG----S------PPPPPHHHHHHHHHHHHHHIIIIIS---HHHHHHHHHHHHHHTTSS-HHHHHHTS-HHHHHHHHHHHHHHHHHHHTTHHHHHHHHHHTT--TTTHHHHHHHHHHHHHHHS-IIIIIHHHHGGGHHHHHHHHTS-HHHHHHHHHHHHHHGGGSTTSHHHHHHHHHHHHHS-TTS-HHHHHHHHHHHHHHHHHHHHHHHHHHHHTTGGGGG-

Solvent-accessible surface area (backbone atoms only — not comparable to full-atom values): 40436 Å² total; per-residue (Å²): 132,58,60,13,58,53,40,46,50,50,52,54,49,24,49,49,45,20,51,76,54,70,33,65,40,6,40,41,21,38,31,49,34,53,52,48,28,60,75,71,66,45,55,66,69,63,51,52,60,22,44,48,53,68,61,52,42,29,41,49,16,37,37,38,36,40,25,34,34,52,72,54,40,37,53,59,52,52,47,52,52,50,43,56,71,30,66,87,40,75,72,37,40,59,52,27,37,19,48,44,23,19,50,58,7,30,72,24,54,8,35,70,65,45,50,70,47,38,36,71,51,28,28,60,49,15,58,68,43,51,45,58,35,66,41,38,25,51,20,17,44,20,14,16,54,18,16,21,43,27,79,66,4,49,53,14,43,49,52,37,50,37,32,36,73,46,72,44,66,34,76,73,39,42,63,46,36,27,50,54,29,31,51,53,16,50,51,51,26,50,48,37,40,59,74,68,43,53,86,70,55,69,64,58,74,88,64,86,71,76,83,75,78,77,78,47,73,54,36,49,51,46,52,48,41,52,51,50,42,48,46,41,31,70,77,62,64,39,60,59,17,59,43,25,34,27,46,36,32,52,39,41,62,68,59,41,38,62,63,69,58,20,61,66,59,35,64,57,68,54,56,45,15,34,38,15,35,36,21,28,44,46,50,18,53,74,44,43,17,46,61,52,51,34,52,60,53,49,73,79,36,41,60,61,42,36,36,15,52,39,17,41,51,24,20,58,50,19,54,59,41,47,22,74,32,42,41,45,67,64,50,40,50,35,22,47,62,38,14,67,73,43,65,37,63,31,62,57,38,37,33,23,32,54,40,19,20,47,62,23,33,45,15,44,84,26,70,51,16,34,47,45,51,50,52,53,60,66,65,54,70,92,81,65,68,60,64,61,51,49,52,52,51,44,50,51,29,39,49,49,18,53,50,52,45,52,51,49,24,51,38,36,42,72,44,64,64,54,80,68,104,133,58,60,14,57,52,40,46,50,51,51,54,49,24,48,50,43,21,52,75,54,70,34,67,38,6,40,41,22,39,32,48,33,54,52,49,29,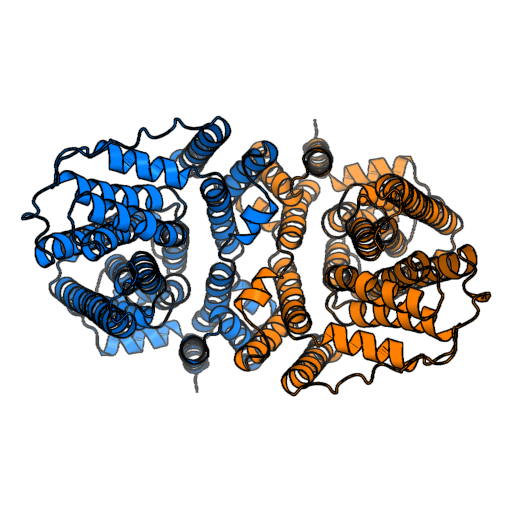60,75,71,66,46,55,66,69,63,50,53,58,22,43,48,52,68,61,53,42,30,41,51,16,36,37,37,36,39,25,35,35,52,71,54,40,38,53,61,52,53,47,52,52,51,42,57,70,30,67,87,41,74,72,37,40,59,52,27,38,20,48,43,23,20,52,59,6,30,72,24,54,8,34,70,67,46,50,69,48,39,36,72,52,28,29,62,50,16,58,70,44,52,44,59,35,66,41,38,25,50,20,18,45,22,13,16,53,17,15,22,42,26,78,65,4,48,54,14,43,50,52,38,49,38,31,36,74,45,72,43,65,36,77,72,38,43,62,46,38,26,50,54,29,30,51,51,15,51,51,52,26,51,49,37,39,59,73,69,43,54,86,70,55,69,64,57,73,86,65,85,71,75,81,74,78,78,79,48,73,55,36,49,50,48,53,48,41,51,50,52,42,49,45,41,31,69,76,64,64,42,60,59,18,60,44,24,35,27,45,37,33,55,40,40,61,67,60,41,36,61,63,71,60,19,60,67,60,36,63,57,70,53,56,45,17,33,39,15,34,36,21,29,43,47,49,18,53,74,44,43,17,47,60,51,52,34,52,59,52,47,72,78,34,42,59,61,41,35,38,14,52,39,16,42,52,23,20,57,50,18,55,61,41,47,23,74,32,42,40,47,66,63,50,39,50,36,23,47,63,36,16,66,74,43,66,37,63,30,61,57,38,38,32,24,32,54,41,19,21,47,63,24,33,44,16,44,83,26,72,50,16,34,47,44,51,50,52,53,60,66,65,54,70,92,84,66,69,60,66,62,52,49,51,51,52,45,50,51,30,39,49,50,18,54,49,51,45,52,52,49,24,50,38,37,42,72,45,63,63,51,79,69,102

Organism: Acidaminococcus fermentans (strain ATCC 25085 / DSM 20731 / CCUG 9996 / CIP 106432 / VR4) (NCBI:txid591001)